Protein AF-0000000069260547 (afdb_homodimer)

InterPro domains:
  IPR000399 TPP-binding enzyme, conserved site [PS00187] (520-539)
  IPR011766 Thiamine pyrophosphate enzyme, TPP-binding [PF02775] (483-629)
  IPR012000 Thiamine pyrophosphate enzyme, central domain [PF00205] (274-416)
  IPR029035 DHS-like NAD/FAD-binding domain superfamily [SSF52467] (269-443)
  IPR029061 Thiamin diphosphate-binding fold [SSF52518] (220-254)
  IPR029061 Thiamin diphosphate-binding fold [SSF52518] (453-655)
  IPR039368 Acetolactate synthase large subunit, TPP binding domain [cd02015] (454-644)
  IPR045229 Thiamine pyrophosphate enzyme [PTHR18968] (222-650)

pLDDT: mean 71.92, std 30.05, range [19.11, 98.94]

Nearest PDB structures (foldseek):
  6deo-assembly1_A  TM=9.394E-01  e=4.931E-53  Candida albicans SC5314
  6den-assembly1_A  TM=9.374E-01  e=4.931E-53  Candida albicans SC5314
  5wkc-assembly1_A  TM=9.346E-01  e=1.145E-51  Saccharomyces cerevisiae S288C
  6u9d-assembly1_M  TM=8.764E-01  e=2.588E-51  Saccharomyces cerevisiae
  7ehe-assembly1_B  TM=9.327E-01  e=1.927E-49  Trichoderma harzianum

Structure (mmCIF, N/CA/C/O backbone):
data_AF-0000000069260547-model_v1
#
loop_
_entity.id
_entity.type
_entity.pdbx_description
1 polymer 'acetolactate synthase'
#
loop_
_atom_site.group_PDB
_atom_site.id
_atom_site.type_symbol
_atom_site.label_atom_id
_atom_site.label_alt_id
_atom_site.label_comp_id
_atom_site.label_asym_id
_atom_site.label_entity_id
_atom_site.label_seq_id
_atom_site.pdbx_PDB_ins_code
_atom_site.Cartn_x
_atom_site.Cartn_y
_atom_site.Cartn_z
_atom_site.occupancy
_atom_site.B_iso_or_equiv
_atom_site.auth_seq_id
_atom_site.auth_comp_id
_atom_site.auth_asym_id
_atom_site.auth_atom_id
_atom_site.pdbx_PDB_model_num
ATOM 1 N N . THR A 1 1 ? -11.539 36.281 -23.516 1 19.58 1 THR A N 1
ATOM 2 C CA . THR A 1 1 ? -10.25 35.688 -23.141 1 19.58 1 THR A CA 1
ATOM 3 C C . THR A 1 1 ? -10.422 34.5 -22.203 1 19.58 1 THR A C 1
ATOM 5 O O . THR A 1 1 ? -11.07 34.625 -21.156 1 19.58 1 THR A O 1
ATOM 8 N N . VAL A 1 2 ? -10.789 33.406 -22.703 1 24.89 2 VAL A N 1
ATOM 9 C CA . VAL A 1 2 ? -10.883 32.281 -21.781 1 24.89 2 VAL A CA 1
ATOM 10 C C . VAL A 1 2 ? -9.508 31.984 -21.172 1 24.89 2 VAL A C 1
ATOM 12 O O . VAL A 1 2 ? -8.531 31.766 -21.891 1 24.89 2 VAL A O 1
ATOM 15 N N . ALA A 1 3 ? -9.211 32.594 -20.047 1 24.64 3 ALA A N 1
ATOM 16 C CA . ALA A 1 3 ? -8.008 32.281 -19.281 1 24.64 3 ALA A CA 1
ATOM 17 C C . ALA A 1 3 ? -8.016 30.828 -18.828 1 24.64 3 ALA A C 1
ATOM 19 O O . ALA A 1 3 ? -8.953 30.375 -18.172 1 24.64 3 ALA A O 1
ATOM 20 N N . LEU A 1 4 ? -7.625 30.031 -19.688 1 27.47 4 LEU A N 1
ATOM 21 C CA . LEU A 1 4 ? -7.379 28.656 -19.266 1 27.47 4 LEU A CA 1
ATOM 22 C C . LEU A 1 4 ? -6.219 28.578 -18.281 1 27.47 4 LEU A C 1
ATOM 24 O O . LEU A 1 4 ? -5.129 29.094 -18.562 1 27.47 4 LEU A O 1
ATOM 28 N N . SER A 1 5 ? -6.418 28.984 -17.125 1 25.78 5 SER A N 1
ATOM 29 C CA . SER A 1 5 ? -5.297 29 -16.188 1 25.78 5 SER A CA 1
ATOM 30 C C . SER A 1 5 ? -4.699 27.609 -16.031 1 25.78 5 SER A C 1
ATOM 32 O O . SER A 1 5 ? -3.631 27.438 -15.43 1 25.78 5 SER A O 1
ATOM 34 N N . GLY A 1 6 ? -5.559 26.688 -15.758 1 26.08 6 GLY A N 1
ATOM 35 C CA . GLY A 1 6 ? -4.91 25.516 -15.195 1 26.08 6 GLY A CA 1
ATOM 36 C C . GLY A 1 6 ? -3.969 24.828 -16.172 1 26.08 6 GLY A C 1
ATOM 37 O O . GLY A 1 6 ? -4.016 25.094 -17.375 1 26.08 6 GLY A O 1
ATOM 38 N N . GLY A 1 7 ? -2.686 24.672 -15.727 1 27.14 7 GLY A N 1
ATOM 39 C CA . GLY A 1 7 ? -1.619 24.031 -16.484 1 27.14 7 GLY A CA 1
ATOM 40 C C . GLY A 1 7 ? -2.07 22.781 -17.203 1 27.14 7 GLY A C 1
ATOM 41 O O . GLY A 1 7 ? -1.854 21.672 -16.719 1 27.14 7 GLY A O 1
ATOM 42 N N . GLN A 1 8 ? -3.332 22.812 -17.562 1 27.09 8 GLN A N 1
ATOM 43 C CA . GLN A 1 8 ? -3.742 21.688 -18.391 1 27.09 8 GLN A CA 1
ATOM 44 C C . GLN A 1 8 ? -2.928 21.625 -19.688 1 27.09 8 GLN A C 1
ATOM 46 O O . GLN A 1 8 ? -2.693 22.656 -20.328 1 27.09 8 GLN A O 1
ATOM 51 N N . ARG A 1 9 ? -1.893 20.766 -19.594 1 28.25 9 ARG A N 1
ATOM 52 C CA . ARG A 1 9 ? -1.254 20.516 -20.891 1 28.25 9 ARG A CA 1
ATOM 53 C C . ARG A 1 9 ? -2.293 20.328 -21.984 1 28.25 9 ARG A C 1
ATOM 55 O O . ARG A 1 9 ? -3.145 19.453 -21.906 1 28.25 9 ARG A O 1
ATOM 62 N N . LEU A 1 10 ? -2.852 21.469 -22.328 1 31.44 10 LEU A N 1
ATOM 63 C CA . LEU A 1 10 ? -3.73 21.406 -23.5 1 31.44 10 LEU A CA 1
ATOM 64 C C . LEU A 1 10 ? -3.016 20.781 -24.688 1 31.44 10 LEU A C 1
ATOM 66 O O . LEU A 1 10 ? -1.887 21.156 -25 1 31.44 10 LEU A O 1
ATOM 70 N N . GLN A 1 11 ? -3.281 19.438 -24.766 1 29.86 11 GLN A N 1
ATOM 71 C CA . GLN A 1 11 ? -2.744 18.906 -26.016 1 29.86 11 GLN A CA 1
ATOM 72 C C . GLN A 1 11 ? -3.055 19.828 -27.188 1 29.86 11 GLN A C 1
ATOM 74 O O . GLN A 1 11 ? -4.066 20.531 -27.172 1 29.86 11 GLN A O 1
ATOM 79 N N . HIS A 1 12 ? -2.127 20.172 -27.797 1 33.12 12 HIS A N 1
ATOM 80 C CA . HIS A 1 12 ? -2.168 21.125 -28.906 1 33.12 12 HIS A CA 1
ATOM 81 C C . HIS A 1 12 ? -3.484 21.031 -29.656 1 33.12 12 HIS A C 1
ATOM 83 O O . HIS A 1 12 ? -4.086 22.047 -30 1 33.12 12 HIS A O 1
ATOM 89 N N . GLY A 1 13 ? -3.949 19.812 -29.828 1 32.84 13 GLY A N 1
ATOM 90 C CA . GLY A 1 13 ? -5.176 19.672 -30.594 1 32.84 13 GLY A CA 1
ATOM 91 C C . GLY A 1 13 ? -6.402 20.156 -29.844 1 32.84 13 GLY A C 1
ATOM 92 O O . GLY A 1 13 ? -7.34 20.688 -30.453 1 32.84 13 GLY A O 1
ATOM 93 N N . SER A 1 14 ? -6.289 20.047 -28.516 1 34.56 14 SER A N 1
ATOM 94 C CA . SER A 1 14 ? -7.453 20.516 -27.781 1 34.56 14 SER A CA 1
ATOM 95 C C . SER A 1 14 ? -7.512 22.047 -27.766 1 34.56 14 SER A C 1
ATOM 97 O O . SER A 1 14 ? -8.602 22.625 -27.75 1 34.56 14 SER A O 1
ATOM 99 N N . VAL A 1 15 ? -6.383 22.547 -27.75 1 36.44 15 VAL A N 1
ATOM 100 C CA . VAL A 1 15 ? -6.379 24.016 -27.766 1 36.44 15 VAL A CA 1
ATOM 101 C C . VAL A 1 15 ? -7.016 24.516 -29.047 1 36.44 15 VAL A C 1
ATOM 103 O O . VAL A 1 15 ? -7.781 25.484 -29.031 1 36.44 15 VAL A O 1
ATOM 106 N N . ARG A 1 16 ? -6.762 23.828 -30.141 1 33.31 16 ARG A N 1
ATOM 107 C CA . ARG A 1 16 ? -7.352 24.203 -31.422 1 33.31 16 ARG A CA 1
ATOM 108 C C . ARG A 1 16 ? -8.875 24.094 -31.375 1 33.31 16 ARG A C 1
ATOM 110 O O . ARG A 1 16 ? -9.578 25 -31.844 1 33.31 16 ARG A O 1
ATOM 117 N N . VAL A 1 17 ? -9.211 22.969 -30.844 1 33.75 17 VAL A N 1
ATOM 118 C CA . VAL A 1 17 ? -10.656 22.812 -30.75 1 33.75 17 VAL A CA 1
ATOM 119 C C . VAL A 1 17 ? -11.25 23.906 -29.875 1 33.75 17 VAL A C 1
ATOM 121 O O . VAL A 1 17 ? -12.273 24.5 -30.219 1 33.75 17 VAL A O 1
ATOM 124 N N . LEU A 1 18 ? -10.414 24.125 -28.891 1 34.34 18 LEU A N 1
ATOM 125 C CA . LEU A 1 18 ? -10.93 25.172 -28.031 1 34.34 18 LEU A CA 1
ATOM 126 C C . LEU A 1 18 ? -10.859 26.531 -28.734 1 34.34 18 LEU A C 1
ATOM 128 O O . LEU A 1 18 ? -11.766 27.359 -28.594 1 34.34 18 LEU A O 1
ATOM 132 N N . LYS A 1 19 ? -9.727 26.688 -29.391 1 34.88 19 LYS A N 1
ATOM 133 C CA . LYS A 1 19 ? -9.609 27.953 -30.094 1 34.88 19 LYS A CA 1
ATOM 134 C C . LYS A 1 19 ? -10.617 28.047 -31.234 1 34.88 19 LYS A C 1
ATOM 136 O O . LYS A 1 19 ? -11.18 29.109 -31.5 1 34.88 19 LYS A O 1
ATOM 141 N N . GLU A 1 20 ? -10.656 26.875 -31.953 1 33.53 20 GLU A N 1
ATOM 142 C CA . GLU A 1 20 ? -11.586 26.875 -33.062 1 33.53 20 GLU A CA 1
ATOM 143 C C . GLU A 1 20 ? -13.031 26.953 -32.594 1 33.53 20 GLU A C 1
ATOM 145 O O . GLU A 1 20 ? -13.914 27.359 -33.344 1 33.53 20 GLU A O 1
ATOM 150 N N . LEU A 1 21 ? -13.219 26.422 -31.422 1 33.19 21 LEU A N 1
ATOM 151 C CA . LEU A 1 21 ? -14.516 26.797 -30.875 1 33.19 21 LEU A CA 1
ATOM 152 C C . LEU A 1 21 ? -14.602 28.312 -30.688 1 33.19 21 LEU A C 1
ATOM 154 O O . LEU A 1 21 ? -13.625 28.953 -30.281 1 33.19 21 LEU A O 1
ATOM 158 N N . ARG A 1 22 ? -15.281 29 -31.484 1 30.41 22 ARG A N 1
ATOM 159 C CA . ARG A 1 22 ? -15.586 30.406 -31.641 1 30.41 22 ARG A CA 1
ATOM 160 C C . ARG A 1 22 ? -15.711 31.094 -30.266 1 30.41 22 ARG A C 1
ATOM 162 O O . ARG A 1 22 ? -16.453 30.625 -29.406 1 30.41 22 ARG A O 1
ATOM 169 N N . GLY A 1 23 ? -14.719 32.031 -29.953 1 30.02 23 GLY A N 1
ATOM 170 C CA . GLY A 1 23 ? -14.633 33.156 -29.031 1 30.02 23 GLY A CA 1
ATOM 171 C C . GLY A 1 23 ? -13.789 32.844 -27.812 1 30.02 23 GLY A C 1
ATOM 172 O O . GLY A 1 23 ? -13.82 33.594 -26.828 1 30.02 23 GLY A O 1
ATOM 173 N N . ILE A 1 24 ? -13.336 31.609 -27.656 1 30.72 24 ILE A N 1
ATOM 174 C CA . ILE A 1 24 ? -12.5 31.453 -26.469 1 30.72 24 ILE A CA 1
ATOM 175 C C . ILE A 1 24 ? -11.086 31.938 -26.766 1 30.72 24 ILE A C 1
ATOM 177 O O . ILE A 1 24 ? -10.43 31.422 -27.688 1 30.72 24 ILE A O 1
ATOM 181 N N . GLU A 1 25 ? -10.805 33.188 -26.516 1 31.72 25 GLU A N 1
ATOM 182 C CA . GLU A 1 25 ? -9.445 33.719 -26.547 1 31.72 25 GLU A CA 1
ATOM 183 C C . GLU A 1 25 ? -8.562 33.062 -25.5 1 31.72 25 GLU A C 1
ATOM 185 O O . GLU A 1 25 ? -8.93 33 -24.328 1 31.72 25 GLU A O 1
ATOM 190 N N . ILE A 1 26 ? -7.875 32.031 -25.891 1 33.41 26 ILE A N 1
ATOM 191 C CA . ILE A 1 26 ? -6.902 31.469 -24.984 1 33.41 26 ILE A CA 1
ATOM 192 C C . ILE A 1 26 ? -5.789 32.469 -24.703 1 33.41 26 ILE A C 1
ATOM 194 O O . ILE A 1 26 ? -5.086 32.906 -25.609 1 33.41 26 ILE A O 1
ATOM 198 N N . LEU A 1 27 ? -5.992 33.188 -23.625 1 31.92 27 LEU A N 1
ATOM 199 C CA . LEU A 1 27 ? -4.984 34.156 -23.203 1 31.92 27 LEU A CA 1
ATOM 200 C C . LEU A 1 27 ? -3.904 33.469 -22.359 1 31.92 27 LEU A C 1
ATOM 202 O O . LEU A 1 27 ? -4.168 32.469 -21.688 1 31.92 27 LEU A O 1
ATOM 206 N N . ASN A 1 28 ? -2.574 33.875 -22.375 1 30.12 28 ASN A N 1
ATOM 207 C CA . ASN A 1 28 ? -1.362 33.594 -21.609 1 30.12 28 ASN A CA 1
ATOM 208 C C . ASN A 1 28 ? -0.848 32.188 -21.859 1 30.12 28 ASN A C 1
ATOM 210 O O . ASN A 1 28 ? -0.568 31.438 -20.906 1 30.12 28 ASN A O 1
ATOM 214 N N . LEU A 1 29 ? -1.117 31.766 -23.188 1 34.66 29 LEU A N 1
ATOM 215 C CA . LEU A 1 29 ? -0.406 30.578 -23.625 1 34.66 29 LEU A CA 1
ATOM 216 C C . LEU A 1 29 ? 1.104 30.766 -23.516 1 34.66 29 LEU A C 1
ATOM 218 O O . LEU A 1 29 ? 1.652 31.719 -24.078 1 34.66 29 LEU A O 1
ATOM 222 N N . ARG A 1 30 ? 1.617 30.406 -22.328 1 30.48 30 ARG A N 1
ATOM 223 C CA . ARG A 1 30 ? 3.068 30.516 -22.219 1 30.48 30 ARG A CA 1
ATOM 224 C C . ARG A 1 30 ? 3.762 29.375 -22.953 1 30.48 30 ARG A C 1
ATOM 226 O O . ARG A 1 30 ? 3.287 28.234 -22.922 1 30.48 30 ARG A O 1
ATOM 233 N N . GLN A 1 31 ? 4.504 29.703 -23.859 1 30.5 31 GLN A N 1
ATOM 234 C CA . GLN A 1 31 ? 5.402 28.781 -24.547 1 30.5 31 GLN A CA 1
ATOM 235 C C . GLN A 1 31 ? 6.371 28.125 -23.578 1 30.5 31 GLN A C 1
ATOM 237 O O . GLN A 1 31 ? 7.055 28.797 -22.812 1 30.5 31 GLN A O 1
ATOM 242 N N . LEU A 1 32 ? 6.066 26.984 -22.984 1 32.84 32 LEU A N 1
ATOM 243 C CA . LEU A 1 32 ? 7.016 26.484 -21.984 1 32.84 32 LEU A CA 1
ATOM 244 C C . LEU A 1 32 ? 8.344 26.125 -22.656 1 32.84 32 LEU A C 1
ATOM 246 O O . LEU A 1 32 ? 9.367 26.016 -21.969 1 32.84 32 LEU A O 1
ATOM 250 N N . GLY A 1 33 ? 8.406 25.766 -24.078 1 33.69 33 GLY A N 1
ATOM 251 C CA . GLY A 1 33 ? 9.672 25.422 -24.688 1 33.69 33 GLY A CA 1
ATOM 252 C C . GLY A 1 33 ? 10.211 26.516 -25.594 1 33.69 33 GLY A C 1
ATOM 253 O O . GLY A 1 33 ? 9.508 27.469 -25.922 1 33.69 33 GLY A O 1
ATOM 254 N N . PHE A 1 34 ? 11.578 26.766 -25.344 1 31.61 34 PHE A N 1
ATOM 255 C CA . PHE A 1 34 ? 12.297 27.781 -26.094 1 31.61 34 PHE A CA 1
ATOM 256 C C . PHE A 1 34 ? 12.391 27.406 -27.578 1 31.61 34 PHE A C 1
ATOM 258 O O . PHE A 1 34 ? 12.711 26.25 -27.906 1 31.61 34 PHE A O 1
ATOM 265 N N . LEU A 1 35 ? 11.562 27.922 -28.406 1 35.16 35 LEU A N 1
ATOM 266 C CA . LEU A 1 35 ? 11.836 27.828 -29.828 1 35.16 35 LEU A CA 1
ATOM 267 C C . LEU A 1 35 ? 13.117 28.594 -30.188 1 35.16 35 LEU A C 1
ATOM 269 O O . LEU A 1 35 ? 13.297 29.734 -29.766 1 35.16 35 LEU A O 1
ATOM 273 N N . HIS A 1 36 ? 14.32 27.859 -30.234 1 41.19 36 HIS A N 1
ATOM 274 C CA . HIS A 1 36 ? 15.57 28.562 -30.5 1 41.19 36 HIS A CA 1
ATOM 275 C C . HIS A 1 36 ? 15.414 29.547 -31.656 1 41.19 36 HIS A C 1
ATOM 277 O O . HIS A 1 36 ? 16.156 30.531 -31.75 1 41.19 36 HIS A O 1
ATOM 283 N N . GLY A 1 37 ? 14.719 29.234 -32.781 1 36.28 37 GLY A N 1
ATOM 284 C CA . GLY A 1 37 ? 14.477 30.094 -33.938 1 36.28 37 GLY A CA 1
ATOM 285 C C . GLY A 1 37 ? 13.297 29.656 -34.781 1 36.28 37 GLY A C 1
ATOM 286 O O . GLY A 1 37 ? 12.789 28.531 -34.594 1 36.28 37 GLY A O 1
ATOM 287 N N . PRO A 1 38 ? 12.742 30.531 -35.562 1 35.78 38 PRO A N 1
ATOM 288 C CA . PRO A 1 38 ? 11.664 30.25 -36.5 1 35.78 38 PRO A CA 1
ATOM 289 C C . PRO A 1 38 ? 12.078 29.25 -37.594 1 35.78 38 PRO A C 1
ATOM 291 O O . PRO A 1 38 ? 13.141 29.406 -38.188 1 35.78 38 PRO A O 1
ATOM 294 N N . GLY A 1 39 ? 11.57 28.031 -37.844 1 34.44 39 GLY A N 1
ATOM 295 C CA . GLY A 1 39 ? 11.883 27.109 -38.938 1 34.44 39 GLY A CA 1
ATOM 296 C C . GLY A 1 39 ? 12.922 26.062 -38.531 1 34.44 39 GLY A C 1
ATOM 297 O O . GLY A 1 39 ? 13.43 25.344 -39.406 1 34.44 39 GLY A O 1
ATOM 298 N N . SER A 1 40 ? 13.562 26.266 -37.406 1 33.59 40 SER A N 1
ATOM 299 C CA . SER A 1 40 ? 14.672 25.328 -37.219 1 33.59 40 SER A CA 1
ATOM 300 C C . SER A 1 40 ? 14.164 23.906 -37 1 33.59 40 SER A C 1
ATOM 302 O O . SER A 1 40 ? 13.141 23.703 -36.375 1 33.59 40 SER A O 1
ATOM 304 N N . ALA A 1 41 ? 14.484 22.969 -37.969 1 38.94 41 ALA A N 1
ATOM 305 C CA . ALA A 1 41 ? 14.297 21.531 -37.906 1 38.94 41 ALA A CA 1
ATOM 306 C C . ALA A 1 41 ? 14.445 21.031 -36.469 1 38.94 41 ALA A C 1
ATOM 308 O O . ALA A 1 41 ? 13.766 20.094 -36.031 1 38.94 41 ALA A O 1
ATOM 309 N N . GLU A 1 42 ? 15.219 21.703 -35.719 1 39.06 42 GLU A N 1
ATOM 310 C CA . GLU A 1 42 ? 15.5 21.281 -34.344 1 39.06 42 GLU A CA 1
ATOM 311 C C . GLU A 1 42 ? 14.32 21.578 -33.406 1 39.06 42 GLU A C 1
ATOM 313 O O . GLU A 1 42 ? 13.984 20.75 -32.562 1 39.06 42 GLU A O 1
ATOM 318 N N . ASP A 1 43 ? 13.672 22.672 -33.688 1 37.47 43 ASP A N 1
ATOM 319 C CA . ASP A 1 43 ? 12.547 23.062 -32.844 1 37.47 43 ASP A CA 1
ATOM 320 C C . ASP A 1 43 ? 11.352 22.141 -33.062 1 37.47 43 ASP A C 1
ATOM 322 O O . ASP A 1 43 ? 10.672 21.766 -32.094 1 37.47 43 ASP A O 1
ATOM 326 N N . VAL A 1 44 ? 11.141 21.875 -34.375 1 38.12 44 VAL A N 1
ATOM 327 C CA . VAL A 1 44 ? 10.102 20.906 -34.719 1 38.12 44 VAL A CA 1
ATOM 328 C C . VAL A 1 44 ? 10.398 19.562 -34.094 1 38.12 44 VAL A C 1
ATOM 330 O O . VAL A 1 44 ? 9.5 18.906 -33.531 1 38.12 44 VAL A O 1
ATOM 333 N N . ALA A 1 45 ? 11.641 19.203 -34.062 1 37.38 45 ALA A N 1
ATOM 334 C CA . ALA A 1 45 ? 12.047 17.938 -33.469 1 37.38 45 ALA A CA 1
ATOM 335 C C . ALA A 1 45 ? 11.859 18 -31.938 1 37.38 45 ALA A C 1
ATOM 337 O O . ALA A 1 45 ? 11.391 17.031 -31.344 1 37.38 45 ALA A O 1
ATOM 338 N N . GLU A 1 46 ? 12.172 19.141 -31.438 1 35.38 46 GLU A N 1
ATOM 339 C CA . GLU A 1 46 ? 12.047 19.312 -29.984 1 35.38 46 GLU A CA 1
ATOM 340 C C . GLU A 1 46 ? 10.586 19.328 -29.562 1 35.38 46 GLU A C 1
ATOM 342 O O . GLU A 1 46 ? 10.219 18.734 -28.547 1 35.38 46 GLU A O 1
ATOM 347 N N . CYS A 1 47 ? 9.867 20.125 -30.406 1 37.59 47 CYS A N 1
ATOM 348 C CA . CYS A 1 47 ? 8.438 20.156 -30.125 1 37.59 47 CYS A CA 1
ATOM 349 C C . CYS A 1 47 ? 7.824 18.766 -30.281 1 37.59 47 CYS A C 1
ATOM 351 O O . CYS A 1 47 ? 6.988 18.359 -29.469 1 3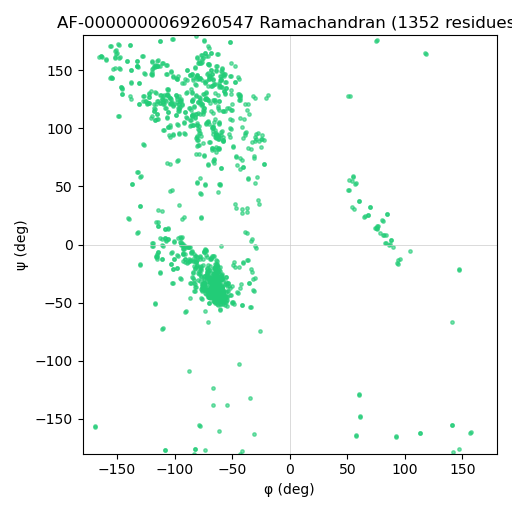7.59 47 CYS A O 1
ATOM 353 N N . ARG A 1 48 ? 8.391 18.156 -31.328 1 35.72 48 ARG A N 1
ATOM 354 C CA . ARG A 1 48 ? 7.984 16.766 -31.531 1 35.72 48 ARG A CA 1
ATOM 355 C C . ARG A 1 48 ? 8.281 15.93 -30.297 1 35.72 48 ARG A C 1
ATOM 357 O O . ARG A 1 48 ? 7.512 15.031 -29.938 1 35.72 48 ARG A O 1
ATOM 364 N N . ASN A 1 49 ? 9.484 16.297 -29.828 1 30.7 49 ASN A N 1
ATOM 365 C CA . ASN A 1 49 ? 9.906 15.523 -28.656 1 30.7 49 ASN A CA 1
ATOM 366 C C . ASN A 1 49 ? 9.031 15.82 -27.438 1 30.7 49 ASN A C 1
ATOM 368 O O . ASN A 1 49 ? 8.875 14.977 -26.562 1 30.7 49 ASN A O 1
ATOM 372 N N . ILE A 1 50 ? 8.711 17.156 -27.469 1 30.44 50 ILE A N 1
ATOM 373 C CA . ILE A 1 50 ? 7.926 17.5 -26.281 1 30.44 50 ILE A CA 1
ATOM 374 C C . ILE A 1 50 ? 6.461 17.125 -26.516 1 30.44 50 ILE A C 1
ATOM 376 O O . ILE A 1 50 ? 5.754 16.766 -25.578 1 30.44 50 ILE A O 1
ATOM 380 N N . CYS A 1 51 ? 6.07 17.359 -27.891 1 31.67 51 CYS A N 1
ATOM 381 C CA . CYS A 1 51 ? 4.703 16.969 -28.219 1 31.67 51 CYS A CA 1
ATOM 382 C C . CYS A 1 51 ? 4.559 15.453 -28.234 1 31.67 51 CYS A C 1
ATOM 384 O O . CYS A 1 51 ? 5.223 14.781 -29.031 1 31.67 51 CYS A O 1
ATOM 386 N N . TYR A 1 52 ? 4.641 14.867 -27.156 1 29.34 52 TYR A N 1
ATOM 387 C CA . TYR A 1 52 ? 4.566 13.414 -27.047 1 29.34 52 TYR A CA 1
ATOM 388 C C . TYR A 1 52 ? 3.561 12.852 -28.047 1 29.34 52 TYR A C 1
ATOM 390 O O . TYR A 1 52 ? 3.291 11.648 -28.047 1 29.34 52 TYR A O 1
ATOM 398 N N . SER A 1 53 ? 2.666 13.828 -28.672 1 29.42 53 SER A N 1
ATOM 399 C CA . SER A 1 53 ? 1.748 13.242 -29.625 1 29.42 53 SER A CA 1
ATOM 400 C C . SER A 1 53 ? 2.43 13.023 -30.984 1 29.42 53 SER A C 1
ATOM 402 O O . SER A 1 53 ? 3.074 13.93 -31.5 1 29.42 53 SER A O 1
ATOM 404 N N . ASP A 1 54 ? 3.221 12.039 -31.172 1 28.5 54 ASP A N 1
ATOM 405 C CA . ASP A 1 54 ? 3.66 11.711 -32.531 1 28.5 54 ASP A CA 1
ATOM 406 C C . ASP A 1 54 ? 2.594 12.078 -33.562 1 28.5 54 ASP A C 1
ATOM 408 O O . ASP A 1 54 ? 2.605 11.562 -34.656 1 28.5 54 ASP A O 1
ATOM 412 N N . VAL A 1 55 ? 1.373 12.617 -33.156 1 27.8 55 VAL A N 1
ATOM 413 C CA . VAL A 1 55 ? 0.464 13.055 -34.219 1 27.8 55 VAL A CA 1
ATOM 414 C C . VAL A 1 55 ? 1.089 14.211 -35 1 27.8 55 VAL A C 1
ATOM 416 O O . VAL A 1 55 ? 1.452 15.234 -34.406 1 27.8 55 VAL A O 1
ATOM 419 N N . LEU A 1 56 ? 1.936 13.859 -35.969 1 27.95 56 LEU A N 1
ATOM 420 C CA . LEU A 1 56 ? 2.332 14.836 -36.969 1 27.95 56 LEU A CA 1
ATOM 421 C C . LEU A 1 56 ? 1.207 15.836 -37.219 1 27.95 56 LEU A C 1
ATOM 423 O O . LEU A 1 56 ? 0.087 15.438 -37.562 1 27.95 56 LEU A O 1
ATOM 427 N N . CYS A 1 57 ? 0.988 16.734 -36.406 1 30.83 57 CYS A N 1
ATOM 428 C CA . CYS A 1 57 ? 0.089 17.828 -36.781 1 30.83 57 CYS A CA 1
ATOM 429 C C . CYS A 1 57 ? 0.322 18.266 -38.219 1 30.83 57 CYS A C 1
ATOM 431 O O . CYS A 1 57 ? 1.355 18.859 -38.531 1 30.83 57 CYS A O 1
ATOM 433 N N . GLN A 1 58 ? -0.004 17.328 -39.188 1 28.88 58 GLN A N 1
ATOM 434 C CA . GLN A 1 58 ? 0.132 17.609 -40.625 1 28.88 58 GLN A CA 1
ATOM 435 C C . GLN A 1 58 ? -0.195 19.062 -40.938 1 28.88 58 GLN A C 1
ATOM 437 O O . GLN A 1 58 ? 0.159 19.578 -42 1 28.88 58 GLN A O 1
ATOM 442 N N . TYR A 1 59 ? -1.116 19.609 -40.188 1 30.17 59 TYR A N 1
ATOM 443 C CA . TYR A 1 59 ? -1.561 20.922 -40.594 1 30.17 59 TYR A CA 1
ATOM 444 C C . TYR A 1 59 ? -0.698 22.016 -39.969 1 30.17 59 TYR A C 1
ATOM 446 O O . TYR A 1 59 ? -0.991 23.203 -40.125 1 30.17 59 TYR A O 1
ATOM 454 N N . TRP A 1 60 ? 0.236 21.594 -39.156 1 31.53 60 TRP A N 1
ATOM 455 C CA . TRP A 1 60 ? 1.073 22.656 -38.625 1 31.53 60 TRP A CA 1
ATOM 456 C C . TRP A 1 60 ? 2.143 23.078 -39.625 1 31.53 60 TRP A C 1
ATOM 458 O O . TRP A 1 60 ? 2.832 22.234 -40.188 1 31.53 60 TRP A O 1
ATOM 468 N N . GLN A 1 61 ? 1.726 24.047 -40.312 1 31.16 61 GLN A N 1
ATOM 469 C CA . GLN A 1 61 ? 2.752 24.719 -41.094 1 31.16 61 GLN A CA 1
ATOM 470 C C . GLN A 1 61 ? 3.697 25.516 -40.188 1 31.16 61 GLN A C 1
ATOM 472 O O . GLN A 1 61 ? 3.262 26.141 -39.25 1 31.16 61 GLN A O 1
ATOM 477 N N . TYR A 1 62 ? 4.777 25.016 -40.062 1 32.25 62 TYR A N 1
ATOM 478 C CA . TYR A 1 62 ? 5.867 25.703 -39.375 1 32.25 62 TYR A CA 1
ATOM 479 C C . TYR A 1 62 ? 6.34 26.922 -40.156 1 32.25 62 TYR A C 1
ATOM 481 O O . TYR A 1 62 ? 6.641 26.812 -41.344 1 32.25 62 TYR A O 1
ATOM 489 N N . GLY A 1 63 ? 5.566 28 -39.969 1 31.05 63 GLY A N 1
ATOM 490 C CA . GLY A 1 63 ? 6.148 29.172 -40.625 1 31.05 63 GLY A CA 1
ATOM 491 C C . GLY A 1 63 ? 7.215 29.844 -39.781 1 31.05 63 GLY A C 1
ATOM 492 O O . GLY A 1 63 ? 7.582 29.344 -38.719 1 31.05 63 GLY A O 1
ATOM 493 N N . ASP A 1 64 ? 7.848 30.969 -40.281 1 33.97 64 ASP A N 1
ATOM 494 C CA . ASP A 1 64 ? 8.977 31.719 -39.75 1 33.97 64 ASP A CA 1
ATOM 495 C C . ASP A 1 64 ? 8.742 32.062 -38.281 1 33.97 64 ASP A C 1
ATOM 497 O O . ASP A 1 64 ? 9.688 32.156 -37.5 1 33.97 64 ASP A O 1
ATOM 501 N N . SER A 1 65 ? 7.609 32.594 -37.969 1 31.64 65 SER A N 1
ATOM 502 C CA . SER A 1 65 ? 7.289 33.25 -36.719 1 31.64 65 SER A CA 1
ATOM 503 C C . SER A 1 65 ? 6.652 32.281 -35.75 1 31.64 65 SER A C 1
ATOM 505 O O . SER A 1 65 ? 6.152 32.656 -34.688 1 31.64 65 SER A O 1
ATOM 507 N N . GLY A 1 66 ? 6.828 31.047 -35.875 1 31.84 66 GLY A N 1
ATOM 508 C CA . GLY A 1 66 ? 6.344 29.938 -35.062 1 31.84 66 GLY A CA 1
ATOM 509 C C . GLY A 1 66 ? 5.438 28.984 -35.812 1 31.84 66 GLY A C 1
ATOM 510 O O . GLY A 1 66 ? 5.363 29.031 -37.031 1 31.84 66 GLY A O 1
ATOM 511 N N . CYS A 1 67 ? 5.16 27.891 -35.406 1 32.53 67 CYS A N 1
ATOM 512 C CA . CYS A 1 67 ? 4.344 26.891 -36.094 1 32.53 67 CYS A CA 1
ATOM 513 C C . CYS A 1 67 ? 2.922 27.406 -36.312 1 32.53 67 CYS A C 1
ATOM 515 O O . CYS A 1 67 ? 2.309 27.938 -35.375 1 32.53 67 CYS A O 1
ATOM 517 N N . ARG A 1 68 ? 2.812 28.141 -37.344 1 30.88 68 ARG A N 1
ATOM 518 C CA . ARG A 1 68 ? 1.484 28.625 -37.719 1 30.88 68 ARG A CA 1
ATOM 519 C C . ARG A 1 68 ? 0.71 27.562 -38.5 1 30.88 68 ARG A C 1
ATOM 521 O O . ARG A 1 68 ? 1.305 26.75 -39.188 1 30.88 68 ARG A O 1
ATOM 528 N N . VAL A 1 69 ? -0.229 27.109 -37.938 1 30.59 69 VAL A N 1
ATOM 529 C CA . VAL A 1 69 ? -1.143 26.312 -38.75 1 30.59 69 VAL A CA 1
ATOM 530 C C . VAL A 1 69 ? -1.829 27.203 -39.781 1 30.59 69 VAL A C 1
ATOM 532 O O . VAL A 1 69 ? -2.516 28.172 -39.438 1 30.59 69 VAL A O 1
ATOM 535 N N . GLU A 1 70 ? -1.06 27.625 -40.781 1 28.3 70 GLU A N 1
ATOM 536 C CA . GLU A 1 70 ? -1.786 28.281 -41.844 1 28.3 70 GLU A CA 1
ATOM 537 C C . GLU A 1 70 ? -2.783 27.344 -42.5 1 28.3 70 GLU A C 1
ATOM 539 O O . GLU A 1 70 ? -2.41 26.25 -42.969 1 28.3 70 GLU A O 1
ATOM 544 N N . ASP A 1 71 ? -4.012 27.391 -41.938 1 29 71 ASP A N 1
ATOM 545 C CA . ASP A 1 71 ? -5.043 26.719 -42.719 1 29 71 ASP A CA 1
ATOM 546 C C . ASP A 1 71 ? -5.172 27.344 -44.125 1 29 71 ASP A C 1
ATOM 548 O O . ASP A 1 71 ? -5.656 28.469 -44.25 1 29 71 ASP A O 1
ATOM 552 N N . PRO A 1 72 ? -4.289 27.266 -44.906 1 28.78 72 PRO A N 1
ATOM 553 C CA . PRO A 1 72 ? -4.66 27.922 -46.156 1 28.78 72 PRO A CA 1
ATOM 554 C C . PRO A 1 72 ? -6.098 27.625 -46.562 1 28.78 72 PRO A C 1
ATOM 556 O O . PRO A 1 72 ? -6.672 28.359 -47.375 1 28.78 72 PRO A O 1
ATOM 559 N N . THR A 1 73 ? -6.41 26.344 -46.594 1 27.67 73 THR A N 1
ATOM 560 C CA . THR A 1 73 ? -7.762 26.141 -47.094 1 27.67 73 THR A CA 1
ATOM 561 C C . THR A 1 73 ? -8.797 26.547 -46.062 1 27.67 73 THR A C 1
ATOM 563 O O . THR A 1 73 ? -9.008 25.844 -45.062 1 27.67 73 THR A O 1
ATOM 566 N N . PHE A 1 74 ? -8.797 27.703 -45.438 1 28.89 74 PHE A N 1
ATOM 567 C CA . PHE A 1 74 ? -9.742 28.391 -44.594 1 28.89 74 PHE A CA 1
ATOM 568 C C . PHE A 1 74 ? -11.172 28.203 -45.094 1 28.89 74 PHE A C 1
ATOM 570 O O . PHE A 1 74 ? -12.07 28.953 -44.719 1 28.89 74 PHE A O 1
ATOM 577 N N . GLN A 1 75 ? -11.344 27.281 -46.062 1 25.09 75 GLN A N 1
ATOM 578 C CA . GLN A 1 75 ? -12.773 27.266 -46.375 1 25.09 75 GLN A CA 1
ATOM 579 C C . GLN A 1 75 ? -13.586 26.844 -45.156 1 25.09 75 GLN A C 1
ATOM 581 O O . GLN A 1 75 ? -13.102 26.094 -44.312 1 25.09 75 GLN A O 1
ATOM 586 N N . PHE A 1 76 ? -14.633 27.609 -44.75 1 24.72 76 PHE A N 1
ATOM 587 C CA . PHE A 1 76 ? -15.695 27.422 -43.75 1 24.72 76 PHE A CA 1
ATOM 588 C C . PHE A 1 76 ? -16.141 25.969 -43.688 1 24.72 76 PHE A C 1
ATOM 590 O O . PHE A 1 76 ? -16.656 25.438 -44.688 1 24.72 76 PHE A O 1
ATOM 597 N N . VAL A 1 77 ? -15.328 25.156 -43.469 1 25.2 77 VAL A N 1
ATOM 598 C CA . VAL A 1 77 ? -15.984 23.859 -43.469 1 25.2 77 VAL A CA 1
ATOM 599 C C . VAL A 1 77 ? -17 23.766 -42.344 1 25.2 77 VAL A C 1
ATOM 601 O O . VAL A 1 77 ? -16.672 24.078 -41.188 1 25.2 77 VAL A O 1
ATOM 604 N N . GLU A 1 78 ? -18.266 24.109 -42.562 1 24.33 78 GLU A N 1
ATOM 605 C CA . GLU A 1 78 ? -19.453 24 -41.75 1 24.33 78 GLU A CA 1
ATOM 606 C C . GLU A 1 78 ? -19.359 22.797 -40.812 1 24.33 78 GLU A C 1
ATOM 608 O O . GLU A 1 78 ? -19.047 21.688 -41.25 1 24.33 78 GLU A O 1
ATOM 613 N N . TYR A 1 79 ? -18.828 23.141 -39.75 1 26.83 79 TYR A N 1
ATOM 614 C CA . TYR A 1 79 ? -18.719 22.094 -38.75 1 26.83 79 TYR A CA 1
ATOM 615 C C . TYR A 1 79 ? -19.984 21.234 -38.719 1 26.83 79 TYR A C 1
ATOM 617 O O . TYR A 1 79 ? -21.094 21.766 -38.594 1 26.83 79 TYR A O 1
ATOM 625 N N . PRO A 1 80 ? -19.938 20.234 -39.469 1 27.64 80 PRO A N 1
ATOM 626 C CA . PRO A 1 80 ? -21.125 19.469 -39.844 1 27.64 80 PRO A CA 1
ATOM 627 C C . PRO A 1 80 ? -22.062 19.188 -38.688 1 27.64 80 PRO A C 1
ATOM 629 O O . PRO A 1 80 ? -23.172 18.688 -38.875 1 27.64 80 PRO A O 1
ATOM 632 N N . LEU A 1 81 ? -21.5 19.297 -37.469 1 27.19 81 LEU A N 1
ATOM 633 C CA . LEU A 1 81 ? -22.5 18.844 -36.5 1 27.19 81 LEU A CA 1
ATOM 634 C C . LEU A 1 81 ? -23.547 19.938 -36.25 1 27.19 81 LEU A C 1
ATOM 636 O O . LEU A 1 81 ? -24.406 19.797 -35.375 1 27.19 81 LEU A O 1
ATOM 640 N N . THR A 1 82 ? -23.203 21.203 -36.75 1 24.08 82 THR A N 1
ATOM 641 C CA . THR A 1 82 ? -24.297 22.156 -36.562 1 24.08 82 THR A CA 1
ATOM 642 C C . THR A 1 82 ? -25.375 21.969 -37.625 1 24.08 82 THR A C 1
ATOM 644 O O . THR A 1 82 ? -25.078 22.031 -38.812 1 24.08 82 THR A O 1
ATOM 647 N N . LEU A 1 83 ? -26.266 21.078 -37.375 1 26.78 83 LEU A N 1
ATOM 648 C CA . LEU A 1 83 ? -27.328 21.125 -38.344 1 26.78 83 LEU A CA 1
ATOM 649 C C . LEU A 1 83 ? -27.734 22.578 -38.625 1 26.78 83 LEU A C 1
ATOM 651 O O . LEU A 1 83 ? -27.766 23.406 -37.719 1 26.78 83 LEU A O 1
ATOM 655 N N . PRO A 1 84 ? -27.469 23.172 -39.719 1 26.67 84 PRO A N 1
ATOM 656 C CA . PRO A 1 84 ? -27.828 24.562 -40 1 26.67 84 PRO A CA 1
ATOM 657 C C . PRO A 1 84 ? -29.031 25.031 -39.188 1 26.67 84 PRO A C 1
ATOM 659 O O . PRO A 1 84 ? -29.047 26.156 -38.688 1 26.67 84 PRO A O 1
ATOM 662 N N . GLY A 1 85 ? -30.109 24.688 -39.438 1 27.67 85 GLY A N 1
ATOM 663 C CA . GLY A 1 85 ? -31.391 25.25 -39.062 1 27.67 85 GLY A CA 1
ATOM 664 C C . GLY A 1 85 ? -31.703 25.047 -37.594 1 27.67 85 GLY A C 1
ATOM 665 O O . GLY A 1 85 ? -32.312 25.922 -36.938 1 27.67 85 GLY A O 1
ATOM 666 N N . THR A 1 86 ? -31.891 23.781 -37.219 1 25.92 86 THR A N 1
ATOM 667 C CA . THR A 1 86 ? -32.5 23.641 -35.906 1 25.92 86 THR A CA 1
ATOM 668 C C . THR A 1 86 ? -31.5 23.859 -34.781 1 25.92 86 THR A C 1
ATOM 670 O O . THR A 1 86 ? -30.844 22.922 -34.344 1 25.92 86 THR A O 1
ATOM 673 N N . VAL A 1 87 ? -30.641 24.922 -34.906 1 28.02 87 VAL A N 1
ATOM 674 C CA . VAL A 1 87 ? -29.781 25.422 -33.844 1 28.02 87 VAL A CA 1
ATOM 675 C C . VAL A 1 87 ? -30.578 25.562 -32.562 1 28.02 87 VAL A C 1
ATOM 677 O O . VAL A 1 87 ? -31.516 26.359 -32.469 1 28.02 87 VAL A O 1
ATOM 680 N N . PRO A 1 88 ? -30.859 24.438 -31.922 1 27.05 88 PRO A N 1
ATOM 681 C CA . PRO A 1 88 ? -31.828 24.953 -30.969 1 27.05 88 PRO A CA 1
ATOM 682 C C . PRO A 1 88 ? -31.406 26.281 -30.344 1 27.05 88 PRO A C 1
ATOM 684 O O . PRO A 1 88 ? -30.219 26.562 -30.266 1 27.05 88 PRO A O 1
ATOM 687 N N . ALA A 1 89 ? -32.188 27.328 -30.375 1 25.8 89 ALA A N 1
ATOM 688 C CA . ALA A 1 89 ? -31.938 28.719 -30.031 1 25.8 89 ALA A CA 1
ATOM 689 C C . ALA A 1 89 ? -30.953 28.812 -28.875 1 25.8 89 ALA A C 1
ATOM 691 O O . ALA A 1 89 ? -30.094 29.688 -28.859 1 25.8 89 ALA A O 1
ATOM 692 N N . GLY A 1 90 ? -31.188 28.156 -27.766 1 25.23 90 GLY A N 1
ATOM 693 C CA . GLY A 1 90 ? -30.5 28.547 -26.562 1 25.23 90 GLY A CA 1
ATOM 694 C C . GLY A 1 90 ? -29.125 27.906 -26.406 1 25.23 90 GLY A C 1
ATOM 695 O O . GLY A 1 90 ? -28.547 27.938 -25.328 1 25.23 90 GLY A O 1
ATOM 696 N N . ALA A 1 91 ? -28.875 27.031 -27.266 1 27 91 ALA A N 1
ATOM 697 C CA . ALA A 1 91 ? -27.531 26.453 -27.203 1 27 91 ALA A CA 1
ATOM 698 C C . ALA A 1 91 ? -26.469 27.531 -27.406 1 27 91 ALA A C 1
ATOM 700 O O . ALA A 1 91 ? -26.203 27.953 -28.531 1 27 91 ALA A O 1
ATOM 701 N N . ILE A 1 92 ? -26.734 28.594 -26.531 1 22.92 92 ILE A N 1
ATOM 702 C CA . ILE A 1 92 ? -25.828 29.734 -26.703 1 22.92 92 ILE A CA 1
ATOM 703 C C . ILE A 1 92 ? -24.375 29.25 -26.688 1 22.92 92 ILE A C 1
ATOM 705 O O . ILE A 1 92 ? -24.016 28.375 -25.906 1 22.92 92 ILE A O 1
ATOM 709 N N . GLN A 1 93 ? -23.703 29.375 -27.688 1 25.88 93 GLN A N 1
ATOM 710 C CA . GLN A 1 93 ? -22.266 29.406 -27.953 1 25.88 93 GLN A CA 1
ATOM 711 C C . GLN A 1 93 ? -21.516 30.031 -26.781 1 25.88 93 GLN A C 1
ATOM 713 O O . GLN A 1 93 ? -20.359 30.453 -26.938 1 25.88 93 GLN A O 1
ATOM 718 N N . SER A 1 94 ? -22.328 30.359 -25.641 1 23.94 94 SER A N 1
ATOM 719 C CA . SER A 1 94 ? -21.625 31.344 -24.828 1 23.94 94 SER A CA 1
ATOM 720 C C . SER A 1 94 ? -20.391 30.75 -24.156 1 23.94 94 SER A C 1
ATOM 722 O O . SER A 1 94 ? -20.328 29.531 -23.953 1 23.94 94 SER A O 1
ATOM 724 N N . SER A 1 95 ? -19.266 31.547 -24.188 1 24.42 95 SER A N 1
ATOM 725 C CA . SER A 1 95 ? -17.969 31.547 -23.516 1 24.42 95 SER A CA 1
ATOM 726 C C . SER A 1 95 ? -18.078 31.016 -22.094 1 24.42 95 SER A C 1
ATOM 728 O O . SER A 1 95 ? -17.078 30.625 -21.484 1 24.42 95 SER A O 1
ATOM 730 N N . LYS A 1 96 ? -19.312 31.078 -21.578 1 25.2 96 LYS A N 1
ATOM 731 C CA . LYS A 1 96 ? -19.469 30.781 -20.156 1 25.2 96 LYS A CA 1
ATOM 732 C C . LYS A 1 96 ? -19.406 29.281 -19.891 1 25.2 96 LYS A C 1
ATOM 734 O O . LYS A 1 96 ? -18.891 28.859 -18.859 1 25.2 96 LYS A O 1
ATOM 739 N N . TYR A 1 97 ? -19.969 28.516 -20.75 1 25.86 97 TYR A N 1
ATOM 740 C CA . TYR A 1 97 ? -19.922 27.078 -20.469 1 25.86 97 TYR A CA 1
ATOM 741 C C . TYR A 1 97 ? -18.5 26.531 -20.609 1 25.86 97 TYR A C 1
ATOM 743 O O . TYR A 1 97 ? -18.047 25.75 -19.781 1 25.86 97 TYR A O 1
ATOM 751 N N . ALA A 1 98 ? -17.859 26.953 -21.719 1 27.59 98 ALA A N 1
ATOM 752 C CA . ALA A 1 98 ? -16.422 26.703 -21.828 1 27.59 98 ALA A CA 1
ATOM 753 C C . ALA A 1 98 ? -15.68 27.234 -20.594 1 27.59 98 ALA A C 1
ATOM 755 O O . ALA A 1 98 ? -14.664 26.672 -20.188 1 27.59 98 ALA A O 1
ATOM 756 N N . GLN A 1 99 ? -16.25 28.344 -20.078 1 25.48 99 GLN A N 1
ATOM 757 C CA . GLN A 1 99 ? -15.688 29 -18.891 1 25.48 99 GLN A CA 1
ATOM 758 C C . GLN A 1 99 ? -15.891 28.156 -17.641 1 25.48 99 GLN A C 1
ATOM 760 O O . GLN A 1 99 ? -15.156 28.297 -16.672 1 25.48 99 GLN A O 1
ATOM 765 N N . SER A 1 100 ? -17.078 27.469 -17.578 1 24.08 100 SER A N 1
ATOM 766 C CA . SER A 1 100 ? -17.328 26.75 -16.328 1 24.08 100 SER A CA 1
ATOM 767 C C . SER A 1 100 ? -16.766 25.344 -16.359 1 24.08 100 SER A C 1
ATOM 769 O O . SER A 1 100 ? -17.125 24.5 -15.547 1 24.08 100 SER A O 1
ATOM 771 N N . LEU A 1 101 ? -16.141 24.922 -17.547 1 26.8 101 LEU A N 1
ATOM 772 C CA . LEU A 1 101 ? -15.352 23.688 -17.406 1 26.8 101 LEU A CA 1
ATOM 773 C C . LEU A 1 101 ? -14.422 23.766 -16.203 1 26.8 101 LEU A C 1
ATOM 775 O O . LEU A 1 101 ? -13.633 24.703 -16.078 1 26.8 101 LEU A O 1
ATOM 779 N N . VAL A 1 102 ? -15.062 23.422 -15.133 1 24.45 102 VAL A N 1
ATOM 780 C CA . VAL A 1 102 ? -14.273 23.469 -13.906 1 24.45 102 VAL A CA 1
ATOM 781 C C . VAL A 1 102 ? -12.906 22.828 -14.141 1 24.45 102 VAL A C 1
ATOM 783 O O . VAL A 1 102 ? -12.789 21.891 -14.93 1 24.45 102 VAL A O 1
ATOM 786 N N . ALA A 1 103 ? -11.875 23.438 -13.805 1 23.61 103 ALA A N 1
ATOM 787 C CA . ALA A 1 103 ? -10.453 23.156 -13.617 1 23.61 103 ALA A CA 1
ATOM 788 C C . ALA A 1 103 ? -10.234 21.781 -12.984 1 23.61 103 ALA A C 1
ATOM 790 O O . ALA A 1 103 ? -10.773 21.5 -11.914 1 23.61 103 ALA A O 1
ATOM 791 N N . GLY A 1 104 ? -9.938 20.578 -13.781 1 25.2 104 GLY A N 1
ATOM 792 C CA . GLY A 1 104 ? -9.586 19.188 -13.5 1 25.2 104 GLY A CA 1
ATOM 793 C C . GLY A 1 104 ? -10.133 18.219 -14.523 1 25.2 104 GLY A C 1
ATOM 794 O O . GLY A 1 104 ? -9.945 17 -14.398 1 25.2 104 GLY A O 1
ATOM 795 N N . GLU A 1 105 ? -11.203 18.688 -15.234 1 26.16 105 GLU A N 1
ATOM 796 C CA . GLU A 1 105 ? -11.68 17.719 -16.219 1 26.16 105 GLU A CA 1
ATOM 797 C C . GLU A 1 105 ? -10.82 17.734 -17.469 1 26.16 105 GLU A C 1
ATOM 799 O O . GLU A 1 105 ? -10.508 18.797 -18 1 26.16 105 GLU A O 1
ATOM 804 N N . PHE A 1 106 ? -9.641 16.953 -17.531 1 25.61 106 PHE A N 1
ATOM 805 C CA . PHE A 1 106 ? -8.672 16.797 -18.609 1 25.61 106 PHE A CA 1
ATOM 806 C C . PHE A 1 106 ? -9.32 16.203 -19.859 1 25.61 106 PHE A C 1
ATOM 808 O O . PHE A 1 106 ? -10.234 15.375 -19.75 1 25.61 106 PHE A O 1
ATOM 815 N N . ILE A 1 107 ? -9.516 17.078 -20.781 1 26.3 107 ILE A N 1
ATOM 816 C CA . ILE A 1 107 ? -9.836 16.516 -22.078 1 26.3 107 ILE A CA 1
ATOM 817 C C . ILE A 1 107 ? -8.617 15.781 -22.641 1 26.3 107 ILE A C 1
ATOM 819 O O . ILE A 1 107 ? -7.555 16.375 -22.828 1 26.3 107 ILE A O 1
ATOM 823 N N . GLN A 1 108 ? -8.25 14.531 -22.344 1 25.38 108 GLN A N 1
ATOM 824 C CA . GLN A 1 108 ? -7.137 13.766 -22.891 1 25.38 108 GLN A CA 1
ATOM 825 C C . GLN A 1 108 ? -7.387 13.391 -24.344 1 25.38 108 GLN A C 1
ATOM 827 O O . GLN A 1 108 ? -8.43 12.82 -24.672 1 25.38 108 GLN A O 1
ATOM 832 N N . HIS A 1 109 ? -6.965 14.336 -25.266 1 25.28 109 HIS A N 1
ATOM 833 C CA . HIS A 1 109 ? -6.914 14.016 -26.688 1 25.28 109 HIS A CA 1
ATOM 834 C C . HIS A 1 109 ? -5.871 12.938 -26.984 1 25.28 109 HIS A C 1
ATOM 836 O O . HIS A 1 109 ? -4.734 13.031 -26.516 1 25.28 109 HIS A O 1
ATOM 842 N N . TYR A 1 110 ? -6.219 11.727 -27.25 1 25.02 110 TYR A N 1
ATOM 843 C CA . TYR A 1 110 ? -5.352 10.625 -27.625 1 25.02 110 TYR A CA 1
ATOM 844 C C . TYR A 1 110 ? -4.973 10.711 -29.094 1 25.02 110 TYR A C 1
ATOM 846 O O . TYR A 1 110 ? -5.848 10.68 -29.969 1 25.02 110 TYR A O 1
ATOM 854 N N . CYS A 1 111 ? -3.822 11.422 -29.484 1 25.88 111 CYS A N 1
ATOM 855 C CA . CYS A 1 111 ? -3.283 11.398 -30.844 1 25.88 111 CYS A CA 1
ATOM 856 C C . CYS A 1 111 ? -2.873 9.984 -31.234 1 25.88 111 CYS A C 1
ATOM 858 O O . CYS A 1 111 ? -2.262 9.266 -30.438 1 25.88 111 CYS A O 1
ATOM 860 N N . PRO A 1 112 ? -3.377 9.438 -32.281 1 25.56 112 PRO A N 1
ATOM 861 C CA . PRO A 1 112 ? -2.887 8.133 -32.719 1 25.56 112 PRO A CA 1
ATOM 862 C C . PRO A 1 112 ? -1.381 8.125 -32.969 1 25.56 112 PRO A C 1
ATOM 864 O O . PRO A 1 112 ? -0.799 9.164 -33.312 1 25.56 112 PRO A O 1
ATOM 867 N N . PRO A 1 113 ? -0.58 7.258 -32.531 1 24.89 113 PRO A N 1
ATOM 868 C CA . PRO A 1 113 ? 0.853 7.285 -32.844 1 24.89 113 PRO A CA 1
ATOM 869 C C . PRO A 1 113 ? 1.135 7.414 -34.344 1 24.89 113 PRO A C 1
ATOM 871 O O . PRO A 1 113 ? 0.348 6.941 -35.156 1 24.89 113 PRO A O 1
ATOM 874 N N . ARG A 1 114 ? 1.883 8.219 -34.812 1 24.69 114 ARG A N 1
ATOM 875 C CA . ARG A 1 114 ? 2.428 8.359 -36.156 1 24.69 114 ARG A CA 1
ATOM 876 C C . ARG A 1 114 ? 3.023 7.047 -36.656 1 24.69 114 ARG A C 1
ATOM 878 O O . ARG A 1 114 ? 3.822 6.422 -35.938 1 24.69 114 ARG A O 1
ATOM 885 N N . VAL A 1 115 ? 2.348 6.391 -37.594 1 24.77 115 VAL A N 1
ATOM 886 C CA . VAL A 1 115 ? 3.051 5.367 -38.375 1 24.77 115 VAL A CA 1
ATOM 887 C C . VAL A 1 115 ? 4.215 5.996 -39.125 1 24.77 115 VAL A C 1
ATOM 889 O O . VAL A 1 115 ? 4.012 6.707 -40.125 1 24.77 115 VAL A O 1
ATOM 892 N N . GLU A 1 116 ? 5.129 6.707 -38.656 1 25.25 116 GLU A N 1
ATOM 893 C CA . GLU A 1 116 ? 6.27 6.957 -39.531 1 25.25 116 GLU A CA 1
ATOM 894 C C . GLU A 1 116 ? 6.629 5.715 -40.344 1 25.25 116 GLU A C 1
ATOM 896 O O . GLU A 1 116 ? 6.43 4.59 -39.875 1 25.25 116 GLU A O 1
ATOM 901 N N . GLN A 1 117 ? 6.59 5.816 -41.688 1 23.11 117 GLN A N 1
ATOM 902 C CA . GLN A 1 117 ? 7.402 4.867 -42.438 1 23.11 117 GLN A CA 1
ATOM 903 C C . GLN A 1 117 ? 8.633 4.438 -41.625 1 23.11 117 GLN A C 1
ATOM 905 O O . GLN A 1 117 ? 9.438 5.273 -41.219 1 23.11 117 GLN A O 1
ATOM 910 N N . LEU A 1 118 ? 8.461 3.439 -41.031 1 24.23 118 LEU A N 1
ATOM 911 C CA . LEU A 1 118 ? 9.727 2.941 -40.5 1 24.23 118 LEU A CA 1
ATOM 912 C C . LEU A 1 118 ? 10.82 3.006 -41.562 1 24.23 118 LEU A C 1
ATOM 914 O O . LEU A 1 118 ? 10.695 2.4 -42.625 1 24.23 118 LEU A O 1
ATOM 918 N N . GLU A 1 119 ? 11.289 4.129 -42 1 23.31 119 GLU A N 1
ATOM 919 C CA . GLU A 1 119 ? 12.539 3.832 -42.688 1 23.31 119 GLU A CA 1
ATOM 920 C C . GLU A 1 119 ? 13.086 2.469 -42.281 1 23.31 119 GLU A C 1
ATOM 922 O O . GLU A 1 119 ? 12.852 2.004 -41.156 1 23.31 119 GLU A O 1
ATOM 927 N N . GLU A 1 120 ? 13.414 1.626 -43.375 1 22.02 120 GLU A N 1
ATOM 928 C CA . GLU A 1 120 ? 14.086 0.352 -43.156 1 22.02 120 GLU A CA 1
ATOM 929 C C . GLU A 1 120 ? 14.984 0.429 -41.906 1 22.02 120 GLU A C 1
ATOM 931 O O . GLU A 1 120 ? 16.016 1.11 -41.938 1 22.02 120 GLU A O 1
ATOM 936 N N . VAL A 1 121 ? 14.445 0.783 -41.031 1 21.92 121 VAL A N 1
ATOM 937 C CA . VAL A 1 121 ? 15.508 0.648 -40.031 1 21.92 121 VAL A CA 1
ATOM 938 C C . VAL A 1 121 ? 16.344 -0.589 -40.344 1 21.92 121 VAL A C 1
ATOM 940 O O . VAL A 1 121 ? 15.828 -1.705 -40.406 1 21.92 121 VAL A O 1
ATOM 943 N N . ALA A 1 122 ? 17.312 -0.419 -41.281 1 21.94 122 ALA A N 1
ATOM 944 C CA . ALA A 1 122 ? 18.281 -1.494 -41.5 1 21.94 122 ALA A CA 1
ATOM 945 C C . ALA A 1 122 ? 18.391 -2.357 -40.25 1 21.94 122 ALA A C 1
ATOM 947 O O . ALA A 1 122 ? 18.484 -1.838 -39.125 1 21.94 122 ALA A O 1
ATOM 948 N N . ILE A 1 123 ? 17.703 -3.361 -40.188 1 21.81 123 ILE A N 1
ATOM 949 C CA . ILE A 1 123 ? 18.234 -4.348 -39.25 1 21.81 123 ILE A CA 1
ATOM 950 C C . ILE A 1 123 ? 19.75 -4.172 -39.125 1 21.81 123 ILE A C 1
ATOM 952 O O . ILE A 1 123 ? 20.469 -4.207 -40.125 1 21.81 123 ILE A O 1
ATOM 956 N N . ARG A 1 124 ? 20.203 -3.355 -38.219 1 23.88 124 ARG A N 1
ATOM 957 C CA . ARG A 1 124 ? 21.656 -3.26 -38.25 1 23.88 124 ARG A CA 1
ATOM 958 C C . ARG A 1 124 ? 22.266 -4.516 -38.844 1 23.88 124 ARG A C 1
ATOM 960 O O . ARG A 1 124 ? 21.922 -5.633 -38.469 1 23.88 124 ARG A O 1
ATOM 967 N N . ARG A 1 125 ? 22.453 -4.543 -40.031 1 23.73 125 ARG A N 1
ATOM 968 C CA . ARG A 1 125 ? 23.453 -5.543 -40.375 1 23.73 125 ARG A CA 1
ATOM 969 C C . ARG A 1 125 ? 24.469 -5.723 -39.25 1 23.73 125 ARG A C 1
ATOM 971 O O . ARG A 1 125 ? 24.75 -4.781 -38.5 1 23.73 125 ARG A O 1
ATOM 978 N N . PRO A 1 126 ? 24.719 -7 -38.719 1 23.78 126 PRO A N 1
ATOM 979 C CA . PRO A 1 126 ? 25.844 -7.191 -37.812 1 23.78 126 PRO A CA 1
ATOM 980 C C . PRO A 1 126 ? 26.969 -6.195 -38.062 1 23.78 126 PRO A C 1
ATOM 982 O O . PRO A 1 126 ? 27.688 -6.301 -39.062 1 23.78 126 PRO A O 1
ATOM 985 N N . GLY A 1 127 ? 26.594 -4.922 -38.375 1 25.33 127 GLY A N 1
ATOM 986 C CA . GLY A 1 127 ? 27.844 -4.266 -38.75 1 25.33 127 GLY A CA 1
ATOM 987 C C . GLY A 1 127 ? 28.938 -4.457 -37.719 1 25.33 127 GLY A C 1
ATOM 988 O O . GLY A 1 127 ? 28.672 -4.969 -36.625 1 25.33 127 GLY A O 1
ATOM 989 N N . PRO A 1 128 ? 30.141 -4.375 -38.031 1 24.44 128 PRO A N 1
ATOM 990 C CA . PRO A 1 128 ? 31.156 -4.621 -37 1 24.44 128 PRO A CA 1
ATOM 991 C C . PRO A 1 128 ? 30.844 -3.939 -35.656 1 24.44 128 PRO A C 1
ATOM 993 O O . PRO A 1 128 ? 30.078 -2.965 -35.625 1 24.44 128 PRO A O 1
ATOM 996 N N . ASP A 1 129 ? 30.875 -4.715 -34.594 1 23.47 129 ASP A N 1
ATOM 997 C CA . ASP A 1 129 ? 30.844 -4.5 -33.156 1 23.47 129 ASP A CA 1
ATOM 998 C C . ASP A 1 129 ? 31.297 -3.084 -32.781 1 23.47 129 ASP A C 1
ATOM 1000 O O . ASP A 1 129 ? 32.469 -2.721 -33.031 1 23.47 129 ASP A O 1
ATOM 1004 N N . PRO A 1 130 ? 30.375 -2.211 -33.188 1 25.41 130 PRO A N 1
ATOM 1005 C CA . PRO A 1 130 ? 30.984 -0.875 -33.125 1 25.41 130 PRO A CA 1
ATOM 1006 C C . PRO A 1 130 ? 31.672 -0.622 -31.781 1 25.41 130 PRO A C 1
ATOM 1008 O O . PRO A 1 130 ? 32.125 0.499 -31.516 1 25.41 130 PRO A O 1
ATOM 1011 N N . LEU A 1 131 ? 31.297 -1.51 -30.672 1 25.72 131 LEU A N 1
ATOM 1012 C CA . LEU A 1 131 ? 32.25 -1.427 -29.578 1 25.72 131 LEU A CA 1
ATOM 1013 C C . LEU A 1 131 ? 33.688 -1.539 -30.109 1 25.72 131 LEU A C 1
ATOM 1015 O O . LEU A 1 131 ? 34.188 -2.645 -30.312 1 25.72 131 LEU A O 1
ATOM 1019 N N . GLY A 1 132 ? 33.906 -1.044 -31.188 1 23.61 132 GLY A N 1
ATOM 1020 C CA . GLY A 1 132 ? 35.312 -0.966 -31.422 1 23.61 132 GLY A CA 1
ATOM 1021 C C . GLY A 1 132 ? 36.094 -0.533 -30.203 1 23.61 132 GLY A C 1
ATOM 1022 O O . GLY A 1 132 ? 35.531 -0.199 -29.172 1 23.61 132 GLY A O 1
ATOM 1023 N N . GLN A 1 133 ? 37.469 -0.339 -30.219 1 22 133 GLN A N 1
ATOM 1024 C CA . GLN A 1 133 ? 38.594 -0.244 -29.312 1 22 133 GLN A CA 1
ATOM 1025 C C . GLN A 1 133 ? 38.469 0.961 -28.391 1 22 133 GLN A C 1
ATOM 1027 O O . GLN A 1 133 ? 39.406 1.285 -27.641 1 22 133 GLN A O 1
ATOM 1032 N N . ASN A 1 134 ? 37.562 1.947 -28.641 1 22.14 134 ASN A N 1
ATOM 1033 C CA . ASN A 1 134 ? 38 3.135 -27.922 1 22.14 134 ASN A CA 1
ATOM 1034 C C . ASN A 1 134 ? 37.781 2.996 -26.422 1 22.14 134 ASN A C 1
ATOM 1036 O O . ASN A 1 134 ? 36.656 2.691 -25.984 1 22.14 134 ASN A O 1
ATOM 1040 N N . HIS A 1 135 ? 38.781 2.723 -25.453 1 22.53 135 HIS A N 1
ATOM 1041 C CA . HIS A 1 135 ? 39.25 2.391 -24.109 1 22.53 135 HIS A CA 1
ATOM 1042 C C . HIS A 1 135 ? 38.625 3.307 -23.062 1 22.53 135 HIS A C 1
ATOM 1044 O O . HIS A 1 135 ? 38.688 3.018 -21.875 1 22.53 135 HIS A O 1
ATOM 1050 N N . ASN A 1 136 ? 38.406 4.613 -23.391 1 21.17 136 ASN A N 1
ATOM 1051 C CA . ASN A 1 136 ? 38.438 5.559 -22.281 1 21.17 136 ASN A CA 1
ATOM 1052 C C . ASN A 1 136 ? 37.125 5.586 -21.5 1 21.17 136 ASN A C 1
ATOM 1054 O O . ASN A 1 136 ? 36.938 6.445 -20.641 1 21.17 136 ASN A O 1
ATOM 1058 N N . TRP A 1 137 ? 36.094 5 -22.047 1 24.98 137 TRP A N 1
ATOM 1059 C CA . TRP A 1 137 ? 34.812 5.477 -21.578 1 24.98 137 TRP A CA 1
ATOM 1060 C C . TRP A 1 137 ? 34.469 4.914 -20.203 1 24.98 137 TRP A C 1
ATOM 1062 O O . TRP A 1 137 ? 33.469 4.23 -20.031 1 24.98 137 TRP A O 1
ATOM 1072 N N . ARG A 1 138 ? 35.469 4.496 -19.375 1 25.47 138 ARG A N 1
ATOM 1073 C CA . ARG A 1 138 ? 35.406 3.83 -18.078 1 25.47 138 ARG A CA 1
ATOM 1074 C C . ARG A 1 138 ? 34.625 4.676 -17.062 1 25.47 138 ARG A C 1
ATOM 1076 O O . ARG A 1 138 ? 34.344 4.223 -15.961 1 25.47 138 ARG A O 1
ATOM 1083 N N . ILE A 1 139 ? 34.812 6.043 -17.172 1 23.97 139 ILE A N 1
ATOM 1084 C CA . ILE A 1 139 ? 34.594 6.812 -15.953 1 23.97 139 ILE A CA 1
ATOM 1085 C C . ILE A 1 139 ? 33.094 7.004 -15.711 1 23.97 139 ILE A C 1
ATOM 1087 O O . ILE A 1 139 ? 32.688 7.391 -14.617 1 23.97 139 ILE A O 1
ATOM 1091 N N . VAL A 1 140 ? 32.375 6.934 -16.812 1 23.45 140 VAL A N 1
ATOM 1092 C CA . VAL A 1 140 ? 31.016 7.473 -16.703 1 23.45 140 VAL A CA 1
ATOM 1093 C C . VAL A 1 140 ? 30.156 6.535 -15.852 1 23.45 140 VAL A C 1
ATOM 1095 O O . VAL A 1 140 ? 29.141 6.949 -15.297 1 23.45 140 VAL A O 1
ATOM 1098 N N . PRO A 1 141 ? 30.531 5.293 -15.773 1 25.22 141 PRO A N 1
ATOM 1099 C CA . PRO A 1 141 ? 29.625 4.41 -15.016 1 25.22 141 PRO A CA 1
ATOM 1100 C C . PRO A 1 141 ? 29.547 4.785 -13.539 1 25.22 141 PRO A C 1
ATOM 1102 O O . PRO A 1 141 ? 28.531 4.531 -12.891 1 25.22 141 PRO A O 1
ATOM 1105 N N . TYR A 1 142 ? 30.641 5.344 -13.062 1 25.55 142 TYR A N 1
ATOM 1106 C CA . TYR A 1 142 ? 30.734 5.559 -11.617 1 25.55 142 TYR A CA 1
ATOM 1107 C C . TYR A 1 142 ? 29.844 6.719 -11.188 1 25.55 142 TYR A C 1
ATOM 1109 O O . TYR A 1 142 ? 29.312 6.723 -10.07 1 25.55 142 TYR A O 1
ATOM 1117 N N . ILE A 1 143 ? 29.781 7.801 -12.023 1 26.67 143 ILE A N 1
ATOM 1118 C CA . ILE A 1 143 ? 29.031 8.961 -11.555 1 26.67 143 ILE A CA 1
ATOM 1119 C C . ILE A 1 143 ? 27.531 8.656 -11.586 1 26.67 143 ILE A C 1
ATOM 1121 O O . ILE A 1 143 ? 26.797 9 -10.648 1 26.67 143 ILE A O 1
ATOM 1125 N N . ILE A 1 144 ? 27.125 7.977 -12.578 1 26.77 144 ILE A N 1
ATOM 1126 C CA . ILE A 1 144 ? 25.703 7.672 -12.648 1 26.77 144 ILE A CA 1
ATOM 1127 C C . ILE A 1 144 ? 25.344 6.633 -11.586 1 26.77 144 ILE A C 1
ATOM 1129 O O . ILE A 1 144 ? 24.281 6.727 -10.953 1 26.77 144 ILE A O 1
ATOM 1133 N N . PHE A 1 145 ? 26.312 5.711 -11.281 1 27.28 145 PHE A N 1
ATOM 1134 C CA . PHE A 1 145 ? 26.062 4.754 -10.211 1 27.28 145 PHE A CA 1
ATOM 1135 C C . PHE A 1 145 ? 25.938 5.461 -8.867 1 27.28 145 PHE A C 1
ATOM 1137 O O . PHE A 1 145 ? 25.094 5.098 -8.039 1 27.28 145 PHE A O 1
ATOM 1144 N N . GLY A 1 146 ? 26.844 6.438 -8.57 1 27 146 GLY A N 1
ATOM 1145 C CA . GLY A 1 146 ? 26.75 7.18 -7.328 1 27 146 GLY A CA 1
ATOM 1146 C C . GLY A 1 146 ? 25.438 7.926 -7.18 1 27 146 GLY A C 1
ATOM 1147 O O . GLY A 1 146 ? 24.844 7.945 -6.102 1 27 146 GLY A O 1
ATOM 1148 N N . ALA A 1 147 ? 24.969 8.531 -8.25 1 27.55 147 ALA A N 1
ATOM 1149 C CA . ALA A 1 147 ? 23.719 9.266 -8.141 1 27.55 147 ALA A CA 1
ATOM 1150 C C . ALA A 1 147 ? 22.516 8.312 -8.062 1 27.55 147 ALA A C 1
ATOM 1152 O O . ALA A 1 147 ? 21.562 8.578 -7.344 1 27.55 147 ALA A O 1
ATOM 1153 N N . LEU A 1 148 ? 22.578 7.191 -8.719 1 27.08 148 LEU A N 1
ATOM 1154 C CA . LEU A 1 148 ? 21.484 6.227 -8.641 1 27.08 148 LEU A CA 1
ATOM 1155 C C . LEU A 1 148 ? 21.484 5.527 -7.289 1 27.08 148 LEU A C 1
ATOM 1157 O O . LEU A 1 148 ? 20.406 5.211 -6.758 1 27.08 148 LEU A O 1
ATOM 1161 N N . VAL A 1 149 ? 22.703 5.125 -6.754 1 27.67 149 VAL A N 1
ATOM 1162 C CA . VAL A 1 149 ? 22.734 4.598 -5.395 1 27.67 149 VAL A CA 1
ATOM 1163 C C . VAL A 1 149 ? 22.219 5.656 -4.418 1 27.67 149 VAL A C 1
ATOM 1165 O O . VAL A 1 149 ? 21.484 5.344 -3.482 1 27.67 149 VAL A O 1
ATOM 1168 N N . LEU A 1 150 ? 22.625 6.938 -4.562 1 27.25 150 LEU A N 1
ATOM 1169 C CA . LEU A 1 150 ? 22.047 7.965 -3.699 1 27.25 150 LEU A CA 1
ATOM 1170 C C . LEU A 1 150 ? 20.547 8.078 -3.922 1 27.25 150 LEU A C 1
ATOM 1172 O O . LEU A 1 150 ? 19.781 8.32 -2.977 1 27.25 150 LEU A O 1
ATOM 1176 N N . PHE A 1 151 ? 20.062 7.852 -5.148 1 26.19 151 PHE A N 1
ATOM 1177 C CA . PHE A 1 151 ? 18.641 7.926 -5.449 1 26.19 151 PHE A CA 1
ATOM 1178 C C . PHE A 1 151 ? 17.906 6.684 -4.949 1 26.19 151 PHE A C 1
ATOM 1180 O O . PHE A 1 151 ? 16.812 6.781 -4.402 1 26.19 151 PHE A O 1
ATOM 1187 N N . ALA A 1 152 ? 18.391 5.453 -5.176 1 24.97 152 ALA A N 1
ATOM 1188 C CA . ALA A 1 152 ? 17.719 4.262 -4.652 1 24.97 152 ALA A CA 1
ATOM 1189 C C . ALA A 1 152 ? 17.625 4.316 -3.133 1 24.97 152 ALA A C 1
ATOM 1191 O O . ALA A 1 152 ? 16.609 3.906 -2.559 1 24.97 152 ALA A O 1
ATOM 1192 N N . VAL A 1 153 ? 18.688 4.605 -2.43 1 25.36 153 VAL A N 1
ATOM 1193 C CA . VAL A 1 153 ? 18.594 4.789 -0.986 1 25.36 153 VAL A CA 1
ATOM 1194 C C . VAL A 1 153 ? 17.672 5.965 -0.675 1 25.36 153 VAL A C 1
ATOM 1196 O O . VAL A 1 153 ? 16.984 5.969 0.349 1 25.36 153 VAL A O 1
ATOM 1199 N N . SER A 1 154 ? 17.688 6.977 -1.53 1 24.38 154 SER A N 1
ATOM 1200 C CA . SER A 1 154 ? 16.812 8.117 -1.288 1 24.38 154 SER A CA 1
ATOM 1201 C C . SER A 1 154 ? 15.359 7.781 -1.611 1 24.38 154 SER A C 1
ATOM 1203 O O . SER A 1 154 ? 14.445 8.523 -1.25 1 24.38 154 SER A O 1
ATOM 1205 N N . CYS A 1 155 ? 15.047 6.926 -2.496 1 25.17 155 CYS A N 1
ATOM 1206 C CA . CYS A 1 155 ? 13.664 6.551 -2.771 1 25.17 155 CYS A CA 1
ATOM 1207 C C . CYS A 1 155 ? 13 5.969 -1.529 1 25.17 155 CYS A C 1
ATOM 1209 O O . CYS A 1 155 ? 11.805 6.168 -1.309 1 25.17 155 CYS A O 1
ATOM 1211 N N . LEU A 1 156 ? 13.625 5.02 -0.835 1 23.36 156 LEU A N 1
ATOM 1212 C CA . LEU A 1 156 ? 13.055 4.66 0.457 1 23.36 156 LEU A CA 1
ATOM 1213 C C . LEU A 1 156 ? 12.945 5.879 1.365 1 23.36 156 LEU A C 1
ATOM 1215 O O . LEU A 1 156 ? 11.977 6.027 2.105 1 23.36 156 LEU A O 1
ATOM 1219 N N . ALA A 1 157 ? 14.102 6.684 1.394 1 23.48 157 ALA A N 1
ATOM 1220 C CA . ALA A 1 157 ? 14.18 7.871 2.236 1 23.48 157 ALA A CA 1
ATOM 1221 C C . ALA A 1 157 ? 13.367 9.023 1.648 1 23.48 157 ALA A C 1
ATOM 1223 O O . ALA A 1 157 ? 13.266 10.094 2.254 1 23.48 157 ALA A O 1
ATOM 1224 N N . PHE A 1 158 ? 13.039 8.961 0.412 1 25.31 158 PHE A N 1
ATOM 1225 C CA . PHE A 1 158 ? 12.484 10.133 -0.25 1 25.31 158 PHE A CA 1
ATOM 1226 C C . PHE A 1 158 ? 11.156 10.531 0.376 1 25.31 158 PHE A C 1
ATOM 1228 O O . PHE A 1 158 ? 10.633 11.617 0.105 1 25.31 158 PHE A O 1
ATOM 1235 N N . CYS A 1 159 ? 10.414 9.648 0.978 1 22.75 159 CYS A N 1
ATOM 1236 C CA . CYS A 1 159 ? 9.328 10.445 1.526 1 22.75 159 CYS A CA 1
ATOM 1237 C C . CYS A 1 159 ? 9.859 11.578 2.391 1 22.75 159 CYS A C 1
ATOM 1239 O O . CYS A 1 159 ? 9.359 12.703 2.33 1 22.75 159 CYS A O 1
ATOM 1241 N N . VAL A 1 160 ? 10.758 11.188 3.42 1 22.47 160 VAL A N 1
ATOM 1242 C CA . VAL A 1 160 ? 10.875 12.141 4.512 1 22.47 160 VAL A CA 1
ATOM 1243 C C . VAL A 1 160 ? 11.93 13.195 4.168 1 22.47 160 VAL A C 1
ATOM 1245 O O . VAL A 1 160 ? 11.742 14.383 4.438 1 22.47 160 VAL A O 1
ATOM 1248 N N . LEU A 1 161 ? 13.125 12.711 3.641 1 23.64 161 LEU A N 1
ATOM 1249 C CA . LEU A 1 161 ? 14.281 13.422 4.176 1 23.64 161 LEU A CA 1
ATOM 1250 C C . LEU A 1 161 ? 14.562 14.68 3.363 1 23.64 161 LEU A C 1
ATOM 1252 O O . LEU A 1 161 ? 15.602 15.32 3.547 1 23.64 161 LEU A O 1
ATOM 1256 N N . GLU A 1 162 ? 13.922 14.914 2.312 1 24.53 162 GLU A N 1
ATOM 1257 C CA . GLU A 1 162 ? 14.719 15.898 1.58 1 24.53 162 GLU A CA 1
ATOM 1258 C C . GLU A 1 162 ? 14.914 17.172 2.398 1 24.53 162 GLU A C 1
ATOM 1260 O O . GLU A 1 162 ? 15.391 18.188 1.88 1 24.53 162 GLU A O 1
ATOM 1265 N N . TYR A 1 163 ? 14.398 17.359 3.588 1 23.08 163 TYR A N 1
ATOM 1266 C CA . TYR A 1 163 ? 14.43 18.781 3.92 1 23.08 163 TYR A CA 1
ATOM 1267 C C . TYR A 1 163 ? 15.844 19.219 4.27 1 23.08 163 TYR A C 1
ATOM 1269 O O . TYR A 1 163 ? 16.047 20.344 4.734 1 23.08 163 TYR A O 1
ATOM 1277 N N . GLN A 1 164 ? 16.859 18.328 4.387 1 22.28 164 GLN A N 1
ATOM 1278 C CA . GLN A 1 164 ? 17.797 18.922 5.328 1 22.28 164 GLN A CA 1
ATOM 1279 C C . GLN A 1 164 ? 18.453 20.188 4.75 1 22.28 164 GLN A C 1
ATOM 1281 O O . GLN A 1 164 ? 18.438 21.234 5.387 1 22.28 164 GLN A O 1
ATOM 1286 N N . LYS A 1 165 ? 19.938 20.328 4.645 1 24.06 165 LYS A N 1
ATOM 1287 C CA . LYS A 1 165 ? 20.953 21.25 5.16 1 24.06 165 LYS A CA 1
ATOM 1288 C C . LYS A 1 165 ? 21.234 22.375 4.156 1 24.06 165 LYS A C 1
ATOM 1290 O O . LYS A 1 165 ? 22.297 23.016 4.219 1 24.06 165 LYS A O 1
ATOM 1295 N N . GLU A 1 166 ? 20.594 22.625 3.008 1 24.27 166 GLU A N 1
ATOM 1296 C CA . GLU A 1 166 ? 21.344 23.734 2.41 1 24.27 166 GLU A CA 1
ATOM 1297 C C . GLU A 1 166 ? 21.547 24.859 3.408 1 24.27 166 GLU A C 1
ATOM 1299 O O . GLU A 1 166 ? 20.703 25.078 4.289 1 24.27 166 GLU A O 1
ATOM 1304 N N . GLY A 1 167 ? 22.906 25.281 3.758 1 23.16 167 GLY A N 1
ATOM 1305 C CA . GLY A 1 167 ? 23.297 26.531 4.383 1 23.16 167 GLY A CA 1
ATOM 1306 C C . GLY A 1 167 ? 22.391 27.688 4.031 1 23.16 167 GLY A C 1
ATOM 1307 O O . GLY A 1 167 ? 21.453 27.531 3.236 1 23.16 167 GLY A O 1
ATOM 1308 N N . PRO A 1 168 ? 22.828 29 4.262 1 22.95 168 PRO A N 1
ATOM 1309 C CA . PRO A 1 168 ? 22.094 30.266 4.328 1 22.95 168 PRO A CA 1
ATOM 1310 C C . PRO A 1 168 ? 21.25 30.531 3.086 1 22.95 168 PRO A C 1
ATOM 1312 O O . PRO A 1 168 ? 20.547 31.531 3.018 1 22.95 168 PRO A O 1
ATOM 1315 N N . ALA A 1 169 ? 21.547 30.188 1.836 1 22.64 169 ALA A N 1
ATOM 1316 C CA . ALA A 1 169 ? 20.875 31.156 0.983 1 22.64 169 ALA A CA 1
ATOM 1317 C C . ALA A 1 169 ? 19.359 31.094 1.164 1 22.64 169 ALA A C 1
ATOM 1319 O O . ALA A 1 169 ? 18.828 30.109 1.667 1 22.64 169 ALA A O 1
ATOM 1320 N N . LYS A 1 170 ? 18.422 31.656 0.098 1 24.86 170 LYS A N 1
ATOM 1321 C CA . LYS A 1 170 ? 17.203 32.438 -0.029 1 24.86 170 LYS A CA 1
ATOM 1322 C C . LYS A 1 170 ? 15.969 31.547 0.037 1 24.86 170 LYS A C 1
ATOM 1324 O O . LYS A 1 170 ? 15.07 31.781 0.844 1 24.86 170 LYS A O 1
ATOM 1329 N N . SER A 1 171 ? 15.203 31.328 -1.139 1 21.56 171 SER A N 1
ATOM 1330 C CA . SER A 1 171 ? 13.75 31.375 -1.311 1 21.56 171 SER A CA 1
ATOM 1331 C C . SER A 1 171 ? 13.117 30.031 -0.957 1 21.56 171 SER A C 1
ATOM 1333 O O . SER A 1 171 ? 13.781 29 -0.968 1 21.56 171 SER A O 1
ATOM 1335 N N . GLY A 1 172 ? 12.008 29.922 -0.164 1 24.06 172 GLY A N 1
ATOM 1336 C CA . GLY A 1 172 ? 10.953 29.109 0.43 1 24.06 172 GLY A CA 1
ATOM 1337 C C . GLY A 1 172 ? 10.43 28.031 -0.496 1 24.06 172 GLY A C 1
ATOM 1338 O O . GLY A 1 172 ? 9.289 27.594 -0.37 1 24.06 172 GLY A O 1
ATOM 1339 N N . ASP A 1 173 ? 11.219 27.453 -1.499 1 24.73 173 ASP A N 1
ATOM 1340 C CA . ASP A 1 173 ? 10.633 26.812 -2.67 1 24.73 173 ASP A CA 1
ATOM 1341 C C . ASP A 1 173 ? 10.172 25.391 -2.348 1 24.73 173 ASP A C 1
ATOM 1343 O O . ASP A 1 173 ? 10.859 24.656 -1.634 1 24.73 173 ASP A O 1
ATOM 1347 N N . GLY A 1 174 ? 8.891 25.125 -2.166 1 26.02 174 GLY A N 1
ATOM 1348 C CA . GLY A 1 174 ? 8.148 23.875 -2.115 1 26.02 174 GLY A CA 1
ATOM 1349 C C . GLY A 1 174 ? 8.773 22.781 -2.963 1 26.02 174 GLY A C 1
ATOM 1350 O O . GLY A 1 174 ? 8.992 22.969 -4.16 1 26.02 174 GLY A O 1
ATOM 1351 N N . GLU A 1 175 ? 9.617 22.016 -2.395 1 28.61 175 GLU A N 1
ATOM 1352 C CA . GLU A 1 175 ? 10.5 21.062 -3.061 1 28.61 175 GLU A CA 1
ATOM 1353 C C . GLU A 1 175 ? 9.703 19.938 -3.703 1 28.61 175 GLU A C 1
ATOM 1355 O O . GLU A 1 175 ? 8.875 19.297 -3.045 1 28.61 175 GLU A O 1
ATOM 1360 N N . GLY A 1 176 ? 9.406 19.969 -5.012 1 27.17 176 GLY A N 1
ATOM 1361 C CA . GLY A 1 176 ? 8.82 18.969 -5.887 1 27.17 176 GLY A CA 1
ATOM 1362 C C . GLY A 1 176 ? 9.648 17.688 -5.965 1 27.17 176 GLY A C 1
ATOM 1363 O O . GLY A 1 176 ? 10.867 17.75 -6.148 1 27.17 176 GLY A O 1
ATOM 1364 N N . HIS A 1 177 ? 9.336 16.719 -5.156 1 30.02 177 HIS A N 1
ATOM 1365 C CA . HIS A 1 177 ? 10.07 15.453 -5.227 1 30.02 177 HIS A CA 1
ATOM 1366 C C . HIS A 1 177 ? 9.562 14.594 -6.383 1 30.02 177 HIS A C 1
ATOM 1368 O O . HIS A 1 177 ? 8.375 14.609 -6.703 1 30.02 177 HIS A O 1
ATOM 1374 N N . ALA A 1 178 ? 10.508 14.227 -7.316 1 26.89 178 ALA A N 1
ATOM 1375 C CA . ALA A 1 178 ? 10.203 13.305 -8.406 1 26.89 178 ALA A CA 1
ATOM 1376 C C . ALA A 1 178 ? 10.516 11.867 -8.008 1 26.89 178 ALA A C 1
ATOM 1378 O O . ALA A 1 178 ? 11.594 11.578 -7.488 1 26.89 178 ALA A O 1
ATOM 1379 N N . ALA A 1 179 ? 9.602 11.039 -7.734 1 29.59 179 ALA A N 1
ATOM 1380 C CA . ALA A 1 179 ? 9.805 9.617 -7.496 1 29.59 179 ALA A CA 1
ATOM 1381 C C . ALA A 1 179 ? 9.961 8.852 -8.812 1 29.59 179 ALA A C 1
ATOM 1383 O O . ALA A 1 179 ? 9.125 8.984 -9.711 1 29.59 179 ALA A O 1
ATOM 1384 N N . VAL A 1 180 ? 11.219 8.273 -9.086 1 27.42 180 VAL A N 1
ATOM 1385 C CA . VAL A 1 180 ? 11.492 7.492 -10.289 1 27.42 180 VAL A CA 1
ATOM 1386 C C . VAL A 1 180 ? 11.375 6.004 -9.977 1 27.42 180 VAL A C 1
ATOM 1388 O O . VAL A 1 180 ? 11.977 5.516 -9.016 1 27.42 180 VAL A O 1
ATOM 1391 N N . ARG A 1 181 ? 10.383 5.355 -10.328 1 33.94 181 ARG A N 1
ATOM 1392 C CA . ARG A 1 181 ? 10.289 3.912 -10.148 1 33.94 181 ARG A CA 1
ATOM 1393 C C . ARG A 1 181 ? 10.625 3.182 -11.445 1 33.94 181 ARG A C 1
ATOM 1395 O O . ARG A 1 181 ? 10.344 3.68 -12.539 1 33.94 181 ARG A O 1
ATOM 1402 N N . GLY A 1 182 ? 11.508 2.221 -11.445 1 30.8 182 GLY A N 1
ATOM 1403 C CA . GLY A 1 182 ? 11.867 1.358 -12.562 1 30.8 182 GLY A CA 1
ATOM 1404 C C . GLY A 1 182 ? 10.75 0.421 -12.969 1 30.8 182 GLY A C 1
ATOM 1405 O O . GLY A 1 182 ? 10.164 -0.266 -12.125 1 30.8 182 GLY A O 1
ATOM 1406 N N . ALA A 1 183 ? 10.07 0.777 -14.008 1 35.66 183 ALA A N 1
ATOM 1407 C CA . ALA A 1 183 ? 9.086 -0.141 -14.578 1 35.66 183 ALA A CA 1
ATOM 1408 C C . ALA A 1 183 ? 9.758 -1.163 -15.492 1 35.66 183 ALA A C 1
ATOM 1410 O O . ALA A 1 183 ? 10.828 -0.897 -16.062 1 35.66 183 ALA A O 1
ATOM 1411 N N . ALA A 1 184 ? 9.375 -2.379 -15.43 1 35.19 184 ALA A N 1
ATOM 1412 C CA . ALA A 1 184 ? 9.883 -3.475 -16.25 1 35.19 184 ALA A CA 1
ATOM 1413 C C . ALA A 1 184 ? 9.82 -3.121 -17.734 1 35.19 184 ALA A C 1
ATOM 1415 O O . ALA A 1 184 ? 9.18 -2.139 -18.125 1 35.19 184 ALA A O 1
ATOM 1416 N N . PHE A 1 185 ? 10.367 -3.971 -18.703 1 31.28 185 PHE A N 1
ATOM 1417 C CA . PHE A 1 185 ? 10.602 -3.861 -20.125 1 31.28 185 PHE A CA 1
ATOM 1418 C C . PHE A 1 185 ? 9.305 -3.582 -20.875 1 31.28 185 PHE A C 1
ATOM 1420 O O . PHE A 1 185 ? 8.312 -4.293 -20.703 1 31.28 185 PHE A O 1
ATOM 1427 N N . PRO A 1 186 ? 9.203 -2.441 -21.484 1 32.5 186 PRO A N 1
ATOM 1428 C CA . PRO A 1 186 ? 8 -2.145 -22.281 1 32.5 186 PRO A CA 1
ATOM 1429 C C . PRO A 1 186 ? 7.637 -3.271 -23.25 1 32.5 186 PRO A C 1
ATOM 1431 O O . PRO A 1 186 ? 6.453 -3.535 -23.469 1 32.5 186 PRO A O 1
ATOM 1434 N N . GLU A 1 187 ? 8.594 -3.699 -23.984 1 30.03 187 GLU A N 1
ATOM 1435 C CA . GLU A 1 187 ? 8.297 -4.699 -25 1 30.03 187 GLU A CA 1
ATOM 1436 C C . GLU A 1 187 ? 7.754 -5.98 -24.391 1 30.03 187 GLU A C 1
ATOM 1438 O O . GLU A 1 187 ? 7.184 -6.82 -25.078 1 30.03 187 GLU A O 1
ATOM 1443 N N . LEU A 1 188 ? 8.094 -6.133 -23.062 1 32.22 188 LEU A N 1
ATOM 1444 C CA . LEU A 1 188 ? 7.629 -7.363 -22.438 1 32.22 188 LEU A CA 1
ATOM 1445 C C . LEU A 1 188 ? 6.422 -7.094 -21.531 1 32.22 188 LEU A C 1
ATOM 1447 O O . LEU A 1 188 ? 6.547 -7.07 -20.312 1 32.22 188 LEU A O 1
ATOM 1451 N N . SER A 1 189 ? 5.5 -6.402 -21.891 1 34.25 189 SER A N 1
ATOM 1452 C CA . SER A 1 189 ? 4.242 -6.172 -21.188 1 34.25 189 SER A CA 1
ATOM 1453 C C . SER A 1 189 ? 3.715 -7.457 -20.562 1 34.25 189 SER A C 1
ATOM 1455 O O . SER A 1 189 ? 2.746 -7.426 -19.797 1 34.25 189 SER A O 1
ATOM 1457 N N . TRP A 1 190 ? 4.234 -8.578 -20.969 1 31.88 190 TRP A N 1
ATOM 1458 C CA . TRP A 1 190 ? 3.768 -9.883 -20.516 1 31.88 190 TRP A CA 1
ATOM 1459 C C . TRP A 1 190 ? 4.605 -10.383 -19.328 1 31.88 190 TRP A C 1
ATOM 1461 O O . TRP A 1 190 ? 4.465 -11.539 -18.906 1 31.88 190 TRP A O 1
ATOM 1471 N N . SER A 1 191 ? 5.438 -9.43 -18.984 1 33.72 191 SER A N 1
ATOM 1472 C CA . SER A 1 191 ? 6.254 -9.93 -17.875 1 33.72 191 SER A CA 1
ATOM 1473 C C . SER A 1 191 ? 5.543 -9.758 -16.547 1 33.72 191 SER A C 1
ATOM 1475 O O . SER A 1 191 ? 4.656 -8.906 -16.406 1 33.72 191 SER A O 1
ATOM 1477 N N . SER A 1 192 ? 5.574 -10.586 -15.617 1 33.66 192 SER A N 1
ATOM 1478 C CA . SER A 1 192 ? 4.934 -10.781 -14.32 1 33.66 192 SER A CA 1
ATOM 1479 C C . SER A 1 192 ? 4.844 -9.469 -13.547 1 33.66 192 SER A C 1
ATOM 1481 O O . SER A 1 192 ? 3.908 -9.266 -12.766 1 33.66 192 SER A O 1
ATOM 1483 N N . GLN A 1 193 ? 5.824 -8.656 -13.742 1 33.91 193 GLN A N 1
ATOM 1484 C CA . GLN A 1 193 ? 5.848 -7.543 -12.797 1 33.91 193 GLN A CA 1
ATOM 1485 C C . GLN A 1 193 ? 5.609 -6.219 -13.516 1 33.91 193 GLN A C 1
ATOM 1487 O O . GLN A 1 193 ? 5.977 -5.156 -13.008 1 33.91 193 GLN A O 1
ATOM 1492 N N . CYS A 1 194 ? 4.844 -6.355 -14.609 1 34.06 194 CYS A N 1
ATOM 1493 C CA . CYS A 1 194 ? 4.805 -5.086 -15.328 1 34.06 194 CYS A CA 1
ATOM 1494 C C . CYS A 1 194 ? 3.453 -4.402 -15.148 1 34.06 194 CYS A C 1
ATOM 1496 O O . CYS A 1 194 ? 2.461 -4.809 -15.758 1 34.06 194 CYS A O 1
ATOM 1498 N N . LEU A 1 195 ? 3.137 -3.912 -14.008 1 34.38 195 LEU A N 1
ATOM 1499 C CA . LEU A 1 195 ? 1.99 -3.012 -13.93 1 34.38 195 LEU A CA 1
ATOM 1500 C C . LEU A 1 195 ? 2.414 -1.57 -14.195 1 34.38 195 LEU A C 1
ATOM 1502 O O . LEU A 1 195 ? 3.424 -1.106 -13.656 1 34.38 195 LEU A O 1
ATOM 1506 N N . LEU A 1 196 ? 1.885 -0.955 -15.258 1 34.91 196 LEU A N 1
ATOM 1507 C CA . LEU A 1 196 ? 2.084 0.483 -15.398 1 34.91 196 LEU A CA 1
ATOM 1508 C C . LEU A 1 196 ? 1.677 1.215 -14.125 1 34.91 196 LEU A C 1
ATOM 1510 O O . LEU A 1 196 ? 0.531 1.11 -13.68 1 34.91 196 LEU A O 1
ATOM 1514 N N . GLN A 1 197 ? 2.518 1.616 -13.266 1 42.75 197 GLN A N 1
ATOM 1515 C CA . GLN A 1 197 ? 2.273 2.262 -11.984 1 42.75 197 GLN A CA 1
ATOM 1516 C C . GLN A 1 197 ? 1.758 3.686 -12.172 1 42.75 197 GLN A C 1
ATOM 1518 O O . GLN A 1 197 ? 1.08 4.227 -11.297 1 42.75 197 GLN A O 1
ATOM 1523 N N . SER A 1 198 ? 1.935 4.227 -13.305 1 43.12 198 SER A N 1
ATOM 1524 C CA . SER A 1 198 ? 1.629 5.637 -13.523 1 43.12 198 SER A CA 1
ATOM 1525 C C . SER A 1 198 ? 0.151 5.926 -13.289 1 43.12 198 SER A C 1
ATOM 1527 O O . SER A 1 198 ? -0.196 6.898 -12.609 1 43.12 198 SER A O 1
ATOM 1529 N N . PRO A 1 199 ? -0.7 5.082 -13.672 1 43.31 199 PRO A N 1
ATOM 1530 C CA . PRO A 1 199 ? -2.102 5.418 -13.406 1 43.31 199 PRO A CA 1
ATOM 1531 C C . PRO A 1 199 ? -2.455 5.348 -11.922 1 43.31 199 PRO A C 1
ATOM 1533 O O . PRO A 1 199 ? -3.234 6.168 -11.43 1 43.31 199 PRO A O 1
ATOM 1536 N N . ALA A 1 200 ? -1.713 4.484 -11.273 1 51.91 200 ALA A N 1
ATOM 1537 C CA . ALA A 1 200 ? -2.023 4.289 -9.859 1 51.91 200 ALA A CA 1
ATOM 1538 C C . ALA A 1 200 ? -1.558 5.48 -9.031 1 51.91 200 ALA A C 1
ATOM 1540 O O . ALA A 1 200 ? -2.195 5.84 -8.039 1 51.91 200 ALA A O 1
ATOM 1541 N N . THR A 1 201 ? -0.531 6.133 -9.562 1 53.03 201 THR A N 1
ATOM 1542 C CA . THR A 1 201 ? 0.079 7.176 -8.75 1 53.03 201 THR A CA 1
ATOM 1543 C C . THR A 1 201 ? -0.402 8.555 -9.188 1 53.03 201 THR A C 1
ATOM 1545 O O . THR A 1 201 ? -0.23 9.539 -8.469 1 53.03 201 THR A O 1
ATOM 1548 N N . SER A 1 202 ? -1.002 8.625 -10.242 1 52.09 202 SER A N 1
ATOM 1549 C CA . SER A 1 202 ? -1.304 9.914 -10.852 1 52.09 202 SER A CA 1
ATOM 1550 C C . SER A 1 202 ? -2.219 10.75 -9.953 1 52.09 202 SER A C 1
ATOM 1552 O O . SER A 1 202 ? -2.137 11.977 -9.945 1 52.09 202 SER A O 1
ATOM 1554 N N . ALA A 1 203 ? -2.883 9.984 -9.172 1 56.53 203 ALA A N 1
ATOM 1555 C CA . ALA A 1 203 ? -3.834 10.695 -8.32 1 56.53 203 ALA A CA 1
ATOM 1556 C C . ALA A 1 203 ? -3.137 11.297 -7.105 1 56.53 203 ALA A C 1
ATOM 1558 O O . ALA A 1 203 ? -3.674 12.203 -6.457 1 56.53 203 ALA A O 1
ATOM 1559 N N . ALA A 1 204 ? -1.917 10.93 -6.918 1 64.81 204 ALA A N 1
ATOM 1560 C CA . ALA A 1 204 ? -1.279 11.312 -5.66 1 64.81 204 ALA A CA 1
ATOM 1561 C C . ALA A 1 204 ? -0.046 12.18 -5.914 1 64.81 204 ALA A C 1
ATOM 1563 O O . ALA A 1 204 ? 0.618 12.617 -4.973 1 64.81 204 ALA A O 1
ATOM 1564 N N . VAL A 1 205 ? 0.19 12.375 -7.246 1 68.12 205 VAL A N 1
ATOM 1565 C CA . VAL A 1 205 ? 1.419 13.102 -7.547 1 68.12 205 VAL A CA 1
ATOM 1566 C C . VAL A 1 205 ? 1.111 14.281 -8.477 1 68.12 205 VAL A C 1
ATOM 1568 O O . VAL A 1 205 ? 0.039 14.336 -9.086 1 68.12 205 VAL A O 1
ATOM 1571 N N . ALA A 1 206 ? 2.125 15.227 -8.484 1 67.69 206 ALA A N 1
ATOM 1572 C CA . ALA A 1 206 ? 1.973 16.391 -9.352 1 67.69 206 ALA A CA 1
ATOM 1573 C C . ALA A 1 206 ? 2.041 15.992 -10.82 1 67.69 206 ALA A C 1
ATOM 1575 O O . ALA A 1 206 ? 1.383 16.609 -11.664 1 67.69 206 ALA A O 1
ATOM 1576 N N . ALA A 1 207 ? 2.891 15.031 -11.062 1 64.94 207 ALA A N 1
ATOM 1577 C CA . ALA A 1 207 ? 2.996 14.492 -12.422 1 64.94 207 ALA A CA 1
ATOM 1578 C C . ALA A 1 207 ? 3.502 13.055 -12.398 1 64.94 207 ALA A C 1
ATOM 1580 O O . ALA A 1 207 ? 4.18 12.641 -11.453 1 64.94 207 ALA A O 1
ATOM 1581 N N . SER A 1 208 ? 2.977 12.297 -13.281 1 67.56 208 SER A N 1
ATOM 1582 C CA . SER A 1 208 ? 3.434 10.922 -13.453 1 67.56 208 SER A CA 1
ATOM 1583 C C . SER A 1 208 ? 3.816 10.648 -14.906 1 67.56 208 SER A C 1
ATOM 1585 O O . SER A 1 208 ? 3.125 11.086 -15.828 1 67.56 208 SER A O 1
ATOM 1587 N N . ALA A 1 209 ? 5.07 10.109 -15.117 1 64.38 209 ALA A N 1
ATOM 1588 C CA . ALA A 1 209 ? 5.516 9.812 -16.469 1 64.38 209 ALA A CA 1
ATOM 1589 C C . ALA A 1 209 ? 6.246 8.477 -16.531 1 64.38 209 ALA A C 1
ATOM 1591 O O . ALA A 1 209 ? 6.902 8.078 -15.57 1 64.38 209 ALA A O 1
ATOM 1592 N N . ALA A 1 210 ? 5.977 7.77 -17.547 1 61.66 210 ALA A N 1
ATOM 1593 C CA . ALA A 1 210 ? 6.75 6.57 -17.875 1 61.66 210 ALA A CA 1
ATOM 1594 C C . ALA A 1 210 ? 7.699 6.832 -19.031 1 61.66 210 ALA A C 1
ATOM 1596 O O . ALA A 1 210 ? 7.297 7.379 -20.062 1 61.66 210 ALA A O 1
ATOM 1597 N N . MET A 1 211 ? 8.977 6.539 -18.828 1 63.78 211 MET A N 1
ATOM 1598 C CA . MET A 1 211 ? 9.977 6.797 -19.859 1 63.78 211 MET A CA 1
ATOM 1599 C C . MET A 1 211 ? 10.391 5.508 -20.562 1 63.78 211 MET A C 1
ATOM 1601 O O . MET A 1 211 ? 11.375 4.875 -20.172 1 63.78 211 MET A O 1
ATOM 1605 N N . PHE A 1 212 ? 9.734 5.246 -21.609 1 56.88 212 PHE A N 1
ATOM 1606 C CA . PHE A 1 212 ? 9.945 3.99 -22.328 1 56.88 212 PHE A CA 1
ATOM 1607 C C . PHE A 1 212 ? 11.086 4.117 -23.328 1 56.88 212 PHE A C 1
ATOM 1609 O O . PHE A 1 212 ? 11.617 3.113 -23.797 1 56.88 212 PHE A O 1
ATOM 1616 N N . TYR A 1 213 ? 11.508 5.398 -23.609 1 56.34 213 TYR A N 1
ATOM 1617 C CA . TYR A 1 213 ? 12.57 5.633 -24.578 1 56.34 213 TYR A CA 1
ATOM 1618 C C . TYR A 1 213 ? 13.68 6.492 -23.969 1 56.34 213 TYR A C 1
ATOM 1620 O O . TYR A 1 213 ? 13.406 7.375 -23.156 1 56.34 213 TYR A O 1
ATOM 1628 N N . TYR A 1 214 ? 14.875 6.195 -24.453 1 60.94 214 TYR A N 1
ATOM 1629 C CA . TYR A 1 214 ? 16.031 6.91 -23.938 1 60.94 214 TYR A CA 1
ATOM 1630 C C . TYR A 1 214 ? 15.906 8.406 -24.188 1 60.94 214 TYR A C 1
ATOM 1632 O O . TYR A 1 214 ? 16.312 9.219 -23.344 1 60.94 214 TYR A O 1
ATOM 1640 N N . ARG A 1 215 ? 15.297 8.734 -25.172 1 57 215 ARG A N 1
ATOM 1641 C CA . ARG A 1 215 ? 15.164 10.141 -25.531 1 57 215 ARG A CA 1
ATOM 1642 C C . ARG A 1 215 ? 14.227 10.859 -24.578 1 57 215 ARG A C 1
ATOM 1644 O O . ARG A 1 215 ? 14.328 12.078 -24.391 1 57 215 ARG A O 1
ATOM 1651 N N . SER A 1 216 ? 13.344 10.023 -24.016 1 61.34 216 SER A N 1
ATOM 1652 C CA . SER A 1 216 ? 12.367 10.594 -23.078 1 61.34 216 SER A CA 1
ATOM 1653 C C . SER A 1 216 ? 13.023 10.945 -21.75 1 61.34 216 SER A C 1
ATOM 1655 O O . SER A 1 216 ? 12.414 11.609 -20.906 1 61.34 216 SER A O 1
ATOM 1657 N N . MET A 1 217 ? 14.227 10.648 -21.594 1 64.94 217 MET A N 1
ATOM 1658 C CA . MET A 1 217 ? 14.922 10.914 -20.328 1 64.94 217 MET A CA 1
ATOM 1659 C C . MET A 1 217 ? 15.07 12.414 -20.094 1 64.94 217 MET A C 1
ATOM 1661 O O . MET A 1 217 ? 15.164 12.859 -18.953 1 64.94 217 MET A O 1
ATOM 1665 N N . MET A 1 218 ? 15.047 13.188 -21.203 1 62.09 218 MET A N 1
ATOM 1666 C CA . MET A 1 218 ? 15.102 14.641 -21.047 1 62.09 218 MET A CA 1
ATOM 1667 C C . MET A 1 218 ? 13.859 15.164 -20.344 1 62.09 218 MET A C 1
ATOM 1669 O O . MET A 1 218 ? 13.891 16.234 -19.75 1 62.09 218 MET A O 1
ATOM 1673 N N . ASN A 1 219 ? 12.812 14.266 -20.406 1 64.5 219 ASN A N 1
ATOM 1674 C CA . ASN A 1 219 ? 11.586 14.633 -19.719 1 64.5 219 ASN A CA 1
ATOM 1675 C C . ASN A 1 219 ? 11.766 14.633 -18.203 1 64.5 219 ASN A C 1
ATOM 1677 O O . ASN A 1 219 ? 10.945 15.188 -17.469 1 64.5 219 ASN A O 1
ATOM 1681 N N . MET A 1 220 ? 12.805 14.102 -17.781 1 71.38 220 MET A N 1
ATOM 1682 C CA . MET A 1 220 ? 13.109 14.133 -16.359 1 71.38 220 MET A CA 1
ATOM 1683 C C . MET A 1 220 ? 13.336 15.57 -15.883 1 71.38 220 MET A C 1
ATOM 1685 O O . MET A 1 220 ? 12.945 15.93 -14.766 1 71.38 220 MET A O 1
ATOM 1689 N N . VAL A 1 221 ? 13.898 16.344 -16.719 1 66.75 221 VAL A N 1
ATOM 1690 C CA . VAL A 1 221 ? 14.133 17.734 -16.391 1 66.75 221 VAL A CA 1
ATOM 1691 C C . VAL A 1 221 ? 12.797 18.453 -16.203 1 66.75 221 VAL A C 1
ATOM 1693 O O . VAL A 1 221 ? 12.641 19.25 -15.266 1 66.75 221 VAL A O 1
ATOM 1696 N N . HIS A 1 222 ? 11.922 18.031 -17 1 69.56 222 HIS A N 1
ATOM 1697 C CA . HIS A 1 222 ? 10.594 18.625 -16.906 1 69.56 222 HIS A CA 1
ATOM 1698 C C . HIS A 1 222 ? 9.875 18.156 -15.641 1 69.56 222 HIS A C 1
ATOM 1700 O O . HIS A 1 222 ? 9.156 18.938 -15.008 1 69.56 222 HIS A O 1
ATOM 1706 N N . ALA A 1 223 ? 10.062 16.922 -15.352 1 72.56 223 ALA A N 1
ATOM 1707 C CA . ALA A 1 223 ? 9.469 16.391 -14.125 1 72.56 223 ALA A CA 1
ATOM 1708 C C . ALA A 1 223 ? 9.977 17.141 -12.898 1 72.56 223 ALA A C 1
ATOM 1710 O O . ALA A 1 223 ? 9.203 17.469 -12 1 72.56 223 ALA A O 1
ATOM 1711 N N . PHE A 1 224 ? 11.156 17.531 -12.914 1 73.94 224 PHE A N 1
ATOM 1712 C CA . PHE A 1 224 ? 11.734 18.25 -11.789 1 73.94 224 PHE A CA 1
ATOM 1713 C C . PHE A 1 224 ? 11.234 19.688 -11.758 1 73.94 224 PHE A C 1
ATOM 1715 O O . PHE A 1 224 ? 11.031 20.25 -10.68 1 73.94 224 PHE A O 1
ATOM 1722 N N . ARG A 1 225 ? 11.109 20.203 -12.914 1 73.62 225 ARG A N 1
ATOM 1723 C CA . ARG A 1 225 ? 10.539 21.547 -12.992 1 73.62 225 ARG A CA 1
ATOM 1724 C C . ARG A 1 225 ? 9.133 21.578 -12.398 1 73.62 225 ARG A C 1
ATOM 1726 O O . ARG A 1 225 ? 8.82 22.453 -11.586 1 73.62 225 ARG A O 1
ATOM 1733 N N . ILE A 1 226 ? 8.383 20.562 -12.719 1 73.38 226 ILE A N 1
ATOM 1734 C CA . ILE A 1 226 ? 7.012 20.484 -12.234 1 73.38 226 ILE A CA 1
ATOM 1735 C C . ILE A 1 226 ? 7.02 20.281 -10.719 1 73.38 226 ILE A C 1
ATOM 1737 O O . ILE A 1 226 ? 6.234 20.906 -10 1 73.38 226 ILE A O 1
ATOM 1741 N N . ALA A 1 227 ? 7.914 19.516 -10.297 1 77.94 227 ALA A N 1
ATOM 1742 C CA . ALA A 1 227 ? 7.996 19.188 -8.875 1 77.94 227 ALA A CA 1
ATOM 1743 C C . ALA A 1 227 ? 8.297 20.438 -8.047 1 77.94 227 ALA A C 1
ATOM 1745 O O . ALA A 1 227 ? 7.918 20.531 -6.875 1 77.94 227 ALA A O 1
ATOM 1746 N N . HIS A 1 228 ? 8.805 21.5 -8.719 1 78.38 228 HIS A N 1
ATOM 1747 C CA . HIS A 1 228 ? 9.281 22.641 -7.949 1 78.38 228 HIS A CA 1
ATOM 1748 C C . HIS A 1 228 ? 8.5 23.906 -8.297 1 78.38 228 HIS A C 1
ATOM 1750 O O . HIS A 1 228 ? 8.742 24.969 -7.719 1 78.38 228 HIS A O 1
ATOM 1756 N N . SER A 1 229 ? 7.562 23.734 -9.172 1 73.75 229 SER A N 1
ATOM 1757 C CA . SER A 1 229 ? 6.867 24.922 -9.648 1 73.75 229 SER A CA 1
ATOM 1758 C C . SER A 1 229 ? 5.492 25.062 -9 1 73.75 229 SER A C 1
ATOM 1760 O O . SER A 1 229 ? 4.848 24.047 -8.688 1 73.75 229 SER A O 1
ATOM 1762 N N . GLY A 1 230 ? 5.062 26.406 -8.828 1 79.12 230 GLY A N 1
ATOM 1763 C CA . GLY A 1 230 ? 3.756 26.625 -8.227 1 79.12 230 GLY A CA 1
ATOM 1764 C C . GLY A 1 230 ? 3.639 26.062 -6.828 1 79.12 230 GLY A C 1
ATOM 1765 O O . GLY A 1 230 ? 4.457 26.359 -5.957 1 79.12 230 GLY A O 1
ATOM 1766 N N . ARG A 1 231 ? 2.582 25.312 -6.691 1 81.38 231 ARG A N 1
ATOM 1767 C CA . ARG A 1 231 ? 2.529 24.5 -5.48 1 81.38 231 ARG A CA 1
ATOM 1768 C C . ARG A 1 231 ? 3.371 23.234 -5.633 1 81.38 231 ARG A C 1
ATOM 1770 O O . ARG A 1 231 ? 2.988 22.312 -6.352 1 81.38 231 ARG A O 1
ATOM 1777 N N . PRO A 1 232 ? 4.488 23.281 -5.008 1 79.88 232 PRO A N 1
ATOM 1778 C CA . PRO A 1 232 ? 5.371 22.125 -5.191 1 79.88 232 PRO A CA 1
ATOM 1779 C C . PRO A 1 232 ? 4.727 20.812 -4.738 1 79.88 232 PRO A C 1
ATOM 1781 O O . PRO A 1 232 ? 3.863 20.828 -3.855 1 79.88 232 PRO A O 1
ATOM 1784 N N . GLY A 1 233 ? 5.125 19.672 -5.414 1 76.56 233 GLY A N 1
ATOM 1785 C CA . GLY A 1 233 ? 4.613 18.344 -5.094 1 76.56 233 GLY A CA 1
ATOM 1786 C C . GLY A 1 233 ? 5.449 17.219 -5.676 1 76.56 233 GLY A C 1
ATOM 1787 O O . GLY A 1 233 ? 6.285 17.453 -6.555 1 76.56 233 GLY A O 1
ATOM 1788 N N . PRO A 1 234 ? 5.262 16.094 -5.145 1 81.19 234 PRO A N 1
ATOM 1789 C CA . PRO A 1 234 ? 6.023 14.945 -5.652 1 81.19 234 PRO A CA 1
ATOM 1790 C C . PRO A 1 234 ? 5.625 14.555 -7.074 1 81.19 234 PRO A C 1
ATOM 1792 O O . PRO A 1 234 ? 4.477 14.758 -7.477 1 81.19 234 PRO A O 1
ATOM 1795 N N . VAL A 1 235 ? 6.629 14.062 -7.852 1 74.06 235 VAL A N 1
ATOM 1796 C CA . VAL A 1 235 ? 6.398 13.531 -9.188 1 74.06 235 VAL A CA 1
ATOM 1797 C C . VAL A 1 235 ? 6.828 12.062 -9.242 1 74.06 235 VAL A C 1
ATOM 1799 O O . VAL A 1 235 ? 7.73 11.648 -8.516 1 74.06 235 VAL A O 1
ATOM 1802 N N . HIS A 1 236 ? 6.117 11.305 -10.047 1 75.56 236 HIS A N 1
ATOM 1803 C CA . HIS A 1 236 ? 6.434 9.891 -10.227 1 75.56 236 HIS A CA 1
ATOM 1804 C C . HIS A 1 236 ? 6.977 9.625 -11.625 1 75.56 236 HIS A C 1
ATOM 1806 O O . HIS A 1 236 ? 6.367 10.023 -12.625 1 75.56 236 HIS A O 1
ATOM 1812 N N . ILE A 1 237 ? 8.211 8.992 -11.68 1 72 237 ILE A N 1
ATOM 1813 C CA . ILE A 1 237 ? 8.812 8.633 -12.961 1 72 237 ILE A CA 1
ATOM 1814 C C . ILE A 1 237 ? 9.07 7.129 -13 1 72 237 ILE A C 1
ATOM 1816 O O . ILE A 1 237 ? 9.781 6.594 -12.148 1 72 237 ILE A O 1
ATOM 1820 N N . ASP A 1 238 ? 8.477 6.457 -13.984 1 69.06 238 ASP A N 1
ATOM 1821 C CA . ASP A 1 238 ? 8.711 5.039 -14.234 1 69.06 238 ASP A CA 1
ATOM 1822 C C . ASP A 1 238 ? 9.812 4.836 -15.266 1 69.06 238 ASP A C 1
ATOM 1824 O O . ASP A 1 238 ? 9.719 5.332 -16.391 1 69.06 238 ASP A O 1
ATOM 1828 N N . LEU A 1 239 ? 10.922 4.109 -14.836 1 67.06 239 LEU A N 1
ATOM 1829 C CA . LEU A 1 239 ? 12.023 3.791 -15.734 1 67.06 239 LEU A CA 1
ATOM 1830 C C . LEU A 1 239 ? 12.133 2.285 -15.953 1 67.06 239 LEU A C 1
ATOM 1832 O O . LEU A 1 239 ? 12.594 1.558 -15.07 1 67.06 239 LEU A O 1
ATOM 1836 N N . PRO A 1 240 ? 11.836 1.846 -17.203 1 63.28 240 PRO A N 1
ATOM 1837 C CA . PRO A 1 240 ? 11.984 0.417 -17.484 1 63.28 240 PRO A CA 1
ATOM 1838 C C . PRO A 1 240 ? 13.422 -0.063 -17.359 1 63.28 240 PRO A C 1
ATOM 1840 O O . PRO A 1 240 ? 14.359 0.715 -17.562 1 63.28 240 PRO A O 1
ATOM 1843 N N . LYS A 1 241 ? 13.609 -1.314 -17.062 1 64.31 241 LYS A N 1
ATOM 1844 C CA . LYS A 1 241 ? 14.914 -1.928 -16.812 1 64.31 241 LYS A CA 1
ATOM 1845 C C . LYS A 1 241 ? 15.836 -1.771 -18.016 1 64.31 241 LYS A C 1
ATOM 1847 O O . LYS A 1 241 ? 17.047 -1.586 -17.859 1 64.31 241 LYS A O 1
ATOM 1852 N N . ASP A 1 242 ? 15.281 -1.868 -19.172 1 60.25 242 ASP A N 1
ATOM 1853 C CA . ASP A 1 242 ? 16.109 -1.776 -20.375 1 60.25 242 ASP A CA 1
ATOM 1854 C C . ASP A 1 242 ? 16.688 -0.369 -20.531 1 60.25 242 ASP A C 1
ATOM 1856 O O . ASP A 1 242 ? 17.797 -0.201 -21.031 1 60.25 242 ASP A O 1
ATOM 1860 N N . ILE A 1 243 ? 15.906 0.573 -20.031 1 62.22 243 ILE A N 1
ATOM 1861 C CA . ILE A 1 243 ? 16.375 1.954 -20.125 1 62.22 243 ILE A CA 1
ATOM 1862 C C . ILE A 1 243 ? 17.453 2.207 -19.078 1 62.22 243 ILE A C 1
ATOM 1864 O O . ILE A 1 243 ? 18.484 2.814 -19.359 1 62.22 243 ILE A O 1
ATOM 1868 N N . VAL A 1 244 ? 17.234 1.647 -17.922 1 66.31 244 VAL A N 1
ATOM 1869 C CA . VAL A 1 244 ? 18.172 1.886 -16.812 1 66.31 244 VAL A CA 1
ATOM 1870 C C . VAL A 1 244 ? 19.484 1.177 -17.094 1 66.31 244 VAL A C 1
ATOM 1872 O O . VAL A 1 244 ? 20.562 1.669 -16.719 1 66.31 244 VAL A O 1
ATOM 1875 N N . SER A 1 245 ? 19.406 0.078 -17.844 1 61.41 245 SER A N 1
ATOM 1876 C CA . SER A 1 245 ? 20.609 -0.719 -18.078 1 61.41 245 SER A CA 1
ATOM 1877 C C . SER A 1 245 ? 21.297 -0.316 -19.375 1 61.41 245 SER A C 1
ATOM 1879 O O . SER A 1 245 ? 22.406 -0.772 -19.672 1 61.41 245 SER A O 1
ATOM 1881 N N . MET A 1 246 ? 20.703 0.677 -20.047 1 63.56 246 MET A N 1
ATOM 1882 C CA . MET A 1 246 ? 21.234 1.071 -21.344 1 63.56 246 MET A CA 1
ATOM 1883 C C . MET A 1 246 ? 22.438 1.988 -21.188 1 63.56 246 MET A C 1
ATOM 1885 O O . MET A 1 246 ? 22.531 2.732 -20.203 1 63.56 246 MET A O 1
ATOM 1889 N N . ARG A 1 247 ? 23.375 1.811 -22.141 1 60 247 ARG A N 1
ATOM 1890 C CA . ARG A 1 247 ? 24.484 2.742 -22.25 1 60 247 ARG A CA 1
ATOM 1891 C C . ARG A 1 247 ? 24.266 3.732 -23.391 1 60 247 ARG A C 1
ATOM 1893 O O . ARG A 1 247 ? 23.812 3.352 -24.469 1 60 247 ARG A O 1
ATOM 1900 N N . ALA A 1 248 ? 24.25 5.039 -22.922 1 60.91 248 ALA A N 1
ATOM 1901 C CA . ALA A 1 248 ? 24.047 6.039 -23.953 1 60.91 248 ALA A CA 1
ATOM 1902 C C . ALA A 1 248 ? 25.078 7.156 -23.859 1 60.91 248 ALA A C 1
ATOM 1904 O O . ALA A 1 248 ? 25.547 7.484 -22.766 1 60.91 248 ALA A O 1
ATOM 1905 N N . LYS A 1 249 ? 25.578 7.609 -25.016 1 58 249 LYS A N 1
ATOM 1906 C CA . LYS A 1 249 ? 26.375 8.836 -25.062 1 58 249 LYS A CA 1
ATOM 1907 C C . LYS A 1 249 ? 25.469 10.07 -25.109 1 58 249 LYS A C 1
ATOM 1909 O O . LYS A 1 249 ? 24.656 10.219 -26.016 1 58 249 LYS A O 1
ATOM 1914 N N . VAL A 1 250 ? 25.484 10.766 -24.031 1 61.56 250 VAL A N 1
ATOM 1915 C CA . VAL A 1 250 ? 24.625 11.938 -23.922 1 61.56 250 VAL A CA 1
ATOM 1916 C C . VAL A 1 250 ? 25.469 13.211 -24.094 1 61.56 250 VAL A C 1
ATOM 1918 O O . VAL A 1 250 ? 26.484 13.383 -23.438 1 61.56 250 VAL A O 1
ATOM 1921 N N . PRO A 1 251 ? 25.062 13.984 -25.094 1 59.34 251 PRO A N 1
ATOM 1922 C CA . PRO A 1 251 ? 25.781 15.242 -25.281 1 59.34 251 PRO A CA 1
ATOM 1923 C C . PRO A 1 251 ? 25.781 16.125 -24.031 1 59.34 251 PRO A C 1
ATOM 1925 O O . PRO A 1 251 ? 24.797 16.109 -23.281 1 59.34 251 PRO A O 1
ATOM 1928 N N . ASP A 1 252 ? 26.797 16.812 -23.844 1 60.66 252 ASP A N 1
ATOM 1929 C CA . ASP A 1 252 ? 26.953 17.703 -22.688 1 60.66 252 ASP A CA 1
ATOM 1930 C C . ASP A 1 252 ? 25.828 18.734 -22.641 1 60.66 252 ASP A C 1
ATOM 1932 O O . ASP A 1 252 ? 25.422 19.172 -21.547 1 60.66 252 ASP A O 1
ATOM 1936 N N . SER A 1 253 ? 25.359 19.078 -23.797 1 58.03 253 SER A N 1
ATOM 1937 C CA . SER A 1 253 ? 24.297 20.094 -23.875 1 58.03 253 SER A CA 1
ATOM 1938 C C . SER A 1 253 ? 23.047 19.641 -23.141 1 58.03 253 SER A C 1
ATOM 1940 O O . SER A 1 253 ? 22.312 20.469 -22.594 1 58.03 253 SER A O 1
ATOM 1942 N N . VAL A 1 254 ? 22.859 18.391 -23.094 1 59.53 254 VAL A N 1
ATOM 1943 C CA . VAL A 1 254 ? 21.703 17.859 -22.391 1 59.53 254 VAL A CA 1
ATOM 1944 C C . VAL A 1 254 ? 21.859 18.062 -20.891 1 59.53 254 VAL A C 1
ATOM 1946 O O . VAL A 1 254 ? 20.922 18.484 -20.203 1 59.53 254 VAL A O 1
ATOM 1949 N N . PHE A 1 255 ? 23.047 17.891 -20.453 1 61.69 255 PHE A N 1
ATOM 1950 C CA . PHE A 1 255 ? 23.312 18.047 -19.031 1 61.69 255 PHE A CA 1
ATOM 1951 C C . PHE A 1 255 ? 23.281 19.516 -18.625 1 61.69 255 PHE A C 1
ATOM 1953 O O . PHE A 1 255 ? 22.797 19.859 -17.547 1 61.69 255 PHE A O 1
ATOM 1960 N N . LYS A 1 256 ? 23.734 20.297 -19.484 1 59.28 256 LYS A N 1
ATOM 1961 C CA . LYS A 1 256 ? 23.719 21.734 -19.203 1 59.28 256 LYS A CA 1
ATOM 1962 C C . LYS A 1 256 ? 22.281 22.266 -19.094 1 59.28 256 LYS A C 1
ATOM 1964 O O . LYS A 1 256 ? 21.984 23.078 -18.219 1 59.28 256 LYS A O 1
ATOM 1969 N N . ARG A 1 257 ? 21.484 21.797 -19.938 1 56.84 257 ARG A N 1
ATOM 1970 C CA . ARG A 1 257 ? 20.078 22.203 -19.922 1 56.84 257 ARG A CA 1
ATOM 1971 C C . ARG A 1 257 ? 19.375 21.703 -18.672 1 56.84 257 ARG A C 1
ATOM 1973 O O . ARG A 1 257 ? 18.562 22.422 -18.078 1 56.84 257 ARG A O 1
ATOM 1980 N N . ALA A 1 258 ? 19.734 20.531 -18.344 1 60.03 258 ALA A N 1
ATOM 1981 C CA . ALA A 1 258 ? 19.125 19.922 -17.156 1 60.03 258 ALA A CA 1
ATOM 1982 C C . ALA A 1 258 ? 19.5 20.688 -15.891 1 60.03 258 ALA A C 1
ATOM 1984 O O . ALA A 1 258 ? 18.703 20.797 -14.961 1 60.03 258 ALA A O 1
ATOM 1985 N N . SER A 1 259 ? 20.672 21.234 -15.93 1 59.19 259 SER A N 1
ATOM 1986 C CA . SER A 1 259 ? 21.172 21.938 -14.75 1 59.19 259 SER A CA 1
ATOM 1987 C C . SER A 1 259 ? 20.516 23.312 -14.617 1 59.19 259 SER A C 1
ATOM 1989 O O . SER A 1 259 ? 20.5 23.891 -13.523 1 59.19 259 SER A O 1
ATOM 1991 N N . GLN A 1 260 ? 20.031 23.766 -15.758 1 54.75 260 GLN A N 1
ATOM 1992 C CA . GLN A 1 260 ? 19.469 25.109 -15.75 1 54.75 260 GLN A CA 1
ATOM 1993 C C . GLN A 1 260 ? 17.969 25.078 -15.477 1 54.75 260 GLN A C 1
ATOM 1995 O O . GLN A 1 260 ? 17.328 26.125 -15.383 1 54.75 260 GLN A O 1
ATOM 2000 N N . THR A 1 261 ? 17.484 23.844 -15.484 1 55.97 261 THR A N 1
ATOM 2001 C CA . THR A 1 261 ? 16.047 23.734 -15.297 1 55.97 261 THR A CA 1
ATOM 2002 C C . THR A 1 261 ? 15.633 24.234 -13.906 1 55.97 261 THR A C 1
ATOM 2004 O O . THR A 1 261 ? 16.062 23.672 -12.898 1 55.97 261 THR A O 1
ATOM 2007 N N . MET A 1 262 ? 15.25 25.531 -13.961 1 59.22 262 MET A N 1
ATOM 2008 C CA . MET A 1 262 ? 14.766 26.266 -12.797 1 59.22 262 MET A CA 1
ATOM 2009 C C . MET A 1 262 ? 13.258 26.125 -12.648 1 59.22 262 MET A C 1
ATOM 2011 O O . MET A 1 262 ? 12.555 25.875 -13.625 1 59.22 262 MET A O 1
ATOM 2015 N N . ALA A 1 263 ? 12.766 26 -11.375 1 67.06 263 ALA A N 1
ATOM 2016 C CA . ALA A 1 263 ? 11.344 26.156 -11.078 1 67.06 263 ALA A CA 1
ATOM 2017 C C . ALA A 1 263 ? 10.766 27.359 -11.805 1 67.06 263 ALA A C 1
ATOM 2019 O O . ALA A 1 263 ? 11.469 28.328 -12.078 1 67.06 263 ALA A O 1
ATOM 2020 N N . ASP A 1 264 ? 9.523 27.219 -12.273 1 68 264 ASP A N 1
ATOM 2021 C CA . ASP A 1 264 ? 8.836 28.359 -12.844 1 68 264 ASP A CA 1
ATOM 2022 C C . ASP A 1 264 ? 8.797 29.531 -11.852 1 68 264 ASP A C 1
ATOM 2024 O O . ASP A 1 264 ? 8.695 29.312 -10.641 1 68 264 ASP A O 1
ATOM 2028 N N . ALA A 1 265 ? 9 30.672 -12.438 1 71.31 265 ALA A N 1
ATOM 2029 C CA . ALA A 1 265 ? 8.898 31.859 -11.586 1 71.31 265 ALA A CA 1
ATOM 2030 C C . ALA A 1 265 ? 7.5 31.969 -10.984 1 71.31 265 ALA A C 1
ATOM 2032 O O . ALA A 1 265 ? 6.508 31.641 -11.633 1 71.31 265 ALA A O 1
ATOM 2033 N N . PRO A 1 266 ? 7.48 32.406 -9.719 1 76.81 266 PRO A N 1
ATOM 2034 C CA . PRO A 1 266 ? 6.16 32.656 -9.141 1 76.81 266 PRO A CA 1
ATOM 2035 C C . PRO A 1 266 ? 5.387 33.75 -9.859 1 76.81 266 PRO A C 1
ATOM 2037 O O . PRO A 1 266 ? 5.973 34.5 -10.633 1 76.81 266 PRO A O 1
ATOM 2040 N N . PRO A 1 267 ? 4.105 33.812 -9.633 1 76.75 267 PRO A N 1
ATOM 2041 C CA . PRO A 1 267 ? 3.307 34.875 -10.289 1 76.75 267 PRO A CA 1
ATOM 2042 C C . PRO A 1 267 ? 3.762 36.281 -9.922 1 76.75 267 PRO A C 1
ATOM 2044 O O . PRO A 1 267 ? 4.184 36.531 -8.789 1 76.75 267 PRO A O 1
ATOM 2047 N N . MET A 1 268 ? 3.623 37.094 -10.938 1 81.19 268 MET A N 1
ATOM 2048 C CA . MET A 1 268 ? 3.953 38.5 -10.68 1 81.19 268 MET A CA 1
ATOM 2049 C C . MET A 1 268 ? 2.916 39.156 -9.773 1 81.19 268 MET A C 1
ATOM 2051 O O . MET A 1 268 ? 1.715 38.938 -9.93 1 81.19 268 MET A O 1
ATOM 2055 N N . LEU A 1 269 ? 3.387 39.969 -8.953 1 87.12 269 LEU A N 1
ATOM 2056 C CA . LEU A 1 269 ? 2.512 40.625 -8 1 87.12 269 LEU A CA 1
ATOM 2057 C C . LEU A 1 269 ? 1.625 41.656 -8.711 1 87.12 269 LEU A C 1
ATOM 2059 O O . LEU A 1 269 ? 2.119 42.5 -9.461 1 87.12 269 LEU A O 1
ATOM 2063 N N . ASN A 1 270 ? 0.34 41.531 -8.562 1 89.56 270 ASN A N 1
ATOM 2064 C CA . ASN A 1 270 ? -0.6 42.531 -8.992 1 89.56 270 ASN A CA 1
ATOM 2065 C C . ASN A 1 270 ? -0.813 43.594 -7.914 1 89.56 270 ASN A C 1
ATOM 2067 O O . ASN A 1 270 ? -1.6 43.406 -6.988 1 89.56 270 ASN A O 1
ATOM 2071 N N . MET A 1 271 ? -0.266 44.812 -8.133 1 91.31 271 MET A N 1
ATOM 2072 C CA . MET A 1 271 ? -0.258 45.844 -7.098 1 91.31 271 MET A CA 1
ATOM 2073 C C . MET A 1 271 ? -1.658 46.406 -6.871 1 91.31 271 MET A C 1
ATOM 2075 O O . MET A 1 271 ? -1.971 46.906 -5.785 1 91.31 271 MET A O 1
ATOM 2079 N N . ALA A 1 272 ? -2.535 46.312 -7.84 1 92.75 272 ALA A N 1
ATOM 2080 C CA . ALA A 1 272 ? -3.916 46.75 -7.648 1 92.75 272 ALA A CA 1
ATOM 2081 C C . ALA A 1 272 ? -4.625 45.875 -6.613 1 92.75 272 ALA A C 1
ATOM 2083 O O . ALA A 1 272 ? -5.34 46.406 -5.746 1 92.75 272 ALA A O 1
ATOM 2084 N N . ASP A 1 273 ? -4.426 44.625 -6.766 1 94.56 273 ASP A N 1
ATOM 2085 C CA . ASP A 1 273 ? -5.02 43.688 -5.812 1 94.56 273 ASP A CA 1
ATOM 2086 C C . ASP A 1 273 ? -4.418 43.875 -4.418 1 94.56 273 ASP A C 1
ATOM 2088 O O . ASP A 1 273 ? -5.125 43.781 -3.414 1 94.56 273 ASP A O 1
ATOM 2092 N N . ILE A 1 274 ? -3.113 44.156 -4.387 1 96.38 274 ILE A N 1
ATOM 2093 C CA . ILE A 1 274 ? -2.424 44.375 -3.123 1 96.38 274 ILE A CA 1
ATOM 2094 C C . ILE A 1 274 ? -2.998 45.625 -2.449 1 96.38 274 ILE A C 1
ATOM 2096 O O . ILE A 1 274 ? -3.283 45.625 -1.248 1 96.38 274 ILE A O 1
ATOM 2100 N N . LYS A 1 275 ? -3.191 46.656 -3.186 1 96.56 275 LYS A N 1
ATOM 2101 C CA . LYS A 1 275 ? -3.717 47.906 -2.633 1 96.56 275 LYS A CA 1
ATOM 2102 C C . LYS A 1 275 ? -5.141 47.719 -2.115 1 96.56 275 LYS A C 1
ATOM 2104 O O . LYS A 1 275 ? -5.496 48.219 -1.057 1 96.56 275 LYS A O 1
ATOM 2109 N N . LYS A 1 276 ? -5.91 47 -2.893 1 96.94 276 LYS A N 1
ATOM 2110 C CA . LYS A 1 276 ? -7.262 46.688 -2.436 1 96.94 276 LYS A CA 1
ATOM 2111 C C . LYS A 1 276 ? -7.238 45.906 -1.118 1 96.94 276 LYS A C 1
ATOM 2113 O O . LYS A 1 276 ? -8.023 46.188 -0.213 1 96.94 276 LYS A O 1
ATOM 2118 N N . ALA A 1 277 ? -6.383 44.938 -1.042 1 97.81 277 ALA A N 1
ATOM 2119 C CA . ALA A 1 277 ? -6.238 44.156 0.18 1 97.81 277 ALA A CA 1
ATOM 2120 C C . ALA A 1 277 ? -5.809 45.031 1.351 1 97.81 277 ALA A C 1
ATOM 2122 O O . ALA A 1 277 ? -6.359 44.938 2.447 1 97.81 277 ALA A O 1
ATOM 2123 N N . VAL A 1 278 ? -4.852 45.906 1.089 1 97.44 278 VAL A N 1
ATOM 2124 C CA . VAL A 1 278 ? -4.316 46.812 2.115 1 97.44 278 VAL A CA 1
ATOM 2125 C C . VAL A 1 278 ? -5.418 47.75 2.621 1 97.44 278 VAL A C 1
ATOM 2127 O O . VAL A 1 278 ? -5.527 48 3.824 1 97.44 278 VAL A O 1
ATOM 2130 N N . ASP A 1 279 ? -6.215 48.219 1.729 1 96.69 279 ASP A N 1
ATOM 2131 C CA . ASP A 1 279 ? -7.316 49.125 2.104 1 96.69 279 ASP A CA 1
ATOM 2132 C C . ASP A 1 279 ? -8.289 48.406 3.045 1 96.69 279 ASP A C 1
ATOM 2134 O O . ASP A 1 279 ? -8.711 48.969 4.051 1 96.69 279 ASP A O 1
ATOM 2138 N N . LEU A 1 280 ? -8.602 47.188 2.725 1 97 280 LEU A N 1
ATOM 2139 C CA . LEU A 1 280 ? -9.5 46.406 3.568 1 97 280 LEU A CA 1
ATOM 2140 C C . LEU A 1 280 ? -8.883 46.156 4.938 1 97 280 LEU A C 1
ATOM 2142 O O . LEU A 1 280 ? -9.547 46.312 5.965 1 97 280 LEU A O 1
ATOM 2146 N N . ILE A 1 281 ? -7.633 45.812 4.977 1 97.38 281 ILE A N 1
ATOM 2147 C CA . ILE A 1 281 ? -6.934 45.469 6.207 1 97.38 281 ILE A CA 1
ATOM 2148 C C . ILE A 1 281 ? -6.805 46.719 7.094 1 97.38 281 ILE A C 1
ATOM 2150 O O . ILE A 1 281 ? -7.082 46.656 8.297 1 97.38 281 ILE A O 1
ATOM 2154 N N . ASN A 1 282 ? -6.418 47.844 6.516 1 96.12 282 ASN A N 1
ATOM 2155 C CA . ASN A 1 282 ? -6.203 49.062 7.27 1 96.12 282 ASN A CA 1
ATOM 2156 C C . ASN A 1 282 ? -7.512 49.594 7.848 1 96.12 282 ASN A C 1
ATOM 2158 O O . ASN A 1 282 ? -7.516 50.219 8.914 1 96.12 282 ASN A O 1
ATOM 2162 N N . ASN A 1 283 ? -8.594 49.344 7.207 1 94.25 283 ASN A N 1
ATOM 2163 C CA . ASN A 1 283 ? -9.883 49.875 7.629 1 94.25 283 ASN A CA 1
ATOM 2164 C C . ASN A 1 283 ? -10.602 48.906 8.578 1 94.25 283 ASN A C 1
ATOM 2166 O O . ASN A 1 283 ? -11.555 49.312 9.258 1 94.25 283 ASN A O 1
ATOM 2170 N N . ALA A 1 284 ? -10.164 47.719 8.633 1 96.38 284 ALA A N 1
ATOM 2171 C CA . ALA A 1 284 ? -10.836 46.688 9.438 1 96.38 284 ALA A CA 1
ATOM 2172 C C . ALA A 1 284 ? -10.68 47 10.93 1 96.38 284 ALA A C 1
ATOM 2174 O O . ALA A 1 284 ? -9.625 47.438 11.367 1 96.38 284 ALA A O 1
ATOM 2175 N N . LYS A 1 285 ? -11.688 46.719 11.672 1 97.12 285 LYS A N 1
ATOM 2176 C CA . LYS A 1 285 ? -11.664 46.875 13.125 1 97.12 285 LYS A CA 1
ATOM 2177 C C . LYS A 1 285 ? -11.289 45.562 13.812 1 97.12 285 LYS A C 1
ATOM 2179 O O . LYS A 1 285 ? -10.742 45.562 14.914 1 97.12 285 LYS A O 1
ATOM 2184 N N . ARG A 1 286 ? -11.641 44.438 13.172 1 98.44 286 ARG A N 1
ATOM 2185 C CA . ARG A 1 286 ? -11.422 43.125 13.75 1 98.44 286 ARG A CA 1
ATOM 2186 C C . ARG A 1 286 ? -10.758 42.188 12.75 1 98.44 286 ARG A C 1
ATOM 2188 O O . ARG A 1 286 ? -11.266 41.094 12.477 1 98.44 286 ARG A O 1
ATOM 2195 N N . PRO A 1 287 ? -9.555 42.5 12.297 1 98.5 287 PRO A N 1
ATOM 2196 C CA . PRO A 1 287 ? -8.883 41.656 11.328 1 98.5 287 PRO A CA 1
ATOM 2197 C C . PRO A 1 287 ? -8.258 40.406 11.977 1 98.5 287 PRO A C 1
ATOM 2199 O O . PRO A 1 287 ? -7.992 40.406 13.18 1 98.5 287 PRO A O 1
ATOM 2202 N N . ILE A 1 288 ? -8.062 39.375 11.18 1 98.81 288 ILE A N 1
ATOM 2203 C CA . ILE A 1 288 ? -7.375 38.156 11.625 1 98.81 288 ILE A CA 1
ATOM 2204 C C . ILE A 1 288 ? -6.602 37.562 10.461 1 98.81 288 ILE A C 1
ATOM 2206 O O . ILE A 1 288 ? -7.082 37.562 9.32 1 98.81 288 ILE A O 1
ATOM 2210 N N . PHE A 1 289 ? -5.359 37.156 10.719 1 98.88 289 PHE A N 1
ATOM 2211 C CA . PHE A 1 289 ? -4.605 36.344 9.766 1 98.88 289 PHE A CA 1
ATOM 2212 C C . PHE A 1 289 ? -4.941 34.875 9.93 1 98.88 289 PHE A C 1
ATOM 2214 O O . PHE A 1 289 ? -4.879 34.344 11.039 1 98.88 289 PHE A O 1
ATOM 2221 N N . TYR A 1 290 ? -5.41 34.188 8.844 1 98.62 290 TYR A N 1
ATOM 2222 C CA . TYR A 1 290 ? -5.633 32.781 8.688 1 98.62 290 TYR A CA 1
ATOM 2223 C C . TYR A 1 290 ? -4.539 32.125 7.84 1 98.62 290 TYR A C 1
ATOM 2225 O O . TYR A 1 290 ? -4.605 32.156 6.609 1 98.62 290 TYR A O 1
ATOM 2233 N N . VAL A 1 291 ? -3.602 31.469 8.516 1 98.69 291 VAL A N 1
ATOM 2234 C CA . VAL A 1 291 ? -2.354 31.094 7.859 1 98.69 291 VAL A CA 1
ATOM 2235 C C . VAL A 1 291 ? -2.348 29.594 7.578 1 98.69 291 VAL A C 1
ATOM 2237 O O . VAL A 1 291 ? -2.637 28.797 8.461 1 98.69 291 VAL A O 1
ATOM 2240 N N . GLY A 1 292 ? -2.045 29.25 6.289 1 97.56 292 GLY A N 1
ATOM 2241 C CA . GLY A 1 292 ? -1.892 27.859 5.879 1 97.56 292 GLY A CA 1
ATOM 2242 C C . GLY A 1 292 ? -0.452 27.484 5.59 1 97.56 292 GLY A C 1
ATOM 2243 O O . GLY A 1 292 ? 0.463 28.281 5.809 1 97.56 292 GLY A O 1
ATOM 2244 N N . GLN A 1 293 ? -0.28 26.297 5.16 1 95.12 293 GLN A N 1
ATOM 2245 C CA . GLN A 1 293 ? 1.038 25.703 4.945 1 95.12 293 GLN A CA 1
ATOM 2246 C C . GLN A 1 293 ? 1.808 26.469 3.867 1 95.12 293 GLN A C 1
ATOM 2248 O O . GLN A 1 293 ? 3.041 26.453 3.855 1 95.12 293 GLN A O 1
ATOM 2253 N N . GLY A 1 294 ? 1.119 27.156 3.018 1 95.44 294 GLY A N 1
ATOM 2254 C CA . GLY A 1 294 ? 1.74 27.875 1.916 1 95.44 294 GLY A CA 1
ATOM 2255 C C . GLY A 1 294 ? 2.623 29.016 2.373 1 95.44 294 GLY A C 1
ATOM 2256 O O . GLY A 1 294 ? 3.41 29.547 1.591 1 95.44 294 GLY A O 1
ATOM 2257 N N . ALA A 1 295 ? 2.58 29.344 3.621 1 97.69 295 ALA A N 1
ATOM 2258 C CA . ALA A 1 295 ? 3.381 30.438 4.152 1 97.69 295 ALA A CA 1
ATOM 2259 C C . ALA A 1 295 ? 4.559 29.922 4.973 1 97.69 295 ALA A C 1
ATOM 2261 O O . ALA A 1 295 ? 5.207 30.672 5.691 1 97.69 295 ALA A O 1
ATOM 2262 N N . SER A 1 296 ? 4.871 28.672 4.863 1 96 296 SER A N 1
ATOM 2263 C CA . SER A 1 296 ? 5.887 28.031 5.691 1 96 296 SER A CA 1
ATOM 2264 C C . SER A 1 296 ? 7.266 28.625 5.438 1 96 296 SER A C 1
ATOM 2266 O O . SER A 1 296 ? 8.133 28.594 6.312 1 96 296 SER A O 1
ATOM 2268 N N . HIS A 1 297 ? 7.488 29.234 4.301 1 94.25 297 HIS A N 1
ATOM 2269 C CA . HIS A 1 297 ? 8.812 29.734 3.934 1 94.25 297 HIS A CA 1
ATOM 2270 C C . HIS A 1 297 ? 8.969 31.203 4.297 1 94.25 297 HIS A C 1
ATOM 2272 O O . HIS A 1 297 ? 10.039 31.781 4.098 1 94.25 297 HIS A O 1
ATOM 2278 N N . CYS A 1 298 ? 7.961 31.828 4.859 1 96.38 298 CYS A N 1
ATOM 2279 C CA . CYS A 1 298 ? 8.094 33.25 5.141 1 96.38 298 CYS A CA 1
ATOM 2280 C C . CYS A 1 298 ? 7.551 33.594 6.527 1 96.38 298 CYS A C 1
ATOM 2282 O O . CYS A 1 298 ? 6.742 34.5 6.676 1 96.38 298 CYS A O 1
ATOM 2284 N N . PRO A 1 299 ? 8.023 32.875 7.535 1 97.75 299 PRO A N 1
ATOM 2285 C CA . PRO A 1 299 ? 7.527 33.125 8.891 1 97.75 299 PRO A CA 1
ATOM 2286 C C . PRO A 1 299 ? 7.922 34.5 9.406 1 97.75 299 PRO A C 1
ATOM 2288 O O . PRO A 1 299 ? 7.133 35.156 10.094 1 97.75 299 PRO A O 1
ATOM 2291 N N . GLU A 1 300 ? 9.07 35.062 9.062 1 97.75 300 GLU A N 1
ATOM 2292 C CA . GLU A 1 300 ? 9.602 36.312 9.609 1 97.75 300 GLU A CA 1
ATOM 2293 C C . GLU A 1 300 ? 8.789 37.5 9.125 1 97.75 300 GLU A C 1
ATOM 2295 O O . GLU A 1 300 ? 8.367 38.344 9.93 1 97.75 300 GLU A O 1
ATOM 2300 N N . ILE A 1 301 ? 8.609 37.531 7.789 1 98.19 301 ILE A N 1
ATOM 2301 C CA . ILE A 1 301 ? 7.891 38.688 7.242 1 98.19 301 ILE A CA 1
ATOM 2302 C C . ILE A 1 301 ? 6.43 38.625 7.684 1 98.19 301 ILE A C 1
ATOM 2304 O O . ILE A 1 301 ? 5.805 39.688 7.906 1 98.19 301 ILE A O 1
ATOM 2308 N N . LEU A 1 302 ? 5.883 37.469 7.824 1 98.38 302 LEU A N 1
ATOM 2309 C CA . LEU A 1 302 ? 4.52 37.312 8.312 1 98.38 302 LEU A CA 1
ATOM 2310 C C . LEU A 1 302 ? 4.387 37.844 9.734 1 98.38 302 LEU A C 1
ATOM 2312 O O . LEU A 1 302 ? 3.449 38.594 10.031 1 98.38 302 LEU A O 1
ATOM 2316 N N . ALA A 1 303 ? 5.34 37.531 10.594 1 98.5 303 ALA A N 1
ATOM 2317 C CA . ALA A 1 303 ? 5.336 38 11.969 1 98.5 303 ALA A CA 1
ATOM 2318 C C . ALA A 1 303 ? 5.488 39.531 12.023 1 98.5 303 ALA A C 1
ATOM 2320 O O . ALA A 1 303 ? 4.824 40.188 12.812 1 98.5 303 ALA A O 1
ATOM 2321 N N . LYS A 1 304 ? 6.34 40.031 11.195 1 98.25 304 LYS A N 1
ATOM 2322 C CA . LYS A 1 304 ? 6.574 41.469 11.133 1 98.25 304 LYS A CA 1
ATOM 2323 C C . LYS A 1 304 ? 5.293 42.219 10.781 1 98.25 304 LYS A C 1
ATOM 2325 O O . LYS A 1 304 ? 4.93 43.188 11.461 1 98.25 304 LYS A O 1
ATOM 2330 N N . VAL A 1 305 ? 4.602 41.719 9.805 1 98.31 305 VAL A N 1
ATOM 2331 C CA . VAL A 1 305 ? 3.389 42.375 9.336 1 98.31 305 VAL A CA 1
ATOM 2332 C C . VAL A 1 305 ? 2.293 42.25 10.391 1 98.31 305 VAL A C 1
ATOM 2334 O O . VAL A 1 305 ? 1.571 43.219 10.664 1 98.31 305 VAL A O 1
ATOM 2337 N N . ALA A 1 306 ? 2.135 41.125 10.984 1 98.38 306 ALA A N 1
ATOM 2338 C CA . ALA A 1 306 ? 1.117 40.906 12.008 1 98.38 306 ALA A CA 1
ATOM 2339 C C . ALA A 1 306 ? 1.316 41.844 13.195 1 98.38 306 ALA A C 1
ATOM 2341 O O . ALA A 1 306 ? 0.357 42.438 13.688 1 98.38 306 ALA A O 1
ATOM 2342 N N . LYS A 1 307 ? 2.535 42 13.648 1 97.44 307 LYS A N 1
ATOM 2343 C CA . LYS A 1 307 ? 2.855 42.844 14.789 1 97.44 307 LYS A CA 1
ATOM 2344 C C . LYS A 1 307 ? 2.67 44.312 14.445 1 97.44 307 LYS A C 1
ATOM 2346 O O . LYS A 1 307 ? 2.096 45.062 15.234 1 97.44 307 LYS A O 1
ATOM 2351 N N . LYS A 1 308 ? 3.164 44.625 13.242 1 97 308 LYS A N 1
ATOM 2352 C CA . LYS A 1 308 ? 3.025 46 12.789 1 97 308 LYS A CA 1
ATOM 2353 C C . LYS A 1 308 ? 1.56 46.438 12.742 1 97 308 LYS A C 1
ATOM 2355 O O . LYS A 1 308 ? 1.205 47.531 13.203 1 97 308 LYS A O 1
ATOM 2360 N N . ALA A 1 309 ? 0.733 45.594 12.258 1 96.94 309 ALA A N 1
ATOM 2361 C CA . ALA A 1 309 ? -0.68 45.906 12.055 1 96.94 309 ALA A CA 1
ATOM 2362 C C . ALA A 1 309 ? -1.513 45.5 13.266 1 96.94 309 ALA A C 1
ATOM 2364 O O . ALA A 1 309 ? -2.719 45.75 13.312 1 96.94 309 ALA A O 1
ATOM 2365 N N . ASN A 1 310 ? -0.899 44.906 14.242 1 97.06 310 ASN A N 1
ATOM 2366 C CA . ASN A 1 310 ? -1.569 44.406 15.438 1 97.06 310 ASN A CA 1
ATOM 2367 C C . ASN A 1 310 ? -2.734 43.469 15.078 1 97.06 310 ASN A C 1
ATOM 2369 O O . ASN A 1 310 ? -3.861 43.688 15.523 1 97.06 310 ASN A O 1
ATOM 2373 N N . ILE A 1 311 ? -2.486 42.469 14.32 1 98.44 311 ILE A N 1
ATOM 2374 C CA . ILE A 1 311 ? -3.498 41.531 13.828 1 98.44 311 ILE A CA 1
ATOM 2375 C C . ILE A 1 311 ? -3.273 40.156 14.453 1 98.44 311 ILE A C 1
ATOM 2377 O O . ILE A 1 311 ? -2.189 39.562 14.328 1 98.44 311 ILE A O 1
ATOM 2381 N N . PRO A 1 312 ? -4.285 39.562 15.188 1 98.69 312 PRO A N 1
ATOM 2382 C CA . PRO A 1 312 ? -4.156 38.188 15.672 1 98.69 312 PRO A CA 1
ATOM 2383 C C . PRO A 1 312 ? -3.938 37.188 14.539 1 98.69 312 PRO A C 1
ATOM 2385 O O . PRO A 1 312 ? -4.383 37.406 13.414 1 98.69 312 PRO A O 1
ATOM 2388 N N . VAL A 1 313 ? -3.227 36.062 14.875 1 98.88 313 VAL A N 1
ATOM 2389 C CA . VAL A 1 313 ? -2.852 35.062 13.867 1 98.88 313 VAL A CA 1
ATOM 2390 C C . VAL A 1 313 ? -3.328 33.688 14.297 1 98.88 313 VAL A C 1
ATOM 2392 O O . VAL A 1 313 ? -3.059 33.25 15.414 1 98.88 313 VAL A O 1
ATOM 2395 N N . THR A 1 314 ? -4.094 33.031 13.492 1 98.75 314 THR A N 1
ATOM 2396 C CA . THR A 1 314 ? -4.422 31.609 13.648 1 98.75 314 THR A CA 1
ATOM 2397 C C . THR A 1 314 ? -3.855 30.781 12.5 1 98.75 314 THR A C 1
ATOM 2399 O O . THR A 1 314 ? -3.504 31.328 11.453 1 98.75 314 THR A O 1
ATOM 2402 N N . THR A 1 315 ? -3.689 29.484 12.727 1 98.5 315 THR A N 1
ATOM 2403 C CA . THR A 1 315 ? -3.031 28.641 11.727 1 98.5 315 THR A CA 1
ATOM 2404 C C . THR A 1 315 ? -3.83 27.359 11.484 1 98.5 315 THR A C 1
ATOM 2406 O O . THR A 1 315 ? -4.594 26.922 12.352 1 98.5 315 THR A O 1
ATOM 2409 N N . THR A 1 316 ? -3.672 26.781 10.273 1 97.19 316 THR A N 1
ATOM 2410 C CA . THR A 1 316 ? -4.141 25.438 10 1 97.19 316 THR A CA 1
ATOM 2411 C C . THR A 1 316 ? -3.227 24.406 10.656 1 97.19 316 THR A C 1
ATOM 2413 O O . THR A 1 316 ? -2.186 24.766 11.219 1 97.19 316 THR A O 1
ATOM 2416 N N . LEU A 1 317 ? -3.605 23.156 10.562 1 96.38 317 LEU A N 1
ATOM 2417 C CA . LEU A 1 317 ? -2.857 22.062 11.156 1 96.38 317 LEU A CA 1
ATOM 2418 C C . LEU A 1 317 ? -1.432 22.016 10.617 1 96.38 317 LEU A C 1
ATOM 2420 O O . LEU A 1 317 ? -0.476 21.891 11.391 1 96.38 317 LEU A O 1
ATOM 2424 N N . HIS A 1 318 ? -1.276 22.203 9.352 1 95.56 318 HIS A N 1
ATOM 2425 C CA . HIS A 1 318 ? 0.03 22.062 8.719 1 95.56 318 HIS A CA 1
ATOM 2426 C C . HIS A 1 318 ? 0.837 23.344 8.82 1 95.56 318 HIS A C 1
ATOM 2428 O O . HIS A 1 318 ? 2.025 23.375 8.492 1 95.56 318 HIS A O 1
ATOM 2434 N N . ALA A 1 319 ? 0.213 24.406 9.344 1 97.44 319 ALA A N 1
ATOM 2435 C CA . ALA A 1 319 ? 0.885 25.688 9.398 1 97.44 319 ALA A CA 1
ATOM 2436 C C . ALA A 1 319 ? 1.326 26.016 10.828 1 97.44 319 ALA A C 1
ATOM 2438 O O . ALA A 1 319 ? 1.862 27.109 11.078 1 97.44 319 ALA A O 1
ATOM 2439 N N . MET A 1 320 ? 1.13 25.109 11.703 1 97.25 320 MET A N 1
ATOM 2440 C CA . MET A 1 320 ? 1.531 25.344 13.086 1 97.25 320 MET A CA 1
ATOM 2441 C C . MET A 1 320 ? 3.031 25.609 13.18 1 97.25 320 MET A C 1
ATOM 2443 O O . MET A 1 320 ? 3.824 24.922 12.523 1 97.25 320 MET A O 1
ATOM 2447 N N . GLY A 1 321 ? 3.398 26.625 13.977 1 97.5 321 GLY A N 1
ATOM 2448 C CA . GLY A 1 321 ? 4.797 27 14.141 1 97.5 321 GLY A CA 1
ATOM 2449 C C . GLY A 1 321 ? 5.238 28.094 13.188 1 97.5 321 GLY A C 1
ATOM 2450 O O . GLY A 1 321 ? 6.281 28.719 13.391 1 97.5 321 GLY A O 1
ATOM 2451 N N . ILE A 1 322 ? 4.434 28.328 12.125 1 98.19 322 ILE A N 1
ATOM 2452 C CA . ILE A 1 322 ? 4.785 29.422 11.219 1 98.19 322 ILE A CA 1
ATOM 2453 C C . ILE A 1 322 ? 4.781 30.75 11.977 1 98.19 322 ILE A C 1
ATOM 2455 O O . ILE A 1 322 ? 5.582 31.641 11.688 1 98.19 322 ILE A O 1
ATOM 2459 N N . PHE A 1 323 ? 3.857 30.891 12.82 1 98.56 323 PHE A N 1
ATOM 2460 C CA . PHE A 1 323 ? 3.834 31.969 13.797 1 98.56 323 PHE A CA 1
ATOM 2461 C C . PHE A 1 323 ? 4.078 31.422 15.203 1 98.56 323 PHE A C 1
ATOM 2463 O O . PHE A 1 323 ? 3.383 30.516 15.648 1 98.56 323 PHE A O 1
ATOM 2470 N N . ASP A 1 324 ? 5.109 31.969 15.875 1 98.25 324 ASP A N 1
ATOM 2471 C CA . ASP A 1 324 ? 5.465 31.484 17.203 1 98.25 324 ASP A CA 1
ATOM 2472 C C . ASP A 1 324 ? 4.266 31.516 18.141 1 98.25 324 ASP A C 1
ATOM 2474 O O . ASP A 1 324 ? 3.729 32.594 18.422 1 98.25 324 ASP A O 1
ATOM 2478 N N . GLU A 1 325 ? 3.885 30.344 18.609 1 98.19 325 GLU A N 1
ATOM 2479 C CA . GLU A 1 325 ? 2.633 30.234 19.359 1 98.19 325 GLU A CA 1
ATOM 2480 C C . GLU A 1 325 ? 2.768 30.828 20.75 1 98.19 325 GLU A C 1
ATOM 2482 O O . GLU A 1 325 ? 1.782 30.938 21.484 1 98.19 325 GLU A O 1
ATOM 2487 N N . ARG A 1 326 ? 3.945 31.281 21.219 1 96.5 326 ARG A N 1
ATOM 2488 C CA . ARG A 1 326 ? 4.176 31.953 22.5 1 96.5 326 ARG A CA 1
ATOM 2489 C C . ARG A 1 326 ? 3.824 33.438 22.406 1 96.5 326 ARG A C 1
ATOM 2491 O O . ARG A 1 326 ? 3.666 34.094 23.422 1 96.5 326 ARG A O 1
ATOM 2498 N N . GLU A 1 327 ? 3.699 33.844 21.109 1 97.12 327 GLU A N 1
ATOM 2499 C CA . GLU A 1 327 ? 3.342 35.25 20.875 1 97.12 327 GLU A CA 1
ATOM 2500 C C . GLU A 1 327 ? 1.904 35.531 21.312 1 97.12 327 GLU A C 1
ATOM 2502 O O . GLU A 1 327 ? 1.016 34.719 21.094 1 97.12 327 GLU A O 1
ATOM 2507 N N . SER A 1 328 ? 1.728 36.75 21.828 1 96.69 328 SER A N 1
ATOM 2508 C CA . SER A 1 328 ? 0.413 37.125 22.344 1 96.69 328 SER A CA 1
ATOM 2509 C C . SER A 1 328 ? -0.623 37.156 21.219 1 96.69 328 SER A C 1
ATOM 2511 O O . SER A 1 328 ? -1.803 36.875 21.453 1 96.69 328 SER A O 1
ATOM 2513 N N . LEU A 1 329 ? -0.213 37.469 20.047 1 98.25 329 LEU A N 1
ATOM 2514 C CA . LEU A 1 329 ? -1.122 37.594 18.906 1 98.25 329 LEU A CA 1
ATOM 2515 C C . LEU A 1 329 ? -1.503 36.219 18.359 1 98.25 329 LEU A C 1
ATOM 2517 O O . LEU A 1 329 ? -2.414 36.125 17.547 1 98.25 329 LEU A O 1
ATOM 2521 N N . SER A 1 330 ? -0.824 35.219 18.828 1 98.69 330 SER A N 1
ATOM 2522 C CA . SER A 1 330 ? -1.12 33.875 18.328 1 98.69 330 SER A CA 1
ATOM 2523 C C . SER A 1 330 ? -2.418 33.344 18.906 1 98.69 330 SER A C 1
ATOM 2525 O O . SER A 1 330 ? -2.611 33.344 20.125 1 98.69 330 SER A O 1
ATOM 2527 N N . LEU A 1 331 ? -3.273 32.875 18.062 1 98.62 331 LEU A N 1
ATOM 2528 C CA . LEU A 1 331 ? -4.512 32.219 18.484 1 98.62 331 LEU A CA 1
ATOM 2529 C C . LEU A 1 331 ? -4.469 30.719 18.234 1 98.62 331 LEU A C 1
ATOM 2531 O O . LEU A 1 331 ? -5.508 30.062 18.203 1 98.62 331 LEU A O 1
ATOM 2535 N N . HIS A 1 332 ? -3.303 30.188 17.953 1 98.31 332 HIS A N 1
ATOM 2536 C CA . HIS A 1 332 ? -3.086 28.766 17.75 1 98.31 332 HIS A CA 1
ATOM 2537 C C . HIS A 1 332 ? -3.955 28.219 16.625 1 98.31 332 HIS A C 1
ATOM 2539 O O . HIS A 1 332 ? -4.355 28.969 15.727 1 98.31 332 HIS A O 1
ATOM 2545 N N . MET A 1 333 ? -4.098 26.844 16.547 1 98.19 333 MET A N 1
ATOM 2546 C CA . MET A 1 333 ? -4.797 26.188 15.445 1 98.19 333 MET A CA 1
ATOM 2547 C C . MET A 1 333 ? -6.305 26.391 15.562 1 98.19 333 MET A C 1
ATOM 2549 O O . MET A 1 333 ? -6.855 26.359 16.656 1 98.19 333 MET A O 1
ATOM 2553 N N . LEU A 1 334 ? -6.977 26.625 14.461 1 98.12 334 LEU A N 1
ATOM 2554 C CA . LEU A 1 334 ? -8.43 26.703 14.398 1 98.12 334 LEU A CA 1
ATOM 2555 C C . LEU A 1 334 ? -9.023 25.406 13.852 1 98.12 334 LEU A C 1
ATOM 2557 O O . LEU A 1 334 ? -8.289 24.516 13.422 1 98.12 334 LEU A O 1
ATOM 2561 N N . GLY A 1 335 ? -10.375 25.359 13.82 1 95.94 335 GLY A N 1
ATOM 2562 C CA . GLY A 1 335 ? -11.031 24.281 13.094 1 95.94 335 GLY A CA 1
ATOM 2563 C C . GLY A 1 335 ? -11.789 23.328 14 1 95.94 335 GLY A C 1
ATOM 2564 O O . GLY A 1 335 ? -12.102 23.672 15.148 1 95.94 335 GLY A O 1
ATOM 2565 N N . MET A 1 336 ? -12.086 22.156 13.461 1 93.25 336 MET A N 1
ATOM 2566 C CA . MET A 1 336 ? -12.945 21.156 14.086 1 93.25 336 MET A CA 1
ATOM 2567 C C . MET A 1 336 ? -12.453 20.812 15.484 1 93.25 336 MET A C 1
ATOM 2569 O O . MET A 1 336 ? -13.25 20.719 16.422 1 93.25 336 MET A O 1
ATOM 2573 N N . HIS A 1 337 ? -11.164 20.609 15.578 1 95.81 337 HIS A N 1
ATOM 2574 C CA . HIS A 1 337 ? -10.555 20.312 16.875 1 95.81 337 HIS A CA 1
ATOM 2575 C C . HIS A 1 337 ? -9.602 21.438 17.297 1 95.81 337 HIS A C 1
ATOM 2577 O O . HIS A 1 337 ? -8.727 21.203 18.141 1 95.81 337 HIS A O 1
ATOM 2583 N N . GLY A 1 338 ? -9.766 22.578 16.703 1 97 338 GLY A N 1
ATOM 2584 C CA . GLY A 1 338 ? -8.914 23.719 17 1 97 338 GLY A CA 1
ATOM 2585 C C . GLY A 1 338 ? -9.344 24.469 18.25 1 97 338 GLY A C 1
ATOM 2586 O O . GLY A 1 338 ? -10.266 24.047 18.953 1 97 338 GLY A O 1
ATOM 2587 N N . ALA A 1 339 ? -8.648 25.562 18.516 1 98.25 339 ALA A N 1
ATOM 2588 C CA . ALA A 1 339 ? -8.914 26.391 19.688 1 98.25 339 ALA A CA 1
ATOM 2589 C C . ALA A 1 339 ? -10.273 27.062 19.578 1 98.25 339 ALA A C 1
ATOM 2591 O O . ALA A 1 339 ? -10.633 27.594 18.531 1 98.25 339 ALA A O 1
ATOM 2592 N N . ALA A 1 340 ? -10.977 27.047 20.719 1 98.12 340 ALA A N 1
ATOM 2593 C CA . ALA A 1 340 ? -12.258 27.75 20.75 1 98.12 340 ALA A CA 1
ATOM 2594 C C . ALA A 1 340 ? -12.086 29.219 20.438 1 98.12 340 ALA A C 1
ATOM 2596 O O . ALA A 1 340 ? -12.883 29.797 19.672 1 98.12 340 ALA A O 1
ATOM 2597 N N . TYR A 1 341 ? -11.109 29.844 21.016 1 98.56 341 TYR A N 1
ATOM 2598 C CA . TYR A 1 341 ? -10.867 31.266 20.828 1 98.56 341 TYR A CA 1
ATOM 2599 C C . TYR A 1 341 ? -10.5 31.578 19.391 1 98.56 341 TYR A C 1
ATOM 2601 O O . TYR A 1 341 ? -10.812 32.656 18.875 1 98.56 341 TYR A O 1
ATOM 2609 N N . ALA A 1 342 ? -9.781 30.719 18.688 1 98.75 342 ALA A N 1
ATOM 2610 C CA . ALA A 1 342 ? -9.523 30.922 17.266 1 98.75 342 ALA A CA 1
ATOM 2611 C C . ALA A 1 342 ? -10.812 30.844 16.453 1 98.75 342 ALA A C 1
ATOM 2613 O O . ALA A 1 342 ? -11.023 31.656 15.555 1 98.75 342 ALA A O 1
ATOM 2614 N N . ASN A 1 343 ? -11.617 29.859 16.766 1 98.56 343 ASN A N 1
ATOM 2615 C CA . ASN A 1 343 ? -12.891 29.688 16.078 1 98.56 343 ASN A CA 1
ATOM 2616 C C . ASN A 1 343 ? -13.805 30.891 16.297 1 98.56 343 ASN A C 1
ATOM 2618 O O . ASN A 1 343 ? -14.43 31.391 15.367 1 98.56 343 ASN A O 1
ATOM 2622 N N . PHE A 1 344 ? -13.867 31.359 17.5 1 98.56 344 PHE A N 1
ATOM 2623 C CA . PHE A 1 344 ? -14.633 32.562 17.812 1 98.56 344 PHE A CA 1
ATOM 2624 C C . PHE A 1 344 ? -14.102 33.75 17.031 1 98.56 344 PHE A C 1
ATOM 2626 O O . PHE A 1 344 ? -14.875 34.562 16.516 1 98.56 344 PHE A O 1
ATOM 2633 N N . ALA A 1 345 ? -12.836 33.844 17 1 98.81 345 ALA A N 1
ATOM 2634 C CA . ALA A 1 345 ? -12.211 34.969 16.312 1 98.81 345 ALA A CA 1
ATOM 2635 C C . ALA A 1 345 ? -12.562 34.969 14.828 1 98.81 345 ALA A C 1
ATOM 2637 O O . ALA A 1 345 ? -12.898 36.031 14.266 1 98.81 345 ALA A O 1
ATOM 2638 N N . ILE A 1 346 ? -12.492 33.844 14.195 1 98.69 346 ILE A N 1
ATOM 2639 C CA . ILE A 1 346 ? -12.82 33.75 12.781 1 98.69 346 ILE A CA 1
ATOM 2640 C C . ILE A 1 346 ? -14.266 34.156 12.547 1 98.69 346 ILE A C 1
ATOM 2642 O O . ILE A 1 346 ? -14.555 34.969 11.656 1 98.69 346 ILE A O 1
ATOM 2646 N N . GLN A 1 347 ? -15.156 33.719 13.367 1 98.44 347 GLN A N 1
ATOM 2647 C CA . GLN A 1 347 ? -16.578 33.969 13.195 1 98.44 347 GLN A CA 1
ATOM 2648 C C . GLN A 1 347 ? -16.938 35.406 13.484 1 98.44 347 GLN A C 1
ATOM 2650 O O . GLN A 1 347 ? -17.953 35.938 13 1 98.44 347 GLN A O 1
ATOM 2655 N N . ASN A 1 348 ? -16.094 36.094 14.234 1 98.44 348 ASN A N 1
ATOM 2656 C CA . ASN A 1 348 ? -16.406 37.469 14.641 1 98.44 348 ASN A CA 1
ATOM 2657 C C . ASN A 1 348 ? -15.5 38.469 13.953 1 98.44 348 ASN A C 1
ATOM 2659 O O . ASN A 1 348 ? -15.547 39.656 14.258 1 98.44 348 ASN A O 1
ATOM 2663 N N . SER A 1 349 ? -14.688 38.062 13.094 1 98.69 349 SER A N 1
ATOM 2664 C CA . SER A 1 349 ? -13.789 38.938 12.359 1 98.69 349 SER A CA 1
ATOM 2665 C C . SER A 1 349 ? -14.523 39.656 11.234 1 98.69 349 SER A C 1
ATOM 2667 O O . SER A 1 349 ? -15.383 39.094 10.578 1 98.69 349 SER A O 1
ATOM 2669 N N . ASP A 1 350 ? -14.148 40.906 11 1 98.5 350 ASP A N 1
ATOM 2670 C CA . ASP A 1 350 ? -14.727 41.656 9.891 1 98.5 350 ASP A CA 1
ATOM 2671 C C . ASP A 1 350 ? -13.805 41.625 8.664 1 98.5 350 ASP A C 1
ATOM 2673 O O . ASP A 1 350 ? -14.195 42.062 7.578 1 98.5 350 ASP A O 1
ATOM 2677 N N . CYS A 1 351 ? -12.617 41.125 8.844 1 98.62 351 CYS A N 1
ATOM 2678 C CA . CYS A 1 351 ? -11.672 41 7.742 1 98.62 351 CYS A CA 1
ATOM 2679 C C . CYS A 1 351 ? -10.766 39.781 7.957 1 98.62 351 CYS A C 1
ATOM 2681 O O . CYS A 1 351 ? -9.898 39.812 8.836 1 98.62 351 CYS A O 1
ATOM 2683 N N . ILE A 1 352 ? -10.93 38.781 7.16 1 98.75 352 ILE A N 1
ATOM 2684 C CA . ILE A 1 352 ? -10.102 37.562 7.223 1 98.75 352 ILE A CA 1
ATOM 2685 C C . ILE A 1 352 ? -9.078 37.594 6.086 1 98.75 352 ILE A C 1
ATOM 2687 O O . ILE A 1 352 ? -9.445 37.719 4.918 1 98.75 352 ILE A O 1
ATOM 2691 N N . VAL A 1 353 ? -7.809 37.531 6.438 1 98.81 353 VAL A N 1
ATOM 2692 C CA . VAL A 1 353 ? -6.738 37.438 5.449 1 98.81 353 VAL A CA 1
ATOM 2693 C C . VAL A 1 353 ? -6.18 36 5.449 1 98.81 353 VAL A C 1
ATOM 2695 O O . VAL A 1 353 ? -5.367 35.656 6.305 1 98.81 353 VAL A O 1
ATOM 2698 N N . ALA A 1 354 ? -6.613 35.219 4.465 1 98.62 354 ALA A N 1
ATOM 2699 C CA . ALA A 1 354 ? -6.113 33.844 4.301 1 98.62 354 ALA A CA 1
ATOM 2700 C C . ALA A 1 354 ? -4.789 33.844 3.541 1 98.62 354 ALA A C 1
ATOM 2702 O O . ALA A 1 354 ? -4.723 34.281 2.391 1 98.62 354 ALA A O 1
ATOM 2703 N N . ILE A 1 355 ? -3.773 33.344 4.203 1 98.62 355 ILE A N 1
ATOM 2704 C CA . ILE A 1 355 ? -2.426 33.406 3.648 1 98.62 355 ILE A CA 1
ATOM 2705 C C . ILE A 1 355 ? -1.912 31.969 3.424 1 98.62 355 ILE A C 1
ATOM 2707 O O . ILE A 1 355 ? -1.54 31.281 4.379 1 98.62 355 ILE A O 1
ATOM 2711 N N . GLY A 1 356 ? -1.842 31.547 2.168 1 97.19 356 GLY A N 1
ATOM 2712 C CA . GLY A 1 356 ? -1.319 30.234 1.824 1 97.19 356 GLY A CA 1
ATOM 2713 C C . GLY A 1 356 ? -2.211 29.094 2.287 1 97.19 356 GLY A C 1
ATOM 2714 O O . GLY A 1 356 ? -1.725 28.016 2.615 1 97.19 356 GLY A O 1
ATOM 2715 N N . SER A 1 357 ? -3.475 29.344 2.439 1 95.06 357 SER A N 1
ATOM 2716 C CA . SER A 1 357 ? -4.434 28.344 2.867 1 95.06 357 SER A CA 1
ATOM 2717 C C . SER A 1 357 ? -5.461 28.047 1.775 1 95.06 357 SER A C 1
ATOM 2719 O O . SER A 1 357 ? -5.727 28.906 0.927 1 95.06 357 SER A O 1
ATOM 2721 N N . ARG A 1 358 ? -6.051 26.859 1.76 1 88.75 358 ARG A N 1
ATOM 2722 C CA . ARG A 1 358 ? -7.031 26.5 0.74 1 88.75 358 ARG A CA 1
ATOM 2723 C C . ARG A 1 358 ? -8.438 26.438 1.328 1 88.75 358 ARG A C 1
ATOM 2725 O O . ARG A 1 358 ? -9.383 26.062 0.637 1 88.75 358 ARG A O 1
ATOM 2732 N N . PHE A 1 359 ? -8.656 26.781 2.51 1 90.12 359 PHE A N 1
ATOM 2733 C CA . PHE A 1 359 ? -9.93 26.578 3.195 1 90.12 359 PHE A CA 1
ATOM 2734 C C . PHE A 1 359 ? -10.375 25.125 3.078 1 90.12 359 PHE A C 1
ATOM 2736 O O . PHE A 1 359 ? -10.242 24.516 2.018 1 90.12 359 PHE A O 1
ATOM 2743 N N . ASP A 1 360 ? -10.672 24.484 4.066 1 84.62 360 ASP A N 1
ATOM 2744 C CA . ASP A 1 360 ? -11.164 23.109 4.039 1 84.62 360 ASP A CA 1
ATOM 2745 C C . ASP A 1 360 ? -12.305 22.922 5.035 1 84.62 360 ASP A C 1
ATOM 2747 O O . ASP A 1 360 ? -12.609 23.812 5.82 1 84.62 360 ASP A O 1
ATOM 2751 N N . ASP A 1 361 ? -12.906 21.812 4.965 1 81.31 361 ASP A N 1
ATOM 2752 C CA . ASP A 1 361 ? -14.094 21.547 5.77 1 81.31 361 ASP A CA 1
ATOM 2753 C C . ASP A 1 361 ? -13.766 21.562 7.258 1 81.31 361 ASP A C 1
ATOM 2755 O O . ASP A 1 361 ? -14.625 21.875 8.086 1 81.31 361 ASP A O 1
ATOM 2759 N N . ARG A 1 362 ? -12.57 21.281 7.582 1 88.88 362 ARG A N 1
ATOM 2760 C CA . ARG A 1 362 ? -12.188 21.25 8.992 1 88.88 362 ARG A CA 1
ATOM 2761 C C . ARG A 1 362 ? -12 22.656 9.539 1 88.88 362 ARG A C 1
ATOM 2763 O O . ARG A 1 362 ? -12.219 22.891 10.734 1 88.88 362 ARG A O 1
ATOM 2770 N N . THR A 1 363 ? -11.648 23.578 8.664 1 93.38 363 THR A N 1
ATOM 2771 C CA . THR A 1 363 ? -11.367 24.938 9.133 1 93.38 363 THR A CA 1
ATOM 2772 C C . THR A 1 363 ? -12.586 25.844 8.938 1 93.38 363 THR A C 1
ATOM 2774 O O . THR A 1 363 ? -12.688 26.891 9.562 1 93.38 363 THR A O 1
ATOM 2777 N N . THR A 1 364 ? -13.492 25.469 8.07 1 90.81 364 THR A N 1
ATOM 2778 C CA . THR A 1 364 ? -14.617 26.344 7.789 1 90.81 364 THR A CA 1
ATOM 2779 C C . THR A 1 364 ? -15.867 25.875 8.523 1 90.81 364 THR A C 1
ATOM 2781 O O . THR A 1 364 ? -16.797 26.656 8.734 1 90.81 364 THR A O 1
ATOM 2784 N N . GLY A 1 365 ? -15.859 24.562 8.898 1 85 365 GLY A N 1
ATOM 2785 C CA . GLY A 1 365 ? -17.172 24.031 9.227 1 85 365 GLY A CA 1
ATOM 2786 C C . GLY A 1 365 ? -18.141 24.094 8.062 1 85 365 GLY A C 1
ATOM 2787 O O . GLY A 1 365 ? -17.75 23.922 6.91 1 85 365 GLY A O 1
ATOM 2788 N N . ILE A 1 366 ? -19.406 24.281 8.43 1 83.69 366 ILE A N 1
ATOM 2789 C CA . ILE A 1 366 ? -20.359 24.422 7.332 1 83.69 366 ILE A CA 1
ATOM 2790 C C . ILE A 1 366 ? -20.172 25.781 6.656 1 83.69 366 ILE A C 1
ATOM 2792 O O . ILE A 1 366 ? -20.172 26.812 7.328 1 83.69 366 ILE A O 1
ATOM 2796 N N . VAL A 1 367 ? -20.078 25.844 5.414 1 85.38 367 VAL A N 1
ATOM 2797 C CA . VAL A 1 367 ? -19.688 27.031 4.66 1 85.38 367 VAL A CA 1
ATOM 2798 C C . VAL A 1 367 ? -20.812 28.078 4.738 1 85.38 367 VAL A C 1
ATOM 2800 O O . VAL A 1 367 ? -20.531 29.281 4.781 1 85.38 367 VAL A O 1
ATOM 2803 N N . ALA A 1 368 ? -22.016 27.625 4.828 1 82.94 368 ALA A N 1
ATOM 2804 C CA . ALA A 1 368 ? -23.172 28.531 4.836 1 82.94 368 ALA A CA 1
ATOM 2805 C C . ALA A 1 368 ? -23.141 29.453 6.055 1 82.94 368 ALA A C 1
ATOM 2807 O O . ALA A 1 368 ? -23.641 30.578 6.004 1 82.94 368 ALA A O 1
ATOM 2808 N N . LYS A 1 369 ? -22.469 29.016 7.062 1 90 369 LYS A N 1
ATOM 2809 C CA . LYS A 1 369 ? -22.438 29.781 8.297 1 90 369 LYS A CA 1
ATOM 2810 C C . LYS A 1 369 ? -21.016 30.297 8.586 1 90 369 LYS A C 1
ATOM 2812 O O . LYS A 1 369 ? -20.75 30.797 9.68 1 90 369 LYS A O 1
ATOM 2817 N N . TYR A 1 370 ? -20.203 30.25 7.562 1 94.5 370 TYR A N 1
ATOM 2818 C CA . TYR A 1 370 ? -18.797 30.578 7.777 1 94.5 370 TYR A CA 1
ATOM 2819 C C . TYR A 1 370 ? -18.562 32.094 7.699 1 94.5 370 TYR A C 1
ATOM 2821 O O . TYR A 1 370 ? -19.062 32.75 6.785 1 94.5 370 TYR A O 1
ATOM 2829 N N . ALA A 1 371 ? -17.859 32.688 8.695 1 96.88 371 ALA A N 1
ATOM 2830 C CA . ALA A 1 371 ? -17.359 34.062 8.719 1 96.88 371 ALA A CA 1
ATOM 2831 C C . ALA A 1 371 ? -18.469 35.062 8.484 1 96.88 371 ALA A C 1
ATOM 2833 O O . ALA A 1 371 ? -18.375 35.906 7.605 1 96.88 371 ALA A O 1
ATOM 2834 N N . PRO A 1 372 ? -19.5 35.031 9.336 1 96.25 372 PRO A N 1
ATOM 2835 C CA . PRO A 1 372 ? -20.656 35.906 9.102 1 96.25 372 PRO A CA 1
ATOM 2836 C C . PRO A 1 372 ? -20.312 37.375 9.211 1 96.25 372 PRO A C 1
ATOM 2838 O O . PRO A 1 372 ? -20.828 38.219 8.445 1 96.25 372 PRO A O 1
ATOM 2841 N N . LYS A 1 373 ? -19.438 37.75 10.047 1 97.75 373 LYS A N 1
ATOM 2842 C CA . LYS A 1 373 ? -19.109 39.156 10.242 1 97.75 373 LYS A CA 1
ATOM 2843 C C . LYS A 1 373 ? -18.25 39.688 9.086 1 97.75 373 LYS A C 1
ATOM 2845 O O . LYS A 1 373 ? -18.391 40.844 8.688 1 97.75 373 LYS A O 1
ATOM 2850 N N . ALA A 1 374 ? -17.344 38.875 8.594 1 98.06 374 ALA A N 1
ATOM 2851 C CA . ALA A 1 374 ? -16.562 39.281 7.43 1 98.06 374 ALA A CA 1
ATOM 2852 C C . ALA A 1 374 ? -17.453 39.469 6.211 1 98.06 374 ALA A C 1
ATOM 2854 O O . ALA A 1 374 ? -17.25 40.406 5.434 1 98.06 374 ALA A O 1
ATOM 2855 N N . LYS A 1 375 ? -18.406 38.625 6.035 1 95.88 375 LYS A N 1
ATOM 2856 C CA . LYS A 1 375 ? -19.344 38.75 4.922 1 95.88 375 LYS A CA 1
ATOM 2857 C C . LYS A 1 375 ? -20.188 40 5.047 1 95.88 375 LYS A C 1
ATOM 2859 O O . LYS A 1 375 ? -20.438 40.688 4.051 1 95.88 375 LYS A O 1
ATOM 2864 N N . ALA A 1 376 ? -20.641 40.25 6.215 1 96.31 376 ALA A N 1
ATOM 2865 C CA . ALA A 1 376 ? -21.391 41.5 6.461 1 96.31 376 ALA A CA 1
ATOM 2866 C C . ALA A 1 376 ? -20.547 42.719 6.172 1 96.31 376 ALA A C 1
ATOM 2868 O O . ALA A 1 376 ? -21.031 43.688 5.582 1 96.31 376 ALA A O 1
ATOM 2869 N N . ALA A 1 377 ? -19.328 42.688 6.586 1 97.69 377 ALA A N 1
ATOM 2870 C CA . ALA A 1 377 ? -18.422 43.812 6.355 1 97.69 377 ALA A CA 1
ATOM 2871 C C . ALA A 1 377 ? -18.156 44 4.863 1 97.69 377 ALA A C 1
ATOM 2873 O O . ALA A 1 377 ? -17.984 45.125 4.402 1 97.69 377 ALA A O 1
ATOM 2874 N N . GLU A 1 378 ? -18.047 42.906 4.195 1 96.38 378 GLU A N 1
ATOM 2875 C CA . GLU A 1 378 ? -17.906 42.969 2.744 1 96.38 378 GLU A CA 1
ATOM 2876 C C . GLU A 1 378 ? -19.078 43.719 2.105 1 96.38 378 GLU A C 1
ATOM 2878 O O . GLU A 1 378 ? -18.906 44.562 1.234 1 96.38 378 GLU A O 1
ATOM 2883 N N . ALA A 1 379 ? -20.25 43.344 2.521 1 94.62 379 ALA A N 1
ATOM 2884 C CA . ALA A 1 379 ? -21.469 43.969 1.997 1 94.62 379 ALA A CA 1
ATOM 2885 C C . ALA A 1 379 ? -21.469 45.469 2.266 1 94.62 379 ALA A C 1
ATOM 2887 O O . ALA A 1 379 ? -22 46.25 1.462 1 94.62 379 ALA A O 1
ATOM 2888 N N . GLU A 1 380 ? -20.844 45.844 3.299 1 94.38 380 GLU A N 1
ATOM 2889 C CA . GLU A 1 380 ? -20.797 47.25 3.686 1 94.38 380 GLU A CA 1
ATOM 2890 C C . GLU A 1 380 ? -19.578 47.938 3.078 1 94.38 380 GLU A C 1
ATOM 2892 O O . GLU A 1 380 ? -19.469 49.156 3.133 1 94.38 380 GLU A O 1
ATOM 2897 N N . GLY A 1 381 ? -18.688 47.188 2.561 1 91.44 381 GLY A N 1
ATOM 2898 C CA . GLY A 1 381 ? -17.469 47.75 1.955 1 91.44 381 GLY A CA 1
ATOM 2899 C C . GLY A 1 381 ? -16.406 48.094 2.969 1 91.44 381 GLY A C 1
ATOM 2900 O O . GLY A 1 381 ? -15.531 48.906 2.697 1 91.44 381 GLY A O 1
ATOM 2901 N N . THR A 1 382 ? -16.438 47.531 4.156 1 92.62 382 THR A N 1
ATOM 2902 C CA . THR A 1 382 ? -15.531 47.906 5.23 1 92.62 382 THR A CA 1
ATOM 2903 C C . THR A 1 382 ? -14.602 46.75 5.582 1 92.62 382 THR A C 1
ATOM 2905 O O . THR A 1 382 ? -13.703 46.906 6.418 1 92.62 382 THR A O 1
ATOM 2908 N N . GLY A 1 383 ? -14.859 45.656 4.988 1 96 383 GLY A N 1
ATOM 2909 C CA . GLY A 1 383 ? -14.062 44.469 5.258 1 96 383 GLY A CA 1
ATOM 2910 C C . GLY A 1 383 ? -14.336 43.344 4.289 1 96 383 GLY A C 1
ATOM 2911 O O . GLY A 1 383 ? -14.648 43.562 3.119 1 96 383 GLY A O 1
ATOM 2912 N N . GLY A 1 384 ? -14.047 42.125 4.73 1 97.88 384 GLY A N 1
ATOM 2913 C CA . GLY A 1 384 ? -14.25 40.938 3.881 1 97.88 384 GLY A CA 1
ATOM 2914 C C . GLY A 1 384 ? -13.148 39.906 4.016 1 97.88 384 GLY A C 1
ATOM 2915 O O . GLY A 1 384 ? -12.578 39.75 5.094 1 97.88 384 GLY A O 1
ATOM 2916 N N . ILE A 1 385 ? -13 39.094 2.912 1 98.31 385 ILE A N 1
ATOM 2917 C CA . ILE A 1 385 ? -12.031 38 2.904 1 98.31 385 ILE A CA 1
ATOM 2918 C C . ILE A 1 385 ? -10.984 38.25 1.82 1 98.31 385 ILE A C 1
ATOM 2920 O O . ILE A 1 385 ? -11.32 38.375 0.641 1 98.31 385 ILE A O 1
ATOM 2924 N N . VAL A 1 386 ? -9.75 38.406 2.289 1 98.44 386 VAL A N 1
ATOM 2925 C CA . VAL A 1 386 ? -8.602 38.438 1.394 1 98.44 386 VAL A CA 1
ATOM 2926 C C . VAL A 1 386 ? -7.949 37.062 1.304 1 98.44 386 VAL A C 1
ATOM 2928 O O . VAL A 1 386 ? -7.691 36.438 2.326 1 98.44 386 VAL A O 1
ATOM 2931 N N . HIS A 1 387 ? -7.75 36.562 0.093 1 98.25 387 HIS A N 1
ATOM 2932 C CA . HIS A 1 387 ? -7.168 35.25 -0.113 1 98.25 387 HIS A CA 1
ATOM 2933 C C . HIS A 1 387 ? -5.879 35.312 -0.926 1 98.25 387 HIS A C 1
ATOM 2935 O O . HIS A 1 387 ? -5.91 35.656 -2.107 1 98.25 387 HIS A O 1
ATOM 2941 N N . ILE A 1 388 ? -4.762 35.062 -0.266 1 97.88 388 ILE A N 1
ATOM 2942 C CA . ILE A 1 388 ? -3.451 35.031 -0.91 1 97.88 388 ILE A CA 1
ATOM 2943 C C . ILE A 1 388 ? -3.01 33.594 -1.141 1 97.88 388 ILE A C 1
ATOM 2945 O O . ILE A 1 388 ? -2.83 32.812 -0.187 1 97.88 388 ILE A O 1
ATOM 2949 N N . ASN A 1 389 ? -2.807 33.25 -2.342 1 95.5 389 ASN A N 1
ATOM 2950 C CA . ASN A 1 389 ? -2.439 31.891 -2.676 1 95.5 389 ASN A CA 1
ATOM 2951 C C . ASN A 1 389 ? -1.665 31.812 -3.988 1 95.5 389 ASN A C 1
ATOM 2953 O O . ASN A 1 389 ? -1.928 32.594 -4.91 1 95.5 389 ASN A O 1
ATOM 2957 N N . ILE A 1 390 ? -0.76 30.938 -3.967 1 92.75 390 ILE A N 1
ATOM 2958 C CA . ILE A 1 390 ? 0.051 30.766 -5.168 1 92.75 390 ILE A CA 1
ATOM 2959 C C . ILE A 1 390 ? -0.723 29.953 -6.207 1 92.75 390 ILE A C 1
ATOM 2961 O O . ILE A 1 390 ? -0.42 30.016 -7.398 1 92.75 390 ILE A O 1
ATOM 2965 N N . ASP A 1 391 ? -1.637 29.156 -5.742 1 86.94 391 ASP A N 1
ATOM 2966 C CA . ASP A 1 391 ? -2.488 28.344 -6.613 1 86.94 391 ASP A CA 1
ATOM 2967 C C . ASP A 1 391 ? -3.773 29.094 -6.965 1 86.94 391 ASP A C 1
ATOM 2969 O O . ASP A 1 391 ? -4.668 29.234 -6.125 1 86.94 391 ASP A O 1
ATOM 2973 N N . LYS A 1 392 ? -3.949 29.422 -8.18 1 82.81 392 LYS A N 1
ATOM 2974 C CA . LYS A 1 392 ? -5.094 30.203 -8.641 1 82.81 392 LYS A CA 1
ATOM 2975 C C . LYS A 1 392 ? -6.395 29.422 -8.477 1 82.81 392 LYS A C 1
ATOM 2977 O O . LYS A 1 392 ? -7.445 30.016 -8.219 1 82.81 392 LYS A O 1
ATOM 2982 N N . SER A 1 393 ? -6.301 28.125 -8.547 1 78.75 393 SER A N 1
ATOM 2983 C CA . SER A 1 393 ? -7.488 27.281 -8.5 1 78.75 393 SER A CA 1
ATOM 2984 C C . SER A 1 393 ? -8.094 27.25 -7.098 1 78.75 393 SER A C 1
ATOM 2986 O O . SER A 1 393 ? -9.234 26.828 -6.918 1 78.75 393 SER A O 1
ATOM 2988 N N . ALA A 1 394 ? -7.367 27.781 -6.148 1 84.56 394 ALA A N 1
ATOM 2989 C CA . ALA A 1 394 ? -7.844 27.781 -4.77 1 84.56 394 ALA A CA 1
ATOM 2990 C C . ALA A 1 394 ? -8.898 28.859 -4.555 1 84.56 394 ALA A C 1
ATOM 2992 O O . ALA A 1 394 ? -9.703 28.766 -3.623 1 84.56 394 ALA A O 1
ATOM 2993 N N . PHE A 1 395 ? -8.93 29.875 -5.449 1 87.94 395 PHE A N 1
ATOM 2994 C CA . PHE A 1 395 ? -9.828 31 -5.242 1 87.94 395 PHE A CA 1
ATOM 2995 C C . PHE A 1 395 ? -11.273 30.609 -5.547 1 87.94 395 PHE A C 1
ATOM 2997 O O . PHE A 1 395 ? -11.578 30.141 -6.648 1 87.94 395 PHE A O 1
ATOM 3004 N N . GLY A 1 396 ? -12.086 30.688 -4.551 1 84.62 396 GLY A N 1
ATOM 3005 C CA . GLY A 1 396 ? -13.508 30.469 -4.75 1 84.62 396 GLY A CA 1
ATOM 3006 C C . GLY A 1 396 ? -13.883 29 -4.746 1 84.62 396 GLY A C 1
ATOM 3007 O O . GLY A 1 396 ? -15.039 28.641 -4.984 1 84.62 396 GLY A O 1
ATOM 3008 N N . LYS A 1 397 ? -12.953 28.188 -4.547 1 80.25 397 LYS A N 1
ATOM 3009 C CA . LYS A 1 397 ? -13.242 26.75 -4.512 1 80.25 397 LYS A CA 1
ATOM 3010 C C . LYS A 1 397 ? -14.148 26.406 -3.334 1 80.25 397 LYS A C 1
ATOM 3012 O O . LYS A 1 397 ? -15.094 25.625 -3.479 1 80.25 397 LYS A O 1
ATOM 3017 N N . VAL A 1 398 ? -13.852 26.984 -2.176 1 82.19 398 VAL A N 1
ATOM 3018 C CA . VAL A 1 398 ? -14.633 26.734 -0.971 1 82.19 398 VAL A CA 1
ATOM 3019 C C . VAL A 1 398 ? -15.297 28.031 -0.503 1 82.19 398 VAL A C 1
ATOM 3021 O O . VAL A 1 398 ? -16.5 28.062 -0.278 1 82.19 398 VAL A O 1
ATOM 3024 N N . VAL A 1 399 ? -14.445 29.047 -0.406 1 89.25 399 VAL A N 1
ATOM 3025 C CA . VAL A 1 399 ? -14.898 30.359 0.032 1 89.25 399 VAL A CA 1
ATOM 3026 C C . VAL A 1 399 ? -14.57 31.406 -1.032 1 89.25 399 VAL A C 1
ATOM 3028 O O . VAL A 1 399 ? -13.438 31.469 -1.525 1 89.25 399 VAL A O 1
ATOM 3031 N N . LYS A 1 400 ? -15.57 32.188 -1.404 1 90.81 400 LYS A N 1
ATOM 3032 C CA . LYS A 1 400 ? -15.336 33.281 -2.361 1 90.81 400 LYS A CA 1
ATOM 3033 C C . LYS A 1 400 ? -14.648 34.469 -1.695 1 90.81 400 LYS A C 1
ATOM 3035 O O . LYS A 1 400 ? -15.195 35.062 -0.763 1 90.81 400 LYS A O 1
ATOM 3040 N N . PRO A 1 401 ? -13.555 34.844 -2.131 1 96.06 401 PRO A N 1
ATOM 3041 C CA . PRO A 1 401 ? -12.875 35.969 -1.504 1 96.06 401 PRO A CA 1
ATOM 3042 C C . PRO A 1 401 ? -13.383 37.312 -2.006 1 96.06 401 PRO A C 1
ATOM 3044 O O . PRO A 1 401 ? -13.852 37.438 -3.145 1 96.06 401 PRO A O 1
ATOM 3047 N N . THR A 1 402 ? -13.273 38.312 -1.187 1 96.94 402 THR A N 1
ATOM 3048 C CA . THR A 1 402 ? -13.5 39.688 -1.589 1 96.94 402 THR A CA 1
ATOM 3049 C C . THR A 1 402 ? -12.383 40.156 -2.506 1 96.94 402 THR A C 1
ATOM 3051 O O . THR A 1 402 ? -12.648 40.844 -3.512 1 96.94 402 THR A O 1
ATOM 3054 N N . VAL A 1 403 ? -11.148 39.844 -2.115 1 97.25 403 VAL A N 1
ATOM 3055 C CA . VAL A 1 403 ? -9.969 40.156 -2.918 1 97.25 403 VAL A CA 1
ATOM 3056 C C . VAL A 1 403 ? -9.094 38.906 -3.033 1 97.25 403 VAL A C 1
ATOM 3058 O O . VAL A 1 403 ? -8.703 38.312 -2.021 1 97.25 403 VAL A O 1
ATOM 3061 N N . ALA A 1 404 ? -8.867 38.469 -4.262 1 96.5 404 ALA A N 1
ATOM 3062 C CA . ALA A 1 404 ? -7.949 37.375 -4.543 1 96.5 404 ALA A CA 1
ATOM 3063 C C . ALA A 1 404 ? -6.574 37.906 -4.941 1 96.5 404 ALA A C 1
ATOM 3065 O O . ALA A 1 404 ? -6.453 38.688 -5.879 1 96.5 404 ALA A O 1
ATOM 3066 N N . VAL A 1 405 ? -5.602 37.5 -4.16 1 96.38 405 VAL A N 1
ATOM 3067 C CA . VAL A 1 405 ? -4.227 37.875 -4.465 1 96.38 405 VAL A CA 1
ATOM 3068 C C . VAL A 1 405 ? -3.445 36.656 -4.934 1 96.38 405 VAL A C 1
ATOM 3070 O O . VAL A 1 405 ? -2.959 35.875 -4.113 1 96.38 405 VAL A O 1
ATOM 3073 N N . TRP A 1 406 ? -3.332 36.562 -6.246 1 94.44 406 TRP A N 1
ATOM 3074 C CA . TRP A 1 406 ? -2.566 35.469 -6.832 1 94.44 406 TRP A CA 1
ATOM 3075 C C . TRP A 1 406 ? -1.07 35.75 -6.773 1 94.44 406 TRP A C 1
ATOM 3077 O O . TRP A 1 406 ? -0.541 36.5 -7.602 1 94.44 406 TRP A O 1
ATOM 3087 N N . ALA A 1 407 ? -0.387 35.125 -5.723 1 92 407 ALA A N 1
ATOM 3088 C CA . ALA A 1 407 ? 1.019 35.438 -5.492 1 92 407 ALA A CA 1
ATOM 3089 C C . ALA A 1 407 ? 1.675 34.438 -4.57 1 92 407 ALA A C 1
ATOM 3091 O O . ALA A 1 407 ? 0.985 33.656 -3.912 1 92 407 ALA A O 1
ATOM 3092 N N . ASP A 1 408 ? 2.979 34.5 -4.684 1 92.12 408 ASP A N 1
ATOM 3093 C CA . ASP A 1 408 ? 3.736 33.875 -3.6 1 92.12 408 ASP A CA 1
ATOM 3094 C C . ASP A 1 408 ? 3.504 34.625 -2.281 1 92.12 408 ASP A C 1
ATOM 3096 O O . ASP A 1 408 ? 3.467 35.844 -2.25 1 92.12 408 ASP A O 1
ATOM 3100 N N . THR A 1 409 ? 3.342 33.875 -1.233 1 97.12 409 THR A N 1
ATOM 3101 C CA . THR A 1 409 ? 2.957 34.469 0.036 1 97.12 409 THR A CA 1
ATOM 3102 C C . THR A 1 409 ? 4.039 35.438 0.532 1 97.12 409 THR A C 1
ATOM 3104 O O . THR A 1 409 ? 3.738 36.469 1.109 1 97.12 409 THR A O 1
ATOM 3107 N N . LYS A 1 410 ? 5.293 35.094 0.346 1 96.25 410 LYS A N 1
ATOM 3108 C CA . LYS A 1 410 ? 6.371 35.969 0.782 1 96.25 410 LYS A CA 1
ATOM 3109 C C . LYS A 1 410 ? 6.332 37.281 0.034 1 96.25 410 LYS A C 1
ATOM 3111 O O . LYS A 1 410 ? 6.43 38.375 0.646 1 96.25 410 LYS A O 1
ATOM 3116 N N . ASP A 1 411 ? 6.164 37.188 -1.268 1 95.31 411 ASP A N 1
ATOM 3117 C CA . ASP A 1 411 ? 6.094 38.375 -2.1 1 95.31 411 ASP A CA 1
ATOM 3118 C C . ASP A 1 411 ? 4.922 39.281 -1.683 1 95.31 411 ASP A C 1
ATOM 3120 O O . ASP A 1 411 ? 5.062 40.5 -1.581 1 95.31 411 ASP A O 1
ATOM 3124 N N . ALA A 1 412 ? 3.861 38.656 -1.52 1 97.38 412 ALA A N 1
ATOM 3125 C CA . ALA A 1 412 ? 2.666 39.375 -1.121 1 97.38 412 ALA A CA 1
ATOM 3126 C C . ALA A 1 412 ? 2.855 40.031 0.243 1 97.38 412 ALA A C 1
ATOM 3128 O O . ALA A 1 412 ? 2.486 41.219 0.436 1 97.38 412 ALA A O 1
ATOM 3129 N N . MET A 1 413 ? 3.412 39.344 1.21 1 97.75 413 MET A N 1
ATOM 3130 C CA . MET A 1 413 ? 3.598 39.844 2.564 1 97.75 413 MET A CA 1
ATOM 3131 C C . MET A 1 413 ? 4.57 41.031 2.57 1 97.75 413 MET A C 1
ATOM 3133 O O . MET A 1 413 ? 4.391 41.969 3.33 1 97.75 413 MET A O 1
ATOM 3137 N N . GLU A 1 414 ? 5.574 40.938 1.793 1 96.75 414 GLU A N 1
ATOM 3138 C CA . GLU A 1 414 ? 6.523 42.031 1.687 1 96.75 414 GLU A CA 1
ATOM 3139 C C . GLU A 1 414 ? 5.855 43.312 1.137 1 96.75 414 GLU A C 1
ATOM 3141 O O . GLU A 1 414 ? 6.09 44.406 1.632 1 96.75 414 GLU A O 1
ATOM 3146 N N . ALA A 1 415 ? 5.066 43.094 0.141 1 97.06 415 ALA A N 1
ATOM 3147 C CA . ALA A 1 415 ? 4.324 44.219 -0.422 1 97.06 415 ALA A CA 1
ATOM 3148 C C . ALA A 1 415 ? 3.359 44.812 0.603 1 97.06 415 ALA A C 1
ATOM 3150 O O . ALA A 1 415 ? 3.197 46.031 0.684 1 97.06 415 ALA A O 1
ATOM 3151 N N . LEU A 1 416 ? 2.709 43.969 1.303 1 97.12 416 LEU A N 1
ATOM 3152 C CA . LEU A 1 416 ? 1.805 44.406 2.355 1 97.12 416 LEU A CA 1
ATOM 3153 C C . LEU A 1 416 ? 2.557 45.219 3.404 1 97.12 416 LEU A C 1
ATOM 3155 O O . LEU A 1 416 ? 2.057 46.25 3.879 1 97.12 416 LEU A O 1
ATOM 3159 N N . ASP A 1 417 ? 3.699 44.75 3.826 1 96.75 417 ASP A N 1
ATOM 3160 C CA . ASP A 1 417 ? 4.496 45.438 4.852 1 96.75 417 ASP A CA 1
ATOM 3161 C C . ASP A 1 417 ? 4.746 46.875 4.484 1 96.75 417 ASP A C 1
ATOM 3163 O O . ASP A 1 417 ? 4.715 47.75 5.352 1 96.75 417 ASP A O 1
ATOM 3167 N N . ASP A 1 418 ? 4.926 47.125 3.254 1 95.19 418 ASP A N 1
ATOM 3168 C CA . ASP A 1 418 ? 5.246 48.469 2.756 1 95.19 418 ASP A CA 1
ATOM 3169 C C . ASP A 1 418 ? 4.039 49.375 2.85 1 95.19 418 ASP A C 1
ATOM 3171 O O . ASP A 1 418 ? 4.191 50.594 2.988 1 95.19 418 ASP A O 1
ATOM 3175 N N . LEU A 1 419 ? 2.891 48.812 2.805 1 96.88 419 LEU A N 1
ATOM 3176 C CA . LEU A 1 419 ? 1.712 49.625 2.605 1 96.88 419 LEU A CA 1
ATOM 3177 C C . LEU A 1 419 ? 0.827 49.625 3.848 1 96.88 419 LEU A C 1
ATOM 3179 O O . LEU A 1 419 ? 0.015 50.531 4.039 1 96.88 419 LEU A O 1
ATOM 3183 N N . ILE A 1 420 ? 0.937 48.625 4.637 1 96.38 420 ILE A N 1
ATOM 3184 C CA . ILE A 1 420 ? 0.116 48.562 5.84 1 96.38 420 ILE A CA 1
ATOM 3185 C C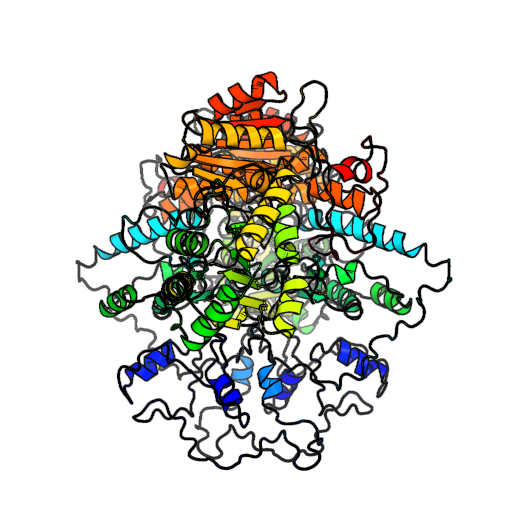 . ILE A 1 420 ? 0.588 49.594 6.855 1 96.38 420 ILE A C 1
ATOM 3187 O O . ILE A 1 420 ? 1.782 49.875 6.945 1 96.38 420 ILE A O 1
ATOM 3191 N N . VAL A 1 421 ? -0.35 50.094 7.598 1 94.06 421 VAL A N 1
ATOM 3192 C CA . VAL A 1 421 ? -0.015 51.125 8.586 1 94.06 421 VAL A CA 1
ATOM 3193 C C . VAL A 1 421 ? -0.329 50.594 9.984 1 94.06 421 VAL A C 1
ATOM 3195 O O . VAL A 1 421 ? -1.185 49.719 10.156 1 94.06 421 VAL A O 1
ATOM 3198 N N . THR A 1 422 ? 0.383 51.156 10.961 1 94.25 422 THR A N 1
ATOM 3199 C CA . THR A 1 422 ? 0.071 50.875 12.359 1 94.25 422 THR A CA 1
ATOM 3200 C C . THR A 1 422 ? -1.286 51.438 12.734 1 94.25 422 THR A C 1
ATOM 3202 O O . THR A 1 422 ? -1.526 52.656 12.547 1 94.25 422 THR A O 1
ATOM 3205 N N . PRO A 1 423 ? -2.051 50.531 13.211 1 91.88 423 PRO A N 1
ATOM 3206 C CA . PRO A 1 423 ? -3.4 51.031 13.492 1 91.88 423 PRO A CA 1
ATOM 3207 C C . PRO A 1 423 ? -3.436 52.062 14.625 1 91.88 423 PRO A C 1
ATOM 3209 O O . PRO A 1 423 ? -2.729 51.906 15.617 1 91.88 423 PRO A O 1
ATOM 3212 N N . THR A 1 424 ? -4.289 53.094 14.484 1 88.75 424 THR A N 1
ATOM 3213 C CA . THR A 1 424 ? -4.512 54.125 15.508 1 88.75 424 THR A CA 1
ATOM 3214 C C . THR A 1 424 ? -5.91 54 16.109 1 88.75 424 THR A C 1
ATOM 3216 O O . THR A 1 424 ? -6.191 54.531 17.172 1 88.75 424 THR A O 1
ATOM 3219 N N . ASP A 1 425 ? -6.684 53.219 15.461 1 88 425 ASP A N 1
ATOM 3220 C CA . ASP A 1 425 ? -8.055 53.031 15.922 1 88 425 ASP A CA 1
ATOM 3221 C C . ASP A 1 425 ? -8.102 52.188 17.188 1 88 425 ASP A C 1
ATOM 3223 O O . ASP A 1 425 ? -7.613 51.062 17.203 1 88 425 ASP A O 1
ATOM 3227 N N . PRO A 1 426 ? -8.719 52.656 18.234 1 92.5 426 PRO A N 1
ATOM 3228 C CA . PRO A 1 426 ? -8.82 51.906 19.484 1 92.5 426 PRO A CA 1
ATOM 3229 C C . PRO A 1 426 ? -9.586 50.594 19.328 1 92.5 426 PRO A C 1
ATOM 3231 O O . PRO A 1 426 ? -9.414 49.688 20.125 1 92.5 426 PRO A O 1
ATOM 3234 N N . ALA A 1 427 ? -10.328 50.531 18.312 1 93.25 427 ALA A N 1
ATOM 3235 C CA . ALA A 1 427 ? -11.102 49.344 18.047 1 93.25 427 ALA A CA 1
ATOM 3236 C C . ALA A 1 427 ? -10.188 48.125 17.844 1 93.25 427 ALA A C 1
ATOM 3238 O O . ALA A 1 427 ? -10.547 47 18.156 1 93.25 427 ALA A O 1
ATOM 3239 N N . ARG A 1 428 ? -9.047 48.406 17.344 1 95.75 428 ARG A N 1
ATOM 3240 C CA . ARG A 1 428 ? -8.086 47.344 17.109 1 95.75 428 ARG A CA 1
ATOM 3241 C C . ARG A 1 428 ? -7.555 46.781 18.438 1 95.75 428 ARG A C 1
ATOM 3243 O O . ARG A 1 428 ? -7.348 45.562 18.562 1 95.75 428 ARG A O 1
ATOM 3250 N N . ALA A 1 429 ? -7.312 47.625 19.328 1 95.62 429 ALA A N 1
ATOM 3251 C CA . ALA A 1 429 ? -6.875 47.219 20.641 1 95.62 429 ALA A CA 1
ATOM 3252 C C . ALA A 1 429 ? -7.973 46.438 21.375 1 95.62 429 ALA A C 1
ATOM 3254 O O . ALA A 1 429 ? -7.695 45.469 22.062 1 95.62 429 ALA A O 1
ATOM 3255 N N . ASP A 1 430 ? -9.164 46.875 21.203 1 97.69 430 ASP A N 1
ATOM 3256 C CA . ASP A 1 430 ? -10.305 46.188 21.781 1 97.69 430 ASP A CA 1
ATOM 3257 C C . ASP A 1 430 ? -10.445 44.781 21.219 1 97.69 430 ASP A C 1
ATOM 3259 O O . ASP A 1 430 ? -10.797 43.844 21.938 1 97.69 430 ASP A O 1
ATOM 3263 N N . TRP A 1 431 ? -10.219 44.688 19.953 1 98.31 431 TRP A N 1
ATOM 3264 C CA . TRP A 1 431 ? -10.305 43.406 19.266 1 98.31 431 TRP A CA 1
ATOM 3265 C C . TRP A 1 431 ? -9.281 42.406 19.812 1 98.31 431 TRP A C 1
ATOM 3267 O O . TRP A 1 431 ? -9.617 41.281 20.156 1 98.31 431 TRP A O 1
ATOM 3277 N N . VAL A 1 432 ? -8.055 42.844 19.953 1 98.06 432 VAL A N 1
ATOM 3278 C CA . VAL A 1 432 ? -6.992 42 20.5 1 98.06 432 VAL A CA 1
ATOM 3279 C C . VAL A 1 432 ? -7.324 41.625 21.938 1 98.06 432 VAL A C 1
ATOM 3281 O O . VAL A 1 432 ? -7.105 40.469 22.344 1 98.06 432 VAL A O 1
ATOM 3284 N N . ALA A 1 433 ? -7.887 42.562 22.641 1 98.06 433 ALA A N 1
ATOM 3285 C CA . ALA A 1 433 ? -8.289 42.281 24.031 1 98.06 433 ALA A CA 1
ATOM 3286 C C . ALA A 1 433 ? -9.383 41.219 24.078 1 98.06 433 ALA A C 1
ATOM 3288 O O . ALA A 1 433 ? -9.375 40.375 24.969 1 98.06 433 ALA A O 1
ATOM 3289 N N . GLN A 1 434 ? -10.297 41.312 23.203 1 98.44 434 GLN A N 1
ATOM 3290 C CA . GLN A 1 434 ? -11.359 40.312 23.125 1 98.44 434 GLN A CA 1
ATOM 3291 C C . GLN A 1 434 ? -10.805 38.938 22.828 1 98.44 434 GLN A C 1
ATOM 3293 O O . GLN A 1 434 ? -11.234 37.938 23.422 1 98.44 434 GLN A O 1
ATOM 3298 N N . CYS A 1 435 ? -9.914 38.844 21.906 1 98.5 435 CYS A N 1
ATOM 3299 C CA . CYS A 1 435 ? -9.273 37.594 21.578 1 98.5 435 CYS A CA 1
ATOM 3300 C C . CYS A 1 435 ? -8.547 37 22.797 1 98.5 435 CYS A C 1
ATOM 3302 O O . CYS A 1 435 ? -8.625 35.812 23.062 1 98.5 435 CYS A O 1
ATOM 3304 N N . GLN A 1 436 ? -7.895 37.844 23.516 1 97.94 436 GLN A N 1
ATOM 3305 C CA . GLN A 1 436 ? -7.191 37.406 24.719 1 97.94 436 GLN A CA 1
ATOM 3306 C C . GLN A 1 436 ? -8.164 36.938 25.781 1 97.94 436 GLN A C 1
ATOM 3308 O O . GLN A 1 436 ? -7.879 35.969 26.516 1 97.94 436 GLN A O 1
ATOM 3313 N N . GLU A 1 437 ? -9.234 37.625 25.875 1 98.25 437 GLU A N 1
ATOM 3314 C CA . GLU A 1 437 ? -10.273 37.219 26.828 1 98.25 437 GLU A CA 1
ATOM 3315 C C . GLU A 1 437 ? -10.773 35.812 26.5 1 98.25 437 GLU A C 1
ATOM 3317 O O . GLU A 1 437 ? -10.945 34.969 27.406 1 98.25 437 GLU A O 1
ATOM 3322 N N . TRP A 1 438 ? -11.031 35.562 25.281 1 98.12 438 TRP A N 1
ATOM 3323 C CA . TRP A 1 438 ? -11.469 34.219 24.875 1 98.12 438 TRP A CA 1
ATOM 3324 C C . TRP A 1 438 ? -10.398 33.188 25.172 1 98.12 438 TRP A C 1
ATOM 3326 O O . TRP A 1 438 ? -10.711 32.062 25.594 1 98.12 438 TRP A O 1
ATOM 3336 N N . LYS A 1 439 ? -9.18 33.5 24.938 1 97.38 439 LYS A N 1
ATOM 3337 C CA . LYS A 1 439 ? -8.062 32.625 25.203 1 97.38 439 LYS A CA 1
ATOM 3338 C C . LYS A 1 439 ? -8.023 32.219 26.672 1 97.38 439 LYS A C 1
ATOM 3340 O O . LYS A 1 439 ? -7.77 31.047 27 1 97.38 439 LYS A O 1
ATOM 3345 N N . THR A 1 440 ? -8.281 33.156 27.5 1 96.94 440 THR A N 1
ATOM 3346 C CA . THR A 1 440 ? -8.258 32.906 28.938 1 96.94 440 THR A CA 1
ATOM 3347 C C . THR A 1 440 ? -9.5 32.156 29.375 1 96.94 440 THR A C 1
ATOM 3349 O O . THR A 1 440 ? -9.43 31.297 30.281 1 96.94 440 THR A O 1
ATOM 3352 N N . SER A 1 441 ? -10.602 32.406 28.766 1 96.75 441 SER A N 1
ATOM 3353 C CA . SER A 1 441 ? -11.875 31.828 29.172 1 96.75 441 SER A CA 1
ATOM 3354 C C . SER A 1 441 ? -12.016 30.391 28.672 1 96.75 441 SER A C 1
ATOM 3356 O O . SER A 1 441 ? -12.672 29.578 29.312 1 96.75 441 SER A O 1
ATOM 3358 N N . TYR A 1 442 ? -11.391 30.125 27.516 1 97.06 442 TYR A N 1
ATOM 3359 C CA . TYR A 1 442 ? -11.578 28.828 26.891 1 97.06 442 TYR A CA 1
ATOM 3360 C C . TYR A 1 442 ? -10.242 28.188 26.516 1 97.06 442 TYR A C 1
ATOM 3362 O O . TYR A 1 442 ? -10.039 27.781 25.375 1 97.06 442 TYR A O 1
ATOM 3370 N N . PRO A 1 443 ? -9.391 28 27.453 1 96.44 443 PRO A N 1
ATOM 3371 C CA . PRO A 1 443 ? -8.117 27.344 27.156 1 96.44 443 PRO A CA 1
ATOM 3372 C C . PRO A 1 443 ? -8.273 25.859 26.828 1 96.44 443 PRO A C 1
ATOM 3374 O O . PRO A 1 443 ? -9.289 25.25 27.188 1 96.44 443 PRO A O 1
ATOM 3377 N N . PHE A 1 444 ? -7.324 25.328 26.062 1 97.12 444 PHE A N 1
ATOM 3378 C CA . PHE A 1 444 ? -7.27 23.875 25.953 1 97.12 444 PHE A CA 1
ATOM 3379 C C . PHE A 1 444 ? -7.137 23.234 27.328 1 97.12 444 PHE A C 1
ATOM 3381 O O . PHE A 1 444 ? -6.309 23.641 28.141 1 97.12 444 PHE A O 1
ATOM 3388 N N . ASP A 1 445 ? -7.988 22.281 27.578 1 96.12 445 ASP A N 1
ATOM 3389 C CA . ASP A 1 445 ? -7.949 21.594 28.859 1 96.12 445 ASP A CA 1
ATOM 3390 C C . ASP A 1 445 ? -8.547 20.188 28.75 1 96.12 445 ASP A C 1
ATOM 3392 O O . ASP A 1 445 ? -8.977 19.766 27.672 1 96.12 445 ASP A O 1
ATOM 3396 N N . TYR A 1 446 ? -8.398 19.391 29.812 1 95.31 446 TYR A N 1
ATOM 3397 C CA . TYR A 1 446 ? -8.93 18.047 29.906 1 95.31 446 TYR A CA 1
ATOM 3398 C C . TYR A 1 446 ? -9.25 17.672 31.344 1 95.31 446 TYR A C 1
ATOM 3400 O O . TYR A 1 446 ? -8.852 18.359 32.281 1 95.31 446 TYR A O 1
ATOM 3408 N N . VAL A 1 447 ? -10.039 16.578 31.453 1 93.44 447 VAL A N 1
ATOM 3409 C CA . VAL A 1 447 ? -10.352 16.062 32.781 1 93.44 447 VAL A CA 1
ATOM 3410 C C . VAL A 1 447 ? -9.375 14.938 33.156 1 93.44 447 VAL A C 1
ATOM 3412 O O . VAL A 1 447 ? -9.234 13.961 32.406 1 93.44 447 VAL A O 1
ATOM 3415 N N . LYS A 1 448 ? -8.734 15.086 34.25 1 94.38 448 LYS A N 1
ATOM 3416 C CA . LYS A 1 448 ? -7.762 14.086 34.688 1 94.38 448 LYS A CA 1
ATOM 3417 C C . LYS A 1 448 ? -8.438 12.75 34.969 1 94.38 448 LYS A C 1
ATOM 3419 O O . LYS A 1 448 ? -9.602 12.703 35.375 1 94.38 448 LYS A O 1
ATOM 3424 N N . ALA A 1 449 ? -7.633 11.758 34.75 1 92.88 449 ALA A N 1
ATOM 3425 C CA . ALA A 1 449 ? -8.117 10.422 35.062 1 92.88 449 ALA A CA 1
ATOM 3426 C C . ALA A 1 449 ? -8.078 10.164 36.562 1 92.88 449 ALA A C 1
ATOM 3428 O O . ALA A 1 449 ? -7.285 10.781 37.281 1 92.88 449 ALA A O 1
ATOM 3429 N N . PRO A 1 450 ? -8.938 9.203 37.062 1 90.69 450 PRO A N 1
ATOM 3430 C CA . PRO A 1 450 ? -8.922 8.883 38.5 1 90.69 450 PRO A CA 1
ATOM 3431 C C . PRO A 1 450 ? -7.715 8.047 38.875 1 90.69 450 PRO A C 1
ATOM 3433 O O . PRO A 1 450 ? -7.027 7.492 38.031 1 90.69 450 PRO A O 1
ATOM 3436 N N . ASP A 1 451 ? -7.34 8.008 40.188 1 94.12 451 ASP A N 1
ATOM 3437 C CA . ASP A 1 451 ? -6.414 7.09 40.844 1 94.12 451 ASP A CA 1
ATOM 3438 C C . ASP A 1 451 ? -5 7.25 40.312 1 94.12 451 ASP A C 1
ATOM 3440 O O . ASP A 1 451 ? -4.254 6.273 40.188 1 94.12 451 ASP A O 1
ATOM 3444 N N . GLY A 1 452 ? -4.711 8.391 39.781 1 95.25 452 GLY A N 1
ATOM 3445 C CA . GLY A 1 452 ? -3.35 8.672 39.375 1 95.25 452 GLY A CA 1
ATOM 3446 C C . GLY A 1 452 ? -3.025 8.117 38 1 95.25 452 GLY A C 1
ATOM 3447 O O . GLY A 1 452 ? -1.875 8.164 37.562 1 95.25 452 GLY A O 1
ATOM 3448 N N . GLN A 1 453 ? -4.02 7.609 37.281 1 97.44 453 GLN A N 1
ATOM 3449 C CA . GLN A 1 453 ? -3.822 7.191 35.875 1 97.44 453 GLN A CA 1
ATOM 3450 C C . GLN A 1 453 ? -3.572 8.391 34.969 1 97.44 453 GLN A C 1
ATOM 3452 O O . GLN A 1 453 ? -3.736 9.539 35.406 1 97.44 453 GLN A O 1
ATOM 3457 N N . ILE A 1 454 ? -3.09 8.148 33.812 1 98.06 454 ILE A N 1
ATOM 3458 C CA . ILE A 1 454 ? -2.699 9.273 32.969 1 98.06 454 ILE A CA 1
ATOM 3459 C C . ILE A 1 454 ? -3.557 9.289 31.703 1 98.06 454 ILE A C 1
ATOM 3461 O O . ILE A 1 454 ? -4.02 8.242 31.25 1 98.06 454 ILE A O 1
ATOM 3465 N N . LYS A 1 455 ? -3.697 10.523 31.172 1 97.44 455 LYS A N 1
ATOM 3466 C CA . LYS A 1 455 ? -4.375 10.781 29.891 1 97.44 455 LYS A CA 1
ATOM 3467 C C . LYS A 1 455 ? -3.377 11.125 28.797 1 97.44 455 LYS A C 1
ATOM 3469 O O . LYS A 1 455 ? -2.252 11.539 29.078 1 97.44 455 LYS A O 1
ATOM 3474 N N . THR A 1 456 ? -3.852 10.836 27.547 1 98.38 456 THR A N 1
ATOM 3475 C CA . THR A 1 456 ? -3.031 11.234 26.406 1 98.38 456 THR A CA 1
ATOM 3476 C C . THR A 1 456 ? -2.637 12.703 26.5 1 98.38 456 THR A C 1
ATOM 3478 O O . THR A 1 456 ? -1.479 13.062 26.266 1 98.38 456 THR A O 1
ATOM 3481 N N . GLN A 1 457 ? -3.568 13.594 26.875 1 98.38 457 GLN A N 1
ATOM 3482 C CA . GLN A 1 457 ? -3.334 15.031 27 1 98.38 457 GLN A CA 1
ATOM 3483 C C . GLN A 1 457 ? -2.234 15.32 28.016 1 98.38 457 GLN A C 1
ATOM 3485 O O . GLN A 1 457 ? -1.397 16.203 27.797 1 98.38 457 GLN A O 1
ATOM 3490 N N . GLN A 1 458 ? -2.221 14.531 29.062 1 98.12 458 GLN A N 1
ATOM 3491 C CA . GLN A 1 458 ? -1.244 14.727 30.125 1 98.12 458 GLN A CA 1
ATOM 3492 C C . GLN A 1 458 ? 0.165 14.383 29.656 1 98.12 458 GLN A C 1
ATOM 3494 O O . GLN A 1 458 ? 1.124 15.086 29.984 1 98.12 458 GLN A O 1
ATOM 3499 N N . VAL A 1 459 ? 0.255 13.289 28.938 1 98.81 459 VAL A N 1
ATOM 3500 C CA . VAL A 1 459 ? 1.549 12.875 28.406 1 98.81 459 VAL A CA 1
ATOM 3501 C C . VAL A 1 459 ? 2.08 13.938 27.453 1 98.81 459 VAL A C 1
ATOM 3503 O O . VAL A 1 459 ? 3.246 14.328 27.531 1 98.81 459 VAL A O 1
ATOM 3506 N N . ILE A 1 460 ? 1.254 14.445 26.547 1 98.81 460 ILE A N 1
ATOM 3507 C CA . ILE A 1 460 ? 1.661 15.406 25.531 1 98.81 460 ILE A CA 1
ATOM 3508 C C . ILE A 1 460 ? 2.02 16.734 26.203 1 98.81 460 ILE A C 1
ATOM 3510 O O . ILE A 1 460 ? 2.99 17.391 25.812 1 98.81 460 ILE A O 1
ATOM 3514 N N . LYS A 1 461 ? 1.261 17.125 27.172 1 98.44 461 LYS A N 1
ATOM 3515 C CA . LYS A 1 461 ? 1.582 18.328 27.938 1 98.44 461 LYS A CA 1
ATOM 3516 C C . LYS A 1 461 ? 2.939 18.188 28.609 1 98.44 461 LYS A C 1
ATOM 3518 O O . LYS A 1 461 ? 3.701 19.156 28.688 1 98.44 461 LYS A O 1
ATOM 3523 N N . ALA A 1 462 ? 3.205 16.984 29.156 1 98.69 462 ALA A N 1
ATOM 3524 C CA . ALA A 1 462 ? 4.496 16.75 29.797 1 98.69 462 ALA A CA 1
ATOM 3525 C C . ALA A 1 462 ? 5.637 16.859 28.797 1 98.69 462 ALA A C 1
ATOM 3527 O O . ALA A 1 462 ? 6.711 17.375 29.109 1 98.69 462 ALA A O 1
ATOM 3528 N N . ILE A 1 463 ? 5.422 16.375 27.594 1 98.75 463 ILE A N 1
ATOM 3529 C CA . ILE A 1 463 ? 6.414 16.516 26.531 1 98.75 463 ILE A CA 1
ATOM 3530 C C . ILE A 1 463 ? 6.652 17.984 26.234 1 98.75 463 ILE A C 1
ATOM 3532 O O . ILE A 1 463 ? 7.797 18.438 26.141 1 98.75 463 ILE A O 1
ATOM 3536 N N . ASN A 1 464 ? 5.551 18.734 26.062 1 98.69 464 ASN A N 1
ATOM 3537 C CA . ASN A 1 464 ? 5.641 20.172 25.828 1 98.69 464 ASN A CA 1
ATOM 3538 C C . ASN A 1 464 ? 6.438 20.875 26.922 1 98.69 464 ASN A C 1
ATOM 3540 O O . ASN A 1 464 ? 7.32 21.688 26.641 1 98.69 464 ASN A O 1
ATOM 3544 N N . THR A 1 465 ? 6.09 20.531 28.156 1 98.38 465 THR A N 1
ATOM 3545 C CA . THR A 1 465 ? 6.754 21.141 29.297 1 98.38 465 THR A CA 1
ATOM 3546 C C . THR A 1 465 ? 8.25 20.875 29.266 1 98.38 465 THR A C 1
ATOM 3548 O O . THR A 1 465 ? 9.062 21.781 29.453 1 98.38 465 THR A O 1
ATOM 3551 N N . TRP A 1 466 ? 8.602 19.672 28.984 1 98.5 466 TRP A N 1
ATOM 3552 C CA . TRP A 1 466 ? 10.016 19.312 28.938 1 98.5 466 TRP A CA 1
ATOM 3553 C C . TRP A 1 466 ? 10.727 20.062 27.812 1 98.5 466 TRP A C 1
ATOM 3555 O O . TRP A 1 466 ? 11.812 20.609 28.016 1 98.5 466 TRP A O 1
ATOM 3565 N N . LEU A 1 467 ? 10.195 20.156 26.641 1 98.44 467 LEU A N 1
ATOM 3566 C CA . LEU A 1 467 ? 10.797 20.797 25.484 1 98.44 467 LEU A CA 1
ATOM 3567 C C . LEU A 1 467 ? 11.039 22.281 25.734 1 98.44 467 LEU A C 1
ATOM 3569 O O . LEU A 1 467 ? 12.086 22.812 25.375 1 98.44 467 LEU A O 1
ATOM 3573 N N . HIS A 1 468 ? 10.094 22.906 26.344 1 98.25 468 HIS A N 1
ATOM 3574 C CA . HIS A 1 468 ? 10.164 24.344 26.531 1 98.25 468 HIS A CA 1
ATOM 3575 C C . HIS A 1 468 ? 11.008 24.688 27.766 1 98.25 468 HIS A C 1
ATOM 3577 O O . HIS A 1 468 ? 11.82 25.609 27.719 1 98.25 468 HIS A O 1
ATOM 3583 N N . ASP A 1 469 ? 10.875 23.922 28.844 1 97.94 469 ASP A N 1
ATOM 3584 C CA . ASP A 1 469 ? 11.594 24.219 30.078 1 97.94 469 ASP A CA 1
ATOM 3585 C C . ASP A 1 469 ? 13.094 24 29.906 1 97.94 469 ASP A C 1
ATOM 3587 O O . ASP A 1 469 ? 13.906 24.719 30.484 1 97.94 469 ASP A O 1
ATOM 3591 N N . THR A 1 470 ? 13.43 23.031 29.125 1 97.56 470 THR A N 1
ATOM 3592 C CA . THR A 1 470 ? 14.844 22.75 28.906 1 97.56 470 THR A CA 1
ATOM 3593 C C . THR A 1 470 ? 15.398 23.656 27.797 1 97.56 470 THR A C 1
ATOM 3595 O O . THR A 1 470 ? 16.609 23.703 27.594 1 97.56 470 THR A O 1
ATOM 3598 N N . GLY A 1 471 ? 14.555 24.344 27.047 1 97.25 471 GLY A N 1
ATOM 3599 C CA . GLY A 1 471 ? 14.961 25.188 25.938 1 97.25 471 GLY A CA 1
ATOM 3600 C C . GLY A 1 471 ? 15.281 24.391 24.688 1 97.25 471 GLY A C 1
ATOM 3601 O O . GLY A 1 471 ? 15.75 24.953 23.688 1 97.25 471 GLY A O 1
ATOM 3602 N N . THR A 1 472 ? 14.961 23.156 24.75 1 97.12 472 THR A N 1
ATOM 3603 C CA . THR A 1 472 ? 15.281 22.266 23.641 1 97.12 472 THR A CA 1
ATOM 3604 C C . THR A 1 472 ? 14.547 22.703 22.375 1 97.12 472 THR A C 1
ATOM 3606 O O . THR A 1 472 ? 15.094 22.625 21.281 1 97.12 472 THR A O 1
ATOM 3609 N N . ILE A 1 473 ? 13.367 23.156 22.5 1 96.69 473 ILE A N 1
ATOM 3610 C CA . ILE A 1 473 ? 12.516 23.531 21.375 1 96.69 473 ILE A CA 1
ATOM 3611 C C . ILE A 1 473 ? 13.195 24.625 20.562 1 96.69 473 ILE A C 1
ATOM 3613 O O . ILE A 1 473 ? 12.977 24.734 19.344 1 96.69 473 ILE A O 1
ATOM 3617 N N . ASP A 1 474 ? 14.07 25.422 21.203 1 95.12 474 ASP A N 1
ATOM 3618 C CA . ASP A 1 474 ? 14.734 26.547 20.547 1 95.12 474 ASP A CA 1
ATOM 3619 C C . ASP A 1 474 ? 16.172 26.188 20.188 1 95.12 474 ASP A C 1
ATOM 3621 O O . ASP A 1 474 ? 16.719 26.703 19.203 1 95.12 474 ASP A O 1
ATOM 3625 N N . LYS A 1 475 ? 16.781 25.375 21 1 94.62 475 LYS A N 1
ATOM 3626 C CA . LYS A 1 475 ? 18.203 25.109 20.875 1 94.62 475 LYS A CA 1
ATOM 3627 C C . LYS A 1 475 ? 18.469 24 19.859 1 94.62 475 LYS A C 1
ATOM 3629 O O . LYS A 1 475 ? 19.562 23.938 19.266 1 94.62 475 LYS A O 1
ATOM 3634 N N . LYS A 1 476 ? 17.516 23.156 19.734 1 94.19 476 LYS A N 1
ATOM 3635 C CA . LYS A 1 476 ? 17.656 22.047 18.797 1 94.19 476 LYS A CA 1
ATOM 3636 C C . LYS A 1 476 ? 16.562 22.094 17.719 1 94.19 476 LYS A C 1
ATOM 3638 O O . LYS A 1 476 ? 15.539 22.75 17.891 1 94.19 476 LYS A O 1
ATOM 3643 N N . GLU A 1 477 ? 16.953 21.422 16.641 1 96 477 GLU A N 1
ATOM 3644 C CA . GLU A 1 477 ? 15.898 21.125 15.68 1 96 477 GLU A CA 1
ATOM 3645 C C . GLU A 1 477 ? 15.008 19.984 16.172 1 96 477 GLU A C 1
ATOM 3647 O O . GLU A 1 477 ? 15.477 18.859 16.328 1 96 477 GLU A O 1
ATOM 3652 N N . VAL A 1 478 ? 13.812 20.359 16.453 1 98.06 478 VAL A N 1
ATOM 3653 C CA . VAL A 1 478 ? 12.859 19.375 16.953 1 98.06 478 VAL A CA 1
ATOM 3654 C C . VAL A 1 478 ? 11.805 19.078 15.891 1 98.06 478 VAL A C 1
ATOM 3656 O O . VAL A 1 478 ? 11.242 20.016 15.297 1 98.06 478 VAL A O 1
ATOM 3659 N N . VAL A 1 479 ? 11.594 17.812 15.594 1 98.19 479 VAL A N 1
ATOM 3660 C CA . VAL A 1 479 ? 10.531 17.406 14.688 1 98.19 479 VAL A CA 1
ATOM 3661 C C . VAL A 1 479 ? 9.625 16.391 15.383 1 98.19 479 VAL A C 1
ATOM 3663 O O . VAL A 1 479 ? 10.086 15.352 15.852 1 98.19 479 VAL A O 1
ATOM 3666 N N . VAL A 1 480 ? 8.383 16.734 15.43 1 98.75 480 VAL A N 1
ATOM 3667 C CA . VAL A 1 480 ? 7.387 15.836 16.016 1 98.75 480 VAL A CA 1
ATOM 3668 C C . VAL A 1 480 ? 6.508 15.258 14.906 1 98.75 480 VAL A C 1
ATOM 3670 O O . VAL A 1 480 ? 5.797 15.992 14.219 1 98.75 480 VAL A O 1
ATOM 3673 N N . SER A 1 481 ? 6.562 13.953 14.75 1 98.56 481 SER A N 1
ATOM 3674 C CA . SER A 1 481 ? 5.707 13.234 13.812 1 98.56 481 SER A CA 1
ATOM 3675 C C . SER A 1 481 ? 4.543 12.555 14.531 1 98.56 481 SER A C 1
ATOM 3677 O O . SER A 1 481 ? 4.703 12.055 15.641 1 98.56 481 SER A O 1
ATOM 3679 N N . THR A 1 482 ? 3.428 12.547 13.836 1 98.5 482 THR A N 1
ATOM 3680 C CA . THR A 1 482 ? 2.293 11.867 14.453 1 98.5 482 THR A CA 1
ATOM 3681 C C . THR A 1 482 ? 1.612 10.938 13.453 1 98.5 482 THR A C 1
ATOM 3683 O O . THR A 1 482 ? 1.81 11.07 12.242 1 98.5 482 THR A O 1
ATOM 3686 N N . GLY A 1 483 ? 0.901 9.961 14.078 1 97.56 483 GLY A N 1
ATOM 3687 C CA . GLY A 1 483 ? -0.149 9.328 13.297 1 97.56 483 GLY A CA 1
ATOM 3688 C C . GLY A 1 483 ? -1.408 10.172 13.195 1 97.56 483 GLY A C 1
ATOM 3689 O O . GLY A 1 483 ? -1.345 11.398 13.242 1 97.56 483 GLY A O 1
ATOM 3690 N N . VAL A 1 484 ? -2.539 9.453 12.945 1 96.56 484 VAL A N 1
ATOM 3691 C CA . VAL A 1 484 ? -3.811 10.164 12.852 1 96.56 484 VAL A CA 1
ATOM 3692 C C . VAL A 1 484 ? -4.793 9.609 13.883 1 96.56 484 VAL A C 1
ATOM 3694 O O . VAL A 1 484 ? -4.973 8.391 13.984 1 96.56 484 VAL A O 1
ATOM 3697 N N . GLY A 1 485 ? -5.328 10.383 14.641 1 95.88 485 GLY A N 1
ATOM 3698 C CA . GLY A 1 485 ? -6.266 10.078 15.711 1 95.88 485 GLY A CA 1
ATOM 3699 C C . GLY A 1 485 ? -6.309 11.141 16.781 1 95.88 485 GLY A C 1
ATOM 3700 O O . GLY A 1 485 ? -5.898 12.281 16.562 1 95.88 485 GLY A O 1
ATOM 3701 N N . ASN A 1 486 ? -6.84 10.797 17.969 1 96.69 486 ASN A N 1
ATOM 3702 C CA . ASN A 1 486 ? -6.918 11.742 19.078 1 96.69 486 ASN A CA 1
ATOM 3703 C C . ASN A 1 486 ? -5.535 12.266 19.453 1 96.69 486 ASN A C 1
ATOM 3705 O O . ASN A 1 486 ? -5.383 13.445 19.781 1 96.69 486 ASN A O 1
ATOM 3709 N N . HIS A 1 487 ? -4.582 11.359 19.438 1 98.31 487 HIS A N 1
ATOM 3710 C CA . HIS A 1 487 ? -3.225 11.75 19.797 1 98.31 487 HIS A CA 1
ATOM 3711 C C . HIS A 1 487 ? -2.697 12.852 18.891 1 98.31 487 HIS A C 1
ATOM 3713 O O . HIS A 1 487 ? -1.957 13.727 19.328 1 98.31 487 HIS A O 1
ATOM 3719 N N . GLN A 1 488 ? -3.043 12.789 17.609 1 98.06 488 GLN A N 1
ATOM 3720 C CA . GLN A 1 488 ? -2.639 13.805 16.656 1 98.06 488 GLN A CA 1
ATOM 3721 C C . GLN A 1 488 ? -3.221 15.172 17.016 1 98.06 488 GLN A C 1
ATOM 3723 O O . GLN A 1 488 ? -2.488 16.156 17.125 1 98.06 488 GLN A O 1
ATOM 3728 N N . MET A 1 489 ? -4.504 15.203 17.219 1 97.75 489 MET A N 1
ATOM 3729 C CA . MET A 1 489 ? -5.184 16.469 17.516 1 97.75 489 MET A CA 1
ATOM 3730 C C . MET A 1 489 ? -4.754 17.016 18.875 1 97.75 489 MET A C 1
ATOM 3732 O O . MET A 1 489 ? -4.555 18.219 19.016 1 97.75 489 MET A O 1
ATOM 3736 N N . MET A 1 490 ? -4.574 16.156 19.797 1 98.62 490 MET A N 1
ATOM 3737 C CA . MET A 1 490 ? -4.145 16.578 21.125 1 98.62 490 MET A CA 1
ATOM 3738 C C . MET A 1 490 ? -2.711 17.094 21.094 1 98.62 490 MET A C 1
ATOM 3740 O O . MET A 1 490 ? -2.35 17.984 21.875 1 98.62 490 MET A O 1
ATOM 3744 N N . SER A 1 491 ? -1.913 16.531 20.203 1 98.69 491 SER A N 1
ATOM 3745 C CA . SER A 1 491 ? -0.582 17.094 20.016 1 98.69 491 SER A CA 1
ATOM 3746 C C . SER A 1 491 ? -0.661 18.531 19.484 1 98.69 491 SER A C 1
ATOM 3748 O O . SER A 1 491 ? 0.112 19.391 19.906 1 98.69 491 SER A O 1
ATOM 3750 N N . CYS A 1 492 ? -1.569 18.75 18.578 1 98 492 CYS A N 1
ATOM 3751 C CA . CYS A 1 492 ? -1.788 20.094 18.062 1 98 492 CYS A CA 1
ATOM 3752 C C . CYS A 1 492 ? -2.221 21.047 19.156 1 98 492 CYS A C 1
ATOM 3754 O O . CYS A 1 492 ? -1.824 22.219 19.172 1 98 492 CYS A O 1
ATOM 3756 N N . GLN A 1 493 ? -2.947 20.562 20.062 1 98.38 493 GLN A N 1
ATOM 3757 C CA . GLN A 1 493 ? -3.572 21.391 21.078 1 98.38 493 GLN A CA 1
ATOM 3758 C C . GLN A 1 493 ? -2.598 21.688 22.219 1 98.38 493 GLN A C 1
ATOM 3760 O O . GLN A 1 493 ? -2.621 22.781 22.781 1 98.38 493 GLN A O 1
ATOM 3765 N N . PHE A 1 494 ? -1.718 20.734 22.516 1 98.56 494 PHE A N 1
ATOM 3766 C CA . PHE A 1 494 ? -1.056 20.859 23.797 1 98.56 494 PHE A CA 1
ATOM 3767 C C . PHE A 1 494 ? 0.439 21.094 23.625 1 98.56 494 PHE A C 1
ATOM 3769 O O . PHE A 1 494 ? 1.141 21.422 24.594 1 98.56 494 PHE A O 1
ATOM 3776 N N . ILE A 1 495 ? 0.952 20.922 22.484 1 98.62 495 ILE A N 1
ATOM 3777 C CA . ILE A 1 495 ? 2.314 21.375 22.219 1 98.62 495 ILE A CA 1
ATOM 3778 C C . ILE A 1 495 ? 2.293 22.797 21.656 1 98.62 495 ILE A C 1
ATOM 3780 O O . ILE A 1 495 ? 1.457 23.125 20.812 1 98.62 495 ILE A O 1
ATOM 3784 N N . ARG A 1 496 ? 3.215 23.625 22.109 1 98.44 496 ARG A N 1
ATOM 3785 C CA . ARG A 1 496 ? 3.344 24.984 21.578 1 98.44 496 ARG A CA 1
ATOM 3786 C C . ARG A 1 496 ? 4.453 25.062 20.531 1 98.44 496 ARG A C 1
ATOM 3788 O O . ARG A 1 496 ? 5.637 25.047 20.875 1 98.44 496 ARG A O 1
ATOM 3795 N N . TRP A 1 497 ? 4.051 25.266 19.375 1 98.19 497 TRP A N 1
ATOM 3796 C CA . TRP A 1 497 ? 4.93 25.219 18.219 1 98.19 497 TRP A CA 1
ATOM 3797 C C . TRP A 1 497 ? 5.594 26.562 17.984 1 98.19 497 TRP A C 1
ATOM 3799 O O . TRP A 1 497 ? 4.949 27.609 18.109 1 98.19 497 TRP A O 1
ATOM 3809 N N . THR A 1 498 ? 6.895 26.547 17.484 1 98 498 THR A N 1
ATOM 3810 C CA . THR A 1 498 ? 7.625 27.812 17.438 1 98 498 THR A CA 1
ATOM 3811 C C . THR A 1 498 ? 8.242 28.031 16.062 1 98 498 THR A C 1
ATOM 3813 O O . THR A 1 498 ? 8.641 29.156 15.727 1 98 498 THR A O 1
ATOM 3816 N N . LYS A 1 499 ? 8.328 26.984 15.312 1 97.06 499 LYS A N 1
ATOM 3817 C CA . LYS A 1 499 ? 8.93 27.047 13.977 1 97.06 499 LYS A CA 1
ATOM 3818 C C . LYS A 1 499 ? 8.125 26.234 12.969 1 97.06 499 LYS A C 1
ATOM 3820 O O . LYS A 1 499 ? 7.449 25.266 13.336 1 97.06 499 LYS A O 1
ATOM 3825 N N . PRO A 1 500 ? 8.195 26.703 11.727 1 96.06 500 PRO A N 1
ATOM 3826 C CA . PRO A 1 500 ? 7.52 25.906 10.711 1 96.06 500 PRO A CA 1
ATOM 3827 C C . PRO A 1 500 ? 8.078 24.484 10.609 1 96.06 500 PRO A C 1
ATOM 3829 O O . PRO A 1 500 ? 9.289 24.281 10.789 1 96.06 500 PRO A O 1
ATOM 3832 N N . ARG A 1 501 ? 7.246 23.453 10.391 1 93.62 501 ARG A N 1
ATOM 3833 C CA . ARG A 1 501 ? 7.586 22.078 10.086 1 93.62 501 ARG A CA 1
ATOM 3834 C C . ARG A 1 501 ? 8.094 21.344 11.328 1 93.62 501 ARG A C 1
ATOM 3836 O O . ARG A 1 501 ? 8.742 20.312 11.227 1 93.62 501 ARG A O 1
ATOM 3843 N N . GLN A 1 502 ? 7.867 21.953 12.461 1 97.06 502 GLN A N 1
ATOM 3844 C CA . GLN A 1 502 ? 8.133 21.219 13.688 1 97.06 502 GLN A CA 1
ATOM 3845 C C . GLN A 1 502 ? 7.184 20.031 13.828 1 97.06 502 GLN A C 1
ATOM 3847 O O . GLN A 1 502 ? 7.523 19.031 14.469 1 97.06 502 GLN A O 1
ATOM 3852 N N . MET A 1 503 ? 6.078 20.109 13.219 1 96.56 503 MET A N 1
ATOM 3853 C CA . MET A 1 503 ? 5.141 18.984 13.195 1 96.56 503 MET A CA 1
ATOM 3854 C C . MET A 1 503 ? 5.023 18.422 11.781 1 96.56 503 MET A C 1
ATOM 3856 O O . MET A 1 503 ? 4.82 19.156 10.82 1 96.56 503 MET A O 1
ATOM 3860 N N . ILE A 1 504 ? 5.184 17.156 11.711 1 96.31 504 ILE A N 1
ATOM 3861 C CA . ILE A 1 504 ? 4.961 16.422 10.477 1 96.31 504 ILE A CA 1
ATOM 3862 C C . ILE A 1 504 ? 3.832 15.414 10.672 1 96.31 504 ILE A C 1
ATOM 3864 O O . ILE A 1 504 ? 3.957 14.477 11.461 1 96.31 504 ILE A O 1
ATOM 3868 N N . THR A 1 505 ? 2.732 15.633 9.945 1 96.5 505 THR A N 1
ATOM 3869 C CA . THR A 1 505 ? 1.556 14.789 10.148 1 96.5 505 THR A CA 1
ATOM 3870 C C . THR A 1 505 ? 0.735 14.695 8.859 1 96.5 505 THR A C 1
ATOM 3872 O O . THR A 1 505 ? 0.973 15.445 7.91 1 96.5 505 THR A O 1
ATOM 3875 N N . SER A 1 506 ? -0.081 13.664 8.859 1 93.25 506 SER A N 1
ATOM 3876 C CA . SER A 1 506 ? -1.02 13.547 7.75 1 93.25 506 SER A CA 1
ATOM 3877 C C . SER A 1 506 ? -2.279 14.367 8 1 93.25 506 SER A C 1
ATOM 3879 O O . SER A 1 506 ? -2.922 14.227 9.039 1 93.25 506 SER A O 1
ATOM 3881 N N . GLY A 1 507 ? -2.547 15.219 7.059 1 88 507 GLY A N 1
ATOM 3882 C CA . GLY A 1 507 ? -3.688 16.109 7.23 1 88 507 GLY A CA 1
ATOM 3883 C C . GLY A 1 507 ? -4.832 15.789 6.285 1 88 507 GLY A C 1
ATOM 3884 O O . GLY A 1 507 ? -5.711 14.992 6.609 1 88 507 GLY A O 1
ATOM 3885 N N . SER A 1 508 ? -4.707 16.062 5 1 74.62 508 SER A N 1
ATOM 3886 C CA . SER A 1 508 ? -5.777 16.016 4.012 1 74.62 508 SER A CA 1
ATOM 3887 C C . SER A 1 508 ? -6.293 14.602 3.82 1 74.62 508 SER A C 1
ATOM 3889 O O . SER A 1 508 ? -7.5 14.383 3.684 1 74.62 508 SER A O 1
ATOM 3891 N N . LEU A 1 509 ? -5.422 13.617 3.963 1 76.06 509 LEU A N 1
ATOM 3892 C CA . LEU A 1 509 ? -5.848 12.25 3.693 1 76.06 509 LEU A CA 1
ATOM 3893 C C . LEU A 1 509 ? -6.082 11.484 4.992 1 76.06 509 LEU A C 1
ATOM 3895 O O . LEU A 1 509 ? -6.715 10.43 4.992 1 76.06 509 LEU A O 1
ATOM 3899 N N . GLY A 1 510 ? -5.551 12.023 6.078 1 87.75 510 GLY A N 1
ATOM 3900 C CA . GLY A 1 510 ? -5.746 11.367 7.359 1 87.75 510 GLY A CA 1
ATOM 3901 C C . GLY A 1 510 ? -5.246 9.938 7.375 1 87.75 510 GLY A C 1
ATOM 3902 O O . GLY A 1 510 ? -5.969 9.023 7.781 1 87.75 510 GLY A O 1
ATOM 3903 N N . VAL A 1 511 ? -4.047 9.695 7.004 1 88.62 511 VAL A N 1
ATOM 3904 C CA . VAL A 1 511 ? -3.494 8.352 6.828 1 88.62 511 VAL A CA 1
ATOM 3905 C C . VAL A 1 511 ? -2.986 7.828 8.172 1 88.62 511 VAL A C 1
ATOM 3907 O O . VAL A 1 511 ? -1.963 8.289 8.68 1 88.62 511 VAL A O 1
ATOM 3910 N N . MET A 1 512 ? -3.668 6.863 8.672 1 95 512 MET A N 1
ATOM 3911 C CA . MET A 1 512 ? -3.143 6.184 9.852 1 95 512 MET A CA 1
ATOM 3912 C C . MET A 1 512 ? -1.891 5.383 9.508 1 95 512 MET A C 1
ATOM 3914 O O . MET A 1 512 ? -1.717 4.957 8.367 1 95 512 MET A O 1
ATOM 3918 N N . GLY A 1 513 ? -1.007 5.234 10.445 1 96.06 513 GLY A N 1
ATOM 3919 C CA . GLY A 1 513 ? 0.197 4.449 10.227 1 96.06 513 GLY A CA 1
ATOM 3920 C C . GLY A 1 513 ? 1.332 5.25 9.617 1 96.06 513 GLY A C 1
ATOM 3921 O O . GLY A 1 513 ? 2.445 4.742 9.469 1 96.06 513 GLY A O 1
ATOM 3922 N N . ALA A 1 514 ? 1.112 6.52 9.367 1 95.25 514 ALA A N 1
ATOM 3923 C CA . ALA A 1 514 ? 2.119 7.34 8.695 1 95.25 514 ALA A CA 1
ATOM 3924 C C . ALA A 1 514 ? 3.145 7.867 9.695 1 95.25 514 ALA A C 1
ATOM 3926 O O . ALA A 1 514 ? 4.223 8.32 9.305 1 95.25 514 ALA A O 1
ATOM 3927 N N . GLY A 1 515 ? 2.908 7.805 10.961 1 98.12 515 GLY A N 1
ATOM 3928 C CA . GLY A 1 515 ? 3.723 8.445 11.977 1 98.12 515 GLY A CA 1
ATOM 3929 C C . GLY A 1 515 ? 5.156 7.953 11.992 1 98.12 515 GLY A C 1
ATOM 3930 O O . GLY A 1 515 ? 6.09 8.742 11.852 1 98.12 515 GLY A O 1
ATOM 3931 N N . LEU A 1 516 ? 5.332 6.645 12.133 1 98.44 516 LEU A N 1
ATOM 3932 C CA . LEU A 1 516 ? 6.672 6.082 12.242 1 98.44 516 LEU A CA 1
ATOM 3933 C C . LEU A 1 516 ? 7.465 6.312 10.961 1 98.44 516 LEU A C 1
ATOM 3935 O O . LEU A 1 516 ? 8.617 6.754 11 1 98.44 516 LEU A O 1
ATOM 3939 N N . PRO A 1 517 ? 6.852 6.074 9.789 1 97.12 517 PRO A N 1
ATOM 3940 C CA . PRO A 1 517 ? 7.57 6.406 8.555 1 97.12 517 PRO A CA 1
ATOM 3941 C C . PRO A 1 517 ? 7.969 7.879 8.477 1 97.12 517 PRO A C 1
ATOM 3943 O O . PRO A 1 517 ? 9.078 8.203 8.055 1 97.12 517 PRO A O 1
ATOM 3946 N N . PHE A 1 518 ? 7.109 8.789 8.93 1 97.88 518 PHE A N 1
ATOM 3947 C CA . PHE A 1 518 ? 7.438 10.211 8.961 1 97.88 518 PHE A CA 1
ATOM 3948 C C . PHE A 1 518 ? 8.602 10.477 9.898 1 97.88 518 PHE A C 1
ATOM 3950 O O . PHE A 1 518 ? 9.516 11.234 9.57 1 97.88 518 PHE A O 1
ATOM 3957 N N . CYS A 1 519 ? 8.609 9.883 11.008 1 98.62 519 CYS A N 1
ATOM 3958 C CA . CYS A 1 519 ? 9.641 10.062 12.023 1 98.62 519 CYS A CA 1
ATOM 3959 C C . CYS A 1 519 ? 10.992 9.586 11.508 1 98.62 519 CYS A C 1
ATOM 3961 O O . CYS A 1 519 ? 12.008 10.258 11.703 1 98.62 519 CYS A O 1
ATOM 3963 N N . ILE A 1 520 ? 10.992 8.422 10.867 1 98.06 520 ILE A N 1
ATOM 3964 C CA . ILE A 1 520 ? 12.195 7.855 10.266 1 98.06 520 ILE A CA 1
ATOM 3965 C C . ILE A 1 520 ? 12.719 8.789 9.172 1 98.06 520 ILE A C 1
ATOM 3967 O O . ILE A 1 520 ? 13.898 9.125 9.148 1 98.06 520 ILE A O 1
ATOM 3971 N N . GLY A 1 521 ? 11.75 9.234 8.305 1 96.94 521 GLY A N 1
ATOM 3972 C CA . GLY A 1 521 ? 12.133 10.148 7.238 1 96.94 521 GLY A CA 1
ATOM 3973 C C . GLY A 1 521 ? 12.734 11.445 7.75 1 96.94 521 GLY A C 1
ATOM 3974 O O . GLY A 1 521 ? 13.734 11.922 7.211 1 96.94 521 GLY A O 1
ATOM 3975 N N . ALA A 1 522 ? 12.195 12 8.797 1 97.12 522 ALA A N 1
ATOM 3976 C CA . ALA A 1 522 ? 12.695 13.242 9.375 1 97.12 522 ALA A CA 1
ATOM 3977 C C . ALA A 1 522 ? 14.102 13.055 9.938 1 97.12 522 ALA A C 1
ATOM 3979 O O . ALA A 1 522 ? 14.984 13.891 9.703 1 97.12 522 ALA A O 1
ATOM 3980 N N . GLN A 1 523 ? 14.344 11.93 10.641 1 97.94 523 GLN A N 1
ATOM 3981 C CA . GLN A 1 523 ? 15.641 11.664 11.25 1 97.94 523 GLN A CA 1
ATOM 3982 C C . GLN A 1 523 ? 16.719 11.461 10.188 1 97.94 523 GLN A C 1
ATOM 3984 O O . GLN A 1 523 ? 17.844 11.93 10.336 1 97.94 523 GLN A O 1
ATOM 3989 N N . VAL A 1 524 ? 16.344 10.766 9.148 1 96.38 524 VAL A N 1
ATOM 3990 C CA . VAL A 1 524 ? 17.297 10.516 8.062 1 96.38 524 VAL A CA 1
ATOM 3991 C C . VAL A 1 524 ? 17.625 11.82 7.352 1 96.38 524 VAL A C 1
ATOM 3993 O O . VAL A 1 524 ? 18.781 12.078 7.012 1 96.38 524 VAL A O 1
ATOM 3996 N N . ALA A 1 525 ? 16.641 12.719 7.207 1 94.12 525 ALA A N 1
ATOM 3997 C CA . ALA A 1 525 ? 16.812 13.992 6.516 1 94.12 525 ALA A CA 1
ATOM 3998 C C . ALA A 1 525 ? 17.594 14.984 7.383 1 94.12 525 ALA A C 1
ATOM 4000 O O . ALA A 1 525 ? 18.344 15.82 6.867 1 94.12 525 ALA A O 1
ATOM 4001 N N . LYS A 1 526 ? 17.359 14.906 8.656 1 96 526 LYS A N 1
ATOM 4002 C CA . LYS A 1 526 ? 18.031 15.75 9.641 1 96 526 LYS A CA 1
ATOM 4003 C C . LYS A 1 526 ? 18.672 14.914 10.75 1 96 526 LYS A C 1
ATOM 4005 O O . LYS A 1 526 ? 18.125 14.805 11.852 1 96 526 LYS A O 1
ATOM 4010 N N . PRO A 1 527 ? 19.844 14.461 10.547 1 95.5 527 PRO A N 1
ATOM 4011 C CA . PRO A 1 527 ? 20.453 13.477 11.445 1 95.5 527 PRO A CA 1
ATOM 4012 C C . PRO A 1 527 ? 20.688 14.031 12.844 1 95.5 527 PRO A C 1
ATOM 4014 O O . PRO A 1 527 ? 20.734 13.266 13.812 1 95.5 527 PRO A O 1
ATOM 4017 N N . ASP A 1 528 ? 20.734 15.406 12.961 1 95.25 528 ASP A N 1
ATOM 4018 C CA . ASP A 1 528 ? 21.062 15.977 14.266 1 95.25 528 ASP A CA 1
ATOM 4019 C C . ASP A 1 528 ? 19.797 16.453 14.984 1 95.25 528 ASP A C 1
ATOM 4021 O O . ASP A 1 528 ? 19.875 16.922 16.125 1 95.25 528 ASP A O 1
ATOM 4025 N N . CYS A 1 529 ? 18.703 16.25 14.438 1 96.88 529 CYS A N 1
ATOM 4026 C CA . CYS A 1 529 ? 17.469 16.719 15.047 1 96.88 529 CYS A CA 1
ATOM 4027 C C . CYS A 1 529 ? 17.016 15.781 16.156 1 96.88 529 CYS A C 1
ATOM 4029 O O . CYS A 1 529 ? 17.5 14.648 16.25 1 96.88 529 CYS A O 1
ATOM 4031 N N . LEU A 1 530 ? 16.25 16.297 17.062 1 98.12 530 LEU A N 1
ATOM 4032 C CA . LEU A 1 530 ? 15.445 15.453 17.953 1 98.12 530 LEU A CA 1
ATOM 4033 C C . LEU A 1 530 ? 14.133 15.055 17.281 1 98.12 530 LEU A C 1
ATOM 4035 O O . LEU A 1 530 ? 13.219 15.875 17.156 1 98.12 530 LEU A O 1
ATOM 4039 N N . SER A 1 531 ? 14.094 13.812 16.812 1 98.38 531 SER A N 1
ATOM 4040 C CA . SER A 1 531 ? 12.906 13.305 16.141 1 98.38 531 SER A CA 1
ATOM 4041 C C . SER A 1 531 ? 12.008 12.539 17.109 1 98.38 531 SER A C 1
ATOM 4043 O O . SER A 1 531 ? 12.398 11.508 17.641 1 98.38 531 SER A O 1
ATOM 4045 N N . ILE A 1 532 ? 10.789 13.039 17.297 1 98.88 532 ILE A N 1
ATOM 4046 C CA . ILE A 1 532 ? 9.844 12.477 18.25 1 98.88 532 ILE A CA 1
ATOM 4047 C C . ILE A 1 532 ? 8.617 11.953 17.516 1 98.88 532 ILE A C 1
ATOM 4049 O O . ILE A 1 532 ? 8.062 12.641 16.656 1 98.88 532 ILE A O 1
ATOM 4053 N N . LEU A 1 533 ? 8.242 10.75 17.828 1 98.94 533 LEU A N 1
ATOM 4054 C CA . LEU A 1 533 ? 6.98 10.188 17.344 1 98.94 533 LEU A CA 1
ATOM 4055 C C . LEU A 1 533 ? 5.934 10.18 18.453 1 98.94 533 LEU A C 1
ATOM 4057 O O . LEU A 1 533 ? 6.195 9.695 19.562 1 98.94 533 LEU A O 1
ATOM 4061 N N . ILE A 1 534 ? 4.832 10.75 18.188 1 98.94 534 ILE A N 1
ATOM 4062 C CA . ILE A 1 534 ? 3.637 10.586 19.016 1 98.94 534 ILE A CA 1
ATOM 4063 C C . ILE A 1 534 ? 2.551 9.875 18.219 1 98.94 534 ILE A C 1
ATOM 4065 O O . ILE A 1 534 ? 1.975 10.445 17.281 1 98.94 534 ILE A O 1
ATOM 4069 N N . ASP A 1 535 ? 2.301 8.641 18.547 1 98.75 535 ASP A N 1
ATOM 4070 C CA . ASP A 1 535 ? 1.366 7.824 17.781 1 98.75 535 ASP A CA 1
ATOM 4071 C C . ASP A 1 535 ? 0.376 7.109 18.703 1 98.75 535 ASP A C 1
ATOM 4073 O O . ASP A 1 535 ? 0.615 6.98 19.906 1 98.75 535 ASP A O 1
ATOM 4077 N N . GLY A 1 536 ? -0.798 6.816 18.156 1 98.56 536 GLY A N 1
ATOM 4078 C CA . GLY A 1 536 ? -1.726 5.934 18.844 1 98.56 536 GLY A CA 1
ATOM 4079 C C . GLY A 1 536 ? -1.389 4.465 18.672 1 98.56 536 GLY A C 1
ATOM 4080 O O . GLY A 1 536 ? -0.669 4.09 17.75 1 98.56 536 GLY A O 1
ATOM 4081 N N . ASP A 1 537 ? -1.943 3.643 19.594 1 98.06 537 ASP A N 1
ATOM 4082 C CA . ASP A 1 537 ? -1.666 2.211 19.531 1 98.06 537 ASP A CA 1
ATOM 4083 C C . ASP A 1 537 ? -2.148 1.62 18.203 1 98.06 537 ASP A C 1
ATOM 4085 O O . ASP A 1 537 ? -1.437 0.835 17.578 1 98.06 537 ASP A O 1
ATOM 4089 N N . GLY A 1 538 ? -3.357 2.023 17.75 1 96.94 538 GLY A N 1
ATOM 4090 C CA . GLY A 1 538 ? -3.867 1.525 16.484 1 96.94 538 GLY A CA 1
ATOM 4091 C C . GLY A 1 538 ? -3.041 1.968 15.297 1 96.94 538 GLY A C 1
ATOM 4092 O O . GLY A 1 538 ? -2.709 1.157 14.43 1 96.94 538 GLY A O 1
ATOM 4093 N N . SER A 1 539 ? -2.758 3.258 15.195 1 97.19 539 SER A N 1
ATOM 4094 C CA . SER A 1 539 ? -1.99 3.826 14.094 1 97.19 539 SER A CA 1
ATOM 4095 C C . SER A 1 539 ? -0.583 3.24 14.039 1 97.19 539 SER A C 1
ATOM 4097 O O . SER A 1 539 ? -0.107 2.854 12.977 1 97.19 539 SER A O 1
ATOM 4099 N N . PHE A 1 540 ? 0.129 3.051 15.172 1 98.31 540 PHE A N 1
ATOM 4100 C CA . PHE A 1 540 ? 1.47 2.484 15.242 1 98.31 540 PHE A CA 1
ATOM 4101 C C . PHE A 1 540 ? 1.47 1.032 14.781 1 98.31 540 PHE A C 1
ATOM 4103 O O . PHE A 1 540 ? 2.418 0.581 14.133 1 98.31 540 PHE A O 1
ATOM 4110 N N . GLY A 1 541 ? 0.413 0.395 15.102 1 97.12 541 GLY A N 1
ATOM 4111 C CA . GLY A 1 541 ? 0.293 -1.013 14.758 1 97.12 541 GLY A CA 1
ATOM 4112 C C . GLY A 1 541 ? 0.25 -1.257 13.258 1 97.12 541 GLY A C 1
ATOM 4113 O O . GLY A 1 541 ? 0.546 -2.361 12.797 1 97.12 541 GLY A O 1
ATOM 4114 N N . MET A 1 542 ? 0 -0.273 12.516 1 96 542 MET A N 1
ATOM 4115 C CA . MET A 1 542 ? -0.16 -0.438 11.07 1 96 542 MET A CA 1
ATOM 4116 C C . MET A 1 542 ? 1.194 -0.466 10.375 1 96 542 MET A C 1
ATOM 4118 O O . MET A 1 542 ? 1.308 -0.954 9.242 1 96 542 MET A O 1
ATOM 4122 N N . THR A 1 543 ? 2.283 0.074 11.023 1 96.38 543 THR A N 1
ATOM 4123 C CA . THR A 1 543 ? 3.574 0.13 10.352 1 96.38 543 THR A CA 1
ATOM 4124 C C . THR A 1 543 ? 4.707 -0.211 11.32 1 96.38 543 THR A C 1
ATOM 4126 O O . THR A 1 543 ? 5.852 0.184 11.102 1 96.38 543 THR A O 1
ATOM 4129 N N . ASN A 1 544 ? 4.441 -0.899 12.383 1 97.12 544 ASN A N 1
ATOM 4130 C CA . ASN A 1 544 ? 5.457 -1.141 13.406 1 97.12 544 ASN A CA 1
ATOM 4131 C C . ASN A 1 544 ? 6.559 -2.066 12.891 1 97.12 544 ASN A C 1
ATOM 4133 O O . ASN A 1 544 ? 7.617 -2.178 13.508 1 97.12 544 ASN A O 1
ATOM 4137 N N . MET A 1 545 ? 6.348 -2.713 11.711 1 94.88 545 MET A N 1
ATOM 4138 C CA . MET A 1 545 ? 7.414 -3.525 11.125 1 94.88 545 MET A CA 1
ATOM 4139 C C . MET A 1 545 ? 8.617 -2.664 10.766 1 94.88 545 MET A C 1
ATOM 4141 O O . MET A 1 545 ? 9.734 -3.174 10.625 1 94.88 545 MET A O 1
ATOM 4145 N N . ASP A 1 546 ? 8.453 -1.334 10.68 1 96.44 546 ASP A N 1
ATOM 4146 C CA . ASP A 1 546 ? 9.531 -0.42 10.328 1 96.44 546 ASP A CA 1
ATOM 4147 C C . ASP A 1 546 ? 10.5 -0.242 11.492 1 96.44 546 ASP A C 1
ATOM 4149 O O . ASP A 1 546 ? 11.555 0.374 11.344 1 96.44 546 ASP A O 1
ATOM 4153 N N . LEU A 1 547 ? 10.164 -0.807 12.633 1 98.31 547 LEU A N 1
ATOM 4154 C CA . LEU A 1 547 ? 11.148 -0.869 13.711 1 98.31 547 LEU A CA 1
ATOM 4155 C C . LEU A 1 547 ? 12.43 -1.548 13.234 1 98.31 547 LEU A C 1
ATOM 4157 O O . LEU A 1 547 ? 13.516 -1.253 13.742 1 98.31 547 LEU A O 1
ATOM 4161 N N . GLN A 1 548 ? 12.242 -2.424 12.266 1 97 548 GLN A N 1
ATOM 4162 C CA . GLN A 1 548 ? 13.406 -3.064 11.68 1 97 548 GLN A CA 1
ATOM 4163 C C . GLN A 1 548 ? 14.344 -2.033 11.047 1 97 548 GLN A C 1
ATOM 4165 O O . GLN A 1 548 ? 15.562 -2.152 11.148 1 97 548 GLN A O 1
ATOM 4170 N N . THR A 1 549 ? 13.766 -1.034 10.383 1 96 549 THR A N 1
ATOM 4171 C CA . THR A 1 549 ? 14.547 0.039 9.781 1 96 549 THR A CA 1
ATOM 4172 C C . THR A 1 549 ? 15.219 0.891 10.852 1 96 549 THR A C 1
ATOM 4174 O O . THR A 1 549 ? 16.391 1.263 10.711 1 96 549 THR A O 1
ATOM 4177 N N . VAL A 1 550 ? 14.523 1.156 11.891 1 98.25 550 VAL A N 1
ATOM 4178 C CA . VAL A 1 550 ? 15.062 1.936 13 1 98.25 550 VAL A CA 1
ATOM 4179 C C . VAL A 1 550 ? 16.297 1.237 13.57 1 98.25 550 VAL A C 1
ATOM 4181 O O . VAL A 1 550 ? 17.328 1.871 13.781 1 98.25 550 VAL A O 1
ATOM 4184 N N . LYS A 1 551 ? 16.156 -0.055 13.758 1 97.69 551 LYS A N 1
ATOM 4185 C CA . LYS A 1 551 ? 17.266 -0.824 14.328 1 97.69 551 LYS A CA 1
ATOM 4186 C C . LYS A 1 551 ? 18.422 -0.934 13.352 1 97.69 551 LYS A C 1
ATOM 4188 O O . LYS A 1 551 ? 19.578 -0.747 13.727 1 97.69 551 LYS A O 1
ATOM 4193 N N . ARG A 1 552 ? 18.109 -1.233 12.102 1 95.25 552 ARG A N 1
ATOM 4194 C CA . ARG A 1 552 ? 19.125 -1.421 11.078 1 95.25 552 ARG A CA 1
ATOM 4195 C C . ARG A 1 552 ? 20.062 -0.217 11 1 95.25 552 ARG A C 1
ATOM 4197 O O . ARG A 1 552 ? 21.281 -0.375 10.906 1 95.25 552 ARG A O 1
ATOM 4204 N N . TYR A 1 553 ? 19.516 0.975 11.125 1 95.56 553 TYR A N 1
ATOM 4205 C CA . TYR A 1 553 ? 20.312 2.182 10.945 1 95.56 553 TYR A CA 1
ATOM 4206 C C . TYR A 1 553 ? 20.562 2.877 12.281 1 95.56 553 TYR A C 1
ATOM 4208 O O . TYR A 1 553 ? 21.109 3.982 12.32 1 95.56 553 TYR A O 1
ATOM 4216 N N . GLN A 1 554 ? 20.109 2.277 13.297 1 96.31 554 GLN A N 1
ATOM 4217 C CA . GLN A 1 554 ? 20.281 2.801 14.648 1 96.31 554 GLN A CA 1
ATOM 4218 C C . GLN A 1 554 ? 19.844 4.258 14.742 1 96.31 554 GLN A C 1
ATOM 4220 O O . GLN A 1 554 ? 20.594 5.113 15.211 1 96.31 554 GLN A O 1
ATOM 4225 N N . LEU A 1 555 ? 18.703 4.559 14.203 1 97.88 555 LEU A N 1
ATOM 4226 C CA . LEU A 1 555 ? 18.172 5.918 14.219 1 97.88 555 LEU A CA 1
ATOM 4227 C C . LEU A 1 555 ? 17.719 6.312 15.617 1 97.88 555 LEU A C 1
ATOM 4229 O O . LEU A 1 555 ? 16.906 5.613 16.234 1 97.88 555 LEU A O 1
ATOM 4233 N N . PRO A 1 556 ? 18.203 7.402 16.141 1 98.38 556 PRO A N 1
ATOM 4234 C CA . PRO A 1 556 ? 17.859 7.766 17.516 1 98.38 556 PRO A CA 1
ATOM 4235 C C . PRO A 1 556 ? 16.5 8.43 17.625 1 98.38 556 PRO A C 1
ATOM 4237 O O . PRO A 1 556 ? 16.359 9.461 18.297 1 98.38 556 PRO A O 1
ATOM 4240 N N . VAL A 1 557 ? 15.484 7.812 17.125 1 98.62 557 VAL A N 1
ATOM 4241 C CA . VAL A 1 557 ? 14.125 8.344 17.172 1 98.62 557 VAL A CA 1
ATOM 4242 C C . VAL A 1 557 ? 13.516 8.055 18.547 1 98.62 557 VAL A C 1
ATOM 4244 O O . VAL A 1 557 ? 13.812 7.027 19.156 1 98.62 557 VAL A O 1
ATOM 4247 N N . LYS A 1 558 ? 12.688 8.969 19.031 1 98.94 558 LYS A N 1
ATOM 4248 C CA . LYS A 1 558 ? 11.969 8.844 20.297 1 98.94 558 LYS A CA 1
ATOM 4249 C C . LYS A 1 558 ? 10.484 8.555 20.047 1 98.94 558 LYS A C 1
ATOM 4251 O O . LYS A 1 558 ? 9.727 9.453 19.688 1 98.94 558 LYS A O 1
ATOM 4256 N N . MET A 1 559 ? 10.102 7.312 20.359 1 98.94 559 MET A N 1
ATOM 4257 C CA . MET A 1 559 ? 8.766 6.875 19.969 1 98.94 559 MET A CA 1
ATOM 4258 C C . MET A 1 559 ? 7.844 6.777 21.172 1 98.94 559 MET A C 1
ATOM 4260 O O . MET A 1 559 ? 8.148 6.055 22.125 1 98.94 559 MET A O 1
ATOM 4264 N N . ALA A 1 560 ? 6.734 7.484 21.125 1 98.94 560 ALA A N 1
ATOM 4265 C CA . ALA A 1 560 ? 5.715 7.438 22.172 1 98.94 560 ALA A CA 1
ATOM 4266 C C . ALA A 1 560 ? 4.414 6.844 21.641 1 98.94 560 ALA A C 1
ATOM 4268 O O . ALA A 1 560 ? 3.834 7.359 20.688 1 98.94 560 ALA A O 1
ATOM 4269 N N . ILE A 1 561 ? 3.965 5.785 22.297 1 98.81 561 ILE A N 1
ATOM 4270 C CA . ILE A 1 561 ? 2.695 5.164 21.938 1 98.81 561 ILE A CA 1
ATOM 4271 C C . ILE A 1 561 ? 1.638 5.508 22.984 1 98.81 561 ILE A C 1
ATOM 4273 O O . ILE A 1 561 ? 1.775 5.152 24.156 1 98.81 561 ILE A O 1
ATOM 4277 N N . MET A 1 562 ? 0.679 6.25 22.547 1 98.88 562 MET A N 1
ATOM 4278 C CA . MET A 1 562 ? -0.497 6.469 23.375 1 98.88 562 MET A CA 1
ATOM 4279 C C . MET A 1 562 ? -1.429 5.262 23.328 1 98.88 562 MET A C 1
ATOM 4281 O O . MET A 1 562 ? -2.326 5.195 22.5 1 98.88 562 MET A O 1
ATOM 4285 N N . ASN A 1 563 ? -1.291 4.371 24.328 1 98.62 563 ASN A N 1
ATOM 4286 C CA . ASN A 1 563 ? -1.968 3.076 24.344 1 98.62 563 ASN A CA 1
ATOM 4287 C C . ASN A 1 563 ? -3.26 3.129 25.156 1 98.62 563 ASN A C 1
ATOM 4289 O O . ASN A 1 563 ? -3.242 2.932 26.375 1 98.62 563 ASN A O 1
ATOM 4293 N N . ASP A 1 564 ? -4.363 3.342 24.484 1 97.38 564 ASP A N 1
ATOM 4294 C CA . ASP A 1 564 ? -5.645 3.342 25.172 1 97.38 564 ASP A CA 1
ATOM 4295 C C . ASP A 1 564 ? -6.477 2.119 24.797 1 97.38 564 ASP A C 1
ATOM 4297 O O . ASP A 1 564 ? -7.621 1.982 25.219 1 97.38 564 ASP A O 1
ATOM 4301 N N . GLY A 1 565 ? -5.898 1.327 23.922 1 96.94 565 GLY A N 1
ATOM 4302 C CA . GLY A 1 565 ? -6.5 0.05 23.594 1 96.94 565 GLY A CA 1
ATOM 4303 C C . GLY A 1 565 ? -7.695 0.183 22.656 1 96.94 565 GLY A C 1
ATOM 4304 O O . GLY A 1 565 ? -8.484 -0.753 22.516 1 96.94 565 GLY A O 1
ATOM 4305 N N . ARG A 1 566 ? -7.82 1.387 22 1 95.19 566 ARG A N 1
ATOM 4306 C CA . ARG A 1 566 ? -9.016 1.62 21.203 1 95.19 566 ARG A CA 1
ATOM 4307 C C . ARG A 1 566 ? -8.695 2.508 20 1 95.19 566 ARG A C 1
ATOM 4309 O O . ARG A 1 566 ? -7.707 3.242 20 1 95.19 566 ARG A O 1
ATOM 4316 N N . GLN A 1 567 ? -9.555 2.25 18.906 1 95.69 567 GLN A N 1
ATOM 4317 C CA . GLN A 1 567 ? -9.703 3.326 17.938 1 95.69 567 GLN A CA 1
ATOM 4318 C C . GLN A 1 567 ? -10.586 4.445 18.484 1 95.69 567 GLN A C 1
ATOM 4320 O O . GLN A 1 567 ? -11.734 4.605 18.047 1 95.69 567 GLN A O 1
ATOM 4325 N N . GLN A 1 568 ? -10 5.191 19.312 1 95.25 568 GLN A N 1
ATOM 4326 C CA . GLN A 1 568 ? -10.773 6.023 20.234 1 95.25 568 GLN A CA 1
ATOM 4327 C C . GLN A 1 568 ? -11.562 7.09 19.484 1 95.25 568 GLN A C 1
ATOM 4329 O O . GLN A 1 568 ? -12.695 7.402 19.844 1 95.25 568 GLN A O 1
ATOM 4334 N N . MET A 1 569 ? -10.977 7.715 18.469 1 93.75 569 MET A N 1
ATOM 4335 C CA . MET A 1 569 ? -11.719 8.719 17.703 1 93.75 569 MET A CA 1
ATOM 4336 C C . MET A 1 569 ? -12.953 8.109 17.062 1 93.75 569 MET A C 1
ATOM 4338 O O . MET A 1 569 ? -14.047 8.68 17.125 1 93.75 569 MET A O 1
ATOM 4342 N N . VAL A 1 570 ? -12.82 6.938 16.453 1 91.56 570 VAL A N 1
ATOM 4343 C CA . VAL A 1 570 ? -13.93 6.254 15.805 1 91.56 570 VAL A CA 1
ATOM 4344 C C . VAL A 1 570 ? -14.93 5.773 16.859 1 91.56 570 VAL A C 1
ATOM 4346 O O . VAL A 1 570 ? -16.141 5.762 16.625 1 91.56 570 VAL A O 1
ATOM 4349 N N . TRP A 1 571 ? -14.398 5.34 17.953 1 91.69 571 TRP A N 1
ATOM 4350 C CA . TRP A 1 571 ? -15.266 4.949 19.062 1 91.69 571 TRP A CA 1
ATOM 4351 C C . TRP A 1 571 ? -16.188 6.094 19.453 1 91.69 571 TRP A C 1
ATOM 4353 O O . TRP A 1 571 ? -17.391 5.895 19.641 1 91.69 571 TRP A O 1
ATOM 4363 N N . ILE A 1 572 ? -15.656 7.297 19.562 1 88.94 572 ILE A N 1
ATOM 4364 C CA . ILE A 1 572 ? -16.438 8.477 19.906 1 88.94 572 ILE A CA 1
ATOM 4365 C C . ILE A 1 572 ? -17.484 8.742 18.828 1 88.94 572 ILE A C 1
ATOM 4367 O O . ILE A 1 572 ? -18.641 9.055 19.141 1 88.94 572 ILE A O 1
ATOM 4371 N N . TRP A 1 573 ? -17.094 8.594 17.594 1 84.81 573 TRP A N 1
ATOM 4372 C CA . TRP A 1 573 ? -18.031 8.828 16.5 1 84.81 573 TRP A CA 1
ATOM 4373 C C . TRP A 1 573 ? -19.172 7.816 16.547 1 84.81 573 TRP A C 1
ATOM 4375 O O . TRP A 1 573 ? -20.328 8.164 16.297 1 84.81 573 TRP A O 1
ATOM 4385 N N . GLN A 1 574 ? -18.812 6.602 16.828 1 84.69 574 GLN A N 1
ATOM 4386 C CA . GLN A 1 574 ? -19.844 5.574 16.891 1 84.69 574 GLN A CA 1
ATOM 4387 C C . GLN A 1 574 ? -20.781 5.812 18.078 1 84.69 574 GLN A C 1
ATOM 4389 O O . GLN A 1 574 ? -21.984 5.559 18 1 84.69 574 GLN A O 1
ATOM 4394 N N . ARG A 1 575 ? -20.234 6.348 19.094 1 85.19 575 ARG A N 1
ATOM 4395 C CA . ARG A 1 575 ? -21.031 6.676 20.266 1 85.19 575 ARG A CA 1
ATOM 4396 C C . ARG A 1 575 ? -21.984 7.824 19.969 1 85.19 575 ARG A C 1
ATOM 4398 O O . ARG A 1 575 ? -23.172 7.766 20.328 1 85.19 575 ARG A O 1
ATOM 4405 N N . LEU A 1 576 ? -21.516 8.805 19.281 1 81.94 576 LEU A N 1
ATOM 4406 C CA . LEU A 1 576 ? -22.25 10.047 19.109 1 81.94 576 LEU A CA 1
ATOM 4407 C C . LEU A 1 576 ? -23.203 9.945 17.922 1 81.94 576 LEU A C 1
ATOM 4409 O O . LEU A 1 576 ? -24.297 10.516 17.953 1 81.94 576 LEU A O 1
ATOM 4413 N N . PHE A 1 577 ? -22.766 9.172 16.922 1 77.56 577 PHE A N 1
ATOM 4414 C CA . PHE A 1 577 ? -23.516 9.281 15.68 1 77.56 577 PHE A CA 1
ATOM 4415 C C . PHE A 1 577 ? -24.188 7.957 15.336 1 77.56 577 PHE A C 1
ATOM 4417 O O . PHE A 1 577 ? -25.062 7.902 14.477 1 77.56 577 PHE A O 1
ATOM 4424 N N . PHE A 1 578 ? -23.844 6.887 16.047 1 80.06 578 PHE A N 1
ATOM 4425 C CA . PHE A 1 578 ? -24.391 5.586 15.688 1 80.06 578 PHE A CA 1
ATOM 4426 C C . PHE A 1 578 ? -24.984 4.887 16.906 1 80.06 578 PHE A C 1
ATOM 4428 O O . PHE A 1 578 ? -24.891 3.664 17.031 1 80.06 578 PHE A O 1
ATOM 4435 N N . ASP A 1 579 ? -25.5 5.629 17.766 1 80.31 579 ASP A N 1
ATOM 4436 C CA . ASP A 1 579 ? -26.25 5.18 18.938 1 80.31 579 ASP A CA 1
ATOM 4437 C C . ASP A 1 579 ? -25.438 4.191 19.766 1 80.31 579 ASP A C 1
ATOM 4439 O O . ASP A 1 579 ? -25.984 3.197 20.266 1 80.31 579 ASP A O 1
ATOM 4443 N N . GLY A 1 580 ? -24.141 4.387 19.75 1 81.06 580 GLY A N 1
ATOM 4444 C CA . GLY A 1 580 ? -23.281 3.57 20.594 1 81.06 580 GLY A CA 1
ATOM 4445 C C . GLY A 1 580 ? -23.078 2.166 20.062 1 81.06 580 GLY A C 1
ATOM 4446 O O . GLY A 1 580 ? -22.781 1.243 20.828 1 81.06 580 GLY A O 1
ATOM 4447 N N . ARG A 1 581 ? -23.453 1.952 18.812 1 87.56 581 ARG A N 1
ATOM 4448 C CA . ARG A 1 581 ? -23.094 0.688 18.188 1 87.56 581 ARG A CA 1
ATOM 4449 C C . ARG A 1 581 ? -21.594 0.636 17.875 1 87.56 581 ARG A C 1
ATOM 4451 O O . ARG A 1 581 ? -21.125 1.289 16.938 1 87.56 581 ARG A O 1
ATOM 4458 N N . TYR A 1 582 ? -20.875 -0.135 18.672 1 89.12 582 TYR A N 1
ATOM 4459 C CA . TYR A 1 582 ? -19.422 -0.188 18.562 1 89.12 582 TYR A CA 1
ATOM 4460 C C . TYR A 1 582 ? -18.984 -1.381 17.719 1 89.12 582 TYR A C 1
ATOM 4462 O O . TYR A 1 582 ? -19.281 -2.529 18.062 1 89.12 582 TYR A O 1
ATOM 4470 N N . ILE A 1 583 ? -18.406 -1.035 16.625 1 90.06 583 ILE A N 1
ATOM 4471 C CA . ILE A 1 583 ? -17.938 -2.072 15.703 1 90.06 583 ILE A CA 1
ATOM 4472 C C . ILE A 1 583 ? -16.453 -1.888 15.438 1 90.06 583 ILE A C 1
ATOM 4474 O O . ILE A 1 583 ? -16.016 -0.825 14.977 1 90.06 583 ILE A O 1
ATOM 4478 N N . SER A 1 584 ? -15.562 -2.908 15.734 1 90.38 584 SER A N 1
ATOM 4479 C CA . SER A 1 584 ? -14.156 -3 15.359 1 90.38 584 SER A CA 1
ATOM 4480 C C . SER A 1 584 ? -13.352 -1.833 15.922 1 90.38 584 SER A C 1
ATOM 4482 O O . SER A 1 584 ? -12.477 -1.29 15.242 1 90.38 584 SER A O 1
ATOM 4484 N N . VAL A 1 585 ? -13.609 -1.361 17.109 1 93.62 585 VAL A N 1
ATOM 4485 C CA . VAL A 1 585 ? -12.922 -0.19 17.641 1 93.62 585 VAL A CA 1
ATOM 4486 C C . VAL A 1 585 ? -12.086 -0.59 18.859 1 93.62 585 VAL A C 1
ATOM 4488 O O . VAL A 1 585 ? -11.25 0.182 19.312 1 93.62 585 VAL A O 1
ATOM 4491 N N . ASP A 1 586 ? -12.281 -1.828 19.281 1 93.75 586 ASP A N 1
ATOM 4492 C CA . ASP A 1 586 ? -11.43 -2.344 20.344 1 93.75 586 ASP A CA 1
ATOM 4493 C C . ASP A 1 586 ? -10.18 -3.012 19.781 1 93.75 586 ASP A C 1
ATOM 4495 O O . ASP A 1 586 ? -10.273 -3.85 18.875 1 93.75 586 ASP A O 1
ATOM 4499 N N . ASN A 1 587 ? -9.039 -2.633 20.328 1 94.31 587 ASN A N 1
ATOM 4500 C CA . ASN A 1 587 ? -7.785 -3.17 19.812 1 94.31 587 ASN A CA 1
ATOM 4501 C C . ASN A 1 587 ? -7.293 -4.348 20.656 1 94.31 587 ASN A C 1
ATOM 4503 O O . ASN A 1 587 ? -7.527 -4.395 21.859 1 94.31 587 ASN A O 1
ATOM 4507 N N . VAL A 1 588 ? -6.742 -5.324 20.047 1 95.06 588 VAL A N 1
ATOM 4508 C CA . VAL A 1 588 ? -5.906 -6.344 20.672 1 95.06 588 VAL A CA 1
ATOM 4509 C C . VAL A 1 588 ? -4.434 -6.047 20.406 1 95.06 588 VAL A C 1
ATOM 4511 O O . VAL A 1 588 ? -3.885 -6.473 19.375 1 95.06 588 VAL A O 1
ATOM 4514 N N . ASN A 1 589 ? -3.854 -5.375 21.344 1 97.06 589 ASN A N 1
ATOM 4515 C CA . ASN A 1 589 ? -2.5 -4.875 21.141 1 97.06 589 ASN A CA 1
ATOM 4516 C C . ASN A 1 589 ? -1.453 -5.895 21.578 1 97.06 589 ASN A C 1
ATOM 4518 O O . ASN A 1 589 ? -1.707 -6.703 22.469 1 97.06 589 ASN A O 1
ATOM 4522 N N . PRO A 1 590 ? -0.319 -5.848 20.938 1 98 590 PRO A N 1
ATOM 4523 C CA . PRO A 1 590 ? 0.822 -6.578 21.484 1 98 590 PRO A CA 1
ATOM 4524 C C . PRO A 1 590 ? 1.412 -5.898 22.719 1 98 590 PRO A C 1
ATOM 4526 O O . PRO A 1 590 ? 1.002 -4.793 23.078 1 98 590 PRO A O 1
ATOM 4529 N N . ASP A 1 591 ? 2.234 -6.676 23.438 1 98.44 591 ASP A N 1
ATOM 4530 C CA . ASP A 1 591 ? 3.135 -6.023 24.391 1 98.44 591 ASP A CA 1
ATOM 4531 C C . ASP A 1 591 ? 4.168 -5.168 23.656 1 98.44 591 ASP A C 1
ATOM 4533 O O . ASP A 1 591 ? 5.176 -5.684 23.172 1 98.44 591 ASP A O 1
ATOM 4537 N N . PHE A 1 592 ? 3.902 -3.863 23.656 1 98.56 592 PHE A N 1
ATOM 4538 C CA . PHE A 1 592 ? 4.711 -2.969 22.844 1 98.56 592 PHE A CA 1
ATOM 4539 C C . PHE A 1 592 ? 6.156 -2.955 23.312 1 98.56 592 PHE A C 1
ATOM 4541 O O . PHE A 1 592 ? 7.078 -2.752 22.531 1 98.56 592 PHE A O 1
ATOM 4548 N N . VAL A 1 593 ? 6.391 -3.139 24.609 1 98.62 593 VAL A N 1
ATOM 4549 C CA . VAL A 1 593 ? 7.746 -3.189 25.141 1 98.62 593 VAL A CA 1
ATOM 4550 C C . VAL A 1 593 ? 8.469 -4.422 24.609 1 98.62 593 VAL A C 1
ATOM 4552 O O . VAL A 1 593 ? 9.57 -4.312 24.062 1 98.62 593 VAL A O 1
ATOM 4555 N N . LYS A 1 594 ? 7.82 -5.586 24.688 1 98.44 594 LYS A N 1
ATOM 4556 C CA . LYS A 1 594 ? 8.398 -6.82 24.156 1 98.44 594 LYS A CA 1
ATOM 4557 C C . LYS A 1 594 ? 8.609 -6.727 22.656 1 98.44 594 LYS A C 1
ATOM 4559 O O . LYS A 1 594 ? 9.586 -7.262 22.125 1 98.44 594 LYS A O 1
ATOM 4564 N N . LEU A 1 595 ? 7.688 -6.102 22.016 1 98.62 595 LEU A N 1
ATOM 4565 C CA . LEU A 1 595 ? 7.781 -5.934 20.562 1 98.62 595 LEU A CA 1
ATOM 4566 C C . LEU A 1 595 ? 9.047 -5.16 20.188 1 98.62 595 LEU A C 1
ATOM 4568 O O . LEU A 1 595 ? 9.805 -5.59 19.328 1 98.62 595 LEU A O 1
ATOM 4572 N N . ALA A 1 596 ? 9.219 -4.016 20.844 1 98.69 596 ALA A N 1
ATOM 4573 C CA . ALA A 1 596 ? 10.406 -3.217 20.578 1 98.69 596 ALA A CA 1
ATOM 4574 C C . ALA A 1 596 ? 11.68 -3.992 20.906 1 98.69 596 ALA A C 1
ATOM 4576 O O . ALA A 1 596 ? 12.656 -3.951 20.156 1 98.69 596 ALA A O 1
ATOM 4577 N N . GLN A 1 597 ? 11.664 -4.703 21.938 1 98.5 597 GLN A N 1
ATOM 4578 C CA . GLN A 1 597 ? 12.82 -5.473 22.375 1 98.5 597 GLN A CA 1
ATOM 4579 C C . GLN A 1 597 ? 13.141 -6.586 21.391 1 98.5 597 GLN A C 1
ATOM 4581 O O . GLN A 1 597 ? 14.312 -6.945 21.203 1 98.5 597 GLN A O 1
ATOM 4586 N N . ALA A 1 598 ? 12.125 -7.117 20.766 1 98.5 598 ALA A N 1
ATOM 4587 C CA . ALA A 1 598 ? 12.352 -8.125 19.734 1 98.5 598 ALA A CA 1
ATOM 4588 C C . ALA A 1 598 ? 13.234 -7.582 18.609 1 98.5 598 ALA A C 1
ATOM 4590 O O . ALA A 1 598 ? 13.992 -8.336 18 1 98.5 598 ALA A O 1
ATOM 4591 N N . TYR A 1 599 ? 13.156 -6.309 18.375 1 98.25 599 TYR A N 1
ATOM 4592 C CA . TYR A 1 599 ? 13.977 -5.664 17.344 1 98.25 599 TYR A CA 1
ATOM 4593 C C . TYR A 1 599 ? 15.281 -5.152 17.938 1 98.25 599 TYR A C 1
ATOM 4595 O O . TYR A 1 599 ? 16.109 -4.566 17.234 1 98.25 599 TYR A O 1
ATOM 4603 N N . GLY A 1 600 ? 15.469 -5.262 19.234 1 98.12 600 GLY A N 1
ATOM 4604 C CA . GLY A 1 600 ? 16.672 -4.777 19.906 1 98.12 600 GLY A CA 1
ATOM 4605 C C . GLY A 1 600 ? 16.609 -3.301 20.25 1 98.12 600 GLY A C 1
ATOM 4606 O O . GLY A 1 600 ? 17.641 -2.633 20.328 1 98.12 600 GLY A O 1
ATOM 4607 N N . ILE A 1 601 ? 15.461 -2.783 20.422 1 98.62 601 ILE A N 1
ATOM 4608 C CA . ILE A 1 601 ? 15.258 -1.375 20.75 1 98.62 601 ILE A CA 1
ATOM 4609 C C . ILE A 1 601 ? 14.859 -1.235 22.219 1 98.62 601 ILE A C 1
ATOM 4611 O O . ILE A 1 601 ? 14.016 -1.989 22.703 1 98.62 601 ILE A O 1
ATOM 4615 N N . GLU A 1 602 ? 15.484 -0.298 22.891 1 98.5 602 GLU A N 1
ATOM 4616 C CA . GLU A 1 602 ? 15.141 -0.02 24.281 1 98.5 602 GLU A CA 1
ATOM 4617 C C . GLU A 1 602 ? 13.695 0.44 24.406 1 98.5 602 GLU A C 1
ATOM 4619 O O . GLU A 1 602 ? 13.211 1.222 23.594 1 98.5 602 GLU A O 1
ATOM 4624 N N . ALA A 1 603 ? 12.969 -0.105 25.469 1 98.69 603 ALA A N 1
ATOM 4625 C CA . ALA A 1 603 ? 11.562 0.249 25.625 1 98.69 603 ALA A CA 1
ATOM 4626 C C . ALA A 1 603 ? 11.141 0.165 27.094 1 98.69 603 ALA A C 1
ATOM 4628 O O . ALA A 1 603 ? 11.719 -0.6 27.875 1 98.69 603 ALA A O 1
ATOM 4629 N N . MET A 1 604 ? 10.18 0.947 27.469 1 98.38 604 MET A N 1
ATOM 4630 C CA . MET A 1 604 ? 9.594 0.937 28.797 1 98.38 604 MET A CA 1
ATOM 4631 C C . MET A 1 604 ? 8.133 1.374 28.766 1 98.38 604 MET A C 1
ATOM 4633 O O . MET A 1 604 ? 7.656 1.859 27.734 1 98.38 604 MET A O 1
ATOM 4637 N N . SER A 1 605 ? 7.445 1.167 29.812 1 98.5 605 SER A N 1
ATOM 4638 C CA . SER A 1 605 ? 6.055 1.594 29.922 1 98.5 605 SER A CA 1
ATOM 4639 C C . SER A 1 605 ? 5.871 2.576 31.078 1 98.5 605 SER A C 1
ATOM 4641 O O . SER A 1 605 ? 6.691 2.627 31.984 1 98.5 605 SER A O 1
ATOM 4643 N N . CYS A 1 606 ? 4.93 3.432 30.969 1 98.75 606 CYS A N 1
ATOM 4644 C CA . CYS A 1 606 ? 4.496 4.355 32 1 98.75 606 CYS A CA 1
ATOM 4645 C C . CYS A 1 606 ? 2.975 4.453 32.062 1 98.75 606 CYS A C 1
ATOM 4647 O O . CYS A 1 606 ? 2.334 4.656 31.016 1 98.75 606 CYS A O 1
ATOM 4649 N N . ASP A 1 607 ? 2.324 4.227 33.25 1 98.06 607 ASP A N 1
ATOM 4650 C CA . ASP A 1 607 ? 0.866 4.211 33.312 1 98.06 607 ASP A CA 1
ATOM 4651 C C . ASP A 1 607 ? 0.362 5.086 34.469 1 98.06 607 ASP A C 1
ATOM 4653 O O . ASP A 1 607 ? -0.811 5.012 34.844 1 98.06 607 ASP A O 1
ATOM 4657 N N . ASN A 1 608 ? 1.334 5.906 35.094 1 98.12 608 ASN A N 1
ATOM 4658 C CA . ASN A 1 608 ? 0.893 6.695 36.25 1 98.12 608 ASN A CA 1
ATOM 4659 C C . ASN A 1 608 ? 1.533 8.078 36.25 1 98.12 608 ASN A C 1
ATOM 4661 O O . ASN A 1 608 ? 2.631 8.266 35.719 1 98.12 608 ASN A O 1
ATOM 4665 N N . GLU A 1 609 ? 0.889 8.984 36.938 1 97.38 609 GLU A N 1
ATOM 4666 C CA . GLU A 1 609 ? 1.264 10.398 36.969 1 97.38 609 GLU A CA 1
ATOM 4667 C C . GLU A 1 609 ? 2.584 10.609 37.688 1 97.38 609 GLU A C 1
ATOM 4669 O O . GLU A 1 609 ? 3.381 11.469 37.312 1 97.38 609 GLU A O 1
ATOM 4674 N N . ALA A 1 610 ? 2.838 9.875 38.688 1 97.62 610 ALA A N 1
ATOM 4675 C CA . ALA A 1 610 ? 4.016 10.047 39.531 1 97.62 610 ALA A CA 1
ATOM 4676 C C . ALA A 1 610 ? 5.297 9.789 38.75 1 97.62 610 ALA A C 1
ATOM 4678 O O . ALA A 1 610 ? 6.301 10.484 38.938 1 97.62 610 ALA A O 1
ATOM 4679 N N . ASP A 1 611 ? 5.27 8.875 37.875 1 98.25 611 ASP A N 1
ATOM 4680 C CA . ASP A 1 611 ? 6.461 8.453 37.125 1 98.25 611 ASP A CA 1
ATOM 4681 C C . ASP A 1 611 ? 6.602 9.227 35.844 1 98.25 611 ASP A C 1
ATOM 4683 O O . ASP A 1 611 ? 7.648 9.172 35.188 1 98.25 611 ASP A O 1
ATOM 4687 N N . LEU A 1 612 ? 5.652 10.016 35.438 1 98.44 612 LEU A N 1
ATOM 4688 C CA . LEU A 1 612 ? 5.555 10.594 34.125 1 98.44 612 LEU A CA 1
ATOM 4689 C C . LEU A 1 612 ? 6.711 11.555 33.844 1 98.44 612 LEU A C 1
ATOM 4691 O O . LEU A 1 612 ? 7.395 11.445 32.844 1 98.44 612 LEU A O 1
ATOM 4695 N N . PRO A 1 613 ? 7.039 12.531 34.781 1 97.88 613 PRO A N 1
ATOM 4696 C CA . PRO A 1 613 ? 8.148 13.445 34.469 1 97.88 613 PRO A CA 1
ATOM 4697 C C . PRO A 1 613 ? 9.477 12.719 34.312 1 97.88 613 PRO A C 1
ATOM 4699 O O . PRO A 1 613 ? 10.25 13.047 33.406 1 97.88 613 PRO A O 1
ATOM 4702 N N . GLY A 1 614 ? 9.727 11.734 35.188 1 98.19 614 GLY A N 1
ATOM 4703 C CA . GLY A 1 614 ? 10.953 10.953 35.062 1 98.19 614 GLY A CA 1
ATOM 4704 C C . GLY A 1 614 ? 11.023 10.125 33.812 1 98.19 614 GLY A C 1
ATOM 4705 O O . GLY A 1 614 ? 12.086 10.008 33.188 1 98.19 614 GLY A O 1
ATOM 4706 N N . ALA A 1 615 ? 9.891 9.586 33.438 1 98.5 615 ALA A N 1
ATOM 4707 C CA . ALA A 1 615 ? 9.812 8.797 32.219 1 98.5 615 ALA A CA 1
ATOM 4708 C C . ALA A 1 615 ? 10.109 9.656 31 1 98.5 615 ALA A C 1
ATOM 4710 O O . ALA A 1 615 ? 10.836 9.234 30.094 1 98.5 615 ALA A O 1
ATOM 4711 N N . ILE A 1 616 ? 9.609 10.844 30.969 1 98.75 616 ILE A N 1
ATOM 4712 C CA . ILE A 1 616 ? 9.797 11.766 29.859 1 98.75 616 ILE A CA 1
ATOM 4713 C C . ILE A 1 616 ? 11.273 12.148 29.734 1 98.75 616 ILE A C 1
ATOM 4715 O O . ILE A 1 616 ? 11.844 12.125 28.656 1 98.75 616 ILE A O 1
ATOM 4719 N N . GLU A 1 617 ? 11.859 12.461 30.844 1 98.12 617 GLU A N 1
ATOM 4720 C CA . GLU A 1 617 ? 13.266 12.859 30.844 1 98.12 617 GLU A CA 1
ATOM 4721 C C . GLU A 1 617 ? 14.164 11.727 30.359 1 98.12 617 GLU A C 1
ATOM 4723 O O . GLU A 1 617 ? 15 11.938 29.469 1 98.12 617 GLU A O 1
ATOM 4728 N N . LYS A 1 618 ? 13.961 10.57 30.891 1 98.31 618 LYS A N 1
ATOM 4729 C CA . LYS A 1 618 ? 14.758 9.414 30.5 1 98.31 618 LYS A CA 1
ATOM 4730 C C . LYS A 1 618 ? 14.578 9.109 29.016 1 98.31 618 LYS A C 1
ATOM 4732 O O . LYS A 1 618 ? 15.547 8.812 28.312 1 98.31 618 LYS A O 1
ATOM 4737 N N . TRP A 1 619 ? 13.359 9.195 28.562 1 98.56 619 TRP A N 1
ATOM 4738 C CA . TRP A 1 619 ? 12.984 8.883 27.188 1 98.56 619 TRP A CA 1
ATOM 4739 C C . TRP A 1 619 ? 13.617 9.875 26.203 1 98.56 619 TRP A C 1
ATOM 4741 O O . TRP A 1 619 ? 14.312 9.477 25.266 1 98.56 619 TRP A O 1
ATOM 4751 N N . LEU A 1 620 ? 13.547 11.125 26.391 1 98.25 620 LEU A N 1
ATOM 4752 C CA . LEU A 1 620 ? 13.945 12.156 25.438 1 98.25 620 LEU A CA 1
ATOM 4753 C C . LEU A 1 620 ? 15.453 12.367 25.469 1 98.25 620 LEU A C 1
ATOM 4755 O O . LEU A 1 620 ? 16.031 12.914 24.531 1 98.25 620 LEU A O 1
ATOM 4759 N N . THR A 1 621 ? 16.125 11.906 26.562 1 97.5 621 THR A N 1
ATOM 4760 C CA . THR A 1 621 ? 17.562 12.102 26.656 1 97.5 621 THR A CA 1
ATOM 4761 C C . THR A 1 621 ? 18.312 10.812 26.328 1 97.5 621 THR A C 1
ATOM 4763 O O . THR A 1 621 ? 19.547 10.797 26.25 1 97.5 621 THR A O 1
ATOM 4766 N N . PHE A 1 622 ? 17.609 9.734 26.141 1 97.56 622 PHE A N 1
ATOM 4767 C CA . PHE A 1 622 ? 18.234 8.445 25.875 1 97.56 622 PHE A CA 1
ATOM 4768 C C . PHE A 1 622 ? 19.047 8.5 24.594 1 97.56 622 PHE A C 1
ATOM 4770 O O . PHE A 1 622 ? 18.594 9.031 23.578 1 97.56 622 PHE A O 1
ATOM 4777 N N . PRO A 1 623 ? 20.266 7.898 24.734 1 94.56 623 PRO A N 1
ATOM 4778 C CA . PRO A 1 623 ? 21.031 7.809 23.5 1 94.56 623 PRO A CA 1
ATOM 4779 C C . PRO A 1 623 ? 20.484 6.758 22.531 1 94.56 623 PRO A C 1
ATOM 4781 O O . PRO A 1 623 ? 20.188 5.637 22.953 1 94.56 623 PRO A O 1
ATOM 4784 N N . GLY A 1 624 ? 20.156 6.957 21.359 1 96.94 624 GLY A N 1
ATOM 4785 C CA . GLY A 1 624 ? 19.625 6.008 20.391 1 96.94 624 GLY A CA 1
ATOM 4786 C C . GLY A 1 624 ? 18.109 5.953 20.375 1 96.94 624 GLY A C 1
ATOM 4787 O O . GLY A 1 624 ? 17.438 6.797 20.984 1 96.94 624 GLY A O 1
ATOM 4788 N N . PRO A 1 625 ? 17.562 4.875 19.75 1 98.56 625 PRO A N 1
ATOM 4789 C CA . PRO A 1 625 ? 16.109 4.773 19.703 1 98.56 625 PRO A CA 1
ATOM 4790 C C . PRO A 1 625 ? 15.508 4.234 21 1 98.56 625 PRO A C 1
ATOM 4792 O O . PRO A 1 625 ? 16.094 3.357 21.625 1 98.56 625 PRO A O 1
ATOM 4795 N N . MET A 1 626 ? 14.414 4.746 21.375 1 98.75 626 MET A N 1
ATOM 4796 C CA . MET A 1 626 ? 13.695 4.258 22.547 1 98.75 626 MET A CA 1
ATOM 4797 C C . MET A 1 626 ? 12.188 4.367 22.344 1 98.75 626 MET A C 1
ATOM 4799 O O . MET A 1 626 ? 11.703 5.355 21.797 1 98.75 626 MET A O 1
ATOM 4803 N N . LEU A 1 627 ? 11.461 3.301 22.688 1 98.81 627 LEU A N 1
ATOM 4804 C CA . LEU A 1 627 ? 10.008 3.275 22.609 1 98.81 627 LEU A CA 1
ATOM 4805 C C . LEU A 1 627 ? 9.383 3.355 24 1 98.81 627 LEU A C 1
ATOM 4807 O O . LEU A 1 627 ? 9.797 2.633 24.906 1 98.81 627 LEU A O 1
ATOM 4811 N N . MET A 1 628 ? 8.469 4.273 24.172 1 98.88 628 MET A N 1
ATOM 4812 C CA . MET A 1 628 ? 7.688 4.387 25.406 1 98.88 628 MET A CA 1
ATOM 4813 C C . MET A 1 628 ? 6.238 3.969 25.156 1 98.88 628 MET A C 1
ATOM 4815 O O . MET A 1 628 ? 5.574 4.492 24.266 1 98.88 628 MET A O 1
ATOM 4819 N N . ASP A 1 629 ? 5.816 2.949 25.906 1 98.81 629 ASP A N 1
ATOM 4820 C CA . ASP A 1 629 ? 4.41 2.568 25.938 1 98.81 629 ASP A CA 1
ATOM 4821 C C . ASP A 1 629 ? 3.67 3.293 27.062 1 98.81 629 ASP A C 1
ATOM 4823 O O . ASP A 1 629 ? 3.672 2.836 28.203 1 98.81 629 ASP A O 1
ATOM 4827 N N . PHE A 1 630 ? 3.023 4.418 26.75 1 98.88 630 PHE A N 1
ATOM 4828 C CA . PHE A 1 630 ? 2.201 5.129 27.719 1 98.88 630 PHE A CA 1
ATOM 4829 C C . PHE A 1 630 ? 0.794 4.543 27.766 1 98.88 630 PHE A C 1
ATOM 4831 O O . PHE A 1 630 ? 0.021 4.691 26.812 1 98.88 630 PHE A O 1
ATOM 4838 N N . ARG A 1 631 ? 0.431 3.895 28.859 1 98.5 631 ARG A N 1
ATOM 4839 C CA . ARG A 1 631 ? -0.896 3.312 29.031 1 98.5 631 ARG A CA 1
ATOM 4840 C C . ARG A 1 631 ? -1.881 4.344 29.562 1 98.5 631 ARG A C 1
ATOM 4842 O O . ARG A 1 631 ? -1.917 4.605 30.766 1 98.5 631 ARG A O 1
ATOM 4849 N N . VAL A 1 632 ? -2.717 4.848 28.688 1 98.38 632 VAL A N 1
ATOM 4850 C CA . VAL A 1 632 ? -3.533 6.02 29 1 98.38 632 VAL A CA 1
ATOM 4851 C C . VAL A 1 632 ? -5.008 5.625 29.031 1 98.38 632 VAL A C 1
ATOM 4853 O O . VAL A 1 632 ? -5.422 4.676 28.359 1 98.38 632 VAL A O 1
ATOM 4856 N N . VAL A 1 633 ? -5.789 6.391 29.812 1 96.31 633 VAL A N 1
ATOM 4857 C CA . VAL A 1 633 ? -7.238 6.23 29.844 1 96.31 633 VAL A CA 1
ATOM 4858 C C . VAL A 1 633 ? -7.871 6.957 28.656 1 96.31 633 VAL A C 1
ATOM 4860 O O . VAL A 1 633 ? -7.551 8.117 28.391 1 96.31 633 VAL A O 1
ATOM 4863 N N . PRO A 1 634 ? -8.711 6.227 27.922 1 94.31 634 PRO A N 1
ATOM 4864 C CA . PRO A 1 634 ? -9.328 6.855 26.75 1 94.31 634 PRO A CA 1
ATOM 4865 C C . PRO A 1 634 ? -10.117 8.109 27.094 1 94.31 634 PRO A C 1
ATOM 4867 O O . PRO A 1 634 ? -10.727 8.18 28.172 1 94.31 634 PRO A O 1
ATOM 4870 N N . ASP A 1 635 ? -10.109 9.086 26.172 1 93.56 635 ASP A N 1
ATOM 4871 C CA . ASP A 1 635 ? -10.812 10.352 26.359 1 93.56 635 ASP A CA 1
ATOM 4872 C C . ASP A 1 635 ? -11.297 10.914 25.016 1 93.56 635 ASP A C 1
ATOM 4874 O O . ASP A 1 635 ? -11.047 10.328 23.969 1 93.56 635 ASP A O 1
ATOM 4878 N N . ILE A 1 636 ? -12.086 11.969 25.078 1 92.69 636 ILE A N 1
ATOM 4879 C CA . ILE A 1 636 ? -12.547 12.695 23.891 1 92.69 636 ILE A CA 1
ATOM 4880 C C . ILE A 1 636 ? -11.664 13.914 23.656 1 92.69 636 ILE A C 1
ATOM 4882 O O . ILE A 1 636 ? -11.117 14.484 24.609 1 92.69 636 ILE A O 1
ATOM 4886 N N . CYS A 1 637 ? -11.445 14.227 22.438 1 95.19 637 CYS A N 1
ATOM 4887 C CA . CYS A 1 637 ? -10.695 15.422 22.078 1 95.19 637 CYS A CA 1
ATOM 4888 C C . CYS A 1 637 ? -11.617 16.625 21.922 1 95.19 637 CYS A C 1
ATOM 4890 O O . CYS A 1 637 ? -12.438 16.672 21 1 95.19 637 CYS A O 1
ATOM 4892 N N . LEU A 1 638 ? -11.547 17.547 22.797 1 95 638 LEU A N 1
ATOM 4893 C CA . LEU A 1 638 ? -12.344 18.766 22.781 1 95 638 LEU A CA 1
ATOM 4894 C C . LEU A 1 638 ? -11.453 20 22.719 1 95 638 LEU A C 1
ATOM 4896 O O . LEU A 1 638 ? -10.336 19.984 23.234 1 95 638 LEU A O 1
ATOM 4900 N N . PRO A 1 639 ? -11.883 21.078 22.062 1 96 639 PRO A N 1
ATOM 4901 C CA . PRO A 1 639 ? -13.188 21.328 21.453 1 96 639 PRO A CA 1
ATOM 4902 C C . PRO A 1 639 ? -13.391 20.516 20.172 1 96 639 PRO A C 1
ATOM 4904 O O . PRO A 1 639 ? -12.43 19.969 19.609 1 96 639 PRO A O 1
ATOM 4907 N N . MET A 1 640 ? -14.711 20.438 19.812 1 92.75 640 MET A N 1
ATOM 4908 C CA . MET A 1 640 ? -15.055 19.719 18.578 1 92.75 640 MET A CA 1
ATOM 4909 C C . MET A 1 640 ? -16.25 20.375 17.891 1 92.75 640 MET A C 1
ATOM 4911 O O . MET A 1 640 ? -17.234 20.719 18.547 1 92.75 640 MET A O 1
ATOM 4915 N N . VAL A 1 641 ? -16.078 20.641 16.609 1 91.44 641 VAL A N 1
ATOM 4916 C CA . VAL A 1 641 ? -17.188 21.094 15.781 1 91.44 641 VAL A CA 1
ATOM 4917 C C . VAL A 1 641 ? -17.781 19.906 15.031 1 91.44 641 VAL A C 1
ATOM 4919 O O . VAL A 1 641 ? -17.094 19.25 14.258 1 91.44 641 VAL A O 1
ATOM 4922 N N . ALA A 1 642 ? -19 19.594 15.266 1 83.56 642 ALA A N 1
ATOM 4923 C CA . ALA A 1 642 ? -19.656 18.484 14.586 1 83.56 642 ALA A CA 1
ATOM 4924 C C . ALA A 1 642 ? -19.906 18.812 13.109 1 83.56 642 ALA A C 1
ATOM 4926 O O . ALA A 1 642 ? -19.969 19.984 12.734 1 83.56 642 ALA A O 1
ATOM 4927 N N . PRO A 1 643 ? -20 17.766 12.312 1 76.69 643 PRO A N 1
ATOM 4928 C CA . PRO A 1 643 ? -20.359 18.031 10.914 1 76.69 643 PRO A CA 1
ATOM 4929 C C . PRO A 1 643 ? -21.672 18.812 10.773 1 76.69 643 PRO A C 1
ATOM 4931 O O . PRO A 1 643 ? -22.625 18.547 11.508 1 76.69 643 PRO A O 1
ATOM 4934 N N . GLY A 1 644 ? -21.625 19.812 9.898 1 75.06 644 GLY A N 1
ATOM 4935 C CA . GLY A 1 644 ? -22.828 20.594 9.641 1 75.06 644 GLY A CA 1
ATOM 4936 C C . GLY A 1 644 ? -22.984 21.766 10.586 1 75.06 644 GLY A C 1
ATOM 4937 O O . GLY A 1 644 ? -23.984 22.5 10.516 1 75.06 644 GLY A O 1
ATOM 4938 N N . LYS A 1 645 ? -22.031 21.969 11.406 1 83.75 645 LYS A N 1
ATOM 4939 C CA . LYS A 1 645 ? -22.109 23.047 12.375 1 83.75 645 LYS A CA 1
ATOM 4940 C C . LYS A 1 645 ? -21.125 24.156 12.039 1 83.75 645 LYS A C 1
ATOM 4942 O O . LYS A 1 645 ? -20.141 23.922 11.336 1 83.75 645 LYS A O 1
ATOM 4947 N N . ALA A 1 646 ? -21.484 25.328 12.555 1 89.75 646 ALA A N 1
ATOM 4948 C CA . ALA A 1 646 ? -20.594 26.469 12.398 1 89.75 646 ALA A CA 1
ATOM 4949 C C . ALA A 1 646 ? -19.422 26.375 13.375 1 89.75 646 ALA A C 1
ATOM 4951 O O . ALA A 1 646 ? -19.5 25.672 14.383 1 89.75 646 ALA A O 1
ATOM 4952 N N . LEU A 1 647 ? -18.391 27.141 13.094 1 95.44 647 LEU A N 1
ATOM 4953 C CA . LEU A 1 647 ? -17.172 27.078 13.883 1 95.44 647 LEU A CA 1
ATOM 4954 C C . LEU A 1 647 ? -17.438 27.5 15.328 1 95.44 647 LEU A C 1
ATOM 4956 O O . LEU A 1 647 ? -16.734 27.078 16.25 1 95.44 647 LEU A O 1
ATOM 4960 N N . ASP A 1 648 ? -18.453 28.344 15.523 1 95.19 648 ASP A N 1
ATOM 4961 C CA . ASP A 1 648 ? -18.703 28.828 16.875 1 95.19 648 ASP A CA 1
ATOM 4962 C C . ASP A 1 648 ? -19.766 27.969 17.578 1 95.19 648 ASP A C 1
ATOM 4964 O O . ASP A 1 648 ? -20.156 28.266 18.703 1 95.19 648 ASP A O 1
ATOM 4968 N N . GLU A 1 649 ? -20.25 26.938 16.906 1 91.44 649 GLU A N 1
ATOM 4969 C CA . GLU A 1 649 ? -21.109 25.922 17.516 1 91.44 649 GLU A CA 1
ATOM 4970 C C . GLU A 1 649 ? -20.297 24.703 17.922 1 91.44 649 GLU A C 1
ATOM 4972 O O . GLU A 1 649 ? -20.5 23.609 17.375 1 91.44 649 GLU A O 1
ATOM 4977 N N . MET A 1 650 ? -19.531 24.844 18.938 1 92.88 650 MET A N 1
ATOM 4978 C CA . MET A 1 650 ? -18.578 23.812 19.328 1 92.88 650 MET A CA 1
ATOM 4979 C C . MET A 1 650 ? -19.047 23.109 20.594 1 92.88 650 MET A C 1
ATOM 4981 O O . MET A 1 650 ? -19.734 23.703 21.438 1 92.88 650 MET A O 1
ATOM 4985 N N . MET A 1 651 ? -18.719 21.859 20.625 1 92.06 651 MET A N 1
ATOM 4986 C CA . MET A 1 651 ? -18.703 21.156 21.906 1 92.06 651 MET A CA 1
ATOM 4987 C C . MET A 1 651 ? -17.453 21.5 22.703 1 92.06 651 MET A C 1
ATOM 4989 O O . MET A 1 651 ? -16.344 21.391 22.172 1 92.06 651 MET A O 1
ATOM 4993 N N . LEU A 1 652 ? -17.641 21.938 23.922 1 95 652 LEU A N 1
ATOM 4994 C CA . LEU A 1 652 ? -16.531 22.359 24.781 1 95 652 LEU A CA 1
ATOM 4995 C C . LEU A 1 652 ? -16.375 21.406 25.953 1 95 652 LEU A C 1
ATOM 4997 O O . LEU A 1 652 ? -17.141 20.438 26.094 1 95 652 LEU A O 1
ATOM 5001 N N . LEU A 1 653 ? -15.344 21.609 26.75 1 93.69 653 LEU A N 1
ATOM 5002 C CA . LEU A 1 653 ? -15.023 20.734 27.859 1 93.69 653 LEU A CA 1
ATOM 5003 C C . LEU A 1 653 ? -16.203 20.609 28.812 1 93.69 653 LEU A C 1
ATOM 5005 O O . LEU A 1 653 ? -16.438 19.547 29.406 1 93.69 653 LEU A O 1
ATOM 5009 N N . GLN A 1 654 ? -16.984 21.656 28.984 1 89.38 654 GLN A N 1
ATOM 5010 C CA . GLN A 1 654 ? -18.141 21.641 29.875 1 89.38 654 GLN A CA 1
ATOM 5011 C C . GLN A 1 654 ? -19.219 20.672 29.375 1 89.38 654 GLN A C 1
ATOM 5013 O O . GLN A 1 654 ? -20.062 20.219 30.156 1 89.38 654 GLN A O 1
ATOM 5018 N N . ASP A 1 655 ? -19.141 20.359 28.094 1 87.06 655 ASP A N 1
ATOM 5019 C CA . ASP A 1 655 ? -20.141 19.469 27.484 1 87.06 655 ASP A CA 1
ATOM 5020 C C . ASP A 1 655 ? -19.688 18.016 27.578 1 87.06 655 ASP A C 1
ATOM 5022 O O . ASP A 1 655 ? -20.391 17.109 27.109 1 87.06 655 ASP A O 1
ATOM 5026 N N . ARG A 1 656 ? -18.578 17.75 28.094 1 87.88 656 ARG A N 1
ATOM 5027 C CA . ARG A 1 656 ? -17.938 16.438 28.047 1 87.88 656 ARG A CA 1
ATOM 5028 C C . ARG A 1 656 ? -18.859 15.359 28.609 1 87.88 656 ARG A C 1
ATOM 5030 O O . ARG A 1 656 ? -19.047 14.312 27.984 1 87.88 656 ARG A O 1
ATOM 5037 N N . ASP A 1 657 ? -19.406 15.57 29.734 1 83.81 657 ASP A N 1
ATOM 5038 C CA . ASP A 1 657 ? -20.219 14.555 30.391 1 83.81 657 ASP A CA 1
ATOM 5039 C C . ASP A 1 657 ? -21.531 14.344 29.656 1 83.81 657 ASP A C 1
ATOM 5041 O O . ASP A 1 657 ? -22.078 13.234 29.656 1 83.81 657 ASP A O 1
ATOM 5045 N N . ALA A 1 658 ? -21.969 15.352 29.047 1 81.94 658 ALA A N 1
ATOM 5046 C CA . ALA A 1 658 ? -23.188 15.227 28.266 1 81.94 658 ALA A CA 1
ATOM 5047 C C . ALA A 1 658 ? -22.953 14.383 27.016 1 81.94 658 ALA A C 1
ATOM 5049 O O . ALA A 1 658 ? -23.875 13.766 26.484 1 81.94 658 ALA A O 1
ATOM 5050 N N . ILE A 1 659 ? -21.734 14.336 26.656 1 80.81 659 ILE A N 1
ATOM 5051 C CA . ILE A 1 659 ? -21.375 13.578 25.469 1 80.81 659 ILE A CA 1
ATOM 5052 C C . ILE A 1 659 ? -21.047 12.141 25.844 1 80.81 659 ILE A C 1
ATOM 5054 O O . ILE A 1 659 ? -21.609 11.195 25.281 1 80.81 659 ILE A O 1
ATOM 5058 N N . LEU A 1 660 ? -20.078 11.938 26.734 1 81.31 660 LEU A N 1
ATOM 5059 C CA . LEU A 1 660 ? -19.547 10.625 27.062 1 81.31 660 LEU A CA 1
ATOM 5060 C C . LEU A 1 660 ? -20.422 9.898 28.062 1 81.31 660 LEU A C 1
ATOM 5062 O O . LEU A 1 660 ? -20.438 8.664 28.109 1 81.31 660 LEU A O 1
ATOM 5066 N N . GLY A 1 661 ? -21.172 10.562 28.703 1 75.25 661 GLY A N 1
ATOM 5067 C CA . GLY A 1 661 ? -21.781 9.984 29.891 1 75.25 661 GLY A CA 1
ATOM 5068 C C . GLY A 1 661 ? -20.844 9.875 31.062 1 75.25 661 GLY A C 1
ATOM 5069 O O . GLY A 1 661 ? -19.672 10.273 30.969 1 75.25 661 GLY A O 1
ATOM 5070 N N . THR A 1 662 ? -21.406 9.445 32.156 1 70.81 662 THR A N 1
ATOM 5071 C CA . THR A 1 662 ? -20.609 9.336 33.375 1 70.81 662 THR A CA 1
ATOM 5072 C C . THR A 1 662 ? -19.891 7.996 33.438 1 70.81 662 THR A C 1
ATOM 5074 O O . THR A 1 662 ? -19.016 7.789 34.281 1 70.81 662 THR A O 1
ATOM 5077 N N . SER A 1 663 ? -20.281 7.125 32.625 1 69.75 663 SER A N 1
ATOM 5078 C CA . SER A 1 663 ? -19.625 5.836 32.438 1 69.75 663 SER A CA 1
ATOM 5079 C C . SER A 1 663 ? -19.734 5.34 31 1 69.75 663 SER A C 1
ATOM 5081 O O . SER A 1 663 ? -20.516 5.867 30.219 1 69.75 663 SER A O 1
ATOM 5083 N N . ASP A 1 664 ? -18.844 4.375 30.625 1 68.19 664 ASP A N 1
ATOM 5084 C CA . ASP A 1 664 ? -18.875 3.828 29.266 1 68.19 664 ASP A CA 1
ATOM 5085 C C . ASP A 1 664 ? -20.219 3.191 28.969 1 68.19 664 ASP A C 1
ATOM 5087 O O . ASP A 1 664 ? -20.656 3.152 27.812 1 68.19 664 ASP A O 1
ATOM 5091 N N . GLU A 1 665 ? -20.875 2.762 29.953 1 70.38 665 GLU A N 1
ATOM 5092 C CA . GLU A 1 665 ? -22.156 2.082 29.781 1 70.38 665 GLU A CA 1
ATOM 5093 C C . GLU A 1 665 ? -23.312 3.084 29.656 1 70.38 665 GLU A C 1
ATOM 5095 O O . GLU A 1 665 ? -24.328 2.787 29.031 1 70.38 665 GLU A O 1
ATOM 5100 N N . GLU A 1 666 ? -23.031 4.242 30.219 1 76.06 666 GLU A N 1
ATOM 5101 C CA . GLU A 1 666 ? -24.094 5.246 30.203 1 76.06 666 GLU A CA 1
ATOM 5102 C C . GLU A 1 666 ? -23.938 6.18 29 1 76.06 666 GLU A C 1
ATOM 5104 O O . GLU A 1 666 ? -22.891 6.805 28.828 1 76.06 666 GLU A O 1
ATOM 5109 N N . MET A 1 667 ? -24.984 6.23 28.234 1 78.56 667 MET A N 1
ATOM 5110 C CA . MET A 1 667 ? -24.953 7.109 27.062 1 78.56 667 MET A CA 1
ATOM 5111 C C . MET A 1 667 ? -25.141 8.562 27.469 1 78.56 667 MET A C 1
ATOM 5113 O O . MET A 1 667 ? -25.859 8.859 28.438 1 78.56 667 MET A O 1
ATOM 5117 N N . GLY A 1 668 ? -24.391 9.414 26.766 1 76.06 668 GLY A N 1
ATOM 5118 C CA . GLY A 1 668 ? -24.594 10.844 26.969 1 76.06 668 GLY A CA 1
ATOM 5119 C C . GLY A 1 668 ? -25.906 11.336 26.406 1 76.06 668 GLY A C 1
ATOM 5120 O O . GLY A 1 668 ? -26.656 10.57 25.797 1 76.06 668 GLY A O 1
ATOM 5121 N N . THR A 1 669 ? -26.219 12.641 26.75 1 77.75 669 THR A N 1
ATOM 5122 C CA . THR A 1 669 ? -27.484 13.234 26.344 1 77.75 669 THR A CA 1
ATOM 5123 C C . THR A 1 669 ? -27.344 13.898 24.969 1 77.75 669 THR A C 1
ATOM 5125 O O . THR A 1 669 ? -28.344 14.203 24.328 1 77.75 669 THR A O 1
ATOM 5128 N N . TYR A 1 670 ? -26.062 14.078 24.625 1 75.19 670 TYR A N 1
ATOM 5129 C CA . TYR A 1 670 ? -25.844 14.742 23.344 1 75.19 670 TYR A CA 1
ATOM 5130 C C . TYR A 1 670 ? -26.109 13.789 22.188 1 75.19 670 TYR A C 1
ATOM 5132 O O . TYR A 1 670 ? -25.578 12.68 22.156 1 75.19 670 TYR A O 1
ATOM 5140 N N . LYS A 1 671 ? -27.156 14.094 21.359 1 66.75 671 LYS A N 1
ATOM 5141 C CA . LYS A 1 671 ? -27.469 13.305 20.172 1 66.75 671 LYS A CA 1
ATOM 5142 C C . LYS A 1 671 ? -27.344 14.156 18.906 1 66.75 671 LYS A C 1
ATOM 5144 O O . LYS A 1 671 ? -27.734 15.328 18.906 1 66.75 671 LYS A O 1
ATOM 5149 N N . PHE A 1 672 ? -26.469 13.688 18.047 1 68.75 672 PHE A N 1
ATOM 5150 C CA . PHE A 1 672 ? -26.328 14.445 16.797 1 68.75 672 PHE A CA 1
ATOM 5151 C C . PHE A 1 672 ? -27.141 13.812 15.688 1 68.75 672 PHE A C 1
ATOM 5153 O O . PHE A 1 672 ? -27.25 12.594 15.594 1 68.75 672 PHE A O 1
ATOM 5160 N N . GLU A 1 673 ? -28.016 14.805 15.219 1 56.94 673 GLU A N 1
ATOM 5161 C CA . GLU A 1 673 ? -28.734 14.477 13.984 1 56.94 673 GLU A CA 1
ATOM 5162 C C . GLU A 1 673 ? -27.875 14.805 12.758 1 56.94 673 GLU A C 1
ATOM 5164 O O . GLU A 1 673 ? -27.094 15.75 12.781 1 56.94 673 GLU A O 1
ATOM 5169 N N . GLY A 1 674 ? -27.406 13.781 11.984 1 55.69 674 GLY A N 1
ATOM 5170 C CA . GLY A 1 674 ? -26.719 14.039 10.727 1 55.69 674 GLY A CA 1
ATOM 5171 C C . GLY A 1 674 ? -25.641 13.023 10.414 1 55.69 674 GLY A C 1
ATOM 5172 O O . GLY A 1 674 ? -25.531 12 11.086 1 55.69 674 GLY A O 1
ATOM 5173 N N . LEU A 1 675 ? -24.984 13.336 9.312 1 58 675 LEU A N 1
ATOM 5174 C CA . LEU A 1 675 ? -24.031 12.367 8.773 1 58 675 LEU A CA 1
ATOM 5175 C C . LEU A 1 675 ? -22.734 12.391 9.555 1 58 675 LEU A C 1
ATOM 5177 O O . LEU A 1 675 ? -22.234 13.461 9.914 1 58 675 LEU A O 1
ATOM 5181 N N . ALA A 1 676 ? -22.344 11.297 10.094 1 58.03 676 ALA A N 1
ATOM 5182 C CA . ALA A 1 676 ? -21.031 11.133 10.719 1 58.03 676 ALA A CA 1
ATOM 5183 C C . ALA A 1 676 ? -19.938 11.672 9.812 1 58.03 676 ALA A C 1
ATOM 5185 O O . ALA A 1 676 ? -20.078 11.688 8.586 1 58.03 676 ALA A O 1
ATOM 5186 N N . PRO A 1 677 ? -18.938 12.367 10.477 1 55.31 677 PRO A N 1
ATOM 5187 C CA . PRO A 1 677 ? -17.781 12.789 9.664 1 55.31 677 PRO A CA 1
ATOM 5188 C C . PRO A 1 677 ? -17.188 11.641 8.859 1 55.31 677 PRO A C 1
ATOM 5190 O O . PRO A 1 677 ? -17.344 10.477 9.227 1 55.31 677 PRO A O 1
ATOM 5193 N N . SER A 1 678 ? -16.672 11.922 7.617 1 52.12 678 SER A N 1
ATOM 5194 C CA . SER A 1 678 ? -16.016 10.906 6.801 1 52.12 678 SER A CA 1
ATOM 5195 C C . SER A 1 678 ? -14.82 10.297 7.527 1 52.12 678 SER A C 1
ATOM 5197 O O . SER A 1 678 ? -14.117 10.992 8.266 1 52.12 678 SER A O 1
ATOM 5199 N N . THR B 1 1 ? -15.172 -8.062 -41.344 1 19.11 1 THR B N 1
ATOM 5200 C CA . THR B 1 1 ? -15.766 -8.234 -40.031 1 19.11 1 THR B CA 1
ATOM 5201 C C . THR B 1 1 ? -14.75 -7.934 -38.938 1 19.11 1 THR B C 1
ATOM 5203 O O . THR B 1 1 ? -13.664 -8.523 -38.906 1 19.11 1 THR B O 1
ATOM 5206 N N . VAL B 1 2 ? -14.492 -6.727 -38.688 1 24.78 2 VAL B N 1
ATOM 5207 C CA . VAL B 1 2 ? -13.555 -6.469 -37.594 1 24.78 2 VAL B CA 1
ATOM 5208 C C . VAL B 1 2 ? -14.125 -6.992 -36.281 1 24.78 2 VAL B C 1
ATOM 5210 O O . VAL B 1 2 ? -15.227 -6.609 -35.875 1 24.78 2 VAL B O 1
ATOM 5213 N N . ALA B 1 3 ? -13.836 -8.219 -35.938 1 24.47 3 ALA B N 1
ATOM 5214 C CA . ALA B 1 3 ? -14.18 -8.773 -34.625 1 24.47 3 ALA B CA 1
ATOM 5215 C C . ALA B 1 3 ? -13.477 -8.008 -33.531 1 24.47 3 ALA B C 1
ATOM 5217 O O . ALA B 1 3 ? -12.25 -7.895 -33.5 1 24.47 3 ALA B O 1
ATOM 5218 N N . LEU B 1 4 ? -14.039 -6.965 -33.188 1 27.41 4 LEU B N 1
ATOM 5219 C CA . LEU B 1 4 ? -13.57 -6.293 -31.984 1 27.41 4 LEU B CA 1
ATOM 5220 C C . LEU B 1 4 ? -13.828 -7.152 -30.75 1 27.41 4 LEU B C 1
ATOM 5222 O O . LEU B 1 4 ? -14.961 -7.59 -30.516 1 27.41 4 LEU B O 1
ATOM 5226 N N . SER B 1 5 ? -13.117 -8.164 -30.578 1 25.7 5 SER B N 1
ATOM 5227 C CA . SER B 1 5 ? -13.391 -9.031 -29.438 1 25.7 5 SER B CA 1
ATOM 5228 C C . SER B 1 5 ? -13.297 -8.266 -28.125 1 25.7 5 SER B C 1
ATOM 5230 O O . SER B 1 5 ? -13.664 -8.789 -27.062 1 25.7 5 SER B O 1
ATOM 5232 N N . GLY B 1 6 ? -12.242 -7.543 -28 1 26.09 6 GLY B N 1
ATOM 5233 C CA . GLY B 1 6 ? -12.016 -7.203 -26.609 1 26.09 6 GLY B CA 1
ATOM 5234 C C . GLY B 1 6 ? -13.102 -6.316 -26.031 1 26.09 6 GLY B C 1
ATOM 5235 O O . GLY B 1 6 ? -13.891 -5.723 -26.766 1 26.09 6 GLY B O 1
ATOM 5236 N N . GLY B 1 7 ? -13.734 -6.812 -24.922 1 27.09 7 GLY B N 1
ATOM 5237 C CA . GLY B 1 7 ? -14.797 -6.148 -24.188 1 27.09 7 GLY B CA 1
ATOM 5238 C C . GLY B 1 7 ? -14.562 -4.66 -24.016 1 27.09 7 GLY B C 1
ATOM 5239 O O . GLY B 1 7 ? -14.148 -4.211 -22.938 1 27.09 7 GLY B O 1
ATOM 5240 N N . GLN B 1 8 ? -13.82 -4.137 -24.953 1 27.17 8 GLN B N 1
ATOM 5241 C CA . GLN B 1 8 ? -13.719 -2.684 -24.875 1 27.17 8 GLN B CA 1
ATOM 5242 C C . GLN B 1 8 ? -15.086 -2.023 -24.969 1 27.17 8 GLN B C 1
ATOM 5244 O O . GLN B 1 8 ? -15.906 -2.408 -25.812 1 27.17 8 GLN B O 1
ATOM 5249 N N . ARG B 1 9 ? -15.602 -1.709 -23.766 1 28.11 9 ARG B N 1
ATOM 5250 C CA . ARG B 1 9 ? -16.797 -0.865 -23.828 1 28.11 9 ARG B CA 1
ATOM 5251 C C . ARG B 1 9 ? -16.641 0.228 -24.875 1 28.11 9 ARG B C 1
ATOM 5253 O O . ARG B 1 9 ? -15.719 1.047 -24.797 1 28.11 9 ARG B O 1
ATOM 5260 N N . LEU B 1 10 ? -16.719 -0.258 -26.078 1 31.66 10 LEU B N 1
ATOM 5261 C CA . LEU B 1 10 ? -16.781 0.752 -27.125 1 31.66 10 LEU B CA 1
ATOM 5262 C C . LEU B 1 10 ? -17.875 1.769 -26.844 1 31.66 10 LEU B C 1
ATOM 5264 O O . LEU B 1 10 ? -19.016 1.393 -26.547 1 31.66 10 LEU B O 1
ATOM 5268 N N . GLN B 1 11 ? -17.391 2.857 -26.156 1 29.78 11 GLN B N 1
ATOM 5269 C CA . GLN B 1 11 ? -18.422 3.887 -26.078 1 29.78 11 GLN B CA 1
ATOM 5270 C C . GLN B 1 11 ? -19.141 4.051 -27.406 1 29.78 11 GLN B C 1
ATOM 5272 O O . GLN B 1 11 ? -18.562 3.814 -28.469 1 29.78 11 GLN B O 1
ATOM 5277 N N . HIS B 1 12 ? -20.312 3.928 -27.344 1 33.47 12 HIS B N 1
ATOM 5278 C CA . HIS B 1 12 ? -21.203 3.947 -28.5 1 33.47 12 HIS B CA 1
ATOM 5279 C C . HIS B 1 12 ? -20.656 4.855 -29.594 1 33.47 12 HIS B C 1
ATOM 5281 O O . HIS B 1 12 ? -20.688 4.492 -30.781 1 33.47 12 HIS B O 1
ATOM 5287 N N . GLY B 1 13 ? -20.094 5.977 -29.172 1 32.81 13 GLY B N 1
ATOM 5288 C CA . GLY B 1 13 ? -19.625 6.891 -30.188 1 32.81 13 GLY B CA 1
ATOM 5289 C C . GLY B 1 13 ? -18.375 6.391 -30.906 1 32.81 13 GLY B C 1
ATOM 5290 O O . GLY B 1 13 ? -18.188 6.641 -32.094 1 32.81 13 GLY B O 1
ATOM 5291 N N . SER B 1 14 ? -17.609 5.574 -30.141 1 34.59 14 SER B N 1
ATOM 5292 C CA . SER B 1 14 ? -16.422 5.059 -30.812 1 34.59 14 SER B CA 1
ATOM 5293 C C . SER B 1 14 ? -16.781 3.969 -31.812 1 34.59 14 SER B C 1
ATOM 5295 O O . SER B 1 14 ? -16.125 3.824 -32.844 1 34.59 14 SER B O 1
ATOM 5297 N N . VAL B 1 15 ? -17.766 3.289 -31.422 1 36.56 15 VAL B N 1
ATOM 5298 C CA . VAL B 1 15 ? -18.172 2.238 -32.344 1 36.56 15 VAL B CA 1
ATOM 5299 C C . VAL B 1 15 ? -18.641 2.861 -33.656 1 36.56 15 VAL B C 1
ATOM 5301 O O . VAL B 1 15 ? -18.312 2.354 -34.75 1 36.56 15 VAL B O 1
ATOM 5304 N N . ARG B 1 16 ? -19.328 3.984 -33.562 1 33.25 16 ARG B N 1
ATOM 5305 C CA . ARG B 1 16 ? -19.766 4.688 -34.75 1 33.25 16 ARG B CA 1
ATOM 5306 C C . ARG B 1 16 ? -18.594 5.152 -35.594 1 33.25 16 ARG B C 1
ATOM 5308 O O . ARG B 1 16 ? -18.594 4.992 -36.812 1 33.25 16 ARG B O 1
ATOM 5315 N N . VAL B 1 17 ? -17.719 5.719 -34.844 1 33.62 17 VAL B N 1
ATOM 5316 C CA . VAL B 1 17 ? -16.547 6.168 -35.562 1 33.62 17 VAL B CA 1
ATOM 5317 C C . VAL B 1 17 ? -15.859 4.977 -36.25 1 33.62 17 VAL B C 1
ATOM 5319 O O . VAL B 1 17 ? -15.469 5.047 -37.406 1 33.62 17 VAL B O 1
ATOM 5322 N N . LEU B 1 18 ? -15.938 3.967 -35.375 1 34.31 18 LEU B N 1
ATOM 5323 C CA . LEU B 1 18 ? -15.312 2.793 -36 1 34.31 18 LEU B CA 1
ATOM 5324 C C . LEU B 1 18 ? -16.156 2.244 -37.125 1 34.31 18 LEU B C 1
ATOM 5326 O O . LEU B 1 18 ? -15.625 1.806 -38.156 1 34.31 18 LEU B O 1
ATOM 5330 N N . LYS B 1 19 ? -17.453 2.244 -36.812 1 35.09 19 LYS B N 1
ATOM 5331 C CA . LYS B 1 19 ? -18.312 1.747 -37.875 1 35.09 19 LYS B CA 1
ATOM 5332 C C . LYS B 1 19 ? -18.297 2.682 -39.094 1 35.09 19 LYS B C 1
ATOM 5334 O O . LYS B 1 19 ? -18.312 2.225 -40.219 1 35.09 19 LYS B O 1
ATOM 5339 N N . GLU B 1 20 ? -18.406 3.982 -38.656 1 33.59 20 GLU B N 1
ATOM 5340 C CA . GLU B 1 20 ? -18.422 4.957 -39.75 1 33.59 20 GLU B CA 1
ATOM 5341 C C . GLU B 1 20 ? -17.078 4.996 -40.469 1 33.59 20 GLU B C 1
ATOM 5343 O O . GLU B 1 20 ? -16.984 5.418 -41.625 1 33.59 20 GLU B O 1
ATOM 5348 N N . LEU B 1 21 ? -16.062 4.68 -39.688 1 33.03 21 LEU B N 1
ATOM 5349 C CA . LEU B 1 21 ? -14.867 4.41 -40.469 1 33.03 21 LEU B CA 1
ATOM 5350 C C . LEU B 1 21 ? -15.078 3.227 -41.406 1 33.03 21 LEU B C 1
ATOM 5352 O O . LEU B 1 21 ? -15.805 2.287 -41.062 1 33.03 21 LEU B O 1
ATOM 5356 N N . ARG B 1 22 ? -15.039 3.375 -42.656 1 31.14 22 ARG B N 1
ATOM 5357 C CA . ARG B 1 22 ? -15.266 2.545 -43.812 1 31.14 22 ARG B CA 1
ATOM 5358 C C . ARG B 1 22 ? -14.766 1.123 -43.594 1 31.14 22 ARG B C 1
ATOM 5360 O O . ARG B 1 22 ? -13.617 0.92 -43.188 1 31.14 22 ARG B O 1
ATOM 5367 N N . GLY B 1 23 ? -15.703 0.187 -43.594 1 30.14 23 GLY B N 1
ATOM 5368 C CA . GLY B 1 23 ? -15.727 -1.243 -43.844 1 30.14 23 GLY B CA 1
ATOM 5369 C C . GLY B 1 23 ? -15.492 -2.084 -42.594 1 30.14 23 GLY B C 1
ATOM 5370 O O . GLY B 1 23 ? -15.172 -3.27 -42.688 1 30.14 23 GLY B O 1
ATOM 5371 N N . ILE B 1 24 ? -15.258 -1.444 -41.469 1 30.88 24 ILE B N 1
ATOM 5372 C CA . ILE B 1 24 ? -15.07 -2.33 -40.344 1 30.88 24 ILE B CA 1
ATOM 5373 C C . ILE B 1 24 ? -16.422 -2.867 -39.875 1 30.88 24 ILE B C 1
ATOM 5375 O O . ILE B 1 24 ? -17.328 -2.094 -39.562 1 30.88 24 ILE B O 1
ATOM 5379 N N . GLU B 1 25 ? -16.797 -4.02 -40.375 1 31.84 25 GLU B N 1
ATOM 5380 C CA . GLU B 1 25 ? -17.969 -4.75 -39.875 1 31.84 25 GLU B CA 1
ATOM 5381 C C . GLU B 1 25 ? -17.781 -5.176 -38.438 1 31.84 25 GLU B C 1
ATOM 5383 O O . GLU B 1 25 ? -16.75 -5.762 -38.094 1 31.84 25 GLU B O 1
ATOM 5388 N N . ILE B 1 26 ? -18.234 -4.352 -37.562 1 33.56 26 ILE B N 1
ATOM 5389 C CA . ILE B 1 26 ? -18.219 -4.777 -36.156 1 33.56 26 ILE B CA 1
ATOM 5390 C C . ILE B 1 26 ? -19.141 -5.984 -35.969 1 33.56 26 ILE B C 1
ATOM 5392 O O . ILE B 1 26 ? -20.344 -5.906 -36.219 1 33.56 26 ILE B O 1
ATOM 5396 N N . LEU B 1 27 ? -18.484 -7.129 -36.062 1 31.98 27 LEU B N 1
ATOM 5397 C CA . LEU B 1 27 ? -19.234 -8.367 -35.844 1 31.98 27 LEU B CA 1
ATOM 5398 C C . LEU B 1 27 ? -19.328 -8.703 -34.375 1 31.98 27 LEU B C 1
ATOM 5400 O O . LEU B 1 27 ? -18.438 -8.336 -33.594 1 31.98 27 LEU B O 1
ATOM 5404 N N . ASN B 1 28 ? -20.422 -9.344 -33.781 1 30.12 28 ASN B N 1
ATOM 5405 C CA . ASN B 1 28 ? -20.766 -9.953 -32.5 1 30.12 28 ASN B CA 1
ATOM 5406 C C . ASN B 1 28 ? -20.906 -8.906 -31.406 1 30.12 28 ASN B C 1
ATOM 5408 O O . ASN B 1 28 ? -20.312 -9.047 -30.344 1 30.12 28 ASN B O 1
ATOM 5412 N N . LEU B 1 29 ? -21.406 -7.672 -31.938 1 34.81 29 LEU B N 1
ATOM 5413 C CA . LEU B 1 29 ? -21.875 -6.707 -30.953 1 34.81 29 LEU B CA 1
ATOM 5414 C C . LEU B 1 29 ? -22.984 -7.305 -30.078 1 34.81 29 LEU B C 1
ATOM 5416 O O . LEU B 1 29 ? -24 -7.77 -30.594 1 34.81 29 LEU B O 1
ATOM 5420 N N . ARG B 1 30 ? -22.516 -7.93 -28.984 1 30.72 30 ARG B N 1
ATOM 5421 C CA . ARG B 1 30 ? -23.562 -8.445 -28.094 1 30.72 30 ARG B CA 1
ATOM 5422 C C . ARG B 1 30 ? -24.188 -7.328 -27.281 1 30.72 30 ARG B C 1
ATOM 5424 O O . ARG B 1 30 ? -23.5 -6.395 -26.859 1 30.72 30 ARG B O 1
ATOM 5431 N N . GLN B 1 31 ? -25.391 -7.168 -27.406 1 30.53 31 GLN B N 1
ATOM 5432 C CA . GLN B 1 31 ? -26.234 -6.285 -26.594 1 30.53 31 GLN B CA 1
ATOM 5433 C C . GLN B 1 31 ? -26.141 -6.648 -25.125 1 30.53 31 GLN B C 1
ATOM 5435 O O . GLN B 1 31 ? -26.375 -7.797 -24.75 1 30.53 31 GLN B O 1
ATOM 5440 N N . LEU B 1 32 ? -25.234 -6.102 -24.344 1 33.22 32 LEU B N 1
ATOM 5441 C CA . LEU B 1 32 ? -25.141 -6.574 -22.969 1 33.22 32 LEU B CA 1
ATOM 5442 C C . LEU B 1 32 ? -26.375 -6.184 -22.172 1 33.22 32 LEU B C 1
ATOM 5444 O O . LEU B 1 32 ? -26.609 -6.699 -21.078 1 33.22 32 LEU B O 1
ATOM 5448 N N . GLY B 1 33 ? -27.359 -5.23 -22.766 1 33.84 33 GLY B N 1
ATOM 5449 C CA . GLY B 1 33 ? -28.578 -4.891 -22.062 1 33.84 33 GLY B CA 1
ATOM 5450 C C . GLY B 1 33 ? -29.828 -5.23 -22.844 1 33.84 33 GLY B C 1
ATOM 5451 O O . GLY B 1 33 ? -29.766 -5.551 -24.031 1 33.84 33 GLY B O 1
ATOM 5452 N N . PHE B 1 34 ? -30.766 -5.934 -22.031 1 31.97 34 PHE B N 1
ATOM 5453 C CA . PHE B 1 34 ? -32.031 -6.371 -22.609 1 31.97 34 PHE B CA 1
ATOM 5454 C C . PHE B 1 34 ? -32.906 -5.172 -22.969 1 31.97 34 PHE B C 1
ATOM 5456 O O . PHE B 1 34 ? -33.031 -4.23 -22.188 1 31.97 34 PHE B O 1
ATOM 5463 N N . LEU B 1 35 ? -32.938 -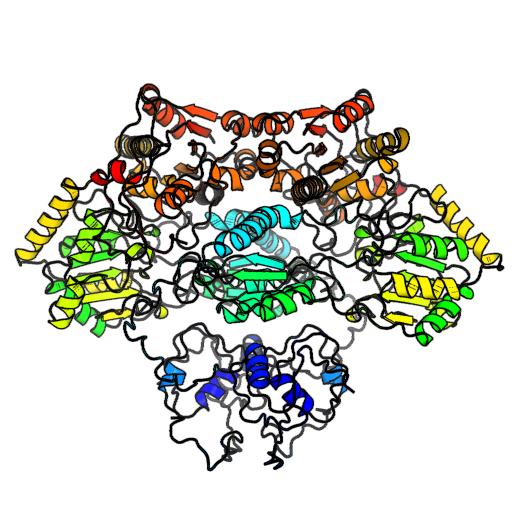4.801 -24.188 1 35.28 35 LEU B N 1
ATOM 5464 C CA . LEU B 1 35 ? -34 -3.902 -24.625 1 35.28 35 LEU B CA 1
ATOM 5465 C C . LEU B 1 35 ? -35.375 -4.566 -24.469 1 35.28 35 LEU B C 1
ATOM 5467 O O . LEU B 1 35 ? -35.562 -5.707 -24.891 1 35.28 35 LEU B O 1
ATOM 5471 N N . HIS B 1 36 ? -36.094 -4.309 -23.281 1 41.19 36 HIS B N 1
ATOM 5472 C CA . HIS B 1 36 ? -37.375 -4.98 -23.062 1 41.19 36 HIS B CA 1
ATOM 5473 C C . HIS B 1 36 ? -38.25 -4.93 -24.297 1 41.19 36 HIS B C 1
ATOM 5475 O O . HIS B 1 36 ? -39.125 -5.77 -24.484 1 41.19 36 HIS B O 1
ATOM 5481 N N . GLY B 1 37 ? -38.344 -3.82 -25.062 1 36.28 37 GLY B N 1
ATOM 5482 C CA . GLY B 1 37 ? -39.094 -3.664 -26.297 1 36.28 37 GLY B CA 1
ATOM 5483 C C . GLY B 1 37 ? -38.625 -2.496 -27.141 1 36.28 37 GLY B C 1
ATOM 5484 O O . GLY B 1 37 ? -37.844 -1.663 -26.672 1 36.28 37 GLY B O 1
ATOM 5485 N N . PRO B 1 38 ? -38.938 -2.516 -28.406 1 35.78 38 PRO B N 1
ATOM 5486 C CA . PRO B 1 38 ? -38.656 -1.42 -29.328 1 35.78 38 PRO B CA 1
ATOM 5487 C C . PRO B 1 38 ? -39.375 -0.121 -28.938 1 35.78 38 PRO B C 1
ATOM 5489 O O . PRO B 1 38 ? -40.562 -0.125 -28.656 1 35.78 38 PRO B O 1
ATOM 5492 N N . GLY B 1 39 ? -38.812 1.073 -28.625 1 34.28 39 GLY B N 1
ATOM 5493 C CA . GLY B 1 39 ? -39.469 2.346 -28.328 1 34.28 39 GLY B CA 1
ATOM 5494 C C . GLY B 1 39 ? -39.688 2.582 -26.859 1 34.28 39 GLY B C 1
ATOM 5495 O O . GLY B 1 39 ? -40.406 3.51 -26.469 1 34.28 39 GLY B O 1
ATOM 5496 N N . SER B 1 40 ? -39.531 1.541 -26.062 1 33.03 40 SER B N 1
ATOM 5497 C CA . SER B 1 40 ? -39.969 1.827 -24.703 1 33.03 40 SER B CA 1
ATOM 5498 C C . SER B 1 40 ? -39.094 2.865 -24.031 1 33.03 40 SER B C 1
ATOM 5500 O O . SER B 1 40 ? -37.875 2.867 -24.219 1 33.03 40 SER B O 1
ATOM 5502 N N . ALA B 1 41 ? -39.625 4.086 -23.719 1 39.59 41 ALA B N 1
ATOM 5503 C CA . ALA B 1 41 ? -39.062 5.148 -22.906 1 39.59 41 ALA B CA 1
ATOM 5504 C C . ALA B 1 41 ? -38.156 4.574 -21.812 1 39.59 41 ALA B C 1
ATOM 5506 O O . ALA B 1 41 ? -37.125 5.176 -21.453 1 39.59 41 ALA B O 1
ATOM 5507 N N . GLU B 1 42 ? -38.438 3.416 -21.391 1 38.84 42 GLU B N 1
ATOM 5508 C CA . GLU B 1 42 ? -37.688 2.785 -20.297 1 38.84 42 GLU B CA 1
ATOM 5509 C C . GLU B 1 42 ? -36.344 2.285 -20.781 1 38.84 42 GLU B C 1
ATOM 5511 O O . GLU B 1 42 ? -35.344 2.422 -20.062 1 38.84 42 GLU B O 1
ATOM 5516 N N . ASP B 1 43 ? -36.281 1.825 -22 1 37.25 43 ASP B N 1
ATOM 5517 C CA . ASP B 1 43 ? -35.062 1.286 -22.547 1 37.25 43 ASP B CA 1
ATOM 5518 C C . ASP B 1 43 ? -34.031 2.4 -22.812 1 37.25 43 ASP B C 1
ATOM 5520 O O . ASP B 1 43 ? -32.844 2.25 -22.547 1 37.25 43 ASP B O 1
ATOM 5524 N N . VAL B 1 44 ? -34.594 3.49 -23.406 1 38.09 44 VAL B N 1
ATOM 5525 C CA . VAL B 1 44 ? -33.781 4.684 -23.625 1 38.09 44 VAL B CA 1
ATOM 5526 C C . VAL B 1 44 ? -33.25 5.199 -22.297 1 38.09 44 VAL B C 1
ATOM 5528 O O . VAL B 1 44 ? -32.062 5.562 -22.188 1 38.09 44 VAL B O 1
ATOM 5531 N N . ALA B 1 45 ? -34.062 5.129 -21.297 1 37.38 45 ALA B N 1
ATOM 5532 C CA . ALA B 1 45 ? -33.656 5.555 -19.969 1 37.38 45 ALA B CA 1
ATOM 5533 C C . ALA B 1 45 ? -32.594 4.613 -19.391 1 37.38 45 ALA B C 1
ATOM 5535 O O . ALA B 1 45 ? -31.609 5.059 -18.797 1 37.38 45 ALA B O 1
ATOM 5536 N N . GLU B 1 46 ? -32.812 3.375 -19.688 1 35.41 46 GLU B N 1
ATOM 5537 C CA . GLU B 1 46 ? -31.891 2.369 -19.188 1 35.41 46 GLU B CA 1
ATOM 5538 C C . GLU B 1 46 ? -30.547 2.449 -19.906 1 35.41 46 GLU B C 1
ATOM 5540 O O . GLU B 1 46 ? -29.5 2.336 -19.281 1 35.41 46 GLU B O 1
ATOM 5545 N N . CYS B 1 47 ? -30.734 2.568 -21.25 1 37.62 47 CYS B N 1
ATOM 5546 C CA . CYS B 1 47 ? -29.516 2.734 -22.016 1 37.62 47 CYS B CA 1
ATOM 5547 C C . CYS B 1 47 ? -28.781 4.008 -21.609 1 37.62 47 CYS B C 1
ATOM 5549 O O . CYS B 1 47 ? -27.547 4.008 -21.5 1 37.62 47 CYS B O 1
ATOM 5551 N N . ARG B 1 48 ? -29.656 4.984 -21.406 1 35.97 48 ARG B N 1
ATOM 5552 C CA . ARG B 1 48 ? -29.109 6.23 -20.875 1 35.97 48 ARG B CA 1
ATOM 5553 C C . ARG B 1 48 ? -28.344 5.992 -19.578 1 35.97 48 ARG B C 1
ATOM 5555 O O . ARG B 1 48 ? -27.312 6.629 -19.344 1 35.97 48 ARG B O 1
ATOM 5562 N N . ASN B 1 49 ? -29.031 5.113 -18.844 1 30.84 49 ASN B N 1
ATOM 5563 C CA . ASN B 1 49 ? -28.406 4.836 -17.547 1 30.84 49 ASN B CA 1
ATOM 5564 C C . ASN B 1 49 ? -27.094 4.07 -17.703 1 30.84 49 ASN B C 1
ATOM 5566 O O . ASN B 1 49 ? -26.203 4.18 -16.859 1 30.84 49 ASN B O 1
ATOM 5570 N N . ILE B 1 50 ? -27.219 3.186 -18.734 1 30.66 50 ILE B N 1
ATOM 5571 C CA . ILE B 1 50 ? -26.016 2.383 -18.875 1 30.66 50 ILE B CA 1
ATOM 5572 C C . ILE B 1 50 ? -24.953 3.164 -19.656 1 30.66 50 ILE B C 1
ATOM 5574 O O . ILE B 1 50 ? -23.766 3.014 -19.422 1 30.66 50 ILE B O 1
ATOM 5578 N N . CYS B 1 51 ? -25.562 3.965 -20.703 1 31.88 51 CYS B N 1
ATOM 5579 C CA . CYS B 1 51 ? -24.641 4.797 -21.453 1 31.88 51 CYS B CA 1
ATOM 5580 C C . CYS B 1 51 ? -24.125 5.957 -20.594 1 31.88 51 CYS B C 1
ATOM 5582 O O . CYS B 1 51 ? -24.922 6.789 -20.141 1 31.88 51 CYS B O 1
ATOM 5584 N N . TYR B 1 52 ? -23.375 5.656 -19.641 1 29.36 52 TYR B N 1
ATOM 5585 C CA . TYR B 1 52 ? -22.844 6.664 -18.719 1 29.36 52 TYR B CA 1
ATOM 5586 C C . TYR B 1 52 ? -22.531 7.957 -19.469 1 29.36 52 TYR B C 1
ATOM 5588 O O . TYR B 1 52 ? -21.984 8.891 -18.875 1 29.36 52 TYR B O 1
ATOM 5596 N N . SER B 1 53 ? -22.516 7.852 -20.938 1 29.69 53 SER B N 1
ATOM 5597 C CA . SER B 1 53 ? -22.25 9.125 -21.594 1 29.69 53 SER B CA 1
ATOM 5598 C C . SER B 1 53 ? -23.5 10 -21.641 1 29.69 53 SER B C 1
ATOM 5600 O O . SER B 1 53 ? -24.578 9.539 -22.031 1 29.69 53 SER B O 1
ATOM 5602 N N . ASP B 1 54 ? -23.891 10.641 -20.594 1 28.41 54 ASP B N 1
ATOM 5603 C CA . ASP B 1 54 ? -24.922 11.672 -20.734 1 28.41 54 ASP B CA 1
ATOM 5604 C C . ASP B 1 54 ? -24.875 12.328 -22.109 1 28.41 54 ASP B C 1
ATOM 5606 O O . ASP B 1 54 ? -25.406 13.422 -22.297 1 28.41 54 ASP B O 1
ATOM 5610 N N . VAL B 1 55 ? -23.875 11.953 -23.031 1 27.89 55 VAL B N 1
ATOM 5611 C CA . VAL B 1 55 ? -23.953 12.539 -24.359 1 27.89 55 VAL B CA 1
ATOM 5612 C C . VAL B 1 55 ? -25.203 12.047 -25.078 1 27.89 55 VAL B C 1
ATOM 5614 O O . VAL B 1 55 ? -25.422 10.836 -25.203 1 27.89 55 VAL B O 1
ATOM 5617 N N . LEU B 1 56 ? -26.344 12.703 -24.781 1 28.05 56 LEU B N 1
ATOM 5618 C CA . LEU B 1 56 ? -27.516 12.539 -25.625 1 28.05 56 LEU B CA 1
ATOM 5619 C C . LEU B 1 56 ? -27.109 12.273 -27.078 1 28.05 56 LEU B C 1
ATOM 5621 O O . LEU B 1 56 ? -26.391 13.07 -27.672 1 28.05 56 LEU B O 1
ATOM 5625 N N . CYS B 1 57 ? -26.656 11.148 -27.375 1 30.92 57 CYS B N 1
ATOM 5626 C CA . CYS B 1 57 ? -26.516 10.82 -28.797 1 30.92 57 CYS B CA 1
ATOM 5627 C C . CYS B 1 57 ? -27.703 11.328 -29.594 1 30.92 57 CYS B C 1
ATOM 5629 O O . CYS B 1 57 ? -28.812 10.805 -29.469 1 30.92 57 CYS B O 1
ATOM 5631 N N . GLN B 1 58 ? -27.828 12.719 -29.672 1 29.05 58 GLN B N 1
ATOM 5632 C CA . GLN B 1 58 ? -28.875 13.367 -30.438 1 29.05 58 GLN B CA 1
ATOM 5633 C C . GLN B 1 58 ? -29.203 12.586 -31.703 1 29.05 58 GLN B C 1
ATOM 5635 O O . GLN B 1 58 ? -30.25 12.797 -32.312 1 29.05 58 GLN B O 1
ATOM 5640 N N . TYR B 1 59 ? -28.188 11.969 -32.25 1 30.3 59 TYR B N 1
ATOM 5641 C CA . TYR B 1 59 ? -28.453 11.383 -33.562 1 30.3 59 TYR B CA 1
ATOM 5642 C C . TYR B 1 59 ? -29.016 9.969 -33.438 1 30.3 59 TYR B C 1
ATOM 5644 O O . TYR B 1 59 ? -29.172 9.266 -34.438 1 30.3 59 TYR B O 1
ATOM 5652 N N . TRP B 1 60 ? -29.109 9.539 -32.219 1 31.83 60 TRP B N 1
ATOM 5653 C CA . TRP B 1 60 ? -29.672 8.203 -32.125 1 31.83 60 TRP B CA 1
ATOM 5654 C C . TRP B 1 60 ? -31.203 8.25 -32.219 1 31.83 60 TRP B C 1
ATOM 5656 O O . TRP B 1 60 ? -31.844 9.047 -31.516 1 31.83 60 TRP B O 1
ATOM 5666 N N . GLN B 1 61 ? -31.547 8.102 -33.406 1 31.11 61 GLN B N 1
ATOM 5667 C CA . GLN B 1 61 ? -32.969 7.84 -33.594 1 31.11 61 GLN B CA 1
ATOM 5668 C C . GLN B 1 61 ? -33.344 6.445 -33.094 1 31.11 61 GLN B C 1
ATOM 5670 O O . GLN B 1 61 ? -32.594 5.488 -33.312 1 31.11 61 GLN B O 1
ATOM 5675 N N . TYR B 1 62 ? -33.906 6.41 -32.062 1 32.31 62 TYR B N 1
ATOM 5676 C CA . TYR B 1 62 ? -34.5 5.191 -31.484 1 32.31 62 TYR B CA 1
ATOM 5677 C C . TYR B 1 62 ? -35.625 4.68 -32.344 1 32.31 62 TYR B C 1
ATOM 5679 O O . TYR B 1 62 ? -36.562 5.43 -32.688 1 32.31 62 TYR B O 1
ATOM 5687 N N . GLY B 1 63 ? -35.219 3.984 -33.438 1 31.14 63 GLY B N 1
ATOM 5688 C CA . GLY B 1 63 ? -36.344 3.389 -34.156 1 31.14 63 GLY B CA 1
ATOM 5689 C C . GLY B 1 63 ? -36.812 2.086 -33.531 1 31.14 63 GLY B C 1
ATOM 5690 O O . GLY B 1 63 ? -36.344 1.679 -32.469 1 31.14 63 GLY B O 1
ATOM 5691 N N . ASP B 1 64 ? -37.906 1.421 -34.125 1 33.62 64 ASP B N 1
ATOM 5692 C CA . ASP B 1 64 ? -38.625 0.235 -33.656 1 33.62 64 ASP B CA 1
ATOM 5693 C C . ASP B 1 64 ? -37.625 -0.89 -33.312 1 33.62 64 ASP B C 1
ATOM 5695 O O . ASP B 1 64 ? -37.906 -1.705 -32.438 1 33.62 64 ASP B O 1
ATOM 5699 N N . SER B 1 65 ? -36.75 -1.179 -34.188 1 31.52 65 SER B N 1
ATOM 5700 C CA . SER B 1 65 ? -35.906 -2.371 -34.156 1 31.52 65 SER B CA 1
ATOM 5701 C C . SER B 1 65 ? -34.594 -2.107 -33.438 1 31.52 65 SER B C 1
ATOM 5703 O O . SER B 1 65 ? -33.656 -2.928 -33.5 1 31.52 65 SER B O 1
ATOM 5705 N N . GLY B 1 66 ? -34.5 -1.177 -32.594 1 31.84 66 GLY B N 1
ATOM 5706 C CA . GLY B 1 66 ? -33.375 -0.774 -31.781 1 31.84 66 GLY B CA 1
ATOM 5707 C C . GLY B 1 66 ? -32.906 0.639 -32.062 1 31.84 66 GLY B C 1
ATOM 5708 O O . GLY B 1 66 ? -33.594 1.411 -32.719 1 31.84 66 GLY B O 1
ATOM 5709 N N . CYS B 1 67 ? -32.188 1.244 -31.328 1 32.75 67 CYS B N 1
ATOM 5710 C CA . CYS B 1 67 ? -31.719 2.617 -31.516 1 32.75 67 CYS B CA 1
ATOM 5711 C C . CYS B 1 67 ? -30.891 2.756 -32.781 1 32.75 67 CYS B C 1
ATOM 5713 O O . CYS B 1 67 ? -30.016 1.937 -33.062 1 32.75 67 CYS B O 1
ATOM 5715 N N . ARG B 1 68 ? -31.641 2.906 -33.812 1 30.97 68 ARG B N 1
ATOM 5716 C CA . ARG B 1 68 ? -30.984 3.139 -35.094 1 30.97 68 ARG B CA 1
ATOM 5717 C C . ARG B 1 68 ? -30.594 4.605 -35.25 1 30.97 68 ARG B C 1
ATOM 5719 O O . ARG B 1 68 ? -31.25 5.488 -34.719 1 30.97 68 ARG B O 1
ATOM 5726 N N . VAL B 1 69 ? -29.422 4.82 -35.25 1 30.75 69 VAL B N 1
ATOM 5727 C CA . VAL B 1 69 ? -29.016 6.156 -35.688 1 30.75 69 VAL B CA 1
ATOM 5728 C C . VAL B 1 69 ? -29.359 6.363 -37.156 1 30.75 69 VAL B C 1
ATOM 5730 O O . VAL B 1 69 ? -28.875 5.629 -38.031 1 30.75 69 VAL B O 1
ATOM 5733 N N . GLU B 1 70 ? -30.656 6.461 -37.406 1 28.33 70 GLU B N 1
ATOM 5734 C CA . GLU B 1 70 ? -30.938 6.871 -38.781 1 28.33 70 GLU B CA 1
ATOM 5735 C C . GLU B 1 70 ? -30.359 8.25 -39.062 1 28.33 70 GLU B C 1
ATOM 5737 O O . GLU B 1 70 ? -30.641 9.211 -38.344 1 28.33 70 GLU B O 1
ATOM 5742 N N . ASP B 1 71 ? -29.125 8.188 -39.625 1 29.02 71 ASP B N 1
ATOM 5743 C CA . ASP B 1 71 ? -28.672 9.445 -40.188 1 29.02 71 ASP B CA 1
ATOM 5744 C C . ASP B 1 71 ? -29.625 9.938 -41.281 1 29.02 71 ASP B C 1
ATOM 5746 O O . ASP B 1 71 ? -29.672 9.359 -42.375 1 29.02 71 ASP B O 1
ATOM 5750 N N . PRO B 1 72 ? -30.734 10.25 -41 1 28.77 72 PRO B N 1
ATOM 5751 C CA . PRO B 1 72 ? -31.438 10.68 -42.188 1 28.77 72 PRO B CA 1
ATOM 5752 C C . PRO B 1 72 ? -30.562 11.547 -43.094 1 28.77 72 PRO B C 1
ATOM 5754 O O . PRO B 1 72 ? -30.875 11.703 -44.281 1 28.77 72 PRO B O 1
ATOM 5757 N N . THR B 1 73 ? -29.969 12.594 -42.5 1 27.88 73 THR B N 1
ATOM 5758 C CA . THR B 1 73 ? -29.234 13.422 -43.438 1 27.88 73 THR B CA 1
ATOM 5759 C C . THR B 1 73 ? -27.938 12.742 -43.875 1 27.88 73 THR B C 1
ATOM 5761 O O . THR B 1 73 ? -26.984 12.656 -43.094 1 27.88 73 THR B O 1
ATOM 5764 N N . PHE B 1 74 ? -27.875 11.523 -44.344 1 29 74 PHE B N 1
ATOM 5765 C CA . PHE B 1 74 ? -26.844 10.742 -45 1 29 74 PHE B CA 1
ATOM 5766 C C . PHE B 1 74 ? -26.031 11.617 -45.938 1 29 74 PHE B C 1
ATOM 5768 O O . PHE B 1 74 ? -25.359 11.109 -46.844 1 29 74 PHE B O 1
ATOM 5775 N N . GLN B 1 75 ? -26.25 12.961 -45.844 1 25.27 75 GLN B N 1
ATOM 5776 C CA . GLN B 1 75 ? -25.359 13.562 -46.844 1 25.27 75 GLN B CA 1
ATOM 5777 C C . GLN B 1 75 ? -23.906 13.312 -46.469 1 25.27 75 GLN B C 1
ATOM 5779 O O . GLN B 1 75 ? -23.562 13.148 -45.312 1 25.27 75 GLN B O 1
ATOM 5784 N N . PHE B 1 76 ? -23.047 12.82 -47.406 1 24.92 76 PHE B N 1
ATOM 5785 C CA . PHE B 1 76 ? -21.594 12.617 -47.469 1 24.92 76 PHE B CA 1
ATOM 5786 C C . PHE B 1 76 ? -20.859 13.742 -46.75 1 24.92 76 PHE B C 1
ATOM 5788 O O . PHE B 1 76 ? -20.953 14.906 -47.156 1 24.92 76 PHE B O 1
ATOM 5795 N N . VAL B 1 77 ? -21.141 13.914 -45.594 1 25.08 77 VAL B N 1
ATOM 5796 C CA . VAL B 1 77 ? -20.328 15.031 -45.125 1 25.08 77 VAL B CA 1
ATOM 5797 C C . VAL B 1 77 ? -18.844 14.641 -45.156 1 25.08 77 VAL B C 1
ATOM 5799 O O . VAL B 1 77 ? -18.469 13.594 -44.625 1 25.08 77 VAL B O 1
ATOM 5802 N N . GLU B 1 78 ? -18.109 14.914 -46.219 1 24.58 78 GLU B N 1
ATOM 5803 C CA . GLU B 1 78 ? -16.672 14.781 -46.438 1 24.58 78 GLU B CA 1
ATOM 5804 C C . GLU B 1 78 ? -15.883 15.039 -45.156 1 24.58 78 GLU B C 1
ATOM 5806 O O . GLU B 1 78 ? -16.109 16.031 -44.469 1 24.58 78 GLU B O 1
ATOM 5811 N N . TYR B 1 79 ? -15.766 13.969 -44.531 1 26.94 79 TYR B N 1
ATOM 5812 C CA . TYR B 1 79 ? -14.977 14.055 -43.312 1 26.94 79 TYR B CA 1
ATOM 5813 C C . TYR B 1 79 ? -13.781 14.977 -43.5 1 26.94 79 TYR B C 1
ATOM 5815 O O . TYR B 1 79 ? -13 14.812 -44.438 1 26.94 79 TYR B O 1
ATOM 5823 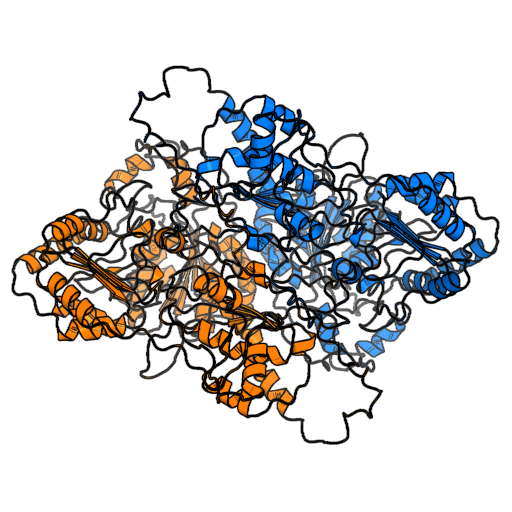N N . PRO B 1 80 ? -14 16.156 -43.125 1 27.67 80 PRO B N 1
ATOM 5824 C CA . PRO B 1 80 ? -13.125 17.25 -43.531 1 27.67 80 PRO B CA 1
ATOM 5825 C C . PRO B 1 80 ? -11.641 16.938 -43.344 1 27.67 80 PRO B C 1
ATOM 5827 O O . PRO B 1 80 ? -10.781 17.703 -43.75 1 27.67 80 PRO B O 1
ATOM 5830 N N . LEU B 1 81 ? -11.367 15.914 -42.469 1 27.33 81 LEU B N 1
ATOM 5831 C CA . LEU B 1 81 ? -9.914 15.883 -42.312 1 27.33 81 LEU B CA 1
ATOM 5832 C C . LEU B 1 81 ? -9.258 15.234 -43.531 1 27.33 81 LEU B C 1
ATOM 5834 O O . LEU B 1 81 ? -8.047 15.008 -43.531 1 27.33 81 LEU B O 1
ATOM 5838 N N . THR B 1 82 ? -10.094 14.461 -44.312 1 24.31 82 THR B N 1
ATOM 5839 C CA . THR B 1 82 ? -9.406 14.008 -45.531 1 24.31 82 THR B CA 1
ATOM 5840 C C . THR B 1 82 ? -9.273 15.141 -46.531 1 24.31 82 THR B C 1
ATOM 5842 O O . THR B 1 82 ? -10.266 15.797 -46.875 1 24.31 82 THR B O 1
ATOM 5845 N N . LEU B 1 83 ? -8.164 15.898 -46.344 1 26.55 83 LEU B N 1
ATOM 5846 C CA . LEU B 1 83 ? -8.008 16.812 -47.469 1 26.55 83 LEU B CA 1
ATOM 5847 C C . LEU B 1 83 ? -8.359 16.125 -48.781 1 26.55 83 LEU B C 1
ATOM 5849 O O . LEU B 1 83 ? -7.996 14.969 -49 1 26.55 83 LEU B O 1
ATOM 5853 N N . PRO B 1 84 ? -9.438 16.484 -49.312 1 27.17 84 PRO B N 1
ATOM 5854 C CA . PRO B 1 84 ? -9.695 16.141 -50.719 1 27.17 84 PRO B CA 1
ATOM 5855 C C . PRO B 1 84 ? -8.461 16.328 -51.594 1 27.17 84 PRO B C 1
ATOM 5857 O O . PRO B 1 84 ? -7.715 17.297 -51.438 1 27.17 84 PRO B O 1
ATOM 5860 N N . GLY B 1 85 ? -7.66 15.773 -52.062 1 27.92 85 GLY B N 1
ATOM 5861 C CA . GLY B 1 85 ? -6.617 15.531 -53.031 1 27.92 85 GLY B CA 1
ATOM 5862 C C . GLY B 1 85 ? -5.383 14.875 -52.469 1 27.92 85 GLY B C 1
ATOM 5863 O O . GLY B 1 85 ? -4.766 14.023 -53.094 1 27.92 85 GLY B O 1
ATOM 5864 N N . THR B 1 86 ? -4.66 15.594 -51.594 1 26.3 86 THR B N 1
ATOM 5865 C CA . THR B 1 86 ? -3.338 15.062 -51.25 1 26.3 86 THR B CA 1
ATOM 5866 C C . THR B 1 86 ? -3.443 13.906 -50.281 1 26.3 86 THR B C 1
ATOM 5868 O O . THR B 1 86 ? -3.396 14.117 -49.062 1 26.3 86 THR B O 1
ATOM 5871 N N . VAL B 1 87 ? -4.418 12.953 -50.5 1 28.3 87 VAL B N 1
ATOM 5872 C CA . VAL B 1 87 ? -4.477 11.68 -49.812 1 28.3 87 VAL B CA 1
ATOM 5873 C C . VAL B 1 87 ? -3.104 11.016 -49.812 1 28.3 87 VAL B C 1
ATOM 5875 O O . VAL B 1 87 ? -2.588 10.664 -50.875 1 28.3 87 VAL B O 1
ATOM 5878 N N . PRO B 1 88 ? -2.217 11.508 -48.969 1 27.22 88 PRO B N 1
ATOM 5879 C CA . PRO B 1 88 ? -1.022 10.82 -49.469 1 27.22 88 PRO B CA 1
ATOM 5880 C C . PRO B 1 88 ? -1.277 9.352 -49.781 1 27.22 88 PRO B C 1
ATOM 5882 O O . PRO B 1 88 ? -2.178 8.734 -49.219 1 27.22 88 PRO B O 1
ATOM 5885 N N . ALA B 1 89 ? -0.936 8.836 -50.938 1 26.06 89 ALA B N 1
ATOM 5886 C CA . ALA B 1 89 ? -1.228 7.539 -51.531 1 26.06 89 ALA B CA 1
ATOM 5887 C C . ALA B 1 89 ? -1.272 6.441 -50.469 1 26.06 89 ALA B C 1
ATOM 5889 O O . ALA B 1 89 ? -2.113 5.543 -50.531 1 26.06 89 ALA B O 1
ATOM 5890 N N . GLY B 1 90 ? -0.252 6.301 -49.688 1 25.66 90 GLY B N 1
ATOM 5891 C CA . GLY B 1 90 ? -0.119 5.047 -48.938 1 25.66 90 GLY B CA 1
ATOM 5892 C C . GLY B 1 90 ? -0.92 5.02 -47.656 1 25.66 90 GLY B C 1
ATOM 5893 O O . GLY B 1 90 ? -0.723 4.137 -46.812 1 25.66 90 GLY B O 1
ATOM 5894 N N . ALA B 1 91 ? -1.438 6.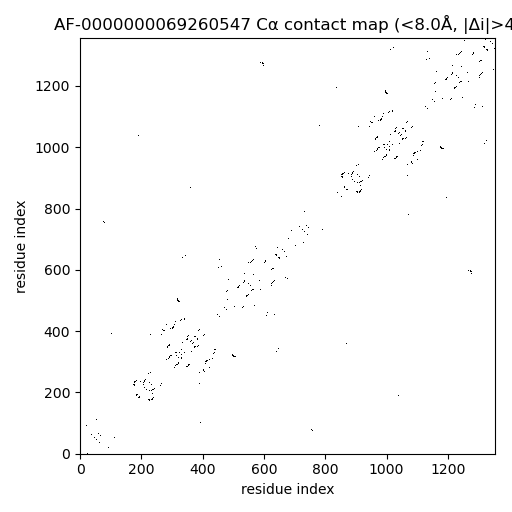121 -47.344 1 27.33 91 ALA B N 1
ATOM 5895 C CA . ALA B 1 91 ? -2.312 6.074 -46.156 1 27.33 91 ALA B CA 1
ATOM 5896 C C . ALA B 1 91 ? -3.488 5.129 -46.406 1 27.33 91 ALA B C 1
ATOM 5898 O O . ALA B 1 91 ? -4.445 5.477 -47.094 1 27.33 91 ALA B O 1
ATOM 5899 N N . ILE B 1 92 ? -2.984 3.879 -46.844 1 23.38 92 ILE B N 1
ATOM 5900 C CA . ILE B 1 92 ? -4.035 2.926 -47.188 1 23.38 92 ILE B CA 1
ATOM 5901 C C . ILE B 1 92 ? -5.047 2.836 -46.031 1 23.38 92 ILE B C 1
ATOM 5903 O O . ILE B 1 92 ? -4.668 2.828 -44.875 1 23.38 92 ILE B O 1
ATOM 5907 N N . GLN B 1 93 ? -6.164 3.197 -46.25 1 26.05 93 GLN B N 1
ATOM 5908 C CA . GLN B 1 93 ? -7.438 2.924 -45.594 1 26.05 93 GLN B CA 1
ATOM 5909 C C . GLN B 1 93 ? -7.473 1.505 -45.031 1 26.05 93 GLN B C 1
ATOM 5911 O O . GLN B 1 93 ? -8.547 0.983 -44.719 1 26.05 93 GLN B O 1
ATOM 5916 N N . SER B 1 94 ? -6.25 0.777 -45.188 1 24.25 94 SER B N 1
ATOM 5917 C CA . SER B 1 94 ? -6.539 -0.647 -45.062 1 24.25 94 SER B CA 1
ATOM 5918 C C . SER B 1 94 ? -6.879 -1.009 -43.594 1 24.25 94 SER B C 1
ATOM 5920 O O . SER B 1 94 ? -6.488 -0.301 -42.688 1 24.25 94 SER B O 1
ATOM 5922 N N . SER B 1 95 ? -7.961 -1.858 -43.469 1 24.81 95 SER B N 1
ATOM 5923 C CA . SER B 1 95 ? -8.508 -2.648 -42.375 1 24.81 95 SER B CA 1
ATOM 5924 C C . SER B 1 95 ? -7.398 -3.164 -41.438 1 24.81 95 SER B C 1
ATOM 5926 O O . SER B 1 95 ? -7.664 -3.566 -40.312 1 24.81 95 SER B O 1
ATOM 5928 N N . LYS B 1 96 ? -6.191 -3.234 -42.031 1 25.56 96 LYS B N 1
ATOM 5929 C CA . LYS B 1 96 ? -5.113 -3.895 -41.281 1 25.56 96 LYS B CA 1
ATOM 5930 C C . LYS B 1 96 ? -4.594 -3.014 -40.156 1 25.56 96 LYS B C 1
ATOM 5932 O O . LYS B 1 96 ? -4.223 -3.518 -39.094 1 25.56 96 LYS B O 1
ATOM 5937 N N . TYR B 1 97 ? -4.48 -1.751 -40.375 1 25.95 97 TYR B N 1
ATOM 5938 C CA . TYR B 1 97 ? -3.949 -0.924 -39.312 1 25.95 97 TYR B CA 1
ATOM 5939 C C . TYR B 1 97 ? -4.949 -0.815 -38.156 1 25.95 97 TYR B C 1
ATOM 5941 O O . TYR B 1 97 ? -4.57 -0.915 -37 1 25.95 97 TYR B O 1
ATOM 5949 N N . ALA B 1 98 ? -6.23 -0.579 -38.531 1 27.81 98 ALA B N 1
ATOM 5950 C CA . ALA B 1 98 ? -7.289 -0.708 -37.531 1 27.81 98 ALA B CA 1
ATOM 5951 C C . ALA B 1 98 ? -7.242 -2.074 -36.844 1 27.81 98 ALA B C 1
ATOM 5953 O O . ALA B 1 98 ? -7.582 -2.201 -35.688 1 27.81 98 ALA B O 1
ATOM 5954 N N . GLN B 1 99 ? -6.812 -3.062 -37.688 1 25.69 99 GLN B N 1
ATOM 5955 C CA . GLN B 1 99 ? -6.684 -4.441 -37.219 1 25.69 99 GLN B CA 1
ATOM 5956 C C . GLN B 1 99 ? -5.547 -4.578 -36.188 1 25.69 99 GLN B C 1
ATOM 5958 O O . GLN B 1 99 ? -5.559 -5.48 -35.375 1 25.69 99 GLN B O 1
ATOM 5963 N N . SER B 1 100 ? -4.438 -3.803 -36.469 1 24.09 100 SER B N 1
ATOM 5964 C CA . SER B 1 100 ? -3.301 -4.023 -35.562 1 24.09 100 SER B CA 1
ATOM 5965 C C . SER B 1 100 ? -3.393 -3.141 -34.312 1 24.09 100 SER B C 1
ATOM 5967 O O . SER B 1 100 ? -2.4 -2.947 -33.625 1 24.09 100 SER B O 1
ATOM 5969 N N . LEU B 1 101 ? -4.484 -2.258 -34.25 1 26.64 101 LEU B N 1
ATOM 5970 C CA . LEU B 1 101 ? -4.668 -1.663 -32.906 1 26.64 101 LEU B CA 1
ATOM 5971 C C . LEU B 1 101 ? -4.656 -2.736 -31.828 1 26.64 101 LEU B C 1
ATOM 5973 O O . LEU B 1 101 ? -5.43 -3.693 -31.891 1 26.64 101 LEU B O 1
ATOM 5977 N N . VAL B 1 102 ? -3.441 -3.023 -31.5 1 24.3 102 VAL B N 1
ATOM 5978 C CA . VAL B 1 102 ? -3.299 -4.051 -30.469 1 24.3 102 VAL B CA 1
ATOM 5979 C C . VAL B 1 102 ? -4.289 -3.795 -29.344 1 24.3 102 VAL B C 1
ATOM 5981 O O . VAL B 1 102 ? -4.598 -2.643 -29.031 1 24.3 102 VAL B O 1
ATOM 5984 N N . ALA B 1 103 ? -5.027 -4.734 -28.953 1 23.52 103 ALA B N 1
ATOM 5985 C CA . ALA B 1 103 ? -5.887 -5.031 -27.797 1 23.52 103 ALA B CA 1
ATOM 5986 C C . ALA B 1 103 ? -5.273 -4.504 -26.516 1 23.52 103 ALA B C 1
ATOM 5988 O O . ALA B 1 103 ? -4.137 -4.832 -26.172 1 23.52 103 ALA B O 1
ATOM 5989 N N . GLY B 1 104 ? -5.656 -3.199 -25.938 1 25.3 104 GLY B N 1
ATOM 5990 C CA . GLY B 1 104 ? -5.371 -2.457 -24.719 1 25.3 104 GLY B CA 1
ATOM 5991 C C . GLY B 1 104 ? -5.336 -0.955 -24.922 1 25.3 104 GLY B C 1
ATOM 5992 O O . GLY B 1 104 ? -5.07 -0.197 -23.984 1 25.3 104 GLY B O 1
ATOM 5993 N N . GLU B 1 105 ? -5.117 -0.572 -26.234 1 26.23 105 GLU B N 1
ATOM 5994 C CA . GLU B 1 105 ? -5.113 0.879 -26.391 1 26.23 105 GLU B CA 1
ATOM 5995 C C . GLU B 1 105 ? -6.535 1.431 -26.469 1 26.23 105 GLU B C 1
ATOM 5997 O O . GLU B 1 105 ? -7.375 0.907 -27.203 1 26.23 105 GLU B O 1
ATOM 6002 N N . PHE B 1 106 ? -7.25 1.718 -25.281 1 25.62 106 PHE B N 1
ATOM 6003 C CA . PHE B 1 106 ? -8.594 2.256 -25.094 1 25.62 106 PHE B CA 1
ATOM 6004 C C . PHE B 1 106 ? -8.719 3.643 -25.703 1 25.62 106 PHE B C 1
ATOM 6006 O O . PHE B 1 106 ? -7.766 4.426 -25.688 1 25.62 106 PHE B O 1
ATOM 6013 N N . ILE B 1 107 ? -9.359 3.633 -26.828 1 26.34 107 ILE B N 1
ATOM 6014 C CA . ILE B 1 107 ? -9.766 4.953 -27.297 1 26.34 107 ILE B CA 1
ATOM 6015 C C . ILE B 1 107 ? -10.828 5.527 -26.359 1 26.34 107 ILE B C 1
ATOM 6017 O O . ILE B 1 107 ? -11.891 4.926 -26.172 1 26.34 107 ILE B O 1
ATOM 6021 N N . GLN B 1 108 ? -10.617 6.168 -25.203 1 25.38 108 GLN B N 1
ATOM 6022 C CA . GLN B 1 108 ? -11.578 6.797 -24.312 1 25.38 108 GLN B CA 1
ATOM 6023 C C . GLN B 1 108 ? -12.18 8.055 -24.938 1 25.38 108 GLN B C 1
ATOM 6025 O O . GLN B 1 108 ? -11.445 8.938 -25.375 1 25.38 108 GLN B O 1
ATOM 6030 N N . HIS B 1 109 ? -13.305 7.836 -25.719 1 25.38 109 HIS B N 1
ATOM 6031 C CA . HIS B 1 109 ? -14.125 8.953 -26.172 1 25.38 109 HIS B CA 1
ATOM 6032 C C . HIS B 1 109 ? -14.781 9.664 -24.984 1 25.38 109 HIS B C 1
ATOM 6034 O O . HIS B 1 109 ? -15.375 9.023 -24.125 1 25.38 109 HIS B O 1
ATOM 6040 N N . TYR B 1 110 ? -14.383 10.82 -24.609 1 25.05 110 TYR B N 1
ATOM 6041 C CA . TYR B 1 110 ? -14.961 11.672 -23.562 1 25.05 110 TYR B CA 1
ATOM 6042 C C . TYR B 1 110 ? -16.172 12.422 -24.094 1 25.05 110 TYR B C 1
ATOM 6044 O O . TYR B 1 110 ? -16.062 13.203 -25.047 1 25.05 110 TYR B O 1
ATOM 6052 N N . CYS B 1 111 ? -17.453 11.844 -23.984 1 25.94 111 CYS B N 1
ATOM 6053 C CA . CYS B 1 111 ? -18.688 12.57 -24.281 1 25.94 111 CYS B CA 1
ATOM 6054 C C . CYS B 1 111 ? -18.844 13.773 -23.359 1 25.94 111 CYS B C 1
ATOM 6056 O O . CYS B 1 111 ? -18.594 13.672 -22.156 1 25.94 111 CYS B O 1
ATOM 6058 N N . PRO B 1 112 ? -18.984 14.961 -23.844 1 25.77 112 PRO B N 1
ATOM 6059 C CA . PRO B 1 112 ? -19.25 16.094 -22.969 1 25.77 112 PRO B CA 1
ATOM 6060 C C . PRO B 1 112 ? -20.516 15.891 -22.125 1 25.77 112 PRO B C 1
ATOM 6062 O O . PRO B 1 112 ? -21.422 15.18 -22.531 1 25.77 112 PRO B O 1
ATOM 6065 N N . PRO B 1 113 ? -20.609 16.078 -20.891 1 25.16 113 PRO B N 1
ATOM 6066 C CA . PRO B 1 113 ? -21.844 15.891 -20.141 1 25.16 113 PRO B CA 1
ATOM 6067 C C . PRO B 1 113 ? -23.031 16.641 -20.766 1 25.16 113 PRO B C 1
ATOM 6069 O O . PRO B 1 113 ? -22.844 17.672 -21.406 1 25.16 113 PRO B O 1
ATOM 6072 N N . ARG B 1 114 ? -24.125 16.172 -20.969 1 25 114 ARG B N 1
ATOM 6073 C CA . ARG B 1 114 ? -25.391 16.75 -21.375 1 25 114 ARG B CA 1
ATOM 6074 C C . ARG B 1 114 ? -25.781 17.922 -20.484 1 25 114 ARG B C 1
ATOM 6076 O O . ARG B 1 114 ? -25.75 17.812 -19.25 1 25 114 ARG B O 1
ATOM 6083 N N . VAL B 1 115 ? -25.703 19.156 -21.031 1 24.84 115 VAL B N 1
ATOM 6084 C CA . VAL B 1 115 ? -26.406 20.234 -20.359 1 24.84 115 VAL B CA 1
ATOM 6085 C C . VAL B 1 115 ? -27.906 19.953 -20.344 1 24.84 115 VAL B C 1
ATOM 6087 O O . VAL B 1 115 ? -28.578 20.078 -21.375 1 24.84 115 VAL B O 1
ATOM 6090 N N . GLU B 1 116 ? -28.5 18.875 -20.062 1 25.34 116 GLU B N 1
ATOM 6091 C CA . GLU B 1 116 ? -29.938 18.984 -19.891 1 25.34 116 GLU B CA 1
ATOM 6092 C C . GLU B 1 116 ? -30.328 20.297 -19.219 1 25.34 116 GLU B C 1
ATOM 6094 O O . GLU B 1 116 ? -29.562 20.844 -18.422 1 25.34 116 GLU B O 1
ATOM 6099 N N . GLN B 1 117 ? -31.141 21.094 -19.906 1 22.86 117 GLN B N 1
ATOM 6100 C CA . GLN B 1 117 ? -31.938 22.031 -19.109 1 22.86 117 GLN B CA 1
ATOM 6101 C C . GLN B 1 117 ? -32.188 21.469 -17.703 1 22.86 117 GLN B C 1
ATOM 6103 O O . GLN B 1 117 ? -32.719 20.375 -17.562 1 22.86 117 GLN B O 1
ATOM 6108 N N . LEU B 1 118 ? -31.391 21.891 -16.938 1 24.3 118 LEU B N 1
ATOM 6109 C CA . LEU B 1 118 ? -31.812 21.531 -15.594 1 24.3 118 LEU B CA 1
ATOM 6110 C C . LEU B 1 118 ? -33.312 21.75 -15.422 1 24.3 118 LEU B C 1
ATOM 6112 O O . LEU B 1 118 ? -33.812 22.859 -15.555 1 24.3 118 LEU B O 1
ATOM 6116 N N . GLU B 1 119 ? -34.188 21.062 -16.094 1 23.31 119 GLU B N 1
ATOM 6117 C CA . GLU B 1 119 ? -35.469 21.328 -15.43 1 23.31 119 GLU B CA 1
ATOM 6118 C C . GLU B 1 119 ? -35.25 21.828 -14.008 1 23.31 119 GLU B C 1
ATOM 6120 O O . GLU B 1 119 ? -34.219 21.5 -13.375 1 23.31 119 GLU B O 1
ATOM 6125 N N . GLU B 1 120 ? -35.906 23.062 -13.75 1 21.89 120 GLU B N 1
ATOM 6126 C CA . GLU B 1 120 ? -35.875 23.578 -12.375 1 21.89 120 GLU B CA 1
ATOM 6127 C C . GLU B 1 120 ? -35.781 22.438 -11.367 1 21.89 120 GLU B C 1
ATOM 6129 O O . GLU B 1 120 ? -36.719 21.625 -11.25 1 21.89 120 GLU B O 1
ATOM 6134 N N . VAL B 1 121 ? -34.875 21.812 -11.547 1 22 121 VAL B N 1
ATOM 6135 C CA . VAL B 1 121 ? -35 20.922 -10.391 1 22 121 VAL B CA 1
ATOM 6136 C C . VAL B 1 121 ? -35.594 21.688 -9.219 1 22 121 VAL B C 1
ATOM 6138 O O . VAL B 1 121 ? -35.062 22.703 -8.781 1 22 121 VAL B O 1
ATOM 6141 N N . ALA B 1 122 ? -36.969 21.797 -9.242 1 22.05 122 ALA B N 1
ATOM 6142 C CA . ALA B 1 122 ? -37.562 22.359 -8.047 1 22.05 122 ALA B CA 1
ATOM 6143 C C . ALA B 1 122 ? -36.656 22.219 -6.836 1 22.05 122 ALA B C 1
ATOM 6145 O O . ALA B 1 122 ? -36.156 21.141 -6.562 1 22.05 122 ALA B O 1
ATOM 6146 N N . ILE B 1 123 ? -35.875 23.156 -6.648 1 21.95 123 ILE B N 1
ATOM 6147 C CA . ILE B 1 123 ? -35.469 23.266 -5.254 1 21.95 123 ILE B CA 1
ATOM 6148 C C . ILE B 1 123 ? -36.531 22.656 -4.355 1 21.95 123 ILE B C 1
ATOM 6150 O O . ILE B 1 123 ? -37.688 23.094 -4.387 1 21.95 123 ILE B O 1
ATOM 6154 N N . ARG B 1 124 ? -36.562 21.359 -4.113 1 22.58 124 ARG B N 1
ATOM 6155 C CA . ARG B 1 124 ? -37.688 20.906 -3.326 1 22.58 124 ARG B CA 1
ATOM 6156 C C . ARG B 1 124 ? -38.25 22.047 -2.482 1 22.58 124 ARG B C 1
ATOM 6158 O O . ARG B 1 124 ? -37.531 22.734 -1.772 1 22.58 124 ARG B O 1
ATOM 6165 N N . ARG B 1 125 ? -39.094 22.672 -2.963 1 24.2 125 ARG B N 1
ATOM 6166 C CA . ARG B 1 125 ? -39.875 23.359 -1.94 1 24.2 125 ARG B CA 1
ATOM 6167 C C . ARG B 1 125 ? -39.938 22.531 -0.657 1 24.2 125 ARG B C 1
ATOM 6169 O O . ARG B 1 125 ? -39.875 21.312 -0.698 1 24.2 125 ARG B O 1
ATOM 6176 N N . PRO B 1 126 ? -39.594 23.109 0.579 1 23.31 126 PRO B N 1
ATOM 6177 C CA . PRO B 1 126 ? -39.875 22.375 1.814 1 23.31 126 PRO B CA 1
ATOM 6178 C C . PRO B 1 126 ? -41.031 21.406 1.683 1 23.31 126 PRO B C 1
ATOM 6180 O O . PRO B 1 126 ? -42.188 21.844 1.583 1 23.31 126 PRO B O 1
ATOM 6183 N N . GLY B 1 127 ? -41.156 20.797 0.5 1 25.06 127 GLY B N 1
ATOM 6184 C CA . GLY B 1 127 ? -42.469 20.188 0.6 1 25.06 127 GLY B CA 1
ATOM 6185 C C . GLY B 1 127 ? -42.688 19.438 1.906 1 25.06 127 GLY B C 1
ATOM 6186 O O . GLY B 1 127 ? -41.75 19.25 2.684 1 25.06 127 GLY B O 1
ATOM 6187 N N . PRO B 1 128 ? -43.844 19.297 2.346 1 24.3 128 PRO B N 1
ATOM 6188 C CA . PRO B 1 128 ? -43.969 18.609 3.629 1 24.3 128 PRO B CA 1
ATOM 6189 C C . PRO B 1 128 ? -43.062 17.359 3.725 1 24.3 128 PRO B C 1
ATOM 6191 O O . PRO B 1 128 ? -42.688 16.797 2.699 1 24.3 128 PRO B O 1
ATOM 6194 N N . ASP B 1 129 ? -42.281 17.281 4.781 1 23.39 129 ASP B N 1
ATOM 6195 C CA . ASP B 1 129 ? -41.438 16.25 5.391 1 23.39 129 ASP B CA 1
ATOM 6196 C C . ASP B 1 129 ? -41.906 14.859 4.957 1 23.39 129 ASP B C 1
ATOM 6198 O O . ASP B 1 129 ? -43.031 14.43 5.281 1 23.39 129 ASP B O 1
ATOM 6202 N N . PRO B 1 130 ? -41.625 14.719 3.662 1 25.44 130 PRO B N 1
ATOM 6203 C CA . PRO B 1 130 ? -42.344 13.508 3.217 1 25.44 130 PRO B CA 1
ATOM 6204 C C . PRO B 1 130 ? -42.125 12.328 4.168 1 25.44 130 PRO B C 1
ATOM 6206 O O . PRO B 1 130 ? -42.562 11.211 3.861 1 25.44 130 PRO B O 1
ATOM 6209 N N . LEU B 1 131 ? -41 12.438 5.141 1 25.91 131 LEU B N 1
ATOM 6210 C CA . LEU B 1 131 ? -41.156 11.484 6.238 1 25.91 131 LEU B CA 1
ATOM 6211 C C . LEU B 1 131 ? -42.594 11.516 6.789 1 25.91 131 LEU B C 1
ATOM 6213 O O . LEU B 1 131 ? -42.875 12.25 7.734 1 25.91 131 LEU B O 1
ATOM 6217 N N . GLY B 1 132 ? -43.469 11.789 5.98 1 23.31 132 GLY B N 1
ATOM 6218 C CA . GLY B 1 132 ? -44.75 11.5 6.613 1 23.31 132 GLY B CA 1
ATOM 6219 C C . GLY B 1 132 ? -44.75 10.188 7.375 1 23.31 132 GLY B C 1
ATOM 6220 O O . GLY B 1 132 ? -43.781 9.43 7.328 1 23.31 132 GLY B O 1
ATOM 6221 N N . GLN B 1 133 ? -45.844 9.727 8.039 1 21.94 133 GLN B N 1
ATOM 6222 C CA . GLN B 1 133 ? -46.219 8.773 9.078 1 21.94 133 GLN B CA 1
ATOM 6223 C C . GLN B 1 133 ? -45.906 7.344 8.656 1 21.94 133 GLN B C 1
ATOM 6225 O O . GLN B 1 133 ? -46.312 6.391 9.328 1 21.94 133 GLN B O 1
ATOM 6230 N N . ASN B 1 134 ? -45.625 7.043 7.359 1 22.2 134 ASN B N 1
ATOM 6231 C CA . ASN B 1 134 ? -45.844 5.613 7.191 1 22.2 134 ASN B CA 1
ATOM 6232 C C . ASN B 1 134 ? -44.781 4.781 7.898 1 22.2 134 ASN B C 1
ATOM 6234 O O . ASN B 1 134 ? -43.594 4.992 7.695 1 22.2 134 ASN B O 1
ATOM 6238 N N . HIS B 1 135 ? -44.969 4.066 9.109 1 22.5 135 HIS B N 1
ATOM 6239 C CA . HIS B 1 135 ? -44.5 3.299 10.258 1 22.5 135 HIS B CA 1
ATOM 6240 C C . HIS B 1 135 ? -43.625 2.133 9.82 1 22.5 135 HIS B C 1
ATOM 6242 O O . HIS B 1 135 ? -42.906 1.565 10.633 1 22.5 135 HIS B O 1
ATOM 6248 N N . ASN B 1 136 ? -43.969 1.46 8.664 1 21.27 136 ASN B N 1
ATOM 6249 C CA . ASN B 1 136 ? -43.562 0.053 8.641 1 21.27 136 ASN B CA 1
ATOM 6250 C C . ASN B 1 136 ? -42.125 -0.122 8.227 1 21.27 136 ASN B C 1
ATOM 6252 O O . ASN B 1 136 ? -41.688 -1.24 7.961 1 21.27 136 ASN B O 1
ATOM 6256 N N . TRP B 1 137 ? -41.5 0.931 7.762 1 25.14 137 TRP B N 1
ATOM 6257 C CA . TRP B 1 137 ? -40.344 0.648 6.926 1 25.14 137 TRP B CA 1
ATOM 6258 C C . TRP B 1 137 ? -39.125 0.235 7.773 1 25.14 137 TRP B C 1
ATOM 6260 O O . TRP B 1 137 ? -38.062 0.844 7.688 1 25.14 137 TRP B O 1
ATOM 6270 N N . ARG B 1 138 ? -39.312 -0.267 9.016 1 25.66 138 ARG B N 1
ATOM 6271 C CA . ARG B 1 138 ? -38.344 -0.6 10.047 1 25.66 138 ARG B CA 1
ATOM 6272 C C . ARG B 1 138 ? -37.344 -1.652 9.547 1 25.66 138 ARG B C 1
ATOM 6274 O O . ARG B 1 138 ? -36.344 -1.951 10.211 1 25.66 138 ARG B O 1
ATOM 6281 N N . ILE B 1 139 ? -37.906 -2.611 8.703 1 24.05 139 ILE B N 1
ATOM 6282 C CA . ILE B 1 139 ? -37.188 -3.887 8.68 1 24.05 139 ILE B CA 1
ATOM 6283 C C . ILE B 1 139 ? -35.938 -3.775 7.793 1 24.05 139 ILE B C 1
ATOM 6285 O O . ILE B 1 139 ? -35.094 -4.652 7.812 1 24.05 139 ILE B O 1
ATOM 6289 N N . VAL B 1 140 ? -36.031 -2.793 6.887 1 23.72 140 VAL B N 1
ATOM 6290 C CA . VAL B 1 140 ? -35.062 -2.877 5.805 1 23.72 140 VAL B CA 1
ATOM 6291 C C . VAL B 1 140 ? -33.656 -2.537 6.328 1 23.72 140 VAL B C 1
ATOM 6293 O O . VAL B 1 140 ? -32.656 -2.947 5.746 1 23.72 140 VAL B O 1
ATOM 6296 N N . PRO B 1 141 ? -33.594 -1.8 7.391 1 25.34 141 PRO B N 1
ATOM 6297 C CA . PRO B 1 141 ? -32.219 -1.444 7.816 1 25.34 141 PRO B CA 1
ATOM 6298 C C . PRO B 1 141 ? -31.406 -2.662 8.227 1 25.34 141 PRO B C 1
ATOM 6300 O O . PRO B 1 141 ? -30.172 -2.648 8.102 1 25.34 141 PRO B O 1
ATOM 6303 N N . TYR B 1 142 ? -32.125 -3.662 8.727 1 25.84 142 TYR B N 1
ATOM 6304 C CA . TYR B 1 142 ? -31.406 -4.789 9.312 1 25.84 142 TYR B CA 1
ATOM 6305 C C . TYR B 1 142 ? -30.766 -5.656 8.234 1 25.84 142 TYR B C 1
ATOM 6307 O O . TYR B 1 142 ? -29.719 -6.254 8.453 1 25.84 142 TYR B O 1
ATOM 6315 N N . ILE B 1 143 ? -31.484 -5.859 7.086 1 26.86 143 ILE B N 1
ATOM 6316 C CA . ILE B 1 143 ? -30.922 -6.781 6.098 1 26.86 143 ILE B CA 1
ATOM 6317 C C . ILE B 1 143 ? -29.734 -6.137 5.398 1 26.86 143 ILE B C 1
ATOM 6319 O O . ILE B 1 143 ? -28.703 -6.789 5.184 1 26.86 143 ILE B O 1
ATOM 6323 N N . ILE B 1 144 ? -29.844 -4.895 5.16 1 27.17 144 ILE B N 1
ATOM 6324 C CA . ILE B 1 144 ? -28.719 -4.242 4.492 1 27.17 144 ILE B CA 1
ATOM 6325 C C . ILE B 1 144 ? -27.547 -4.117 5.457 1 27.17 144 ILE B C 1
ATOM 6327 O O . ILE B 1 144 ? -26.391 -4.324 5.074 1 27.17 144 ILE B O 1
ATOM 6331 N N . PHE B 1 145 ? -27.859 -3.916 6.77 1 27.48 145 PHE B N 1
ATOM 6332 C CA . PHE B 1 145 ? -26.781 -3.885 7.766 1 27.48 145 PHE B CA 1
ATOM 6333 C C . PHE B 1 145 ? -26.078 -5.234 7.844 1 27.48 145 PHE B C 1
ATOM 6335 O O . PHE B 1 145 ? -24.859 -5.297 7.965 1 27.48 145 PHE B O 1
ATOM 6342 N N . GLY B 1 146 ? -26.844 -6.371 7.867 1 27.42 146 GLY B N 1
ATOM 6343 C CA . GLY B 1 146 ? -26.219 -7.688 7.895 1 27.42 146 GLY B CA 1
ATOM 6344 C C . GLY B 1 146 ? -25.344 -7.957 6.688 1 27.42 146 GLY B C 1
ATOM 6345 O O . GLY B 1 146 ? -24.25 -8.516 6.82 1 27.42 146 GLY B O 1
ATOM 6346 N N . ALA B 1 147 ? -25.781 -7.547 5.512 1 27.64 147 ALA B N 1
ATOM 6347 C CA . ALA B 1 147 ? -24.969 -7.793 4.324 1 27.64 147 ALA B CA 1
ATOM 6348 C C . ALA B 1 147 ? -23.766 -6.855 4.277 1 27.64 147 ALA B C 1
ATOM 6350 O O . ALA B 1 147 ? -22.672 -7.254 3.871 1 27.64 147 ALA B O 1
ATOM 6351 N N . LEU B 1 148 ? -23.922 -5.652 4.766 1 27.25 148 LEU B N 1
ATOM 6352 C CA . LEU B 1 148 ? -22.797 -4.734 4.797 1 27.25 148 LEU B CA 1
ATOM 6353 C C . LEU B 1 148 ? -21.797 -5.141 5.875 1 27.25 148 LEU B C 1
ATOM 6355 O O . LEU B 1 148 ? -20.578 -5 5.691 1 27.25 148 LEU B O 1
ATOM 6359 N N . VAL B 1 149 ? -22.297 -5.535 7.102 1 27.44 149 VAL B N 1
ATOM 6360 C CA . VAL B 1 149 ? -21.375 -6.07 8.102 1 27.44 149 VAL B CA 1
ATOM 6361 C C . VAL B 1 149 ? -20.688 -7.316 7.547 1 27.44 149 VAL B C 1
ATOM 6363 O O . VAL B 1 149 ? -19.484 -7.504 7.738 1 27.44 149 VAL B O 1
ATOM 6366 N N . LEU B 1 150 ? -21.406 -8.234 6.848 1 27.31 150 LEU B N 1
ATOM 6367 C CA . LEU B 1 150 ? -20.703 -9.367 6.246 1 27.31 150 LEU B CA 1
ATOM 6368 C C . LEU B 1 150 ? -19.719 -8.883 5.18 1 27.31 150 LEU B C 1
ATOM 6370 O O . LEU B 1 150 ? -18.656 -9.477 5.004 1 27.31 150 LEU B O 1
ATOM 6374 N N . PHE B 1 151 ? -20.016 -7.781 4.453 1 25.97 151 PHE B N 1
ATOM 6375 C CA . PHE B 1 151 ? -19.156 -7.238 3.408 1 25.97 151 PHE B CA 1
ATOM 6376 C C . PHE B 1 151 ? -17.984 -6.488 4.016 1 25.97 151 PHE B C 1
ATOM 6378 O O . PHE B 1 151 ? -16.859 -6.598 3.529 1 25.97 151 PHE B O 1
ATOM 6385 N N . ALA B 1 152 ? -18.125 -5.602 5.008 1 24.84 152 ALA B N 1
ATOM 6386 C CA . ALA B 1 152 ? -17 -4.93 5.656 1 24.84 152 ALA B CA 1
ATOM 6387 C C . ALA B 1 152 ? -16.031 -5.945 6.254 1 24.84 152 ALA B C 1
ATOM 6389 O O . ALA B 1 152 ? -14.805 -5.75 6.199 1 24.84 152 ALA B O 1
ATOM 6390 N N . VAL B 1 153 ? -16.484 -6.918 7.008 1 25.47 153 VAL B N 1
ATOM 6391 C CA . VAL B 1 153 ? -15.609 -7.98 7.473 1 25.47 153 VAL B CA 1
ATOM 6392 C C . VAL B 1 153 ? -15.016 -8.719 6.277 1 25.47 153 VAL B C 1
ATOM 6394 O O . VAL B 1 153 ? -13.883 -9.211 6.34 1 25.47 153 VAL B O 1
ATOM 6397 N N . SER B 1 154 ? -15.789 -8.812 5.195 1 24.25 154 SER B N 1
ATOM 6398 C CA . SER B 1 154 ? -15.234 -9.484 4.027 1 24.25 154 SER B CA 1
ATOM 6399 C C . SER B 1 154 ? -14.211 -8.609 3.312 1 24.25 154 SER B C 1
ATOM 6401 O O . SER B 1 154 ? -13.43 -9.102 2.496 1 24.25 154 SER B O 1
ATOM 6403 N N . CYS B 1 155 ? -14.305 -7.344 3.324 1 25.22 155 CYS B N 1
ATOM 6404 C CA . CYS B 1 155 ? -13.289 -6.508 2.693 1 25.22 155 CYS B CA 1
ATOM 6405 C C . CYS B 1 155 ? -11.922 -6.734 3.332 1 25.22 155 CYS B C 1
ATOM 6407 O O . CYS B 1 155 ? -10.898 -6.645 2.656 1 25.22 155 CYS B O 1
ATOM 6409 N N . LEU B 1 156 ? -11.805 -6.734 4.641 1 23.34 156 LEU B N 1
ATOM 6410 C CA . LEU B 1 156 ? -10.531 -7.184 5.207 1 23.34 156 LEU B CA 1
ATOM 6411 C C . LEU B 1 156 ? -10.195 -8.594 4.73 1 23.34 156 LEU B C 1
ATOM 6413 O O . LEU B 1 156 ? -9.031 -8.898 4.469 1 23.34 156 LEU B O 1
ATOM 6417 N N . ALA B 1 157 ? -11.273 -9.453 4.77 1 23.64 157 ALA B N 1
ATOM 6418 C CA . ALA B 1 157 ? -11.117 -10.852 4.387 1 23.64 157 ALA B CA 1
ATOM 6419 C C . ALA B 1 157 ? -11.008 -10.992 2.869 1 23.64 157 ALA B C 1
ATOM 6421 O O . ALA B 1 157 ? -10.875 -12.102 2.354 1 23.64 157 ALA B O 1
ATOM 6422 N N . PHE B 1 158 ? -11.297 -9.984 2.152 1 25.2 158 PHE B N 1
ATOM 6423 C CA . PHE B 1 158 ? -11.438 -10.172 0.712 1 25.2 158 PHE B CA 1
ATOM 6424 C C . PHE B 1 158 ? -10.125 -10.641 0.097 1 25.2 158 PHE B C 1
ATOM 6426 O O . PHE B 1 158 ? -10.102 -11.141 -1.029 1 25.2 158 PHE B O 1
ATOM 6433 N N . CYS B 1 159 ? -8.977 -10.242 0.632 1 22.27 159 CYS B N 1
ATOM 6434 C CA . CYS B 1 159 ? -7.98 -10.938 -0.172 1 22.27 159 CYS B CA 1
ATOM 6435 C C . CYS B 1 159 ? -8.211 -12.438 -0.147 1 22.27 159 CYS B C 1
ATOM 6437 O O . CYS B 1 159 ? -8.07 -13.109 -1.172 1 22.27 159 CYS B O 1
ATOM 6439 N N . VAL B 1 160 ? -8.328 -12.969 1.126 1 21.98 160 VAL B N 1
ATOM 6440 C CA . VAL B 1 160 ? -7.988 -14.383 1.172 1 21.98 160 VAL B CA 1
ATOM 6441 C C . VAL B 1 160 ? -9.195 -15.219 0.759 1 21.98 160 VAL B C 1
ATOM 6443 O O . VAL B 1 160 ? -9.062 -16.422 0.483 1 21.98 160 VAL B O 1
ATOM 6446 N N . LEU B 1 161 ? -10.398 -14.695 1.056 1 23.52 161 LEU B N 1
ATOM 6447 C CA . LEU B 1 161 ? -11.312 -15.812 1.25 1 23.52 161 LEU B CA 1
ATOM 6448 C C . LEU B 1 161 ? -11.758 -16.391 -0.09 1 23.52 161 LEU B C 1
ATOM 6450 O O . LEU B 1 161 ? -12.625 -15.812 -0.76 1 23.52 161 LEU B O 1
ATOM 6454 N N . GLU B 1 162 ? -10.742 -16.828 -0.938 1 21.95 162 GLU B N 1
ATOM 6455 C CA . GLU B 1 162 ? -11.227 -17.562 -2.102 1 21.95 162 GLU B CA 1
ATOM 6456 C C . GLU B 1 162 ? -12.305 -18.562 -1.708 1 21.95 162 GLU B C 1
ATOM 6458 O O . GLU B 1 162 ? -13.383 -18.594 -2.303 1 21.95 162 GLU B O 1
ATOM 6463 N N . TYR B 1 163 ? -11.977 -19.938 -1.611 1 22.03 163 TYR B N 1
ATOM 6464 C CA . TYR B 1 163 ? -12.492 -21.156 -2.221 1 22.03 163 TYR B CA 1
ATOM 6465 C C . TYR B 1 163 ? -13.492 -21.844 -1.3 1 22.03 163 TYR B C 1
ATOM 6467 O O . TYR B 1 163 ? -13.883 -22.984 -1.544 1 22.03 163 TYR B O 1
ATOM 6475 N N . GLN B 1 164 ? -13.945 -21.375 -0.155 1 21.84 164 GLN B N 1
ATOM 6476 C CA . GLN B 1 164 ? -14.281 -22.609 0.551 1 21.84 164 GLN B CA 1
ATOM 6477 C C . GLN B 1 164 ? -15.445 -23.344 -0.126 1 21.84 164 GLN B C 1
ATOM 6479 O O . GLN B 1 164 ? -15.297 -24.484 -0.571 1 21.84 164 GLN B O 1
ATOM 6484 N N . LYS B 1 165 ? -16.5 -23.953 0.625 1 23.19 165 LYS B N 1
ATOM 6485 C CA . LYS B 1 165 ? -17.125 -25.25 0.812 1 23.19 165 LYS B CA 1
ATOM 6486 C C . LYS B 1 165 ? -18.375 -25.391 -0.052 1 23.19 165 LYS B C 1
ATOM 6488 O O . LYS B 1 165 ? -19.5 -25.344 0.458 1 23.19 165 LYS B O 1
ATOM 6493 N N . GLU B 1 166 ? -18.625 -24.875 -1.306 1 24.14 166 GLU B N 1
ATOM 6494 C CA . GLU B 1 166 ? -19.906 -25.438 -1.724 1 24.14 166 GLU B CA 1
ATOM 6495 C C . GLU B 1 166 ? -19.875 -26.953 -1.689 1 24.14 166 GLU B C 1
ATOM 6497 O O . GLU B 1 166 ? -18.844 -27.562 -1.965 1 24.14 1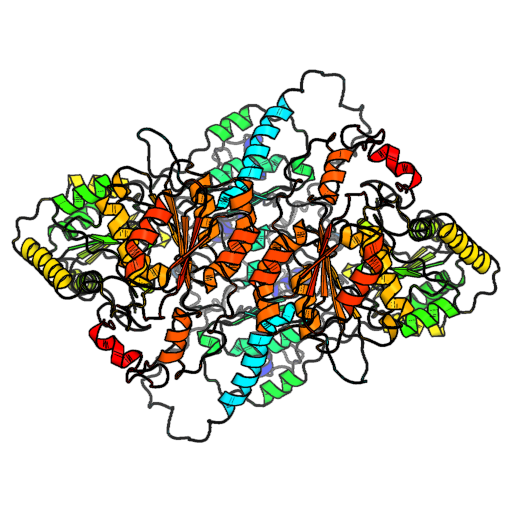66 GLU B O 1
ATOM 6502 N N . GLY B 1 167 ? -20.641 -27.688 -0.842 1 23.34 167 GLY B N 1
ATOM 6503 C CA . GLY B 1 167 ? -20.938 -29.094 -1.057 1 23.34 167 GLY B CA 1
ATOM 6504 C C . GLY B 1 167 ? -21.078 -29.469 -2.521 1 23.34 167 GLY B C 1
ATOM 6505 O O . GLY B 1 167 ? -20.094 -29.5 -3.258 1 23.34 167 GLY B O 1
ATOM 6506 N N . PRO B 1 168 ? -22.094 -30.203 -3.018 1 23.61 168 PRO B N 1
ATOM 6507 C CA . PRO B 1 168 ? -22.031 -31.062 -4.195 1 23.61 168 PRO B CA 1
ATOM 6508 C C . PRO B 1 168 ? -21.531 -30.328 -5.441 1 23.61 168 PRO B C 1
ATOM 6510 O O . PRO B 1 168 ? -21.219 -29.141 -5.375 1 23.61 168 PRO B O 1
ATOM 6513 N N . ALA B 1 169 ? -22.094 -30.469 -6.793 1 21.73 169 ALA B N 1
ATOM 6514 C CA . ALA B 1 169 ? -21.656 -30.641 -8.18 1 21.73 169 ALA B CA 1
ATOM 6515 C C . ALA B 1 169 ? -21.078 -29.344 -8.742 1 21.73 169 ALA B C 1
ATOM 6517 O O . ALA B 1 169 ? -20.281 -29.375 -9.68 1 21.73 169 ALA B O 1
ATOM 6518 N N . LYS B 1 170 ? -21.781 -28.109 -8.797 1 22.47 170 LYS B N 1
ATOM 6519 C CA . LYS B 1 170 ? -21.703 -27.469 -10.109 1 22.47 170 LYS B CA 1
ATOM 6520 C C . LYS B 1 170 ? -20.328 -26.875 -10.352 1 22.47 170 LYS B C 1
ATOM 6522 O O . LYS B 1 170 ? -19.594 -26.594 -9.398 1 22.47 170 LYS B O 1
ATOM 6527 N N . SER B 1 171 ? -19.984 -26.141 -11.5 1 21.09 171 SER B N 1
ATOM 6528 C CA . SER B 1 171 ? -18.875 -25.797 -12.398 1 21.09 171 SER B CA 1
ATOM 6529 C C . SER B 1 171 ? -17.922 -24.812 -11.742 1 21.09 171 SER B C 1
ATOM 6531 O O . SER B 1 171 ? -18.281 -24.125 -10.789 1 21.09 171 SER B O 1
ATOM 6533 N N . GLY B 1 172 ? -16.531 -24.906 -11.867 1 24.44 172 GLY B N 1
ATOM 6534 C CA . GLY B 1 172 ? -15.203 -24.375 -11.641 1 24.44 172 GLY B CA 1
ATOM 6535 C C . GLY B 1 172 ? -15.148 -22.859 -11.766 1 24.44 172 GLY B C 1
ATOM 6536 O O . GLY B 1 172 ? -14.25 -22.312 -12.422 1 24.44 172 GLY B O 1
ATOM 6537 N N . ASP B 1 173 ? -16.219 -22.031 -11.445 1 24.39 173 ASP B N 1
ATOM 6538 C CA . ASP B 1 173 ? -16.375 -20.672 -11.93 1 24.39 173 ASP B CA 1
ATOM 6539 C C . ASP B 1 173 ? -15.492 -19.703 -11.148 1 24.39 173 ASP B C 1
ATOM 6541 O O . ASP B 1 173 ? -15.383 -19.797 -9.922 1 24.39 173 ASP B O 1
ATOM 6545 N N . GLY B 1 174 ? -14.328 -19.266 -11.688 1 26.34 174 GLY B N 1
ATOM 6546 C CA . GLY B 1 174 ? -13.43 -18.188 -11.305 1 26.34 174 GLY B CA 1
ATOM 6547 C C . GLY B 1 174 ? -14.141 -17.031 -10.625 1 26.34 174 GLY B C 1
ATOM 6548 O O . GLY B 1 174 ? -15.117 -16.484 -11.156 1 26.34 174 GLY B O 1
ATOM 6549 N N . GLU B 1 175 ? -14.195 -17.062 -9.367 1 28.75 175 GLU B N 1
ATOM 6550 C CA . GLU B 1 175 ? -15.016 -16.203 -8.523 1 28.75 175 GLU B CA 1
ATOM 6551 C C . GLU B 1 175 ? -14.547 -14.758 -8.594 1 28.75 175 GLU B C 1
ATOM 6553 O O . GLU B 1 175 ? -13.367 -14.469 -8.383 1 28.75 175 GLU B O 1
ATOM 6558 N N . GLY B 1 176 ? -15.117 -13.906 -9.445 1 27.28 176 GLY B N 1
ATOM 6559 C CA . GLY B 1 176 ? -14.977 -12.469 -9.586 1 27.28 176 GLY B CA 1
ATOM 6560 C C . GLY B 1 176 ? -15.336 -11.703 -8.32 1 27.28 176 GLY B C 1
ATOM 6561 O O . GLY B 1 176 ? -16.375 -11.953 -7.719 1 27.28 176 GLY B O 1
ATOM 6562 N N . HIS B 1 177 ? -14.352 -11.438 -7.512 1 29.89 177 HIS B N 1
ATOM 6563 C CA . HIS B 1 177 ? -14.633 -10.664 -6.305 1 29.89 177 HIS B CA 1
ATOM 6564 C C . HIS B 1 177 ? -14.734 -9.18 -6.613 1 29.89 177 HIS B C 1
ATOM 6566 O O . HIS B 1 177 ? -14.023 -8.672 -7.488 1 29.89 177 HIS B O 1
ATOM 6572 N N . ALA B 1 178 ? -15.906 -8.57 -6.273 1 26.89 178 ALA B N 1
ATOM 6573 C CA . ALA B 1 178 ? -16.094 -7.129 -6.398 1 26.89 178 ALA B CA 1
ATOM 6574 C C . ALA B 1 178 ? -15.727 -6.406 -5.109 1 26.89 178 ALA B C 1
ATOM 6576 O O . ALA B 1 178 ? -16.141 -6.812 -4.02 1 26.89 178 ALA B O 1
ATOM 6577 N N . ALA B 1 179 ? -14.641 -5.766 -5.02 1 30 179 ALA B N 1
ATOM 6578 C CA . ALA B 1 179 ? -14.273 -4.934 -3.877 1 30 179 ALA B CA 1
ATOM 6579 C C . ALA B 1 179 ? -14.984 -3.584 -3.93 1 30 179 ALA B C 1
ATOM 6581 O O . ALA B 1 179 ? -14.938 -2.887 -4.945 1 30 179 ALA B O 1
ATOM 6582 N N . VAL B 1 180 ? -15.953 -3.322 -2.939 1 27.45 180 VAL B N 1
ATOM 6583 C CA . VAL B 1 180 ? -16.688 -2.062 -2.852 1 27.45 180 VAL B CA 1
ATOM 6584 C C . VAL B 1 180 ? -16.016 -1.146 -1.829 1 27.45 180 VAL B C 1
ATOM 6586 O O . VAL B 1 180 ? -15.75 -1.559 -0.698 1 27.45 180 VAL B O 1
ATOM 6589 N N . ARG B 1 181 ? -15.312 -0.201 -2.186 1 33.53 181 ARG B N 1
ATOM 6590 C CA . ARG B 1 181 ? -14.766 0.769 -1.242 1 33.53 181 ARG B CA 1
ATOM 6591 C C . ARG B 1 181 ? -15.617 2.033 -1.201 1 33.53 181 ARG B C 1
ATOM 6593 O O . ARG B 1 181 ? -16.188 2.436 -2.217 1 33.53 181 ARG B O 1
ATOM 6600 N N . GLY B 1 182 ? -16.031 2.486 -0.057 1 30.38 182 GLY B N 1
ATOM 6601 C CA . GLY B 1 182 ? -16.75 3.727 0.167 1 30.38 182 GLY B CA 1
ATOM 6602 C C . GLY B 1 182 ? -15.922 4.965 -0.101 1 30.38 182 GLY B C 1
ATOM 6603 O O . GLY B 1 182 ? -14.797 5.078 0.395 1 30.38 182 GLY B O 1
ATOM 6604 N N . ALA B 1 183 ? -16.125 5.539 -1.229 1 35.53 183 ALA B N 1
ATOM 6605 C CA . ALA B 1 183 ? -15.5 6.828 -1.51 1 35.53 183 ALA B CA 1
ATOM 6606 C C . ALA B 1 183 ? -16.297 7.973 -0.89 1 35.53 183 ALA B C 1
ATOM 6608 O O . ALA B 1 183 ? -17.5 7.859 -0.681 1 35.53 183 ALA B O 1
ATOM 6609 N N . ALA B 1 184 ? -15.656 8.906 -0.316 1 34.41 184 ALA B N 1
ATOM 6610 C CA . ALA B 1 184 ? -16.25 10.094 0.285 1 34.41 184 ALA B CA 1
ATOM 6611 C C . ALA B 1 184 ? -17.188 10.797 -0.695 1 34.41 184 ALA B C 1
ATOM 6613 O O . ALA B 1 184 ? -17.188 10.484 -1.889 1 34.41 184 ALA B O 1
ATOM 6614 N N . PHE B 1 185 ? -17.953 11.883 -0.274 1 31.25 185 PHE B N 1
ATOM 6615 C CA . PHE B 1 185 ? -19.031 12.648 -0.888 1 31.25 185 PHE B CA 1
ATOM 6616 C C . PHE B 1 185 ? -18.578 13.258 -2.211 1 31.25 185 PHE B C 1
ATOM 6618 O O . PHE B 1 185 ? -17.547 13.914 -2.275 1 31.25 185 PHE B O 1
ATOM 6625 N N . PRO B 1 186 ? -19.156 12.844 -3.293 1 32.47 186 PRO B N 1
ATOM 6626 C CA . PRO B 1 186 ? -18.828 13.438 -4.59 1 32.47 186 PRO B CA 1
ATOM 6627 C C . PRO B 1 186 ? -18.844 14.961 -4.559 1 32.47 186 PRO B C 1
ATOM 6629 O O . PRO B 1 186 ? -18.031 15.609 -5.223 1 32.47 186 PRO B O 1
ATOM 6632 N N . GLU B 1 187 ? -19.906 15.477 -4.07 1 29.88 187 GLU B N 1
ATOM 6633 C CA . GLU B 1 187 ? -20.047 16.922 -4.113 1 29.88 187 GLU B CA 1
ATOM 6634 C C . GLU B 1 187 ? -18.938 17.625 -3.342 1 29.88 187 GLU B C 1
ATOM 6636 O O . GLU B 1 187 ? -18.719 18.828 -3.502 1 29.88 187 GLU B O 1
ATOM 6641 N N . LEU B 1 188 ? -18.359 16.812 -2.385 1 32.06 188 LEU B N 1
ATOM 6642 C CA . LEU B 1 188 ? -17.312 17.438 -1.6 1 32.06 188 LEU B CA 1
ATOM 6643 C C . LEU B 1 188 ? -15.93 17 -2.086 1 32.06 188 LEU B C 1
ATOM 6645 O O . LEU B 1 188 ? -15.281 16.156 -1.461 1 32.06 188 LEU B O 1
ATOM 6649 N N . SER B 1 189 ? -15.625 16.984 -3.264 1 34.06 189 SER B N 1
ATOM 6650 C CA . SER B 1 189 ? -14.32 16.719 -3.854 1 34.06 189 SER B CA 1
ATOM 6651 C C . SER B 1 189 ? -13.203 17.375 -3.049 1 34.06 189 SER B C 1
ATOM 6653 O O . SER B 1 189 ? -12.023 17.141 -3.307 1 34.06 189 SER B O 1
ATOM 6655 N N . TRP B 1 190 ? -13.547 18.297 -2.201 1 31.83 190 TRP B N 1
ATOM 6656 C CA . TRP B 1 190 ? -12.578 19.062 -1.432 1 31.83 190 TRP B CA 1
ATOM 6657 C C . TRP B 1 190 ? -12.367 18.453 -0.051 1 31.83 190 TRP B C 1
ATOM 6659 O O . TRP B 1 190 ? -11.727 19.062 0.812 1 31.83 190 TRP B O 1
ATOM 6669 N N . SER B 1 191 ? -13.039 17.312 0 1 33.78 191 SER B N 1
ATOM 6670 C CA . SER B 1 191 ? -12.852 16.766 1.338 1 33.78 191 SER B CA 1
ATOM 6671 C C . SER B 1 191 ? -11.547 15.984 1.437 1 33.78 191 SER B C 1
ATOM 6673 O O . SER B 1 191 ? -11.016 15.523 0.423 1 33.78 191 SER B O 1
ATOM 6675 N N . SER B 1 192 ? -10.828 15.984 2.438 1 33.69 192 SER B N 1
ATOM 6676 C CA . SER B 1 192 ? -9.508 15.469 2.793 1 33.69 192 SER B CA 1
ATOM 6677 C C . SER B 1 192 ? -9.305 14.055 2.26 1 33.69 192 SER B C 1
ATOM 6679 O O . SER B 1 192 ? -8.18 13.672 1.916 1 33.69 192 SER B O 1
ATOM 6681 N N . GLN B 1 193 ? -10.32 13.32 2.307 1 33.78 193 GLN B N 1
ATOM 6682 C CA . GLN B 1 193 ? -10.031 11.914 2.049 1 33.78 193 GLN B CA 1
ATOM 6683 C C . GLN B 1 193 ? -10.617 11.469 0.712 1 33.78 193 GLN B C 1
ATOM 6685 O O . GLN B 1 193 ? -10.828 10.273 0.487 1 33.78 193 GLN B O 1
ATOM 6690 N N . CYS B 1 194 ? -10.703 12.461 -0.181 1 33.78 194 CYS B N 1
ATOM 6691 C CA . CYS B 1 194 ? -11.43 12.008 -1.359 1 33.78 194 CYS B CA 1
ATOM 6692 C C . CYS B 1 194 ? -10.477 11.734 -2.518 1 33.78 194 CYS B C 1
ATOM 6694 O O . CYS B 1 194 ? -9.984 12.672 -3.154 1 33.78 194 CYS B O 1
ATOM 6696 N N . LEU B 1 195 ? -9.672 10.742 -2.473 1 33.94 195 LEU B N 1
ATOM 6697 C CA . LEU B 1 195 ? -8.992 10.32 -3.693 1 33.94 195 LEU B CA 1
ATOM 6698 C C . LEU B 1 195 ? -9.852 9.336 -4.477 1 33.94 195 LEU B C 1
ATOM 6700 O O . LEU B 1 195 ? -10.414 8.398 -3.902 1 33.94 195 LEU B O 1
ATOM 6704 N N . LEU B 1 196 ? -10.266 9.695 -5.703 1 34.5 196 LEU B N 1
ATOM 6705 C CA . LEU B 1 196 ? -10.875 8.688 -6.562 1 34.5 196 LEU B CA 1
ATOM 6706 C C . LEU B 1 196 ? -10 7.449 -6.66 1 34.5 196 LEU B C 1
ATOM 6708 O O . LEU B 1 196 ? -8.844 7.531 -7.082 1 34.5 196 LEU B O 1
ATOM 6712 N N . GLN B 1 197 ? -10.203 6.406 -5.984 1 42.44 197 GLN B N 1
ATOM 6713 C CA . GLN B 1 197 ? -9.422 5.18 -5.922 1 42.44 197 GLN B CA 1
ATOM 6714 C C . GLN B 1 197 ? -9.516 4.395 -7.227 1 42.44 197 GLN B C 1
ATOM 6716 O O . GLN B 1 197 ? -8.625 3.613 -7.555 1 42.44 197 GLN B O 1
ATOM 6721 N N . SER B 1 198 ? -10.461 4.668 -8.008 1 42.84 198 SER B N 1
ATOM 6722 C CA . SER B 1 198 ? -10.734 3.865 -9.195 1 42.84 198 SER B CA 1
ATOM 6723 C C . SER B 1 198 ? -9.555 3.885 -10.156 1 42.84 198 SER B C 1
ATOM 6725 O O . SER B 1 198 ? -9.133 2.838 -10.656 1 42.84 198 SER B O 1
ATOM 6727 N N . PRO B 1 199 ? -8.938 4.977 -10.328 1 42.94 199 PRO B N 1
ATOM 6728 C CA . PRO B 1 199 ? -7.809 4.926 -11.266 1 42.94 199 PRO B CA 1
ATOM 6729 C C . PRO B 1 199 ? -6.629 4.125 -10.719 1 42.94 199 PRO B C 1
ATOM 6731 O O . PRO B 1 199 ? -5.953 3.422 -11.477 1 42.94 199 PRO B O 1
ATOM 6734 N N . ALA B 1 200 ? -6.574 4.141 -9.406 1 51.47 200 ALA B N 1
ATOM 6735 C CA . ALA B 1 200 ? -5.434 3.467 -8.797 1 51.47 200 ALA B CA 1
ATOM 6736 C C . ALA B 1 200 ? -5.582 1.95 -8.875 1 51.47 200 ALA B C 1
ATOM 6738 O O . ALA B 1 200 ? -4.594 1.228 -9.008 1 51.47 200 ALA B O 1
ATOM 6739 N N . THR B 1 201 ? -6.844 1.547 -8.914 1 52.41 201 THR B N 1
ATOM 6740 C CA . THR B 1 201 ? -7.078 0.109 -8.828 1 52.41 201 THR B CA 1
ATOM 6741 C C . THR B 1 201 ? -7.348 -0.484 -10.203 1 52.41 201 THR B C 1
ATOM 6743 O O . THR B 1 201 ? -7.293 -1.703 -10.383 1 52.41 201 THR B O 1
ATOM 6746 N N . SER B 1 202 ? -7.562 0.287 -11.117 1 51.75 202 SER B N 1
ATOM 6747 C CA . SER B 1 202 ? -8.047 -0.185 -12.406 1 51.75 202 SER B CA 1
ATOM 6748 C C . SER B 1 202 ? -7.035 -1.118 -13.07 1 51.75 202 SER B C 1
ATOM 6750 O O . SER B 1 202 ? -7.418 -2.039 -13.797 1 51.75 202 SER B O 1
ATOM 6752 N N . ALA B 1 203 ? -5.855 -0.883 -12.625 1 56.19 203 ALA B N 1
ATOM 6753 C CA . ALA B 1 203 ? -4.812 -1.694 -13.25 1 56.19 203 ALA B CA 1
ATOM 6754 C C . ALA B 1 203 ? -4.758 -3.088 -12.633 1 56.19 203 ALA B C 1
ATOM 6756 O O . ALA B 1 203 ? -4.199 -4.016 -13.219 1 56.19 203 ALA B O 1
ATOM 6757 N N . ALA B 1 204 ? -5.457 -3.25 -11.555 1 64.5 204 ALA B N 1
ATOM 6758 C CA . ALA B 1 204 ? -5.273 -4.496 -10.812 1 64.5 204 ALA B CA 1
ATOM 6759 C C . ALA B 1 204 ? -6.578 -5.285 -10.742 1 64.5 204 ALA B C 1
ATOM 6761 O O . ALA B 1 204 ? -6.617 -6.379 -10.172 1 64.5 204 ALA B O 1
ATOM 6762 N N . VAL B 1 205 ? -7.621 -4.652 -11.359 1 68.12 205 VAL B N 1
ATOM 6763 C CA . VAL B 1 205 ? -8.914 -5.309 -11.211 1 68.12 205 VAL B CA 1
ATOM 6764 C C . VAL B 1 205 ? -9.555 -5.496 -12.586 1 68.12 205 VAL B C 1
ATOM 6766 O O . VAL B 1 205 ? -9.125 -4.879 -13.57 1 68.12 205 VAL B O 1
ATOM 6769 N N . ALA B 1 206 ? -10.57 -6.449 -12.578 1 67.94 206 ALA B N 1
ATOM 6770 C CA . ALA B 1 206 ? -11.289 -6.711 -13.82 1 67.94 206 ALA B CA 1
ATOM 6771 C C . ALA B 1 206 ? -12.125 -5.504 -14.234 1 67.94 206 ALA B C 1
ATOM 6773 O O . ALA B 1 206 ? -12.305 -5.242 -15.422 1 67.94 206 ALA B O 1
ATOM 6774 N N . ALA B 1 207 ? -12.648 -4.859 -13.219 1 64.69 207 ALA B N 1
ATOM 6775 C CA . ALA B 1 207 ? -13.406 -3.635 -13.461 1 64.69 207 ALA B CA 1
ATOM 6776 C C . ALA B 1 207 ? -13.398 -2.734 -12.227 1 64.69 207 ALA B C 1
ATOM 6778 O O . ALA B 1 207 ? -13.234 -3.211 -11.102 1 64.69 207 ALA B O 1
ATOM 6779 N N . SER B 1 208 ? -13.352 -1.481 -12.492 1 67.31 208 SER B N 1
ATOM 6780 C CA . SER B 1 208 ? -13.445 -0.491 -11.422 1 67.31 208 SER B CA 1
ATOM 6781 C C . SER B 1 208 ? -14.539 0.529 -11.711 1 67.31 208 SER B C 1
ATOM 6783 O O . SER B 1 208 ? -14.695 0.979 -12.844 1 67.31 208 SER B O 1
ATOM 6785 N N . ALA B 1 209 ? -15.469 0.72 -10.711 1 64.56 209 ALA B N 1
ATOM 6786 C CA . ALA B 1 209 ? -16.547 1.678 -10.898 1 64.56 209 ALA B CA 1
ATOM 6787 C C . ALA B 1 209 ? -16.781 2.506 -9.641 1 64.56 209 ALA B C 1
ATOM 6789 O O . ALA B 1 209 ? -16.594 2.014 -8.523 1 64.56 209 ALA B O 1
ATOM 6790 N N . ALA B 1 210 ? -17.016 3.732 -9.844 1 61.62 210 ALA B N 1
ATOM 6791 C CA . ALA B 1 210 ? -17.469 4.605 -8.766 1 61.62 210 ALA B CA 1
ATOM 6792 C C . ALA B 1 210 ? -18.969 4.914 -8.914 1 61.62 210 ALA B C 1
ATOM 6794 O O . ALA B 1 210 ? -19.422 5.266 -10 1 61.62 210 ALA B O 1
ATOM 6795 N N . MET B 1 211 ? -19.703 4.676 -7.844 1 63.97 211 MET B N 1
ATOM 6796 C CA . MET B 1 211 ? -21.156 4.883 -7.895 1 63.97 211 MET B CA 1
ATOM 6797 C C . MET B 1 211 ? -21.547 6.16 -7.164 1 63.97 211 MET B C 1
ATOM 6799 O O . MET B 1 211 ? -21.875 6.125 -5.98 1 63.97 211 MET B O 1
ATOM 6803 N N . PHE B 1 212 ? -21.641 7.188 -7.906 1 57.09 212 PHE B N 1
ATOM 6804 C CA . PHE B 1 212 ? -21.906 8.492 -7.32 1 57.09 212 PHE B CA 1
ATOM 6805 C C . PHE B 1 212 ? -23.406 8.734 -7.188 1 57.09 212 PHE B C 1
ATOM 6807 O O . PHE B 1 212 ? -23.828 9.641 -6.465 1 57.09 212 PHE B O 1
ATOM 6814 N N . TYR B 1 213 ? -24.219 7.887 -7.887 1 56.56 213 TYR B N 1
ATOM 6815 C CA . TYR B 1 213 ? -25.672 8.047 -7.852 1 56.56 213 TYR B CA 1
ATOM 6816 C C . TYR B 1 213 ? -26.359 6.75 -7.426 1 56.56 213 TYR B C 1
ATOM 6818 O O . TYR B 1 213 ? -25.891 5.656 -7.758 1 56.56 213 TYR B O 1
ATOM 6826 N N . TYR B 1 214 ? -27.469 6.961 -6.73 1 60.84 214 TYR B N 1
ATOM 6827 C CA . TYR B 1 214 ? -28.188 5.805 -6.223 1 60.84 214 TYR B CA 1
ATOM 6828 C C . TYR B 1 214 ? -28.641 4.902 -7.367 1 60.84 214 TYR B C 1
ATOM 6830 O O . TYR B 1 214 ? -28.656 3.678 -7.23 1 60.84 214 TYR B O 1
ATOM 6838 N N . ARG B 1 215 ? -28.891 5.449 -8.414 1 57.09 215 ARG B N 1
ATOM 6839 C CA . ARG B 1 215 ? -29.375 4.684 -9.562 1 57.09 215 ARG B CA 1
ATOM 6840 C C . ARG B 1 215 ? -28.266 3.787 -10.125 1 57.09 215 ARG B C 1
ATOM 6842 O O . ARG B 1 215 ? -28.547 2.76 -10.742 1 57.09 215 ARG B O 1
ATOM 6849 N N . SER B 1 216 ? -27.047 4.277 -9.875 1 61.44 216 SER B N 1
ATOM 6850 C CA . SER B 1 216 ? -25.891 3.521 -10.367 1 61.44 216 SER B CA 1
ATOM 6851 C C . SER B 1 216 ? -25.672 2.248 -9.562 1 61.44 216 SER B C 1
ATOM 6853 O O . SER B 1 216 ? -24.875 1.39 -9.945 1 61.44 216 SER B O 1
ATOM 6855 N N . MET B 1 217 ? -26.406 2.061 -8.57 1 65.12 217 MET B N 1
ATOM 6856 C CA . MET B 1 217 ? -26.25 0.886 -7.719 1 65.12 217 MET B CA 1
ATOM 6857 C C . MET B 1 217 ? -26.609 -0.388 -8.477 1 65.12 217 MET B C 1
ATOM 6859 O O . MET B 1 217 ? -26.109 -1.467 -8.156 1 65.12 217 MET B O 1
ATOM 6863 N N . MET B 1 218 ? -27.469 -0.248 -9.5 1 62.34 218 MET B N 1
ATOM 6864 C CA . MET B 1 218 ? -27.797 -1.406 -10.32 1 62.34 218 MET B CA 1
ATOM 6865 C C . MET B 1 218 ? -26.578 -1.916 -11.078 1 62.34 218 MET B C 1
ATOM 6867 O O . MET B 1 218 ? -26.516 -3.088 -11.453 1 62.34 218 MET B O 1
ATOM 6871 N N . ASN B 1 219 ? -25.594 -0.949 -11.164 1 64.62 219 ASN B N 1
ATOM 6872 C CA . ASN B 1 219 ? -24.344 -1.34 -11.82 1 64.62 219 ASN B CA 1
ATOM 6873 C C . ASN B 1 219 ? -23.562 -2.348 -10.977 1 64.62 219 ASN B C 1
ATOM 6875 O O . ASN B 1 219 ? -22.656 -3.004 -11.477 1 64.62 219 ASN B O 1
ATOM 6879 N N . MET B 1 220 ? -23.953 -2.496 -9.812 1 71.38 220 MET B N 1
ATOM 6880 C CA . MET B 1 220 ? -23.328 -3.506 -8.961 1 71.38 220 MET B CA 1
ATOM 6881 C C . MET B 1 220 ? -23.578 -4.906 -9.508 1 71.38 220 MET B C 1
ATOM 6883 O O . MET B 1 220 ? -22.719 -5.773 -9.438 1 71.38 220 MET B O 1
ATOM 6887 N N . VAL B 1 221 ? -24.719 -5.078 -10.062 1 66.75 221 VAL B N 1
ATOM 6888 C CA . VAL B 1 221 ? -25.062 -6.367 -10.648 1 66.75 221 VAL B CA 1
ATOM 6889 C C . VAL B 1 221 ? -24.125 -6.668 -11.82 1 66.75 221 VAL B C 1
ATOM 6891 O O . VAL B 1 221 ? -23.656 -7.793 -11.969 1 66.75 221 VAL B O 1
ATOM 6894 N N . HIS B 1 222 ? -23.844 -5.625 -12.469 1 69.44 222 HIS B N 1
ATOM 6895 C CA . HIS B 1 222 ? -22.938 -5.77 -13.602 1 69.44 222 HIS B CA 1
ATOM 6896 C C . HIS B 1 222 ? -21.516 -6.051 -13.133 1 69.44 222 HIS B C 1
ATOM 6898 O O . HIS B 1 222 ? -20.797 -6.832 -13.758 1 69.44 222 HIS B O 1
ATOM 6904 N N . ALA B 1 223 ? -21.156 -5.387 -12.094 1 72.62 223 ALA B N 1
ATOM 6905 C CA . ALA B 1 223 ? -19.828 -5.625 -11.531 1 72.62 223 ALA B CA 1
ATOM 6906 C C . ALA B 1 223 ? -19.672 -7.082 -11.117 1 72.62 223 ALA B C 1
ATOM 6908 O O . ALA B 1 223 ? -18.625 -7.691 -11.367 1 72.62 223 ALA B O 1
ATOM 6909 N N . PHE B 1 224 ? -20.656 -7.664 -10.656 1 73.94 224 PHE B N 1
ATOM 6910 C CA . PHE B 1 224 ? -20.609 -9.055 -10.227 1 73.94 224 PHE B CA 1
ATOM 6911 C C . PHE B 1 224 ? -20.578 -9.992 -11.43 1 73.94 224 PHE B C 1
ATOM 6913 O O . PHE B 1 224 ? -19.922 -11.031 -11.398 1 73.94 224 PHE B O 1
ATOM 6920 N N . ARG B 1 225 ? -21.328 -9.594 -12.383 1 73.62 225 ARG B N 1
ATOM 6921 C CA . ARG B 1 225 ? -21.297 -10.367 -13.617 1 73.62 225 ARG B CA 1
ATOM 6922 C C . ARG B 1 225 ? -19.891 -10.406 -14.211 1 73.62 225 ARG B C 1
ATOM 6924 O O . ARG B 1 225 ? -19.391 -11.477 -14.562 1 73.62 225 ARG B O 1
ATOM 6931 N N . ILE B 1 226 ? -19.25 -9.266 -14.172 1 73.44 226 ILE B N 1
ATOM 6932 C CA . ILE B 1 226 ? -17.891 -9.164 -14.719 1 73.44 226 ILE B CA 1
ATOM 6933 C C . ILE B 1 226 ? -16.938 -9.977 -13.859 1 73.44 226 ILE B C 1
ATOM 6935 O O . ILE B 1 226 ? -16.078 -10.688 -14.391 1 73.44 226 ILE B O 1
ATOM 6939 N N . ALA B 1 227 ? -17.156 -9.922 -12.625 1 77.69 227 ALA B N 1
ATOM 6940 C CA . ALA B 1 227 ? -16.281 -10.617 -11.695 1 77.69 227 ALA B CA 1
ATOM 6941 C C . ALA B 1 227 ? -16.328 -12.125 -11.914 1 77.69 227 ALA B C 1
ATOM 6943 O O . ALA B 1 227 ? -15.352 -12.828 -11.633 1 77.69 227 ALA B O 1
ATOM 6944 N N . HIS B 1 228 ? -17.391 -12.594 -12.602 1 78.44 228 HIS B N 1
ATOM 6945 C CA . HIS B 1 228 ? -17.578 -14.039 -12.664 1 78.44 228 HIS B CA 1
ATOM 6946 C C . HIS B 1 228 ? -17.531 -14.531 -14.109 1 78.44 228 HIS B C 1
ATOM 6948 O O . HIS B 1 228 ? -17.641 -15.734 -14.359 1 78.44 228 HIS B O 1
ATOM 6954 N N . SER B 1 229 ? -17.312 -13.609 -14.984 1 73.56 229 SER B N 1
ATOM 6955 C CA . SER B 1 229 ? -17.391 -13.992 -16.391 1 73.56 229 SER B CA 1
ATOM 6956 C C . SER B 1 229 ? -15.992 -14.141 -17 1 73.56 229 SER B C 1
ATOM 6958 O O . SER B 1 229 ? -15.062 -13.438 -16.594 1 73.56 229 SER B O 1
ATOM 6960 N N . GLY B 1 230 ? -15.914 -15.117 -18.047 1 79.12 230 GLY B N 1
ATOM 6961 C CA . GLY B 1 230 ? -14.625 -15.32 -18.688 1 79.12 230 GLY B CA 1
ATOM 6962 C C . GLY B 1 230 ? -13.539 -15.766 -17.719 1 79.12 230 GLY B C 1
ATOM 6963 O O . GLY B 1 230 ? -13.703 -16.75 -17.016 1 79.12 230 GLY B O 1
ATOM 6964 N N . ARG B 1 231 ? -12.469 -15.031 -17.812 1 81.31 231 ARG B N 1
ATOM 6965 C CA . ARG B 1 231 ? -11.477 -15.195 -16.75 1 81.31 231 ARG B CA 1
ATOM 6966 C C . ARG B 1 231 ? -11.875 -14.406 -15.508 1 81.31 231 ARG B C 1
ATOM 6968 O O . ARG B 1 231 ? -11.773 -13.172 -15.5 1 81.31 231 ARG B O 1
ATOM 6975 N N . PRO B 1 232 ? -12.359 -15.125 -14.57 1 79.88 232 PRO B N 1
ATOM 6976 C CA . PRO B 1 232 ? -12.828 -14.398 -13.391 1 79.88 232 PRO B CA 1
ATOM 6977 C C . PRO B 1 232 ? -11.727 -13.562 -12.734 1 79.88 232 PRO B C 1
ATOM 6979 O O . PRO B 1 232 ? -10.547 -13.906 -12.836 1 79.88 232 PRO B O 1
ATOM 6982 N N . GLY B 1 233 ? -12.133 -12.406 -12.109 1 76.5 233 GLY B N 1
ATOM 6983 C CA . GLY B 1 233 ? -11.203 -11.508 -11.438 1 76.5 233 GLY B CA 1
ATOM 6984 C C . GLY B 1 233 ? -11.891 -10.539 -10.492 1 76.5 233 GLY B C 1
ATOM 6985 O O . GLY B 1 233 ? -13.109 -10.367 -10.547 1 76.5 233 GLY B O 1
ATOM 6986 N N . PRO B 1 234 ? -11.125 -10 -9.625 1 80.94 234 PRO B N 1
ATOM 6987 C CA . PRO B 1 234 ? -11.703 -9.047 -8.68 1 80.94 234 PRO B CA 1
ATOM 6988 C C . PRO B 1 234 ? -12.172 -7.754 -9.352 1 80.94 234 PRO B C 1
ATOM 6990 O O . PRO B 1 234 ? -11.609 -7.348 -10.375 1 80.94 234 PRO B O 1
ATOM 6993 N N . VAL B 1 235 ? -13.266 -7.164 -8.797 1 74.31 235 VAL B N 1
ATOM 6994 C CA . VAL B 1 235 ? -13.773 -5.867 -9.242 1 74.31 235 VAL B CA 1
ATOM 6995 C C . VAL B 1 235 ? -13.75 -4.879 -8.078 1 74.31 235 VAL B C 1
ATOM 6997 O O . VAL B 1 235 ? -13.891 -5.27 -6.918 1 74.31 235 VAL B O 1
ATOM 7000 N N . HIS B 1 236 ? -13.5 -3.635 -8.398 1 75.38 236 HIS B N 1
ATOM 7001 C CA . HIS B 1 236 ? -13.477 -2.574 -7.398 1 75.38 236 HIS B CA 1
ATOM 7002 C C . HIS B 1 236 ? -14.656 -1.63 -7.574 1 75.38 236 HIS B C 1
ATOM 7004 O O . HIS B 1 236 ? -14.906 -1.133 -8.672 1 75.38 236 HIS B O 1
ATOM 7010 N N . ILE B 1 237 ? -15.453 -1.451 -6.457 1 72 237 ILE B N 1
ATOM 7011 C CA . ILE B 1 237 ? -16.578 -0.529 -6.477 1 72 237 ILE B CA 1
ATOM 7012 C C . ILE B 1 237 ? -16.406 0.524 -5.387 1 72 237 ILE B C 1
ATOM 7014 O O . ILE B 1 237 ? -16.281 0.188 -4.207 1 72 237 ILE B O 1
ATOM 7018 N N . ASP B 1 238 ? -16.375 1.777 -5.789 1 69.19 238 ASP B N 1
ATOM 7019 C CA . ASP B 1 238 ? -16.328 2.904 -4.863 1 69.19 238 ASP B CA 1
ATOM 7020 C C . ASP B 1 238 ? -17.734 3.426 -4.559 1 69.19 238 ASP B C 1
ATOM 7022 O O . ASP B 1 238 ? -18.469 3.812 -5.473 1 69.19 238 ASP B O 1
ATOM 7026 N N . LEU B 1 239 ? -18.125 3.402 -3.225 1 67.31 239 LEU B N 1
ATOM 7027 C CA . LEU B 1 239 ? -19.406 3.914 -2.781 1 67.31 239 LEU B CA 1
ATOM 7028 C C . LEU B 1 239 ? -19.234 5.125 -1.869 1 67.31 239 LEU B C 1
ATOM 7030 O O . LEU B 1 239 ? -18.828 4.98 -0.711 1 67.31 239 LEU B O 1
ATOM 7034 N N . PRO B 1 240 ? -19.656 6.309 -2.363 1 63.41 240 PRO B N 1
ATOM 7035 C CA . PRO B 1 240 ? -19.562 7.492 -1.508 1 63.41 240 PRO B CA 1
ATOM 7036 C C . PRO B 1 240 ? -20.453 7.391 -0.265 1 63.41 240 PRO B C 1
ATOM 7038 O O . PRO B 1 240 ? -21.484 6.715 -0.291 1 63.41 240 PRO B O 1
ATOM 7041 N N . LYS B 1 241 ? -20.094 8.062 0.778 1 64.12 241 LYS B N 1
ATOM 7042 C CA . LYS B 1 241 ? -20.75 8.016 2.078 1 64.12 241 LYS B CA 1
ATOM 7043 C C . LYS B 1 241 ? -22.219 8.422 1.962 1 64.12 241 LYS B C 1
ATOM 7045 O O . LYS B 1 241 ? -23.078 7.867 2.65 1 64.12 241 LYS B O 1
ATOM 7050 N N . ASP B 1 242 ? -22.469 9.383 1.122 1 60.28 242 ASP B N 1
ATOM 7051 C CA . ASP B 1 242 ? -23.844 9.859 0.994 1 60.28 242 ASP B CA 1
ATOM 7052 C C . ASP B 1 242 ? -24.734 8.789 0.366 1 60.28 242 ASP B C 1
ATOM 7054 O O . ASP B 1 242 ? -25.922 8.695 0.694 1 60.28 242 ASP B O 1
ATOM 7058 N N . ILE B 1 243 ? -24.109 7.988 -0.452 1 62.25 243 ILE B N 1
ATOM 7059 C CA . ILE B 1 243 ? -24.859 6.922 -1.091 1 62.25 243 ILE B CA 1
ATOM 7060 C C . ILE B 1 243 ? -25.109 5.789 -0.093 1 62.25 243 ILE B C 1
ATOM 7062 O O . ILE B 1 243 ? -26.219 5.27 0.007 1 62.25 243 ILE B O 1
ATOM 7066 N N . VAL B 1 244 ? -24.109 5.512 0.687 1 66.81 244 VAL B N 1
ATOM 7067 C CA . VAL B 1 244 ? -24.203 4.398 1.622 1 66.81 244 VAL B CA 1
ATOM 7068 C C . VAL B 1 244 ? -25.188 4.746 2.744 1 66.81 244 VAL B C 1
ATOM 7070 O O . VAL B 1 244 ? -25.891 3.875 3.258 1 66.81 244 VAL B O 1
ATOM 7073 N N . SER B 1 245 ? -25.266 6.047 3.029 1 61.66 245 SER B N 1
ATOM 7074 C CA . SER B 1 245 ? -26.109 6.465 4.152 1 61.66 245 SER B CA 1
ATOM 7075 C C . SER B 1 245 ? -27.516 6.82 3.689 1 61.66 245 SER B C 1
ATOM 7077 O O . SER B 1 245 ? -28.406 7.047 4.512 1 61.66 245 SER B O 1
ATOM 7079 N N . MET B 1 246 ? -27.75 6.684 2.387 1 63.59 246 MET B N 1
ATOM 7080 C CA . MET B 1 246 ? -29.031 7.09 1.834 1 63.59 246 MET B CA 1
ATOM 7081 C C . MET B 1 246 ? -30.094 6.008 2.053 1 63.59 246 MET B C 1
ATOM 7083 O O . MET B 1 246 ? -29.766 4.82 2.098 1 63.59 246 MET B O 1
ATOM 7087 N N . ARG B 1 247 ? -31.297 6.488 2.297 1 60.34 247 ARG B N 1
ATOM 7088 C CA . ARG B 1 247 ? -32.438 5.59 2.328 1 60.34 247 ARG B CA 1
ATOM 7089 C C . ARG B 1 247 ? -33.219 5.652 1.019 1 60.34 247 ARG B C 1
ATOM 7091 O O . ARG B 1 247 ? -33.438 6.73 0.464 1 60.34 247 ARG B O 1
ATOM 7098 N N . ALA B 1 248 ? -33.281 4.422 0.404 1 61.03 248 ALA B N 1
ATOM 7099 C CA . ALA B 1 248 ? -34 4.41 -0.861 1 61.03 248 ALA B CA 1
ATOM 7100 C C . ALA B 1 248 ? -35.031 3.273 -0.898 1 61.03 248 ALA B C 1
ATOM 7102 O O . ALA B 1 248 ? -34.812 2.219 -0.295 1 61.03 248 ALA B O 1
ATOM 7103 N N . LYS B 1 249 ? -36.219 3.557 -1.442 1 58.31 249 LYS B N 1
ATOM 7104 C CA . LYS B 1 249 ? -37.188 2.494 -1.764 1 58.31 249 LYS B CA 1
ATOM 7105 C C . LYS B 1 249 ? -36.844 1.854 -3.109 1 58.31 249 LYS B C 1
ATOM 7107 O O . LYS B 1 249 ? -36.812 2.535 -4.137 1 58.31 249 LYS B O 1
ATOM 7112 N N . VAL B 1 250 ? -36.375 0.649 -3.02 1 61.94 250 VAL B N 1
ATOM 7113 C CA . VAL B 1 250 ? -35.969 -0.054 -4.227 1 61.94 250 VAL B CA 1
ATOM 7114 C C . VAL B 1 250 ? -37.031 -1.078 -4.621 1 61.94 250 VAL B C 1
ATOM 7116 O O . VAL B 1 250 ? -37.469 -1.888 -3.793 1 61.94 250 VAL B O 1
ATOM 7119 N N . PRO B 1 251 ? -37.531 -0.909 -5.844 1 59.53 251 PRO B N 1
ATOM 7120 C CA . PRO B 1 251 ? -38.531 -1.893 -6.305 1 59.53 251 PRO B CA 1
ATOM 7121 C C . PRO B 1 251 ? -38 -3.322 -6.266 1 59.53 251 PRO B C 1
ATOM 7123 O O . PRO B 1 251 ? -36.781 -3.547 -6.473 1 59.53 251 PRO B O 1
ATOM 7126 N N . ASP B 1 252 ? -38.812 -4.219 -5.98 1 60.84 252 ASP B N 1
ATOM 7127 C CA . ASP B 1 252 ? -38.469 -5.637 -5.902 1 60.84 252 ASP B CA 1
ATOM 7128 C C . ASP B 1 252 ? -37.844 -6.125 -7.207 1 60.84 252 ASP B C 1
ATOM 7130 O O . ASP B 1 252 ? -37 -7.027 -7.199 1 60.84 252 ASP B O 1
ATOM 7134 N N . SER B 1 253 ? -38.312 -5.512 -8.266 1 58.44 253 SER B N 1
ATOM 7135 C CA . SER B 1 253 ? -37.812 -5.922 -9.578 1 58.44 253 SER B CA 1
ATOM 7136 C C . SER B 1 253 ? -36.312 -5.738 -9.695 1 58.44 253 SER B C 1
ATOM 7138 O O . SER B 1 253 ? -35.656 -6.496 -10.398 1 58.44 253 SER B O 1
ATOM 7140 N N . VAL B 1 254 ? -35.812 -4.805 -8.992 1 59.94 254 VAL B N 1
ATOM 7141 C CA . VAL B 1 254 ? -34.375 -4.559 -9.016 1 59.94 254 VAL B CA 1
ATOM 7142 C C . VAL B 1 254 ? -33.656 -5.707 -8.328 1 59.94 254 VAL B C 1
ATOM 7144 O O . VAL B 1 254 ? -32.656 -6.203 -8.836 1 59.94 254 VAL B O 1
ATOM 7147 N N . PHE B 1 255 ? -34.25 -6.172 -7.297 1 62.12 255 PHE B N 1
ATOM 7148 C CA . PHE B 1 255 ? -33.625 -7.254 -6.551 1 62.12 255 PHE B CA 1
ATOM 7149 C C . PHE B 1 255 ? -33.75 -8.57 -7.309 1 62.12 255 PHE B C 1
ATOM 7151 O O . PHE B 1 255 ? -32.812 -9.383 -7.293 1 62.12 255 PHE B O 1
ATOM 7158 N N . LYS B 1 256 ? -34.781 -8.719 -7.938 1 59.91 256 LYS B N 1
ATOM 7159 C CA . LYS B 1 256 ? -35 -9.93 -8.727 1 59.91 256 LYS B CA 1
ATOM 7160 C C . LYS B 1 256 ? -33.969 -10.008 -9.875 1 59.91 256 LYS B C 1
ATOM 7162 O O . LYS B 1 256 ? -33.438 -11.078 -10.148 1 59.91 256 LYS B O 1
ATOM 7167 N N . ARG B 1 257 ? -33.75 -8.938 -10.469 1 57.56 257 ARG B N 1
ATOM 7168 C CA . ARG B 1 257 ? -32.812 -8.875 -11.562 1 57.56 257 ARG B CA 1
ATOM 7169 C C . ARG B 1 257 ? -31.375 -9.125 -11.062 1 57.56 257 ARG B C 1
ATOM 7171 O O . ARG B 1 257 ? -30.594 -9.812 -11.719 1 57.56 257 ARG B O 1
ATOM 7178 N N . ALA B 1 258 ? -31.156 -8.578 -9.938 1 60.28 258 ALA B N 1
ATOM 7179 C CA . ALA B 1 258 ? -29.828 -8.727 -9.352 1 60.28 258 ALA B CA 1
ATOM 7180 C C . ALA B 1 258 ? -29.547 -10.188 -9 1 60.28 258 ALA B C 1
ATOM 7182 O O . ALA B 1 258 ? -28.406 -10.656 -9.109 1 60.28 258 ALA B O 1
ATOM 7183 N N . SER B 1 259 ? -30.609 -10.867 -8.664 1 59.72 259 SER B N 1
ATOM 7184 C CA . SER B 1 259 ? -30.438 -12.25 -8.242 1 59.72 259 SER B CA 1
ATOM 7185 C C . SER B 1 259 ? -30.234 -13.172 -9.438 1 59.72 259 SER B C 1
ATOM 7187 O O . SER B 1 259 ? -29.719 -14.281 -9.297 1 59.72 259 SER B O 1
ATOM 7189 N N . GLN B 1 260 ? -30.672 -12.672 -10.578 1 55.41 260 GLN B N 1
ATOM 7190 C CA . GLN B 1 260 ? -30.594 -13.516 -11.773 1 55.41 260 GLN B CA 1
ATOM 7191 C C . GLN B 1 260 ? -29.297 -13.273 -12.531 1 55.41 260 GLN B C 1
ATOM 7193 O O . GLN B 1 260 ? -29.031 -13.93 -13.539 1 55.41 260 GLN B O 1
ATOM 7198 N N . THR B 1 261 ? -28.625 -12.242 -12.047 1 56.31 261 THR B N 1
ATOM 7199 C CA . THR B 1 261 ? -27.391 -11.906 -12.766 1 56.31 261 THR B CA 1
ATOM 7200 C C . THR B 1 261 ? -26.375 -13.047 -12.656 1 56.31 261 THR B C 1
ATOM 7202 O O . THR B 1 261 ? -25.953 -13.398 -11.555 1 56.31 261 THR B O 1
ATOM 7205 N N . MET B 1 262 ? -26.453 -13.844 -13.742 1 59.62 262 MET B N 1
ATOM 7206 C CA . MET B 1 262 ? -25.578 -15 -13.93 1 59.62 262 MET B CA 1
ATOM 7207 C C . MET B 1 262 ? -24.312 -14.602 -14.695 1 59.62 262 MET B C 1
ATOM 7209 O O . MET B 1 262 ? -24.312 -13.617 -15.438 1 59.62 262 MET B O 1
ATOM 7213 N N . ALA B 1 263 ? -23.156 -15.203 -14.312 1 67.31 263 ALA B N 1
ATOM 7214 C CA . ALA B 1 263 ? -21.938 -15.133 -15.133 1 67.31 263 ALA B CA 1
ATOM 7215 C C . ALA B 1 263 ? -22.266 -15.398 -16.594 1 67.31 263 ALA B C 1
ATOM 7217 O O . ALA B 1 263 ? -23.203 -16.109 -16.922 1 67.31 263 ALA B O 1
ATOM 7218 N N . ASP B 1 264 ? -21.562 -14.688 -17.5 1 68.44 264 ASP B N 1
ATOM 7219 C CA . ASP B 1 264 ? -21.688 -14.984 -18.922 1 68.44 264 ASP B CA 1
ATOM 7220 C C . ASP B 1 264 ? -21.359 -16.438 -19.203 1 68.44 264 ASP B C 1
ATOM 7222 O O . ASP B 1 264 ? -20.5 -17.031 -18.562 1 68.44 264 ASP B O 1
ATOM 7226 N N . ALA B 1 265 ? -22.172 -16.969 -20.094 1 71.5 265 ALA B N 1
ATOM 7227 C CA . ALA B 1 265 ? -21.891 -18.328 -20.5 1 71.5 265 ALA B CA 1
ATOM 7228 C C . ALA B 1 265 ? -20.5 -18.438 -21.125 1 71.5 265 ALA B C 1
ATOM 7230 O O . ALA B 1 265 ? -20.062 -17.516 -21.828 1 71.5 265 ALA B O 1
ATOM 7231 N N . PRO B 1 266 ? -19.828 -19.547 -20.812 1 77 266 PRO B N 1
ATOM 7232 C CA . PRO B 1 266 ? -18.547 -19.75 -21.484 1 77 266 PRO B CA 1
ATOM 7233 C C . PRO B 1 266 ? -18.703 -19.891 -23 1 77 266 PRO B C 1
ATOM 7235 O O . PRO B 1 266 ? -19.797 -20.109 -23.5 1 77 266 PRO B O 1
ATOM 7238 N N . PRO B 1 267 ? -17.609 -19.75 -23.719 1 77.31 267 PRO B N 1
ATOM 7239 C CA . PRO B 1 267 ? -17.688 -19.891 -25.172 1 77.31 267 PRO B CA 1
ATOM 7240 C C . PRO B 1 267 ? -18.172 -21.266 -25.625 1 77.31 267 PRO B C 1
ATOM 7242 O O . PRO B 1 267 ? -17.859 -22.266 -24.984 1 77.31 267 PRO B O 1
ATOM 7245 N N . MET B 1 268 ? -18.906 -21.188 -26.719 1 81.38 268 MET B N 1
ATOM 7246 C CA . MET B 1 268 ? -19.359 -22.453 -27.281 1 81.38 268 MET B CA 1
ATOM 7247 C C . MET B 1 268 ? -18.203 -23.234 -27.891 1 81.38 268 MET B C 1
ATOM 7249 O O . MET B 1 268 ? -17.328 -22.656 -28.562 1 81.38 268 MET B O 1
ATOM 7253 N N . LEU B 1 269 ? -18.266 -24.469 -27.719 1 87.31 269 LEU B N 1
ATOM 7254 C CA . LEU B 1 269 ? -17.219 -25.344 -28.234 1 87.31 269 LEU B CA 1
ATOM 7255 C C . LEU B 1 269 ? -17.25 -25.391 -29.75 1 87.31 269 LEU B C 1
ATOM 7257 O O . LEU B 1 269 ? -18.297 -25.656 -30.344 1 87.31 269 LEU B O 1
ATOM 7261 N N . ASN B 1 270 ? -16.156 -25.031 -30.375 1 89.81 270 ASN B N 1
ATOM 7262 C CA . ASN B 1 270 ? -15.977 -25.266 -31.812 1 89.81 270 ASN B CA 1
ATOM 7263 C C . ASN B 1 270 ? -15.438 -26.656 -32.094 1 89.81 270 ASN B C 1
ATOM 7265 O O . ASN B 1 270 ? -14.227 -26.891 -32 1 89.81 270 ASN B O 1
ATOM 7269 N N . MET B 1 271 ? -16.312 -27.547 -32.625 1 91.62 271 MET B N 1
ATOM 7270 C CA . MET B 1 271 ? -15.945 -28.969 -32.781 1 91.62 271 MET B CA 1
ATOM 7271 C C . MET B 1 271 ? -14.906 -29.141 -33.906 1 91.62 271 MET B C 1
ATOM 7273 O O . MET B 1 271 ? -14.141 -30.109 -33.875 1 91.62 271 MET B O 1
ATOM 7277 N N . ALA B 1 272 ? -14.805 -28.219 -34.844 1 93 272 ALA B N 1
ATOM 7278 C CA . ALA B 1 272 ? -13.766 -28.281 -35.844 1 93 272 ALA B CA 1
ATOM 7279 C C . ALA B 1 272 ? -12.375 -28.125 -35.25 1 93 272 ALA B C 1
ATOM 7281 O O . ALA B 1 272 ? -11.445 -28.859 -35.594 1 93 272 ALA B O 1
ATOM 7282 N N . ASP B 1 273 ? -12.297 -27.172 -34.375 1 94.69 273 ASP B N 1
ATOM 7283 C CA . ASP B 1 273 ? -11.031 -26.938 -33.688 1 94.69 273 ASP B CA 1
ATOM 7284 C C . ASP B 1 273 ? -10.68 -28.109 -32.781 1 94.69 273 ASP B C 1
ATOM 7286 O O . ASP B 1 273 ? -9.516 -28.5 -32.688 1 94.69 273 ASP B O 1
ATOM 7290 N N . ILE B 1 274 ? -11.719 -28.688 -32.156 1 96.5 274 ILE B N 1
ATOM 7291 C CA . ILE B 1 274 ? -11.523 -29.844 -31.281 1 96.5 274 ILE B CA 1
ATOM 7292 C C . ILE B 1 274 ? -11.008 -31.016 -32.094 1 96.5 274 ILE B C 1
ATOM 7294 O O . ILE B 1 274 ? -10.062 -31.703 -31.703 1 96.5 274 ILE B O 1
ATOM 7298 N N . LYS B 1 275 ? -11.578 -31.25 -33.219 1 96.69 275 LYS B N 1
ATOM 7299 C CA . LYS B 1 275 ? -11.172 -32.375 -34.062 1 96.69 275 LYS B CA 1
ATOM 7300 C C . LYS B 1 275 ? -9.742 -32.188 -34.562 1 96.69 275 LYS B C 1
ATOM 7302 O O . LYS B 1 275 ? -8.969 -33.156 -34.625 1 96.69 275 LYS B O 1
ATOM 7307 N N . LYS B 1 276 ? -9.438 -30.969 -34.938 1 97 276 LYS B N 1
ATOM 7308 C CA . LYS B 1 276 ? -8.07 -30.688 -35.344 1 97 276 LYS B CA 1
ATOM 7309 C C . LYS B 1 276 ? -7.086 -30.969 -34.219 1 97 276 LYS B C 1
ATOM 7311 O O . LYS B 1 276 ? -6.02 -31.547 -34.438 1 97 276 LYS B O 1
ATOM 7316 N N . ALA B 1 277 ? -7.441 -30.547 -33.062 1 97.81 277 ALA B N 1
ATOM 7317 C CA . ALA B 1 277 ? -6.602 -30.797 -31.875 1 97.81 277 ALA B CA 1
ATOM 7318 C C . ALA B 1 277 ? -6.445 -32.281 -31.625 1 97.81 277 ALA B C 1
ATOM 7320 O O . ALA B 1 277 ? -5.336 -32.781 -31.375 1 97.81 277 ALA B O 1
ATOM 7321 N N . VAL B 1 278 ? -7.543 -33 -31.719 1 97.5 278 VAL B N 1
ATOM 7322 C CA . VAL B 1 278 ? -7.551 -34.438 -31.469 1 97.5 278 VAL B CA 1
ATOM 7323 C C . VAL B 1 278 ? -6.656 -35.156 -32.5 1 97.5 278 VAL B C 1
ATOM 7325 O O . VAL B 1 278 ? -5.91 -36.062 -32.156 1 97.5 278 VAL B O 1
ATOM 7328 N N . ASP B 1 279 ? -6.738 -34.719 -33.719 1 96.75 279 ASP B N 1
ATOM 7329 C CA . ASP B 1 279 ? -5.91 -35.312 -34.75 1 96.75 279 ASP B CA 1
ATOM 7330 C C . ASP B 1 279 ? -4.426 -35.156 -34.438 1 96.75 279 ASP B C 1
ATOM 7332 O O . ASP B 1 279 ? -3.645 -36.094 -34.594 1 96.75 279 ASP B O 1
ATOM 7336 N N . LEU B 1 280 ? -4.066 -33.969 -34.031 1 96.94 280 LEU B N 1
ATOM 7337 C CA . LEU B 1 280 ? -2.676 -33.719 -33.656 1 96.94 280 LEU B CA 1
ATOM 7338 C C . LEU B 1 280 ? -2.248 -34.562 -32.469 1 96.94 280 LEU B C 1
ATOM 7340 O O . LEU B 1 280 ? -1.168 -35.156 -32.469 1 96.94 280 LEU B O 1
ATOM 7344 N N . ILE B 1 281 ? -3.074 -34.656 -31.484 1 97.31 281 ILE B N 1
ATOM 7345 C CA . ILE B 1 281 ? -2.764 -35.375 -30.25 1 97.31 281 ILE B CA 1
ATOM 7346 C C . ILE B 1 281 ? -2.645 -36.875 -30.531 1 97.31 281 ILE B C 1
ATOM 7348 O O . ILE B 1 281 ? -1.688 -37.531 -30.094 1 97.31 281 ILE B O 1
ATOM 7352 N N . ASN B 1 282 ? -3.572 -37.438 -31.297 1 96.06 282 ASN B N 1
ATOM 7353 C CA . ASN B 1 282 ? -3.592 -38.844 -31.578 1 96.06 282 ASN B CA 1
ATOM 7354 C C . ASN B 1 282 ? -2.4 -39.281 -32.438 1 96.06 282 ASN B C 1
ATOM 7356 O O . ASN B 1 282 ? -1.91 -40.406 -32.312 1 96.06 282 ASN B O 1
ATOM 7360 N N . ASN B 1 283 ? -1.916 -38.375 -33.219 1 94.25 283 ASN B N 1
ATOM 7361 C CA . ASN B 1 283 ? -0.833 -38.719 -34.156 1 94.25 283 ASN B CA 1
ATOM 7362 C C . ASN B 1 283 ? 0.533 -38.438 -33.531 1 94.25 283 ASN B C 1
ATOM 7364 O O . ASN B 1 283 ? 1.556 -38.906 -34.031 1 94.25 283 ASN B O 1
ATOM 7368 N N . ALA B 1 284 ? 0.553 -37.719 -32.469 1 96.31 284 ALA B N 1
ATOM 7369 C CA . ALA B 1 284 ? 1.813 -37.312 -31.859 1 96.31 284 ALA B CA 1
ATOM 7370 C C . ALA B 1 284 ? 2.523 -38.5 -31.234 1 96.31 284 ALA B C 1
ATOM 7372 O O . ALA B 1 284 ? 1.879 -39.406 -30.672 1 96.31 284 ALA B O 1
ATOM 7373 N N . LYS B 1 285 ? 3.805 -38.5 -31.312 1 97.12 285 LYS B N 1
ATOM 7374 C CA . LYS B 1 285 ? 4.629 -39.562 -30.703 1 97.12 285 LYS B CA 1
ATOM 7375 C C . LYS B 1 285 ? 5.109 -39.125 -29.328 1 97.12 285 LYS B C 1
ATOM 7377 O O . LYS B 1 285 ? 5.363 -39.969 -28.469 1 97.12 285 LYS B O 1
ATOM 7382 N N . ARG B 1 286 ? 5.266 -37.812 -29.141 1 98.44 286 ARG B N 1
ATOM 7383 C CA . ARG B 1 286 ? 5.801 -37.312 -27.891 1 98.44 286 ARG B CA 1
ATOM 7384 C C . ARG B 1 286 ? 4.938 -36.156 -27.359 1 98.44 286 ARG B C 1
ATOM 7386 O O . ARG B 1 286 ? 5.434 -35.062 -27.109 1 98.44 286 ARG B O 1
ATOM 7393 N N . PRO B 1 287 ? 3.674 -36.438 -27.062 1 98.5 287 PRO B N 1
ATOM 7394 C CA . PRO B 1 287 ? 2.809 -35.344 -26.562 1 98.5 287 PRO B CA 1
ATOM 7395 C C . PRO B 1 287 ? 3.055 -35.031 -25.094 1 98.5 287 PRO B C 1
ATOM 7397 O O . PRO B 1 287 ? 3.588 -35.875 -24.344 1 98.5 287 PRO B O 1
ATOM 7400 N N . ILE B 1 288 ? 2.693 -33.812 -24.688 1 98.81 288 ILE B N 1
ATOM 7401 C CA . ILE B 1 288 ? 2.758 -33.406 -23.297 1 98.81 288 ILE B CA 1
ATOM 7402 C C . ILE B 1 288 ? 1.632 -32.438 -22.984 1 98.81 288 ILE B C 1
ATOM 7404 O O . ILE B 1 288 ? 1.306 -31.578 -23.812 1 98.81 288 ILE B O 1
ATOM 7408 N N . PHE B 1 289 ? 0.958 -32.625 -21.859 1 98.88 289 PHE B N 1
ATOM 7409 C CA . PHE B 1 289 ? 0.026 -31.625 -21.344 1 98.88 289 PHE B CA 1
ATOM 7410 C C . PHE B 1 289 ? 0.759 -30.578 -20.531 1 98.88 289 PHE B C 1
ATOM 7412 O O . PHE B 1 289 ? 1.521 -30.891 -19.625 1 98.88 289 PHE B O 1
ATOM 7419 N N . TYR B 1 290 ? 0.634 -29.266 -20.906 1 98.62 290 TYR B N 1
ATOM 7420 C CA . TYR B 1 290 ? 1.082 -28.078 -20.203 1 98.62 290 TYR B CA 1
ATOM 7421 C C . TYR B 1 290 ? -0.09 -27.359 -19.547 1 98.62 290 TYR B C 1
ATOM 7423 O O . TYR B 1 290 ? -0.792 -26.578 -20.188 1 98.62 290 TYR B O 1
ATOM 7431 N N . VAL B 1 291 ? -0.207 -27.547 -18.234 1 98.75 291 VAL B N 1
ATOM 7432 C CA . VAL B 1 291 ? -1.445 -27.188 -17.562 1 98.75 291 VAL B CA 1
ATOM 7433 C C . VAL B 1 291 ? -1.23 -25.922 -16.734 1 98.75 291 VAL B C 1
ATOM 7435 O O . VAL B 1 291 ? -0.262 -25.812 -15.977 1 98.75 291 VAL B O 1
ATOM 7438 N N . GLY B 1 292 ? -2.15 -24.922 -16.938 1 97.56 292 GLY B N 1
ATOM 7439 C CA . GLY B 1 292 ? -2.15 -23.688 -16.156 1 97.56 292 GLY B CA 1
ATOM 7440 C C . GLY B 1 292 ? -3.309 -23.609 -15.18 1 97.56 292 GLY B C 1
ATOM 7441 O O . GLY B 1 292 ? -4.078 -24.562 -15.031 1 97.56 292 GLY B O 1
ATOM 7442 N N . GLN B 1 293 ? -3.385 -22.516 -14.523 1 95.12 293 GLN B N 1
ATOM 7443 C CA . GLN B 1 293 ? -4.355 -22.297 -13.461 1 95.12 293 GLN B CA 1
ATOM 7444 C C . GLN B 1 293 ? -5.781 -22.359 -13.992 1 95.12 293 GLN B C 1
ATOM 7446 O O . GLN B 1 293 ? -6.715 -22.672 -13.25 1 95.12 293 GLN B O 1
ATOM 7451 N N . GLY B 1 294 ? -5.961 -22.156 -15.258 1 95.44 294 GLY B N 1
ATOM 7452 C CA . GLY B 1 294 ? -7.281 -22.141 -15.867 1 95.44 294 GLY B CA 1
ATOM 7453 C C . GLY B 1 294 ? -7.965 -23.484 -15.836 1 95.44 294 GLY B C 1
ATOM 7454 O O . GLY B 1 294 ? -9.172 -23.578 -16.078 1 95.44 294 GLY B O 1
ATOM 7455 N N . ALA B 1 295 ? -7.266 -24.5 -15.469 1 97.69 295 ALA B N 1
ATOM 7456 C CA . ALA B 1 295 ? -7.828 -25.859 -15.43 1 97.69 295 ALA B CA 1
ATOM 7457 C C . ALA B 1 295 ? -8.078 -26.297 -13.992 1 97.69 295 ALA B C 1
ATOM 7459 O O . ALA B 1 295 ? -8.328 -27.484 -13.734 1 97.69 295 ALA B O 1
ATOM 7460 N N . SER B 1 296 ? -8.047 -25.406 -13.062 1 96 296 SER B N 1
ATOM 7461 C CA . SER B 1 296 ? -8.141 -25.734 -11.641 1 96 296 SER B CA 1
ATOM 7462 C C . SER B 1 296 ? -9.484 -26.375 -11.305 1 96 296 SER B C 1
ATOM 7464 O O . SER B 1 296 ? -9.602 -27.125 -10.344 1 96 296 SER B O 1
ATOM 7466 N N . HIS B 1 297 ? -10.508 -26.141 -12.102 1 94.25 297 HIS B N 1
ATOM 7467 C CA . HIS B 1 297 ? -11.852 -26.609 -11.789 1 94.25 297 HIS B CA 1
ATOM 7468 C C . HIS B 1 297 ? -12.133 -27.953 -12.461 1 94.25 297 HIS B C 1
ATOM 7470 O O . HIS B 1 297 ? -13.211 -28.531 -12.273 1 94.25 297 HIS B O 1
ATOM 7476 N N . CYS B 1 298 ? -11.195 -28.516 -13.188 1 96.44 298 CYS B N 1
ATOM 7477 C CA . CYS B 1 298 ? -11.492 -29.75 -13.883 1 96.44 298 CYS B CA 1
ATOM 7478 C C . CYS B 1 298 ? -10.336 -30.734 -13.758 1 96.44 298 CYS B C 1
ATOM 7480 O O . CYS B 1 298 ? -9.875 -31.297 -14.758 1 96.44 298 CYS B O 1
ATOM 7482 N N . PRO B 1 299 ? -9.883 -30.984 -12.539 1 97.81 299 PRO B N 1
ATOM 7483 C CA . PRO B 1 299 ? -8.758 -31.906 -12.359 1 97.81 299 PRO B CA 1
ATOM 7484 C C . PRO B 1 299 ? -9.102 -33.344 -12.75 1 97.81 299 PRO B C 1
ATOM 7486 O O . PRO B 1 299 ? -8.266 -34.031 -13.312 1 97.81 299 PRO B O 1
ATOM 7489 N N . GLU B 1 300 ? -10.312 -33.812 -12.562 1 97.81 300 GLU B N 1
ATOM 7490 C CA . GLU B 1 300 ? -10.703 -35.188 -12.773 1 97.81 300 GLU B CA 1
ATOM 7491 C C . GLU B 1 300 ? -10.703 -35.562 -14.258 1 97.81 300 GLU B C 1
ATOM 7493 O O . GLU B 1 300 ? -10.109 -36.562 -14.664 1 97.81 300 GLU B O 1
ATOM 7498 N N . ILE B 1 301 ? -11.391 -34.688 -15.023 1 98.25 301 ILE B N 1
ATOM 7499 C CA . ILE B 1 301 ? -11.477 -35 -16.453 1 98.25 301 ILE B CA 1
ATOM 7500 C C . ILE B 1 301 ? -10.102 -34.844 -17.094 1 98.25 301 ILE B C 1
ATOM 7502 O O . ILE B 1 301 ? -9.766 -35.594 -18.031 1 98.25 301 ILE B O 1
ATOM 7506 N N . LEU B 1 302 ? -9.305 -33.938 -16.609 1 98.44 302 LEU B N 1
ATOM 7507 C CA . LEU B 1 302 ? -7.938 -33.781 -17.109 1 98.44 302 LEU B CA 1
ATOM 7508 C C . LEU B 1 302 ? -7.121 -35.062 -16.844 1 98.44 302 LEU B C 1
ATOM 7510 O O . LEU B 1 302 ? -6.426 -35.531 -17.75 1 98.44 302 LEU B O 1
ATOM 7514 N N . ALA B 1 303 ? -7.23 -35.594 -15.656 1 98.5 303 ALA B N 1
ATOM 7515 C CA . ALA B 1 303 ? -6.516 -36.812 -15.305 1 98.5 303 ALA B CA 1
ATOM 7516 C C . ALA B 1 303 ? -6.992 -38 -16.156 1 98.5 303 ALA B C 1
ATOM 7518 O O . ALA B 1 303 ? -6.184 -38.812 -16.609 1 98.5 303 ALA B O 1
ATOM 7519 N N . LYS B 1 304 ? -8.266 -38.062 -16.344 1 98.31 304 LYS B N 1
ATOM 7520 C CA . LYS B 1 304 ? -8.852 -39.125 -17.156 1 98.31 304 LYS B CA 1
ATOM 7521 C C . LYS B 1 304 ? -8.297 -39.125 -18.578 1 98.31 304 LYS B C 1
ATOM 7523 O O . LYS B 1 304 ? -7.867 -40.156 -19.078 1 98.31 304 LYS B O 1
ATOM 7528 N N . VAL B 1 305 ? -8.258 -37.969 -19.141 1 98.31 305 VAL B N 1
ATOM 7529 C CA . VAL B 1 305 ? -7.805 -37.812 -20.516 1 98.31 305 VAL B CA 1
ATOM 7530 C C . VAL B 1 305 ? -6.309 -38.125 -20.594 1 98.31 305 VAL B C 1
ATOM 7532 O O . VAL B 1 305 ? -5.852 -38.812 -21.516 1 98.31 305 VAL B O 1
ATOM 7535 N N . ALA B 1 306 ? -5.535 -37.625 -19.703 1 98.44 306 ALA B N 1
ATOM 7536 C CA . ALA B 1 306 ? -4.09 -37.844 -19.688 1 98.44 306 ALA B CA 1
ATOM 7537 C C . ALA B 1 306 ? -3.76 -39.344 -19.594 1 98.44 306 ALA B C 1
ATOM 7539 O O . ALA B 1 306 ? -2.896 -39.844 -20.328 1 98.44 306 ALA B O 1
ATOM 7540 N N . LYS B 1 307 ? -4.438 -40.062 -18.734 1 97.44 307 LYS B N 1
ATOM 7541 C CA . LYS B 1 307 ? -4.199 -41.469 -18.531 1 97.44 307 LYS B CA 1
ATOM 7542 C C . LYS B 1 307 ? -4.652 -42.281 -19.75 1 97.44 307 LYS B C 1
ATOM 7544 O O . LYS B 1 307 ? -3.941 -43.188 -20.203 1 97.44 307 LYS B O 1
ATOM 7549 N N . LYS B 1 308 ? -5.84 -41.875 -20.219 1 97 308 LYS B N 1
ATOM 7550 C CA . LYS B 1 308 ? -6.375 -42.562 -21.391 1 97 308 LYS B CA 1
ATOM 7551 C C . LYS B 1 308 ? -5.41 -42.469 -22.578 1 97 308 LYS B C 1
ATOM 7553 O O . LYS B 1 308 ? -5.152 -43.438 -23.266 1 97 308 LYS B O 1
ATOM 7558 N N . ALA B 1 309 ? -4.867 -41.312 -22.781 1 96.94 309 ALA B N 1
ATOM 7559 C CA . ALA B 1 309 ? -4.012 -41.031 -23.938 1 96.94 309 ALA B CA 1
ATOM 7560 C C . ALA B 1 309 ? -2.543 -41.281 -23.594 1 96.94 309 ALA B C 1
ATOM 7562 O O . ALA B 1 309 ? -1.676 -41.188 -24.469 1 96.94 309 ALA B O 1
ATOM 7563 N N . ASN B 1 310 ? -2.262 -41.656 -22.391 1 97.12 310 ASN B N 1
ATOM 7564 C CA . ASN B 1 310 ? -0.903 -41.875 -21.906 1 97.12 310 ASN B CA 1
ATOM 7565 C C . ASN B 1 310 ? -0.004 -40.688 -22.203 1 97.12 310 ASN B C 1
ATOM 7567 O O . ASN B 1 310 ? 1.058 -40.844 -22.812 1 97.12 310 ASN B O 1
ATOM 7571 N N . ILE B 1 311 ? -0.386 -39.5 -21.766 1 98.44 311 ILE B N 1
ATOM 7572 C CA . ILE B 1 311 ? 0.319 -38.25 -22.016 1 98.44 311 ILE B CA 1
ATOM 7573 C C . ILE B 1 311 ? 0.885 -37.719 -20.703 1 98.44 311 ILE B C 1
ATOM 7575 O O . ILE B 1 311 ? 0.146 -37.5 -19.75 1 98.44 311 ILE B O 1
ATOM 7579 N N . PRO B 1 312 ? 2.246 -37.5 -20.594 1 98.69 312 PRO B N 1
ATOM 7580 C CA . PRO B 1 312 ? 2.799 -36.844 -19.406 1 98.69 312 PRO B CA 1
ATOM 7581 C C . PRO B 1 312 ? 2.207 -35.438 -19.188 1 98.69 312 PRO B C 1
ATOM 7583 O O . PRO B 1 312 ? 1.79 -34.781 -20.141 1 98.69 312 PRO B O 1
ATOM 7586 N N . VAL B 1 313 ? 2.178 -35 -17.875 1 98.88 313 VAL B N 1
ATOM 7587 C CA . VAL B 1 313 ? 1.539 -33.75 -17.5 1 98.88 313 VAL B CA 1
ATOM 7588 C C . VAL B 1 313 ? 2.518 -32.906 -16.703 1 98.88 313 VAL B C 1
ATOM 7590 O O . VAL B 1 313 ? 3.109 -33.375 -15.727 1 98.88 313 VAL B O 1
ATOM 7593 N N . THR B 1 314 ? 2.775 -31.703 -17.141 1 98.75 314 THR B N 1
ATOM 7594 C CA . THR B 1 314 ? 3.488 -30.688 -16.359 1 98.75 314 THR B CA 1
ATOM 7595 C C . THR B 1 314 ? 2.578 -29.5 -16.047 1 98.75 314 THR B C 1
ATOM 7597 O O . THR B 1 314 ? 1.543 -29.328 -16.688 1 98.75 314 THR B O 1
ATOM 7600 N N . THR B 1 315 ? 2.93 -28.75 -15 1 98.5 315 THR B N 1
ATOM 7601 C CA . THR B 1 315 ? 2.051 -27.688 -14.539 1 98.5 315 THR B CA 1
ATOM 7602 C C . THR B 1 315 ? 2.834 -26.391 -14.32 1 98.5 315 THR B C 1
ATOM 7604 O O . THR B 1 315 ? 4.043 -26.438 -14.086 1 98.5 315 THR B O 1
ATOM 7607 N N . THR B 1 316 ? 2.131 -25.25 -14.445 1 97.19 316 THR B N 1
ATOM 7608 C CA . THR B 1 316 ? 2.676 -23.969 -14 1 97.19 316 THR B CA 1
ATOM 7609 C C . THR B 1 316 ? 2.66 -23.875 -12.477 1 97.19 316 THR B C 1
ATOM 7611 O O . THR B 1 316 ? 2.125 -24.75 -11.797 1 97.19 316 THR B O 1
ATOM 7614 N N . LEU B 1 317 ? 3.207 -22.797 -11.961 1 96.44 317 LEU B N 1
ATOM 7615 C CA . LEU B 1 317 ? 3.295 -22.578 -10.523 1 96.44 317 LEU B CA 1
ATOM 7616 C C . LEU B 1 317 ? 1.909 -22.578 -9.891 1 96.44 317 LEU B C 1
ATOM 7618 O O . LEU B 1 317 ? 1.693 -23.219 -8.859 1 96.44 317 LEU B O 1
ATOM 7622 N N . HIS B 1 318 ? 0.979 -21.953 -10.523 1 95.56 318 HIS B N 1
ATOM 7623 C CA . HIS B 1 318 ? -0.349 -21.781 -9.945 1 95.56 318 HIS B CA 1
ATOM 7624 C C . HIS B 1 318 ? -1.225 -23 -10.219 1 95.56 318 HIS B C 1
ATOM 7626 O O . HIS B 1 318 ? -2.32 -23.125 -9.664 1 95.56 318 HIS B O 1
ATOM 7632 N N . ALA B 1 319 ? -0.721 -23.938 -11.016 1 97.44 319 ALA B N 1
ATOM 7633 C CA . ALA B 1 319 ? -1.53 -25.078 -11.406 1 97.44 319 ALA B CA 1
ATOM 7634 C C . ALA B 1 319 ? -1.081 -26.344 -10.664 1 97.44 319 ALA B C 1
ATOM 7636 O O . ALA B 1 319 ? -1.606 -27.438 -10.906 1 97.44 319 ALA B O 1
ATOM 7637 N N . MET B 1 320 ? -0.163 -26.188 -9.781 1 97.25 320 MET B N 1
ATOM 7638 C CA . MET B 1 320 ? 0.311 -27.344 -9.031 1 97.25 320 MET B CA 1
ATOM 7639 C C . MET B 1 320 ? -0.827 -27.984 -8.242 1 97.25 320 MET B C 1
ATOM 7641 O O . MET B 1 320 ? -1.644 -27.281 -7.641 1 97.25 320 MET B O 1
ATOM 7645 N N . GLY B 1 321 ? -0.885 -29.328 -8.289 1 97.56 321 GLY B N 1
ATOM 7646 C CA . GLY B 1 321 ? -1.935 -30.062 -7.602 1 97.56 321 GLY B CA 1
ATOM 7647 C C . GLY B 1 321 ? -3.127 -30.375 -8.484 1 97.56 321 GLY B C 1
ATOM 7648 O O . GLY B 1 321 ? -3.953 -31.234 -8.148 1 97.56 321 GLY B O 1
ATOM 7649 N N . ILE B 1 322 ? -3.232 -29.656 -9.641 1 98.19 322 ILE B N 1
ATOM 7650 C CA . ILE B 1 322 ? -4.332 -29.969 -10.547 1 98.19 322 ILE B CA 1
ATOM 7651 C C . ILE B 1 322 ? -4.215 -31.406 -11.031 1 98.19 322 ILE B C 1
ATOM 7653 O O . ILE B 1 322 ? -5.223 -32.094 -11.25 1 98.19 322 ILE B O 1
ATOM 7657 N N . PHE B 1 323 ? -3.045 -31.812 -11.281 1 98.62 323 PHE B N 1
ATOM 7658 C CA . PHE B 1 323 ? -2.713 -33.219 -11.516 1 98.62 323 PHE B CA 1
ATOM 7659 C C . PHE B 1 323 ? -1.906 -33.781 -10.352 1 98.62 323 PHE B C 1
ATOM 7661 O O . PHE B 1 323 ? -0.876 -33.219 -9.977 1 98.62 323 PHE B O 1
ATOM 7668 N N . ASP B 1 324 ? -2.414 -34.844 -9.742 1 98.31 324 ASP B N 1
ATOM 7669 C CA . ASP B 1 324 ? -1.75 -35.438 -8.586 1 98.31 324 ASP B CA 1
ATOM 7670 C C . ASP B 1 324 ? -0.289 -35.75 -8.891 1 98.31 324 ASP B C 1
ATOM 7672 O O . ASP B 1 324 ? 0.004 -36.594 -9.758 1 98.31 324 ASP B O 1
ATOM 7676 N N . GLU B 1 325 ? 0.582 -35.094 -8.156 1 98.19 325 GLU B N 1
ATOM 7677 C CA . GLU B 1 325 ? 2.002 -35.156 -8.484 1 98.19 325 GLU B CA 1
ATOM 7678 C C . GLU B 1 325 ? 2.592 -36.531 -8.117 1 98.19 325 GLU B C 1
ATOM 7680 O O . GLU B 1 325 ? 3.748 -36.812 -8.43 1 98.19 325 GLU B O 1
ATOM 7685 N N . ARG B 1 326 ? 1.872 -37.469 -7.473 1 96.62 326 ARG B N 1
ATOM 7686 C CA . ARG B 1 326 ? 2.299 -38.844 -7.152 1 96.62 326 ARG B CA 1
ATOM 7687 C C . ARG B 1 326 ? 2.125 -39.75 -8.352 1 96.62 326 ARG B C 1
ATOM 7689 O O . ARG B 1 326 ? 2.691 -40.844 -8.383 1 96.62 326 ARG B O 1
ATOM 7696 N N . GLU B 1 327 ? 1.346 -39.188 -9.305 1 97.19 327 GLU B N 1
ATOM 7697 C CA . GLU B 1 327 ? 1.112 -39.969 -10.523 1 97.19 327 GLU B CA 1
ATOM 7698 C C . GLU B 1 327 ? 2.381 -40.062 -11.367 1 97.19 327 GLU B C 1
ATOM 7700 O O . GLU B 1 327 ? 3.133 -39.094 -11.477 1 97.19 327 GLU B O 1
ATOM 7705 N N . SER B 1 328 ? 2.514 -41.219 -11.992 1 96.81 328 SER B N 1
ATOM 7706 C CA . SER B 1 328 ? 3.717 -41.469 -12.781 1 96.81 328 SER B CA 1
ATOM 7707 C C . SER B 1 328 ? 3.803 -40.531 -13.977 1 96.81 328 SER B C 1
ATOM 7709 O O . SER B 1 328 ? 4.898 -40.156 -14.406 1 96.81 328 SER B O 1
ATOM 7711 N N . LEU B 1 329 ? 2.691 -40.125 -14.477 1 98.25 329 LEU B N 1
ATOM 7712 C CA . LEU B 1 329 ? 2.654 -39.25 -15.656 1 98.25 329 LEU B CA 1
ATOM 7713 C C . LEU B 1 329 ? 2.963 -37.812 -15.273 1 98.25 329 LEU B C 1
ATOM 7715 O O . LEU B 1 329 ? 3.174 -36.969 -16.141 1 98.25 329 LEU B O 1
ATOM 7719 N N . SER B 1 330 ? 2.996 -37.562 -13.984 1 98.69 330 SER B N 1
ATOM 7720 C CA . SER B 1 330 ? 3.254 -36.188 -13.562 1 98.69 330 SER B CA 1
ATOM 7721 C C . SER B 1 330 ? 4.727 -35.812 -13.727 1 98.69 330 SER B C 1
ATOM 7723 O O . SER B 1 330 ? 5.605 -36.562 -13.273 1 98.69 330 SER B O 1
ATOM 7725 N N . LEU B 1 331 ? 4.973 -34.719 -14.352 1 98.69 331 LEU B N 1
ATOM 7726 C CA . LEU B 1 331 ? 6.328 -34.188 -14.492 1 98.69 331 LEU B CA 1
ATOM 7727 C C . LEU B 1 331 ? 6.531 -32.938 -13.633 1 98.69 331 LEU B C 1
ATOM 7729 O O . LEU B 1 331 ? 7.473 -32.188 -13.852 1 98.69 331 LEU B O 1
ATOM 7733 N N . HIS B 1 332 ? 5.629 -32.688 -12.727 1 98.31 332 HIS B N 1
ATOM 7734 C CA . HIS B 1 332 ? 5.719 -31.578 -11.781 1 98.31 332 HIS B CA 1
ATOM 7735 C C . HIS B 1 332 ? 5.828 -30.25 -12.508 1 98.31 332 HIS B C 1
ATOM 7737 O O . HIS B 1 332 ? 5.402 -30.125 -13.656 1 98.31 332 HIS B O 1
ATOM 7743 N N . MET B 1 333 ? 6.234 -29.172 -11.75 1 98.19 333 MET B N 1
ATOM 7744 C CA . MET B 1 333 ? 6.262 -27.812 -12.281 1 98.19 333 MET B CA 1
ATOM 7745 C C . MET B 1 333 ? 7.414 -27.641 -13.266 1 98.19 333 MET B C 1
ATOM 7747 O O . MET B 1 333 ? 8.508 -28.156 -13.047 1 98.19 333 MET B O 1
ATOM 7751 N N . LEU B 1 334 ? 7.199 -26.922 -14.344 1 98.19 334 LEU B N 1
ATOM 7752 C CA . LEU B 1 334 ? 8.234 -26.562 -15.305 1 98.19 334 LEU B CA 1
ATOM 7753 C C . LEU B 1 334 ? 8.688 -25.125 -15.109 1 98.19 334 LEU B C 1
ATOM 7755 O O . LEU B 1 334 ? 8.117 -24.391 -14.289 1 98.19 334 LEU B O 1
ATOM 7759 N N . GLY B 1 335 ? 9.688 -24.703 -15.906 1 96 335 GLY B N 1
ATOM 7760 C CA . GLY B 1 335 ? 10.023 -23.297 -15.969 1 96 335 GLY B CA 1
ATOM 7761 C C . GLY B 1 335 ? 11.391 -22.984 -15.391 1 96 335 GLY B C 1
ATOM 7762 O O . GLY B 1 335 ? 12.227 -23.875 -15.242 1 96 335 GLY B O 1
ATOM 7763 N N . MET B 1 336 ? 11.602 -21.703 -15.086 1 93.38 336 MET B N 1
ATOM 7764 C CA . MET B 1 336 ? 12.883 -21.156 -14.672 1 93.38 336 MET B CA 1
ATOM 7765 C C . MET B 1 336 ? 13.453 -21.906 -13.484 1 93.38 336 MET B C 1
ATOM 7767 O O . MET B 1 336 ? 14.641 -22.234 -13.461 1 93.38 336 MET B O 1
ATOM 7771 N N . HIS B 1 337 ? 12.586 -22.172 -12.539 1 95.81 337 HIS B N 1
ATOM 7772 C CA . HIS B 1 337 ? 12.992 -22.938 -11.367 1 95.81 337 HIS B CA 1
ATOM 7773 C C . HIS B 1 337 ? 12.25 -24.266 -11.289 1 95.81 337 HIS B C 1
ATOM 7775 O O . HIS B 1 337 ? 12.148 -24.859 -10.219 1 95.81 337 HIS B O 1
ATOM 7781 N N . GLY B 1 338 ? 11.703 -24.688 -12.414 1 97.06 338 GLY B N 1
ATOM 7782 C CA . GLY B 1 338 ? 10.953 -25.922 -12.469 1 97.06 338 GLY B CA 1
ATOM 7783 C C . GLY B 1 338 ? 11.836 -27.156 -12.625 1 97.06 338 GLY B C 1
ATOM 7784 O O . GLY B 1 338 ? 13.062 -27.047 -12.562 1 97.06 338 GLY B O 1
ATOM 7785 N N . ALA B 1 339 ? 11.188 -28.281 -12.766 1 98.31 339 ALA B N 1
ATOM 7786 C CA . ALA B 1 339 ? 11.883 -29.562 -12.891 1 98.31 339 ALA B CA 1
ATOM 7787 C C . ALA B 1 339 ? 12.664 -29.641 -14.203 1 98.31 339 ALA B C 1
ATOM 7789 O O . ALA B 1 339 ? 12.156 -29.25 -15.258 1 98.31 339 ALA B O 1
ATOM 7790 N N . ALA B 1 340 ? 13.883 -30.156 -14.07 1 98.12 340 ALA B N 1
ATOM 7791 C CA . ALA B 1 340 ? 14.688 -30.344 -15.273 1 98.12 340 ALA B CA 1
ATOM 7792 C C . ALA B 1 340 ? 13.984 -31.266 -16.266 1 98.12 340 ALA B C 1
ATOM 7794 O O . ALA B 1 340 ? 13.969 -31.016 -17.469 1 98.12 340 ALA B O 1
ATOM 7795 N N . TYR B 1 341 ? 13.43 -32.344 -15.781 1 98.62 341 TYR B N 1
ATOM 7796 C CA . TYR B 1 341 ? 12.766 -33.344 -16.625 1 98.62 341 TYR B CA 1
ATOM 7797 C C . TYR B 1 341 ? 11.531 -32.75 -17.297 1 98.62 341 TYR B C 1
ATOM 7799 O O . TYR B 1 341 ? 11.188 -33.125 -18.406 1 98.62 341 TYR B O 1
ATOM 7807 N N . ALA B 1 342 ? 10.797 -31.859 -16.641 1 98.75 342 ALA B N 1
ATOM 7808 C CA . ALA B 1 342 ? 9.68 -31.172 -17.297 1 98.75 342 ALA B CA 1
ATOM 7809 C C . ALA B 1 342 ? 10.172 -30.266 -18.422 1 98.75 342 ALA B C 1
ATOM 7811 O O . ALA B 1 342 ? 9.578 -30.234 -19.5 1 98.75 342 ALA B O 1
ATOM 7812 N N . ASN B 1 343 ? 11.227 -29.531 -18.125 1 98.56 343 ASN B N 1
ATOM 7813 C CA . ASN B 1 343 ? 11.805 -28.641 -19.125 1 98.56 343 ASN B CA 1
ATOM 7814 C C . ASN B 1 343 ? 12.32 -29.422 -20.344 1 98.56 343 ASN B C 1
ATOM 7816 O O . ASN B 1 343 ? 12.086 -29.016 -21.484 1 98.56 343 ASN B O 1
ATOM 7820 N N . PHE B 1 344 ? 12.984 -30.5 -20.094 1 98.62 344 PHE B N 1
ATOM 7821 C CA . PHE B 1 344 ? 13.43 -31.375 -21.172 1 98.62 344 PHE B CA 1
ATOM 7822 C C . PHE B 1 344 ? 12.242 -31.891 -21.984 1 98.62 344 PHE B C 1
ATOM 7824 O O . PHE B 1 344 ? 12.297 -31.938 -23.219 1 98.62 344 PHE B O 1
ATOM 7831 N N . ALA B 1 345 ? 11.25 -32.25 -21.297 1 98.81 345 ALA B N 1
ATOM 7832 C CA . ALA B 1 345 ? 10.07 -32.812 -21.953 1 98.81 345 ALA B CA 1
ATOM 7833 C C . ALA B 1 345 ? 9.43 -31.781 -22.891 1 98.81 345 ALA B C 1
ATOM 7835 O O . ALA B 1 345 ? 9.07 -32.094 -24.016 1 98.81 345 ALA B O 1
ATOM 7836 N N . ILE B 1 346 ? 9.289 -30.562 -22.422 1 98.75 346 ILE B N 1
ATOM 7837 C CA . ILE B 1 346 ? 8.703 -29.516 -23.234 1 98.75 346 ILE B CA 1
ATOM 7838 C C . ILE B 1 346 ? 9.539 -29.297 -24.484 1 98.75 346 ILE B C 1
ATOM 7840 O O . ILE B 1 346 ? 9 -29.234 -25.594 1 98.75 346 ILE B O 1
ATOM 7844 N N . GLN B 1 347 ? 10.82 -29.25 -24.359 1 98.5 347 GLN B N 1
ATOM 7845 C CA . GLN B 1 347 ? 11.727 -28.938 -25.453 1 98.5 347 GLN B CA 1
ATOM 7846 C C . GLN B 1 347 ? 11.797 -30.094 -26.453 1 98.5 347 GLN B C 1
ATOM 7848 O O . GLN B 1 347 ? 12.148 -29.891 -27.625 1 98.5 347 GLN B O 1
ATOM 7853 N N . ASN B 1 348 ? 11.422 -31.281 -26.016 1 98.44 348 ASN B N 1
ATOM 7854 C CA . ASN B 1 348 ? 11.555 -32.438 -26.875 1 98.44 348 ASN B CA 1
ATOM 7855 C C . ASN B 1 348 ? 10.195 -33 -27.297 1 98.44 348 ASN B C 1
ATOM 7857 O O . ASN B 1 348 ? 10.109 -34.031 -27.953 1 98.44 348 ASN B O 1
ATOM 7861 N N . SER B 1 349 ? 9.18 -32.344 -26.953 1 98.69 349 SER B N 1
ATOM 7862 C CA . SER B 1 349 ? 7.828 -32.75 -27.328 1 98.69 349 SER B CA 1
ATOM 7863 C C . SER B 1 349 ? 7.508 -32.375 -28.766 1 98.69 349 SER B C 1
ATOM 7865 O O . SER B 1 349 ? 7.906 -31.312 -29.234 1 98.69 349 SER B O 1
ATOM 7867 N N . ASP B 1 350 ? 6.758 -33.25 -29.438 1 98.5 350 ASP B N 1
ATOM 7868 C CA . ASP B 1 350 ? 6.32 -32.938 -30.797 1 98.5 350 ASP B CA 1
ATOM 7869 C C . ASP B 1 350 ? 4.902 -32.375 -30.797 1 98.5 350 ASP B C 1
ATOM 7871 O O . ASP B 1 350 ? 4.422 -31.875 -31.828 1 98.5 350 ASP B O 1
ATOM 7875 N N . CYS B 1 351 ? 4.242 -32.438 -29.688 1 98.62 351 CYS B N 1
ATOM 7876 C CA . CYS B 1 351 ? 2.902 -31.875 -29.547 1 98.62 351 CYS B CA 1
ATOM 7877 C C . CYS B 1 351 ? 2.66 -31.391 -28.125 1 98.62 351 CYS B C 1
ATOM 7879 O O . CYS B 1 351 ? 2.529 -32.188 -27.203 1 98.62 351 CYS B O 1
ATOM 7881 N N . ILE B 1 352 ? 2.574 -30.078 -27.969 1 98.75 352 ILE B N 1
ATOM 7882 C CA . ILE B 1 352 ? 2.297 -29.469 -26.672 1 98.75 352 ILE B CA 1
ATOM 7883 C C . ILE B 1 352 ? 0.834 -29.031 -26.609 1 98.75 352 ILE B C 1
ATOM 7885 O O . ILE B 1 352 ? 0.366 -28.281 -27.469 1 98.75 352 ILE B O 1
ATOM 7889 N N . VAL B 1 353 ? 0.107 -29.547 -25.625 1 98.81 353 VAL B N 1
ATOM 7890 C CA . VAL B 1 353 ? -1.267 -29.109 -25.375 1 98.81 353 VAL B CA 1
ATOM 7891 C C . VAL B 1 353 ? -1.315 -28.234 -24.141 1 98.81 353 VAL B C 1
ATOM 7893 O O . VAL B 1 353 ? -1.312 -28.719 -23.016 1 98.81 353 VAL B O 1
ATOM 7896 N N . ALA B 1 354 ? -1.383 -26.922 -24.375 1 98.62 354 ALA B N 1
ATOM 7897 C CA . ALA B 1 354 ? -1.501 -25.953 -23.281 1 98.62 354 ALA B CA 1
ATOM 7898 C C . ALA B 1 354 ? -2.953 -25.812 -22.828 1 98.62 354 ALA B C 1
ATOM 7900 O O . ALA B 1 354 ? -3.814 -25.406 -23.609 1 98.62 354 ALA B O 1
ATOM 7901 N N . ILE B 1 355 ? -3.184 -26.141 -21.578 1 98.62 355 ILE B N 1
ATOM 7902 C CA . ILE B 1 355 ? -4.543 -26.172 -21.062 1 98.62 355 ILE B CA 1
ATOM 7903 C C . ILE B 1 355 ? -4.695 -25.125 -19.953 1 98.62 355 ILE B C 1
ATOM 7905 O O . ILE B 1 355 ? -4.211 -25.328 -18.828 1 98.62 355 ILE B O 1
ATOM 7909 N N . GLY B 1 356 ? -5.395 -24.047 -20.25 1 97.19 356 GLY B N 1
ATOM 7910 C CA . GLY B 1 356 ? -5.652 -23 -19.25 1 97.19 356 GLY B CA 1
ATOM 7911 C C . GLY B 1 356 ? -4.406 -22.234 -18.844 1 97.19 356 GLY B C 1
ATOM 7912 O O . GLY B 1 356 ? -4.293 -21.797 -17.703 1 97.19 356 GLY B O 1
ATOM 7913 N N . SER B 1 357 ? -3.426 -22.188 -19.7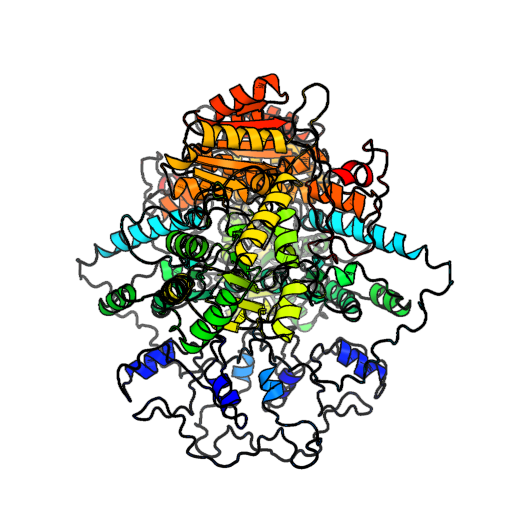03 1 95.12 357 SER B N 1
ATOM 7914 C CA . SER B 1 357 ? -2.184 -21.469 -19.438 1 95.12 357 SER B CA 1
ATOM 7915 C C . SER B 1 357 ? -2.006 -20.297 -20.391 1 95.12 357 SER B C 1
ATOM 7917 O O . SER B 1 357 ? -2.541 -20.312 -21.516 1 95.12 357 SER B O 1
ATOM 7919 N N . ARG B 1 358 ? -1.279 -19.266 -20 1 88.75 358 ARG B N 1
ATOM 7920 C CA . ARG B 1 358 ? -1.071 -18.094 -20.844 1 88.75 358 ARG B CA 1
ATOM 7921 C C . ARG B 1 358 ? 0.357 -18.047 -21.375 1 88.75 358 ARG B C 1
ATOM 7923 O O . ARG B 1 358 ? 0.748 -17.094 -22.047 1 88.75 358 ARG B O 1
ATOM 7930 N N . PHE B 1 359 ? 1.164 -19 -21.172 1 90.44 359 PHE B N 1
ATOM 7931 C CA . PHE B 1 359 ? 2.588 -18.953 -21.484 1 90.44 359 PHE B CA 1
ATOM 7932 C C . PHE B 1 359 ? 3.232 -17.703 -20.891 1 90.44 359 PHE B C 1
ATOM 7934 O O . PHE B 1 359 ? 2.643 -16.625 -20.906 1 90.44 359 PHE B O 1
ATOM 7941 N N . ASP B 1 360 ? 4.23 -17.781 -20.188 1 84.94 360 ASP B N 1
ATOM 7942 C CA . ASP B 1 360 ? 4.941 -16.641 -19.641 1 84.94 360 ASP B CA 1
ATOM 7943 C C . ASP B 1 360 ? 6.453 -16.844 -19.734 1 84.94 360 ASP B C 1
ATOM 7945 O O . ASP B 1 360 ? 6.922 -17.906 -20.109 1 84.94 360 ASP B O 1
ATOM 7949 N N . ASP B 1 361 ? 7.156 -15.828 -19.422 1 81.44 361 ASP B N 1
ATOM 7950 C CA . ASP B 1 361 ? 8.609 -15.836 -19.594 1 81.44 361 ASP B CA 1
ATOM 7951 C C . ASP B 1 361 ? 9.258 -16.891 -18.703 1 81.44 361 ASP B C 1
ATOM 7953 O O . ASP B 1 361 ? 10.32 -17.422 -19.031 1 81.44 361 ASP B O 1
ATOM 7957 N N . ARG B 1 362 ? 8.625 -17.203 -17.625 1 89.06 362 ARG B N 1
ATOM 7958 C CA . ARG B 1 362 ? 9.203 -18.172 -16.703 1 89.06 362 ARG B CA 1
ATOM 7959 C C . ARG B 1 362 ? 9.031 -19.594 -17.234 1 89.06 362 ARG B C 1
ATOM 7961 O O . ARG B 1 362 ? 9.844 -20.469 -16.938 1 89.06 362 ARG B O 1
ATOM 7968 N N . THR B 1 363 ? 7.984 -19.797 -18.031 1 93.5 363 THR B N 1
ATOM 7969 C CA . THR B 1 363 ? 7.699 -21.156 -18.5 1 93.5 363 THR B CA 1
ATOM 7970 C C . THR B 1 363 ? 8.258 -21.375 -19.891 1 93.5 363 THR B C 1
ATOM 7972 O O . THR B 1 363 ? 8.438 -22.516 -20.328 1 93.5 363 THR B O 1
ATOM 7975 N N . THR B 1 364 ? 8.516 -20.312 -20.625 1 91.12 364 THR B N 1
ATOM 7976 C CA . THR B 1 364 ? 8.961 -20.484 -22 1 91.12 364 THR B CA 1
ATOM 7977 C C . THR B 1 364 ? 10.469 -20.281 -22.109 1 91.12 364 THR B C 1
ATOM 7979 O O . THR B 1 364 ? 11.094 -20.734 -23.078 1 91.12 364 THR B O 1
ATOM 7982 N N . GLY B 1 365 ? 11.031 -19.562 -21.094 1 85.88 365 GLY B N 1
ATOM 7983 C CA . GLY B 1 365 ? 12.352 -19.047 -21.391 1 85.88 365 GLY B CA 1
ATOM 7984 C C . GLY B 1 365 ? 12.359 -18.094 -22.578 1 85.88 365 GLY B C 1
ATOM 7985 O O . GLY B 1 365 ? 11.414 -17.328 -22.781 1 85.88 365 GLY B O 1
ATOM 7986 N N . ILE B 1 366 ? 13.477 -18.125 -23.281 1 84 366 ILE B N 1
ATOM 7987 C CA . ILE B 1 366 ? 13.492 -17.281 -24.469 1 84 366 ILE B CA 1
ATOM 7988 C C . ILE B 1 366 ? 12.594 -17.891 -25.547 1 84 366 ILE B C 1
ATOM 7990 O O . ILE B 1 366 ? 12.727 -19.062 -25.891 1 84 366 ILE B O 1
ATOM 7994 N N . VAL B 1 367 ? 11.734 -17.172 -26.125 1 85.94 367 VAL B N 1
ATOM 7995 C CA . VAL B 1 367 ? 10.68 -17.656 -27 1 85.94 367 VAL B CA 1
ATOM 7996 C C . VAL B 1 367 ? 11.281 -18.188 -28.297 1 85.94 367 VAL B C 1
ATOM 7998 O O . VAL B 1 367 ? 10.789 -19.156 -28.875 1 85.94 367 VAL B O 1
ATOM 8001 N N . ALA B 1 368 ? 12.375 -17.594 -28.703 1 83.5 368 ALA B N 1
ATOM 8002 C CA . ALA B 1 368 ? 13.008 -17.953 -29.984 1 83.5 368 ALA B CA 1
ATOM 8003 C C . ALA B 1 368 ? 13.484 -19.391 -29.953 1 83.5 368 ALA B C 1
ATOM 8005 O O . ALA B 1 368 ? 13.539 -20.047 -31 1 83.5 368 ALA B O 1
ATOM 8006 N N . LYS B 1 369 ? 13.719 -19.891 -28.812 1 90.56 369 LYS B N 1
ATOM 8007 C CA . LYS B 1 369 ? 14.242 -21.25 -28.688 1 90.56 369 LYS B CA 1
ATOM 8008 C C . LYS B 1 369 ? 13.227 -22.172 -28.016 1 90.56 369 LYS B C 1
ATOM 8010 O O . LYS B 1 369 ? 13.555 -23.297 -27.641 1 90.56 369 LYS B O 1
ATOM 8015 N N . TYR B 1 370 ? 11.984 -21.703 -27.969 1 94.81 370 TYR B N 1
ATOM 8016 C CA . TYR B 1 370 ? 10.977 -22.453 -27.219 1 94.81 370 TYR B CA 1
ATOM 8017 C C . TYR B 1 370 ? 10.367 -23.547 -28.078 1 94.81 370 TYR B C 1
ATOM 8019 O O . TYR B 1 370 ? 10.008 -23.328 -29.234 1 94.81 370 TYR B O 1
ATOM 8027 N N . ALA B 1 371 ? 10.281 -24.812 -27.562 1 97 371 ALA B N 1
ATOM 8028 C CA . ALA B 1 371 ? 9.562 -25.953 -28.109 1 97 371 ALA B CA 1
ATOM 8029 C C . ALA B 1 371 ? 10 -26.234 -29.547 1 97 371 ALA B C 1
ATOM 8031 O O . ALA B 1 371 ? 9.164 -26.328 -30.453 1 97 371 ALA B O 1
ATOM 8032 N N . PRO B 1 372 ? 11.297 -26.5 -29.75 1 96.5 372 PRO B N 1
ATOM 8033 C CA . PRO B 1 372 ? 11.797 -26.672 -31.109 1 96.5 372 PRO B CA 1
ATOM 8034 C C . PRO B 1 372 ? 11.211 -27.922 -31.797 1 96.5 372 PRO B C 1
ATOM 8036 O O . PRO B 1 372 ? 10.93 -27.891 -33 1 96.5 372 PRO B O 1
ATOM 8039 N N . LYS B 1 373 ? 10.961 -28.953 -31.094 1 97.81 373 LYS B N 1
ATOM 8040 C CA . LYS B 1 373 ? 10.461 -30.188 -31.703 1 97.81 373 LYS B CA 1
ATOM 8041 C C . LYS B 1 373 ? 8.992 -30.062 -32.062 1 97.81 373 LYS B C 1
ATOM 8043 O O . LYS B 1 373 ? 8.547 -30.609 -33.062 1 97.81 373 LYS B O 1
ATOM 8048 N N . ALA B 1 374 ? 8.227 -29.391 -31.234 1 98.12 374 ALA B N 1
ATOM 8049 C CA . ALA B 1 374 ? 6.82 -29.141 -31.562 1 98.12 374 ALA B CA 1
ATOM 8050 C C . ALA B 1 374 ? 6.699 -28.281 -32.812 1 98.12 374 ALA B C 1
ATOM 8052 O O . ALA B 1 374 ? 5.832 -28.531 -33.656 1 98.12 374 ALA B O 1
ATOM 8053 N N . LYS B 1 375 ? 7.531 -27.297 -32.938 1 96.06 375 LYS B N 1
ATOM 8054 C CA . LYS B 1 375 ? 7.531 -26.422 -34.125 1 96.06 375 LYS B CA 1
ATOM 8055 C C . LYS B 1 375 ? 7.91 -27.203 -35.375 1 96.06 375 LYS B C 1
ATOM 8057 O O . LYS B 1 375 ? 7.32 -27 -36.438 1 96.06 375 LYS B O 1
ATOM 8062 N N . ALA B 1 376 ? 8.898 -28.016 -35.25 1 96.44 376 ALA B N 1
ATOM 8063 C CA . ALA B 1 376 ? 9.289 -28.859 -36.375 1 96.44 376 ALA B CA 1
ATOM 8064 C C . ALA B 1 376 ? 8.156 -29.797 -36.781 1 96.44 376 ALA B C 1
ATOM 8066 O O . ALA B 1 376 ? 7.906 -30 -37.969 1 96.44 376 ALA B O 1
ATOM 8067 N N . ALA B 1 377 ? 7.5 -30.344 -35.812 1 97.75 377 ALA B N 1
ATOM 8068 C CA . ALA B 1 377 ? 6.387 -31.25 -36.094 1 97.75 377 ALA B CA 1
ATOM 8069 C C . ALA B 1 377 ? 5.23 -30.516 -36.75 1 97.75 377 ALA B C 1
ATOM 8071 O O . ALA B 1 377 ? 4.523 -31.094 -37.594 1 97.75 377 ALA B O 1
ATOM 8072 N N . GLU B 1 378 ? 5.035 -29.312 -36.344 1 96.5 378 GLU B N 1
ATOM 8073 C CA . GLU B 1 378 ? 4.023 -28.5 -36.969 1 96.5 378 GLU B CA 1
ATOM 8074 C C . GLU B 1 378 ? 4.336 -28.297 -38.469 1 96.5 378 GLU B C 1
ATOM 8076 O O . GLU B 1 378 ? 3.449 -28.422 -39.312 1 96.5 378 GLU B O 1
ATOM 8081 N N . ALA B 1 379 ? 5.562 -28.016 -38.75 1 94.81 379 ALA B N 1
ATOM 8082 C CA . ALA B 1 379 ? 5.996 -27.812 -40.125 1 94.81 379 ALA B CA 1
ATOM 8083 C C . ALA B 1 379 ? 5.777 -29.062 -40.969 1 94.81 379 ALA B C 1
ATOM 8085 O O . ALA B 1 379 ? 5.48 -28.984 -42.156 1 94.81 379 ALA B O 1
ATOM 8086 N N . GLU B 1 380 ? 5.836 -30.156 -40.312 1 94.5 380 GLU B N 1
ATOM 8087 C CA . GLU B 1 380 ? 5.664 -31.438 -40.969 1 94.5 380 GLU B CA 1
ATOM 8088 C C . GLU B 1 380 ? 4.203 -31.875 -40.969 1 94.5 380 GLU B C 1
ATOM 8090 O O . GLU B 1 380 ? 3.834 -32.812 -41.656 1 94.5 380 GLU B O 1
ATOM 8095 N N . GLY B 1 381 ? 3.404 -31.234 -40.219 1 91.62 381 GLY B N 1
ATOM 8096 C CA . GLY B 1 381 ? 1.99 -31.562 -40.125 1 91.62 381 GLY B CA 1
ATOM 8097 C C . GLY B 1 381 ? 1.708 -32.75 -39.219 1 91.62 381 GLY B C 1
ATOM 8098 O O . GLY B 1 381 ? 0.676 -33.406 -39.375 1 91.62 381 GLY B O 1
ATOM 8099 N N . THR B 1 382 ? 2.6 -33.094 -38.312 1 92.62 382 THR B N 1
ATOM 8100 C CA . THR B 1 382 ? 2.469 -34.281 -37.5 1 92.62 382 THR B CA 1
ATOM 8101 C C . THR B 1 382 ? 2.283 -33.906 -36.031 1 92.62 382 THR B C 1
ATOM 8103 O O . THR B 1 382 ? 2.072 -34.781 -35.188 1 92.62 382 THR B O 1
ATOM 8106 N N . GLY B 1 383 ? 2.412 -32.656 -35.781 1 96 383 GLY B N 1
ATOM 8107 C CA . GLY B 1 383 ? 2.291 -32.188 -34.406 1 96 383 GLY B CA 1
ATOM 8108 C C . GLY B 1 383 ? 2.203 -30.672 -34.312 1 96 383 GLY B C 1
ATOM 8109 O O . GLY B 1 383 ? 1.669 -30.031 -35.219 1 96 383 GLY B O 1
ATOM 8110 N N . GLY B 1 384 ? 2.566 -30.141 -33.156 1 97.94 384 GLY B N 1
ATOM 8111 C CA . GLY B 1 384 ? 2.502 -28.703 -32.938 1 97.94 384 GLY B CA 1
ATOM 8112 C C . GLY B 1 384 ? 2.029 -28.328 -31.547 1 97.94 384 GLY B C 1
ATOM 8113 O O . GLY B 1 384 ? 2.297 -29.031 -30.578 1 97.94 384 GLY B O 1
ATOM 8114 N N . ILE B 1 385 ? 1.457 -27.078 -31.469 1 98.38 385 ILE B N 1
ATOM 8115 C CA . ILE B 1 385 ? 1.014 -26.531 -30.188 1 98.38 385 ILE B CA 1
ATOM 8116 C C . ILE B 1 385 ? -0.494 -26.297 -30.219 1 98.38 385 ILE B C 1
ATOM 8118 O O . ILE B 1 385 ? -0.993 -25.547 -31.062 1 98.38 385 ILE B O 1
ATOM 8122 N N . VAL B 1 386 ? -1.175 -27.016 -29.328 1 98.44 386 VAL B N 1
ATOM 8123 C CA . VAL B 1 386 ? -2.598 -26.797 -29.094 1 98.44 386 VAL B CA 1
ATOM 8124 C C . VAL B 1 386 ? -2.781 -25.906 -27.875 1 98.44 386 VAL B C 1
ATOM 8126 O O . VAL B 1 386 ? -2.186 -26.156 -26.812 1 98.44 386 VAL B O 1
ATOM 8129 N N . HIS B 1 387 ? -3.535 -24.812 -28 1 98.25 387 HIS B N 1
ATOM 8130 C CA . HIS B 1 387 ? -3.752 -23.875 -26.906 1 98.25 387 HIS B CA 1
ATOM 8131 C C . HIS B 1 387 ? -5.234 -23.766 -26.562 1 98.25 387 HIS B C 1
ATOM 8133 O O . HIS B 1 387 ? -6.023 -23.266 -27.375 1 98.25 387 HIS B O 1
ATOM 8139 N N . ILE B 1 388 ? -5.602 -24.266 -25.406 1 97.94 388 ILE B N 1
ATOM 8140 C CA . ILE B 1 388 ? -6.973 -24.188 -24.906 1 97.94 388 ILE B CA 1
ATOM 8141 C C . ILE B 1 388 ? -7.066 -23.109 -23.828 1 97.94 388 ILE B C 1
ATOM 8143 O O . ILE B 1 388 ? -6.422 -23.219 -22.781 1 97.94 388 ILE B O 1
ATOM 8147 N N . ASN B 1 389 ? -7.871 -22.172 -24.062 1 95.62 389 ASN B N 1
ATOM 8148 C CA . ASN B 1 389 ? -7.992 -21.047 -23.125 1 95.62 389 ASN B CA 1
ATOM 8149 C C . ASN B 1 389 ? -9.352 -20.375 -23.25 1 95.62 389 ASN B C 1
ATOM 8151 O O . ASN B 1 389 ? -9.914 -20.281 -24.344 1 95.62 389 ASN B O 1
ATOM 8155 N N . ILE B 1 390 ? -9.781 -19.984 -22.125 1 92.94 390 ILE B N 1
ATOM 8156 C CA . ILE B 1 390 ? -11.078 -19.312 -22.109 1 92.94 390 ILE B CA 1
ATOM 8157 C C . ILE B 1 390 ? -10.914 -17.859 -22.547 1 92.94 390 ILE B C 1
ATOM 8159 O O . ILE B 1 390 ? -11.883 -17.219 -22.969 1 92.94 390 ILE B O 1
ATOM 8163 N N . ASP B 1 391 ? -9.742 -17.328 -22.375 1 87.06 391 ASP B N 1
ATOM 8164 C CA . ASP B 1 391 ? -9.414 -15.961 -22.781 1 87.06 391 ASP B CA 1
ATOM 8165 C C . ASP B 1 391 ? -8.859 -15.945 -24.219 1 87.06 391 ASP B C 1
ATOM 8167 O O . ASP B 1 391 ? -7.719 -16.344 -24.438 1 87.06 391 ASP B O 1
ATOM 8171 N N . LYS B 1 392 ? -9.562 -15.367 -25.109 1 83.19 392 LYS B N 1
ATOM 8172 C CA . LYS B 1 392 ? -9.188 -15.352 -26.516 1 83.19 392 LYS B CA 1
ATOM 8173 C C . LYS B 1 392 ? -7.914 -14.547 -26.734 1 83.19 392 LYS B C 1
ATOM 8175 O O . LYS B 1 392 ? -7.121 -14.859 -27.625 1 83.19 392 LYS B O 1
ATOM 8180 N N . SER B 1 393 ? -7.68 -13.57 -25.875 1 79.19 393 SER B N 1
ATOM 8181 C CA . SER B 1 393 ? -6.535 -12.672 -26.047 1 79.19 393 SER B CA 1
ATOM 8182 C C . SER B 1 393 ? -5.227 -13.383 -25.719 1 79.19 393 SER B C 1
ATOM 8184 O O . SER B 1 393 ? -4.148 -12.891 -26.062 1 79.19 393 SER B O 1
ATOM 8186 N N . ALA B 1 394 ? -5.332 -14.57 -25.172 1 84.88 394 ALA B N 1
ATOM 8187 C CA . ALA B 1 394 ? -4.137 -15.32 -24.797 1 84.88 394 ALA B CA 1
ATOM 8188 C C . ALA B 1 394 ? -3.494 -15.969 -26.016 1 84.88 394 ALA B C 1
ATOM 8190 O O . ALA B 1 394 ? -2.303 -16.281 -26.016 1 84.88 394 ALA B O 1
ATOM 8191 N N . PHE B 1 395 ? -4.27 -16.125 -27.109 1 88.19 395 PHE B N 1
ATOM 8192 C CA . PHE B 1 395 ? -3.766 -16.844 -28.281 1 88.19 395 PHE B CA 1
ATOM 8193 C C . PHE B 1 395 ? -2.766 -15.984 -29.047 1 88.19 395 PHE B C 1
ATOM 8195 O O . PHE B 1 395 ? -3.086 -14.867 -29.469 1 88.19 395 PHE B O 1
ATOM 8202 N N . GLY B 1 396 ? -1.566 -16.453 -29.125 1 85.06 396 GLY B N 1
ATOM 8203 C CA . GLY B 1 396 ? -0.561 -15.781 -29.938 1 85.06 396 GLY B CA 1
ATOM 8204 C C . GLY B 1 396 ? 0.108 -14.625 -29.219 1 85.06 396 GLY B C 1
ATOM 8205 O O . GLY B 1 396 ? 0.924 -13.914 -29.812 1 85.06 396 GLY B O 1
ATOM 8206 N N . LYS B 1 397 ? -0.259 -14.414 -28.047 1 80.5 397 LYS B N 1
ATOM 8207 C CA . LYS B 1 397 ? 0.351 -13.328 -27.281 1 80.5 397 LYS B CA 1
ATOM 8208 C C . LYS B 1 397 ? 1.837 -13.586 -27.047 1 80.5 397 LYS B C 1
ATOM 8210 O O . LYS B 1 397 ? 2.66 -12.68 -27.203 1 80.5 397 LYS B O 1
ATOM 8215 N N . VAL B 1 398 ? 2.154 -14.805 -26.688 1 82.69 398 VAL B N 1
ATOM 8216 C CA . VAL B 1 398 ? 3.539 -15.18 -26.422 1 82.69 398 VAL B CA 1
ATOM 8217 C C . VAL B 1 398 ? 3.982 -16.25 -27.422 1 82.69 398 VAL B C 1
ATOM 8219 O O . VAL B 1 398 ? 5.016 -16.094 -28.078 1 82.69 398 VAL B O 1
ATOM 8222 N N . VAL B 1 399 ? 3.139 -17.281 -27.516 1 89.62 399 VAL B N 1
ATOM 8223 C CA . VAL B 1 399 ? 3.404 -18.391 -28.422 1 89.62 399 VAL B CA 1
ATOM 8224 C C . VAL B 1 399 ? 2.238 -18.547 -29.391 1 89.62 399 VAL B C 1
ATOM 8226 O O . VAL B 1 399 ? 1.076 -18.562 -28.984 1 89.62 399 VAL B O 1
ATOM 8229 N N . LYS B 1 400 ? 2.564 -18.625 -30.672 1 91.12 400 LYS B N 1
ATOM 8230 C CA . LYS B 1 400 ? 1.526 -18.859 -31.672 1 91.12 400 LYS B CA 1
ATOM 8231 C C . LYS B 1 400 ? 1.105 -20.328 -31.703 1 91.12 400 LYS B C 1
ATOM 8233 O O . LYS B 1 400 ? 1.923 -21.219 -31.969 1 91.12 400 LYS B O 1
ATOM 8238 N N . PRO B 1 401 ? -0.073 -20.625 -31.484 1 96.25 401 PRO B N 1
ATOM 8239 C CA . PRO B 1 401 ? -0.501 -22.016 -31.484 1 96.25 401 PRO B CA 1
ATOM 8240 C C . PRO B 1 401 ? -0.772 -22.547 -32.906 1 96.25 401 PRO B C 1
ATOM 8242 O O . PRO B 1 401 ? -1.136 -21.781 -33.781 1 96.25 401 PRO B O 1
ATOM 8245 N N . THR B 1 402 ? -0.605 -23.812 -33.062 1 97.12 402 THR B N 1
ATOM 8246 C CA . THR B 1 402 ? -1.034 -24.5 -34.281 1 97.12 402 THR B CA 1
ATOM 8247 C C . THR B 1 402 ? -2.557 -24.562 -34.344 1 97.12 402 THR B C 1
ATOM 8249 O O . THR B 1 402 ? -3.143 -24.344 -35.406 1 97.12 402 THR B O 1
ATOM 8252 N N . VAL B 1 403 ? -3.166 -24.906 -33.188 1 97.38 403 VAL B N 1
ATOM 8253 C CA . VAL B 1 403 ? -4.617 -24.922 -33.062 1 97.38 403 VAL B CA 1
ATOM 8254 C C . VAL B 1 403 ? -5.023 -24.172 -31.797 1 97.38 403 VAL B C 1
ATOM 8256 O O . VAL B 1 403 ? -4.551 -24.5 -30.703 1 97.38 403 VAL B O 1
ATOM 8259 N N . ALA B 1 404 ? -5.824 -23.141 -31.969 1 96.62 404 ALA B N 1
ATOM 8260 C CA . ALA B 1 404 ? -6.402 -22.406 -30.844 1 96.62 404 ALA B CA 1
ATOM 8261 C C . ALA B 1 404 ? -7.812 -22.891 -30.547 1 96.62 404 ALA B C 1
ATOM 8263 O O . ALA B 1 404 ? -8.68 -22.906 -31.422 1 96.62 404 ALA B O 1
ATOM 8264 N N . VAL B 1 405 ? -7.973 -23.359 -29.344 1 96.5 405 VAL B N 1
ATOM 8265 C CA . VAL B 1 405 ? -9.289 -23.812 -28.891 1 96.5 405 VAL B CA 1
ATOM 8266 C C . VAL B 1 405 ? -9.836 -22.828 -27.859 1 96.5 405 VAL B C 1
ATOM 8268 O O . VAL B 1 405 ? -9.492 -22.891 -26.672 1 96.5 405 VAL B O 1
ATOM 8271 N N . TRP B 1 406 ? -10.695 -21.938 -28.344 1 94.56 406 TRP B N 1
ATOM 8272 C CA . TRP B 1 406 ? -11.336 -20.969 -27.469 1 94.56 406 TRP B CA 1
ATOM 8273 C C . TRP B 1 406 ? -12.5 -21.609 -26.703 1 94.56 406 TRP B C 1
ATOM 8275 O O . TRP B 1 406 ? -13.602 -21.75 -27.25 1 94.56 406 TRP B O 1
ATOM 8285 N N . ALA B 1 407 ? -12.211 -22.016 -25.406 1 92.31 407 ALA B N 1
ATOM 8286 C CA . ALA B 1 407 ? -13.211 -22.766 -24.656 1 92.31 407 ALA B CA 1
ATOM 8287 C C . ALA B 1 407 ? -12.883 -22.781 -23.172 1 92.31 407 ALA B C 1
ATOM 8289 O O . ALA B 1 407 ? -11.758 -22.438 -22.766 1 92.31 407 ALA B O 1
ATOM 8290 N N . ASP B 1 408 ? -13.953 -23.109 -22.484 1 92.38 408 ASP B N 1
ATOM 8291 C CA . ASP B 1 408 ? -13.703 -23.547 -21.109 1 92.38 408 ASP B CA 1
ATOM 8292 C C . ASP B 1 408 ? -12.914 -24.859 -21.094 1 92.38 408 ASP B C 1
ATOM 8294 O O . ASP B 1 408 ? -13.195 -25.766 -21.875 1 92.38 408 ASP B O 1
ATOM 8298 N N . THR B 1 409 ? -11.961 -24.938 -20.203 1 97.12 409 THR B N 1
ATOM 8299 C CA . THR B 1 409 ? -11.055 -26.078 -20.219 1 97.12 409 THR B CA 1
ATOM 8300 C C . THR B 1 409 ? -11.82 -27.375 -19.938 1 97.12 409 THR B C 1
ATOM 8302 O O . THR B 1 409 ? -11.516 -28.422 -20.5 1 97.12 409 THR B O 1
ATOM 8305 N N . LYS B 1 410 ? -12.781 -27.328 -19.031 1 96.31 410 LYS B N 1
ATOM 8306 C CA . LYS B 1 410 ? -13.555 -28.531 -18.734 1 96.31 410 LYS B CA 1
ATOM 8307 C C . LYS B 1 410 ? -14.328 -29.016 -19.953 1 96.31 410 LYS B C 1
ATOM 8309 O O . LYS B 1 410 ? -14.305 -30.203 -20.281 1 96.31 410 LYS B O 1
ATOM 8314 N N . ASP B 1 411 ? -14.969 -28.062 -20.609 1 95.44 411 ASP B N 1
ATOM 8315 C CA . ASP B 1 411 ? -15.727 -28.391 -21.812 1 95.44 411 ASP B CA 1
ATOM 8316 C C . ASP B 1 411 ? -14.828 -28.984 -22.891 1 95.44 411 ASP B C 1
ATOM 8318 O O . ASP B 1 411 ? -15.188 -29.969 -23.531 1 95.44 411 ASP B O 1
ATOM 8322 N N . ALA B 1 412 ? -13.773 -28.359 -23.047 1 97.44 412 ALA B N 1
ATOM 8323 C CA . ALA B 1 412 ? -12.828 -28.828 -24.062 1 97.44 412 ALA B CA 1
ATOM 8324 C C . ALA B 1 412 ? -12.305 -30.219 -23.719 1 97.44 412 ALA B C 1
ATOM 8326 O O . ALA B 1 412 ? -12.219 -31.094 -24.578 1 97.44 412 ALA B O 1
ATOM 8327 N N . MET B 1 413 ? -11.953 -30.469 -22.453 1 97.81 413 MET B N 1
ATOM 8328 C CA . MET B 1 413 ? -11.406 -31.75 -22.016 1 97.81 413 MET B CA 1
ATOM 8329 C C . MET B 1 413 ? -12.438 -32.875 -22.172 1 97.81 413 MET B C 1
ATOM 8331 O O . MET B 1 413 ? -12.086 -34 -22.531 1 97.81 413 MET B O 1
ATOM 8335 N N . GLU B 1 414 ? -13.641 -32.562 -21.891 1 96.94 414 GLU B N 1
ATOM 8336 C CA . GLU B 1 414 ? -14.703 -33.562 -22.062 1 96.94 414 GLU B CA 1
ATOM 8337 C C . GLU B 1 414 ? -14.859 -33.938 -23.531 1 96.94 414 GLU B C 1
ATOM 8339 O O . GLU B 1 414 ? -15.023 -35.125 -23.859 1 96.94 414 GLU B O 1
ATOM 8344 N N . ALA B 1 415 ? -14.82 -32.938 -24.344 1 97.12 415 ALA B N 1
ATOM 8345 C CA . ALA B 1 415 ? -14.898 -33.219 -25.781 1 97.12 415 ALA B CA 1
ATOM 8346 C C . ALA B 1 415 ? -13.703 -34.031 -26.25 1 97.12 415 ALA B C 1
ATOM 8348 O O . ALA B 1 415 ? -13.852 -34.938 -27.094 1 97.12 415 ALA B O 1
ATOM 8349 N N . LEU B 1 416 ? -12.57 -33.688 -25.781 1 97.12 416 LEU B N 1
ATOM 8350 C CA . LEU B 1 416 ? -11.375 -34.469 -26.125 1 97.12 416 LEU B CA 1
ATOM 8351 C C . LEU B 1 416 ? -11.508 -35.906 -25.672 1 97.12 416 LEU B C 1
ATOM 8353 O O . LEU B 1 416 ? -11.109 -36.844 -26.406 1 97.12 416 LEU B O 1
ATOM 8357 N N . ASP B 1 417 ? -12 -36.156 -24.484 1 96.88 417 ASP B N 1
ATOM 8358 C CA . ASP B 1 417 ? -12.148 -37.5 -23.938 1 96.88 417 ASP B CA 1
ATOM 8359 C C . ASP B 1 417 ? -12.938 -38.375 -24.875 1 96.88 417 ASP B C 1
ATOM 8361 O O . ASP B 1 417 ? -12.609 -39.562 -25.047 1 96.88 417 ASP B O 1
ATOM 8365 N N . ASP B 1 418 ? -13.883 -37.812 -25.516 1 95.5 418 ASP B N 1
ATOM 8366 C CA . ASP B 1 418 ? -14.773 -38.562 -26.406 1 95.5 418 ASP B CA 1
ATOM 8367 C C . ASP B 1 418 ? -14.047 -38.969 -27.688 1 95.5 418 ASP B C 1
ATOM 8369 O O . ASP B 1 418 ? -14.398 -39.969 -28.297 1 95.5 418 ASP B O 1
ATOM 8373 N N . LEU B 1 419 ? -13.07 -38.219 -28.031 1 96.88 419 LEU B N 1
ATOM 8374 C CA . LEU B 1 419 ? -12.523 -38.375 -29.375 1 96.88 419 LEU B CA 1
ATOM 8375 C C . LEU B 1 419 ? -11.102 -38.938 -29.312 1 96.88 419 LEU B C 1
ATOM 8377 O O . LEU B 1 419 ? -10.617 -39.5 -30.297 1 96.88 419 LEU B O 1
ATOM 8381 N N . ILE B 1 420 ? -10.445 -38.75 -28.234 1 96.31 420 ILE B N 1
ATOM 8382 C CA . ILE B 1 420 ? -9.078 -39.219 -28.109 1 96.31 420 ILE B CA 1
ATOM 8383 C C . ILE B 1 420 ? -9.078 -40.75 -28 1 96.31 420 ILE B C 1
ATOM 8385 O O . ILE B 1 420 ? -10 -41.344 -27.406 1 96.31 420 ILE B O 1
ATOM 8389 N N . VAL B 1 421 ? -8.062 -41.344 -28.531 1 94.06 421 VAL B N 1
ATOM 8390 C CA . VAL B 1 421 ? -7.977 -42.812 -28.5 1 94.06 421 VAL B CA 1
ATOM 8391 C C . VAL B 1 421 ? -6.758 -43.25 -27.703 1 94.06 421 VAL B C 1
ATOM 8393 O O . VAL B 1 421 ? -5.789 -42.5 -27.578 1 94.06 421 VAL B O 1
ATOM 8396 N N . THR B 1 422 ? -6.848 -44.438 -27.141 1 94.31 422 THR B N 1
ATOM 8397 C CA . THR B 1 422 ? -5.695 -45.031 -26.484 1 94.31 422 THR B CA 1
ATOM 8398 C C . THR B 1 422 ? -4.594 -45.344 -27.5 1 94.31 422 THR B C 1
ATOM 8400 O O . THR B 1 422 ? -4.84 -46.031 -28.5 1 94.31 422 THR B O 1
ATOM 8403 N N . PRO B 1 423 ? -3.49 -44.781 -27.156 1 91.88 423 PRO B N 1
ATOM 8404 C CA . PRO B 1 423 ? -2.438 -44.969 -28.156 1 91.88 423 PRO B CA 1
ATOM 8405 C C . PRO B 1 423 ? -1.99 -46.438 -28.297 1 91.88 423 PRO B C 1
ATOM 8407 O O . PRO B 1 423 ? -1.874 -47.125 -27.281 1 91.88 423 PRO B O 1
ATOM 8410 N N . THR B 1 424 ? -1.714 -46.875 -29.531 1 89.06 424 THR B N 1
ATOM 8411 C CA . THR B 1 424 ? -1.188 -48.219 -29.828 1 89.06 424 THR B CA 1
ATOM 8412 C C . THR B 1 424 ? 0.255 -48.125 -30.312 1 89.06 424 THR B C 1
ATOM 8414 O O . THR B 1 424 ? 0.97 -49.125 -30.328 1 89.06 424 THR B O 1
ATOM 8417 N N . ASP B 1 425 ? 0.65 -46.969 -30.609 1 88.19 425 ASP B N 1
ATOM 8418 C CA . ASP B 1 425 ? 2.008 -46.75 -31.094 1 88.19 425 ASP B CA 1
ATOM 8419 C C . ASP B 1 425 ? 3.031 -46.938 -29.984 1 88.19 425 ASP B C 1
ATOM 8421 O O . ASP B 1 425 ? 2.977 -46.219 -28.969 1 88.19 425 ASP B O 1
ATOM 8425 N N . PRO B 1 426 ? 4.008 -47.812 -30.172 1 92.62 426 PRO B N 1
ATOM 8426 C CA . PRO B 1 426 ? 5.039 -48 -29.156 1 92.62 426 PRO B CA 1
ATOM 8427 C C . PRO B 1 426 ? 5.855 -46.75 -28.859 1 92.62 426 PRO B C 1
ATOM 8429 O O . PRO B 1 426 ? 6.453 -46.625 -27.781 1 92.62 426 PRO B O 1
ATOM 8432 N N . ALA B 1 427 ? 5.805 -45.875 -29.766 1 93.38 427 ALA B N 1
ATOM 8433 C CA . ALA B 1 427 ? 6.543 -44.625 -29.578 1 93.38 427 ALA B CA 1
ATOM 8434 C C . ALA B 1 427 ? 6.039 -43.844 -28.359 1 93.38 427 ALA B C 1
ATOM 8436 O O . ALA B 1 427 ? 6.809 -43.156 -27.703 1 93.38 427 ALA B O 1
ATOM 8437 N N . ARG B 1 428 ? 4.816 -44.031 -28.078 1 95.75 428 ARG B N 1
ATOM 8438 C CA . ARG B 1 428 ? 4.23 -43.375 -26.922 1 95.75 428 ARG B CA 1
ATOM 8439 C C . ARG B 1 428 ? 4.781 -43.938 -25.625 1 95.75 428 ARG B C 1
ATOM 8441 O O . ARG B 1 428 ? 5.031 -43.219 -24.672 1 95.75 428 ARG B O 1
ATOM 8448 N N . ALA B 1 429 ? 4.918 -45.188 -25.594 1 95.75 429 ALA B N 1
ATOM 8449 C CA . ALA B 1 429 ? 5.504 -45.844 -24.422 1 95.75 429 ALA B CA 1
ATOM 8450 C C . ALA B 1 429 ? 6.969 -45.438 -24.266 1 95.75 429 ALA B C 1
ATOM 8452 O O . ALA B 1 429 ? 7.438 -45.25 -23.141 1 95.75 429 ALA B O 1
ATOM 8453 N N . ASP B 1 430 ? 7.645 -45.344 -25.344 1 97.75 430 ASP B N 1
ATOM 8454 C CA . ASP B 1 430 ? 9.039 -44.938 -25.312 1 97.75 430 ASP B CA 1
ATOM 8455 C C . ASP B 1 430 ? 9.164 -43.5 -24.781 1 97.75 430 ASP B C 1
ATOM 8457 O O . ASP B 1 430 ? 10.109 -43.188 -24.047 1 97.75 430 ASP B O 1
ATOM 8461 N N . TRP B 1 431 ? 8.258 -42.688 -25.172 1 98.31 431 TRP B N 1
ATOM 8462 C CA . TRP B 1 431 ? 8.234 -41.281 -24.734 1 98.31 431 TRP B CA 1
ATOM 8463 C C . TRP B 1 431 ? 8.055 -41.188 -23.234 1 98.31 431 TRP B C 1
ATOM 8465 O O . TRP B 1 431 ? 8.82 -40.5 -22.547 1 98.31 431 TRP B O 1
ATOM 8475 N N . VAL B 1 432 ? 7.113 -41.906 -22.688 1 98.12 432 VAL B N 1
ATOM 8476 C CA . VAL B 1 432 ? 6.867 -41.938 -21.25 1 98.12 432 VAL B CA 1
ATOM 8477 C C . VAL B 1 432 ? 8.094 -42.469 -20.531 1 98.12 432 VAL B C 1
ATOM 8479 O O . VAL B 1 432 ? 8.477 -41.969 -19.469 1 98.12 432 VAL B O 1
ATOM 8482 N N . ALA B 1 433 ? 8.695 -43.469 -21.125 1 98.12 433 ALA B N 1
ATOM 8483 C CA . ALA B 1 433 ? 9.906 -44.031 -20.547 1 98.12 433 ALA B CA 1
ATOM 8484 C C . ALA B 1 433 ? 11.039 -43.031 -20.5 1 98.12 433 ALA B C 1
ATOM 8486 O O . ALA B 1 433 ? 11.797 -42.969 -19.531 1 98.12 433 ALA B O 1
ATOM 8487 N N . GLN B 1 434 ? 11.164 -42.281 -21.531 1 98.44 434 GLN B N 1
ATOM 8488 C CA . GLN B 1 434 ? 12.18 -41.25 -21.594 1 98.44 434 GLN B CA 1
ATOM 8489 C C . GLN B 1 434 ? 11.938 -40.188 -20.516 1 98.44 434 GLN B C 1
ATOM 8491 O O . GLN B 1 434 ? 12.883 -39.719 -19.859 1 98.44 434 GLN B O 1
ATOM 8496 N N . CYS B 1 435 ? 10.727 -39.781 -20.359 1 98.56 435 CYS B N 1
ATOM 8497 C CA . CYS B 1 435 ? 10.383 -38.812 -19.328 1 98.56 435 CYS B CA 1
ATOM 8498 C C . CYS B 1 435 ? 10.719 -39.344 -17.938 1 98.56 435 CYS B C 1
ATOM 8500 O O . CYS B 1 435 ? 11.258 -38.625 -17.094 1 98.56 435 CYS B O 1
ATOM 8502 N N . GLN B 1 436 ? 10.453 -40.594 -17.719 1 97.94 436 GLN B N 1
ATOM 8503 C CA . GLN B 1 436 ? 10.758 -41.219 -16.453 1 97.94 436 GLN B CA 1
ATOM 8504 C C . GLN B 1 436 ? 12.266 -41.281 -16.219 1 97.94 436 GLN B C 1
ATOM 8506 O O . GLN B 1 436 ? 12.742 -41.125 -15.094 1 97.94 436 GLN B O 1
ATOM 8511 N N . GLU B 1 437 ? 12.953 -41.562 -17.266 1 98.31 437 GLU B N 1
ATOM 8512 C CA . GLU B 1 437 ? 14.414 -41.594 -17.188 1 98.31 437 GLU B CA 1
ATOM 8513 C C . GLU B 1 437 ? 14.961 -40.25 -16.75 1 98.31 437 GLU B C 1
ATOM 8515 O O . GLU B 1 437 ? 15.859 -40.188 -15.898 1 98.31 437 GLU B O 1
ATOM 8520 N N . TRP B 1 438 ? 14.477 -39.219 -17.328 1 98.19 438 TRP B N 1
ATOM 8521 C CA . TRP B 1 438 ? 14.906 -37.906 -16.938 1 98.19 438 TRP B CA 1
ATOM 8522 C C . TRP B 1 438 ? 14.555 -37.594 -15.484 1 98.19 438 TRP B C 1
ATOM 8524 O O . TRP B 1 438 ? 15.328 -36.969 -14.766 1 98.19 438 TRP B O 1
ATOM 8534 N N . LYS B 1 439 ? 13.414 -38 -15.07 1 97.38 439 LYS B N 1
ATOM 8535 C CA . LYS B 1 439 ? 12.969 -37.812 -13.695 1 97.38 439 LYS B CA 1
ATOM 8536 C C . LYS B 1 439 ? 13.938 -38.469 -12.711 1 97.38 439 LYS B C 1
ATOM 8538 O O . LYS B 1 439 ? 14.242 -37.875 -11.664 1 97.38 439 LYS B O 1
ATOM 8543 N N . THR B 1 440 ? 14.391 -39.594 -13.07 1 97 440 THR B N 1
ATOM 8544 C CA . THR B 1 440 ? 15.305 -40.344 -12.219 1 97 440 THR B CA 1
ATOM 8545 C C . THR B 1 440 ? 16.703 -39.75 -12.266 1 97 440 THR B C 1
ATOM 8547 O O . THR B 1 440 ? 17.422 -39.719 -11.266 1 97 440 THR B O 1
ATOM 8550 N N . SER B 1 441 ? 17.094 -39.281 -13.406 1 96.81 441 SER B N 1
ATOM 8551 C CA . SER B 1 441 ? 18.438 -38.781 -13.609 1 96.81 441 SER B CA 1
ATOM 8552 C C . SER B 1 441 ? 18.609 -37.375 -13.023 1 96.81 441 SER B C 1
ATOM 8554 O O . SER B 1 441 ? 19.719 -37 -12.594 1 96.81 441 SER B O 1
ATOM 8556 N N . TYR B 1 442 ? 17.516 -36.594 -13.031 1 97.12 442 TYR B N 1
ATOM 8557 C CA . TYR B 1 442 ? 17.625 -35.219 -12.617 1 97.12 442 TYR B CA 1
ATOM 8558 C C . TYR B 1 442 ? 16.562 -34.875 -11.578 1 97.12 442 TYR B C 1
ATOM 8560 O O . TYR B 1 442 ? 15.82 -33.875 -11.734 1 97.12 442 TYR B O 1
ATOM 8568 N N . PRO B 1 443 ? 16.531 -35.531 -10.492 1 96.5 443 PRO B N 1
ATOM 8569 C CA . PRO B 1 443 ? 15.562 -35.219 -9.453 1 96.5 443 PRO B CA 1
ATOM 8570 C C . PRO B 1 443 ? 15.875 -33.875 -8.758 1 96.5 443 PRO B C 1
ATOM 8572 O O . PRO B 1 443 ? 17.016 -33.406 -8.812 1 96.5 443 PRO B O 1
ATOM 8575 N N . PHE B 1 444 ? 14.836 -33.25 -8.195 1 97.19 444 PHE B N 1
ATOM 8576 C CA . PHE B 1 444 ? 15.109 -32.156 -7.289 1 97.19 444 PHE B CA 1
ATOM 8577 C C . PHE B 1 444 ? 16.016 -32.594 -6.145 1 97.19 444 PHE B C 1
ATOM 8579 O O . PHE B 1 444 ? 15.773 -33.625 -5.527 1 97.19 444 PHE B O 1
ATOM 8586 N N . ASP B 1 445 ? 17.047 -31.812 -5.934 1 96.25 445 ASP B N 1
ATOM 8587 C CA . ASP B 1 445 ? 17.984 -32.156 -4.859 1 96.25 445 ASP B CA 1
ATOM 8588 C C . ASP B 1 445 ? 18.734 -30.906 -4.379 1 96.25 445 ASP B C 1
ATOM 8590 O O . ASP B 1 445 ? 18.516 -29.797 -4.895 1 96.25 445 ASP B O 1
ATOM 8594 N N . TYR B 1 446 ? 19.469 -31.047 -3.285 1 95.38 446 TYR B N 1
ATOM 8595 C CA . TYR B 1 446 ? 20.266 -29.969 -2.705 1 95.38 446 TYR B CA 1
ATOM 8596 C C . TYR B 1 446 ? 21.469 -30.531 -1.969 1 95.38 446 TYR B C 1
ATOM 8598 O O . TYR B 1 446 ? 21.547 -31.734 -1.718 1 95.38 446 TYR B O 1
ATOM 8606 N N . VAL B 1 447 ? 22.438 -29.609 -1.694 1 93.5 447 VAL B N 1
ATOM 8607 C CA . VAL B 1 447 ? 23.609 -30 -0.918 1 93.5 447 VAL B CA 1
ATOM 8608 C C . VAL B 1 447 ? 23.375 -29.672 0.557 1 93.5 447 VAL B C 1
ATOM 8610 O O . VAL B 1 447 ? 23.078 -28.531 0.911 1 93.5 447 VAL B O 1
ATOM 8613 N N . LYS B 1 448 ? 23.516 -30.625 1.369 1 94.5 448 LYS B N 1
ATOM 8614 C CA . LYS B 1 448 ? 23.312 -30.438 2.803 1 94.5 448 LYS B CA 1
ATOM 8615 C C . LYS B 1 448 ? 24.328 -29.469 3.381 1 94.5 448 LYS B C 1
ATOM 8617 O O . LYS B 1 448 ? 25.469 -29.375 2.895 1 94.5 448 LYS B O 1
ATOM 8622 N N . ALA B 1 449 ? 23.844 -28.812 4.383 1 93 449 ALA B N 1
ATOM 8623 C CA . ALA B 1 449 ? 24.75 -27.922 5.09 1 93 449 ALA B CA 1
ATOM 8624 C C . ALA B 1 449 ? 25.703 -28.703 5.992 1 93 449 ALA B C 1
ATOM 8626 O O . ALA B 1 449 ? 25.391 -29.812 6.422 1 93 449 ALA B O 1
ATOM 8627 N N . PRO B 1 450 ? 26.906 -28.078 6.328 1 90.75 450 PRO B N 1
ATOM 8628 C CA . PRO B 1 450 ? 27.844 -28.766 7.223 1 90.75 450 PRO B CA 1
ATOM 8629 C C . PRO B 1 450 ? 27.406 -28.719 8.68 1 90.75 450 PRO B C 1
ATOM 8631 O O . PRO B 1 450 ? 26.516 -27.953 9.039 1 90.75 450 PRO B O 1
ATOM 8634 N N . ASP B 1 451 ? 27.922 -29.641 9.555 1 94.12 451 ASP B N 1
ATOM 8635 C CA . ASP B 1 451 ? 27.875 -29.625 11.008 1 94.12 451 ASP B CA 1
ATOM 8636 C C . ASP B 1 451 ? 26.438 -29.766 11.5 1 94.12 451 ASP B C 1
ATOM 8638 O O . ASP B 1 451 ? 26.062 -29.172 12.523 1 94.12 451 ASP B O 1
ATOM 8642 N N . GLY B 1 452 ? 25.609 -30.344 10.711 1 95.38 452 GLY B N 1
ATOM 8643 C CA . GLY B 1 452 ? 24.266 -30.625 11.156 1 95.38 452 GLY B CA 1
ATOM 8644 C C . GLY B 1 452 ? 23.328 -29.438 11.055 1 95.38 452 GLY B C 1
ATOM 8645 O O . GLY B 1 452 ? 22.188 -29.5 11.516 1 95.38 452 GLY B O 1
ATOM 8646 N N . GLN B 1 453 ? 23.766 -28.344 10.43 1 97.44 453 GLN B N 1
ATOM 8647 C CA . GLN B 1 453 ? 22.891 -27.219 10.156 1 97.44 453 GLN B CA 1
ATOM 8648 C C . GLN B 1 453 ? 21.828 -27.578 9.109 1 97.44 453 GLN B C 1
ATOM 8650 O O . GLN B 1 453 ? 21.922 -28.641 8.477 1 97.44 453 GLN B O 1
ATOM 8655 N N . ILE B 1 454 ? 20.828 -26.781 9.008 1 98.06 454 ILE B N 1
ATOM 8656 C CA . ILE B 1 454 ? 19.734 -27.156 8.125 1 98.06 454 ILE B CA 1
ATOM 8657 C C . ILE B 1 454 ? 19.609 -26.156 6.988 1 98.06 454 ILE B C 1
ATOM 8659 O O . ILE B 1 454 ? 19.953 -24.984 7.152 1 98.06 454 ILE B O 1
ATOM 8663 N N . LYS B 1 455 ? 19.062 -26.672 5.859 1 97.5 455 LYS B N 1
ATOM 8664 C CA . LYS B 1 455 ? 18.734 -25.875 4.676 1 97.5 455 LYS B CA 1
ATOM 8665 C C . LYS B 1 455 ? 17.234 -25.703 4.535 1 97.5 455 LYS B C 1
ATOM 8667 O O . LYS B 1 455 ? 16.453 -26.469 5.09 1 97.5 455 LYS B O 1
ATOM 8672 N N . THR B 1 456 ? 16.891 -24.562 3.828 1 98.38 456 THR B N 1
ATOM 8673 C CA . THR B 1 456 ? 15.484 -24.344 3.527 1 98.38 456 THR B CA 1
ATOM 8674 C C . THR B 1 456 ? 14.867 -25.578 2.881 1 98.38 456 THR B C 1
ATOM 8676 O O . THR B 1 456 ? 13.766 -26 3.248 1 98.38 456 THR B O 1
ATOM 8679 N N . GLN B 1 457 ? 15.562 -26.219 1.921 1 98.38 457 GLN B N 1
ATOM 8680 C CA . GLN B 1 457 ? 15.086 -27.406 1.214 1 98.38 457 GLN B CA 1
ATOM 8681 C C . GLN B 1 457 ? 14.805 -28.547 2.186 1 98.38 457 GLN B C 1
ATOM 8683 O O . GLN B 1 457 ? 13.812 -29.266 2.033 1 98.38 457 GLN B O 1
ATOM 8688 N N . GLN B 1 458 ? 15.633 -28.625 3.189 1 98.12 458 GLN B N 1
ATOM 8689 C CA . GLN B 1 458 ? 15.492 -29.703 4.168 1 98.12 458 GLN B CA 1
ATOM 8690 C C . GLN B 1 458 ? 14.242 -29.531 5.016 1 98.12 458 GLN B C 1
ATOM 8692 O O . GLN B 1 458 ? 13.539 -30.5 5.309 1 98.12 458 GLN B O 1
ATOM 8697 N N . VAL B 1 459 ? 14.023 -28.312 5.43 1 98.81 459 VAL B N 1
ATOM 8698 C CA . VAL B 1 459 ? 12.836 -28 6.223 1 98.81 459 VAL B CA 1
ATOM 8699 C C . VAL B 1 459 ? 11.586 -28.312 5.414 1 98.81 459 VAL B C 1
ATOM 8701 O O . VAL B 1 459 ? 10.656 -28.953 5.91 1 98.81 459 VAL B O 1
ATOM 8704 N N . ILE B 1 460 ? 11.523 -27.891 4.16 1 98.81 460 ILE B N 1
ATOM 8705 C CA . ILE B 1 460 ? 10.352 -28.062 3.309 1 98.81 460 ILE B CA 1
ATOM 8706 C C . ILE B 1 460 ? 10.141 -29.547 3.002 1 98.81 460 ILE B C 1
ATOM 8708 O O . ILE B 1 460 ? 9.008 -30.031 2.992 1 98.81 460 ILE B O 1
ATOM 8712 N N . LYS B 1 461 ? 11.195 -30.234 2.754 1 98.44 461 LYS B N 1
ATOM 8713 C CA . LYS B 1 461 ? 11.109 -31.672 2.553 1 98.44 461 LYS B CA 1
ATOM 8714 C C . LYS B 1 461 ? 10.539 -32.375 3.785 1 98.44 461 LYS B C 1
ATOM 8716 O O . LYS B 1 461 ? 9.75 -33.312 3.664 1 98.44 461 LYS B O 1
ATOM 8721 N N . ALA B 1 462 ? 10.977 -31.906 4.973 1 98.69 462 ALA B N 1
ATOM 8722 C CA . ALA B 1 462 ? 10.461 -32.469 6.219 1 98.69 462 ALA B CA 1
ATOM 8723 C C . ALA B 1 462 ? 8.961 -32.219 6.352 1 98.69 462 ALA B C 1
ATOM 8725 O O . ALA B 1 462 ? 8.219 -33.062 6.828 1 98.69 462 ALA B O 1
ATOM 8726 N N . ILE B 1 463 ? 8.523 -31.047 5.957 1 98.75 463 ILE B N 1
ATOM 8727 C CA . ILE B 1 463 ? 7.098 -30.719 5.965 1 98.75 463 ILE B CA 1
ATOM 8728 C C . ILE B 1 463 ? 6.352 -31.672 5.027 1 98.75 463 ILE B C 1
ATOM 8730 O O . ILE B 1 463 ? 5.328 -32.25 5.398 1 98.75 463 ILE B O 1
ATOM 8734 N N . ASN B 1 464 ? 6.879 -31.828 3.797 1 98.75 464 ASN B N 1
ATOM 8735 C CA . ASN B 1 464 ? 6.293 -32.75 2.826 1 98.75 464 ASN B CA 1
ATOM 8736 C C . ASN B 1 464 ? 6.18 -34.156 3.393 1 98.75 464 ASN B C 1
ATOM 8738 O O . ASN B 1 464 ? 5.129 -34.781 3.279 1 98.75 464 ASN B O 1
ATOM 8742 N N . THR B 1 465 ? 7.273 -34.594 3.982 1 98.44 465 THR B N 1
ATOM 8743 C CA . THR B 1 465 ? 7.312 -35.938 4.547 1 98.44 465 THR B CA 1
ATOM 8744 C C . THR B 1 465 ? 6.238 -36.125 5.617 1 98.44 465 THR B C 1
ATOM 8746 O O . THR B 1 465 ? 5.504 -37.094 5.613 1 98.44 465 THR B O 1
ATOM 8749 N N . TRP B 1 466 ? 6.117 -35.156 6.453 1 98.5 466 TRP B N 1
ATOM 8750 C CA . TRP B 1 466 ? 5.121 -35.219 7.516 1 98.5 466 TRP B CA 1
ATOM 8751 C C . TRP B 1 466 ? 3.709 -35.25 6.934 1 98.5 466 TRP B C 1
ATOM 8753 O O . TRP B 1 466 ? 2.875 -36.062 7.336 1 98.5 466 TRP B O 1
ATOM 8763 N N . LEU B 1 467 ? 3.377 -34.438 5.996 1 98.44 467 LEU B N 1
ATOM 8764 C CA . LEU B 1 467 ? 2.053 -34.312 5.398 1 98.44 467 LEU B CA 1
ATOM 8765 C C . LEU B 1 467 ? 1.644 -35.625 4.734 1 98.44 467 LEU B C 1
ATOM 8767 O O . LEU B 1 467 ? 0.496 -36.062 4.855 1 98.44 467 LEU B O 1
ATOM 8771 N N . HIS B 1 468 ? 2.555 -36.219 4.043 1 98.25 468 HIS B N 1
ATOM 8772 C CA . HIS B 1 468 ? 2.242 -37.406 3.27 1 98.25 468 HIS B CA 1
ATOM 8773 C C . HIS B 1 468 ? 2.266 -38.656 4.145 1 98.25 468 HIS B C 1
ATOM 8775 O O . HIS B 1 468 ? 1.385 -39.5 4.039 1 98.25 468 HIS B O 1
ATOM 8781 N N . ASP B 1 469 ? 3.227 -38.75 5.074 1 98 469 ASP B N 1
ATOM 8782 C CA . ASP B 1 469 ? 3.359 -39.938 5.918 1 98 469 ASP B CA 1
ATOM 8783 C C . ASP B 1 469 ? 2.18 -40.062 6.879 1 98 469 ASP B C 1
ATOM 8785 O O . ASP B 1 469 ? 1.737 -41.156 7.188 1 98 469 ASP B O 1
ATOM 8789 N N . THR B 1 470 ? 1.725 -38.969 7.332 1 97.62 470 THR B N 1
ATOM 8790 C CA . THR B 1 470 ? 0.597 -38.969 8.258 1 97.62 470 THR B CA 1
ATOM 8791 C C . THR B 1 470 ? -0.723 -39.094 7.5 1 97.62 470 THR B C 1
ATOM 8793 O O . THR B 1 470 ? -1.775 -39.312 8.102 1 97.62 470 THR B O 1
ATOM 8796 N N . GLY B 1 471 ? -0.735 -38.875 6.184 1 97.31 471 GLY B N 1
ATOM 8797 C CA . GLY B 1 471 ? -1.938 -38.906 5.367 1 97.31 471 GLY B CA 1
ATOM 8798 C C . GLY B 1 471 ? -2.732 -37.594 5.457 1 97.31 471 GLY B C 1
ATOM 8799 O O . GLY B 1 471 ? -3.832 -37.5 4.906 1 97.31 471 GLY B O 1
ATOM 8800 N N . THR B 1 472 ? -2.133 -36.688 6.078 1 97.19 472 THR B N 1
ATOM 8801 C CA . THR B 1 472 ? -2.816 -35.406 6.305 1 97.19 472 THR B CA 1
ATOM 8802 C C . THR B 1 472 ? -3.143 -34.719 4.98 1 97.19 472 THR B C 1
ATOM 8804 O O . THR B 1 472 ? -4.207 -34.125 4.832 1 97.19 472 THR B O 1
ATOM 8807 N N . ILE B 1 473 ? -2.295 -34.812 4.047 1 96.69 473 ILE B N 1
ATOM 8808 C CA . ILE B 1 473 ? -2.436 -34.156 2.756 1 96.69 473 ILE B CA 1
ATOM 8809 C C . ILE B 1 473 ? -3.727 -34.625 2.078 1 96.69 473 ILE B C 1
ATOM 8811 O O . ILE B 1 473 ? -4.32 -33.875 1.301 1 96.69 473 ILE B O 1
ATOM 8815 N N . ASP B 1 474 ? -4.188 -35.844 2.4 1 95.19 474 ASP B N 1
ATOM 8816 C CA . ASP B 1 474 ? -5.375 -36.406 1.777 1 95.19 474 ASP B CA 1
ATOM 8817 C C . ASP B 1 474 ? -6.586 -36.281 2.701 1 95.19 474 ASP B C 1
ATOM 8819 O O . ASP B 1 474 ? -7.723 -36.188 2.232 1 95.19 474 ASP B O 1
ATOM 8823 N N . LYS B 1 475 ? -6.34 -36.375 3.973 1 94.69 475 LYS B N 1
ATOM 8824 C CA . LYS B 1 475 ? -7.414 -36.469 4.953 1 94.69 475 LYS B CA 1
ATOM 8825 C C . LYS B 1 475 ? -7.949 -35.094 5.328 1 94.69 475 LYS B C 1
ATOM 8827 O O . LYS B 1 475 ? -9.102 -34.969 5.75 1 94.69 475 LYS B O 1
ATOM 8832 N N . LYS B 1 476 ? -7.09 -34.156 5.227 1 94.19 476 LYS B N 1
ATOM 8833 C CA . LYS B 1 476 ? -7.477 -32.781 5.57 1 94.19 476 LYS B CA 1
ATOM 8834 C C . LYS B 1 476 ? -7.316 -31.844 4.375 1 94.19 476 LYS B C 1
ATOM 8836 O O . LYS B 1 476 ? -6.605 -32.156 3.42 1 94.19 476 LYS B O 1
ATOM 8841 N N . GLU B 1 477 ? -8.102 -30.781 4.516 1 96.12 477 GLU B N 1
ATOM 8842 C CA . GLU B 1 477 ? -7.816 -29.688 3.598 1 96.12 477 GLU B CA 1
ATOM 8843 C C . GLU B 1 477 ? -6.559 -28.938 4.012 1 96.12 477 GLU B C 1
ATOM 8845 O O . GLU B 1 477 ? -6.516 -28.328 5.09 1 96.12 477 GLU B O 1
ATOM 8850 N N . VAL B 1 478 ? -5.574 -29.047 3.188 1 98.06 478 VAL B N 1
ATOM 8851 C CA . VAL B 1 478 ? -4.297 -28.406 3.473 1 98.06 478 VAL B CA 1
ATOM 8852 C C . VAL B 1 478 ? -4.078 -27.25 2.506 1 98.06 478 VAL B C 1
ATOM 8854 O O . VAL B 1 478 ? -4.258 -27.391 1.296 1 98.06 478 VAL B O 1
ATOM 8857 N N . VAL B 1 479 ? -3.775 -26.078 3.039 1 98.19 479 VAL B N 1
ATOM 8858 C CA . VAL B 1 479 ? -3.418 -24.922 2.227 1 98.19 479 VAL B CA 1
ATOM 8859 C C . VAL B 1 479 ? -2.051 -24.391 2.652 1 98.19 479 VAL B C 1
ATOM 8861 O O . VAL B 1 479 ? -1.846 -24.047 3.818 1 98.19 479 VAL B O 1
ATOM 8864 N N . VAL B 1 480 ? -1.174 -24.359 1.705 1 98.75 480 VAL B N 1
ATOM 8865 C CA . VAL B 1 480 ? 0.158 -23.812 1.949 1 98.75 480 VAL B CA 1
ATOM 8866 C C . VAL B 1 480 ? 0.3 -22.453 1.257 1 98.75 480 VAL B C 1
ATOM 8868 O O . VAL B 1 480 ? 0.223 -22.375 0.029 1 98.75 480 VAL B O 1
ATOM 8871 N N . SER B 1 481 ? 0.502 -21.438 2.043 1 98.5 481 SER B N 1
ATOM 8872 C CA . SER B 1 481 ? 0.762 -20.094 1.527 1 98.5 481 SER B CA 1
ATOM 8873 C C . SER B 1 481 ? 2.246 -19.75 1.597 1 98.5 481 SER B C 1
ATOM 8875 O O . SER B 1 481 ? 2.934 -20.141 2.545 1 98.5 481 SER B O 1
ATOM 8877 N N . THR B 1 482 ? 2.674 -19.016 0.606 1 98.5 482 THR B N 1
ATOM 8878 C CA . THR B 1 482 ? 4.078 -18.609 0.644 1 98.5 482 THR B CA 1
ATOM 8879 C C . THR B 1 482 ? 4.223 -17.125 0.344 1 98.5 482 THR B C 1
ATOM 8881 O O . THR B 1 482 ? 3.309 -16.5 -0.201 1 98.5 482 THR B O 1
ATOM 8884 N N . GLY B 1 483 ? 5.387 -16.625 0.832 1 97.56 483 GLY B N 1
ATOM 8885 C CA . GLY B 1 483 ? 5.863 -15.391 0.22 1 97.56 483 GLY B CA 1
ATOM 8886 C C . GLY B 1 483 ? 6.535 -15.617 -1.122 1 97.56 483 GLY B C 1
ATOM 8887 O O . GLY B 1 483 ? 6.203 -16.562 -1.84 1 97.56 483 GLY B O 1
ATOM 8888 N N . VAL B 1 484 ? 7.43 -14.641 -1.475 1 96.56 484 VAL B N 1
ATOM 8889 C CA . VAL B 1 484 ? 8.141 -14.766 -2.742 1 96.56 484 VAL B CA 1
ATOM 8890 C 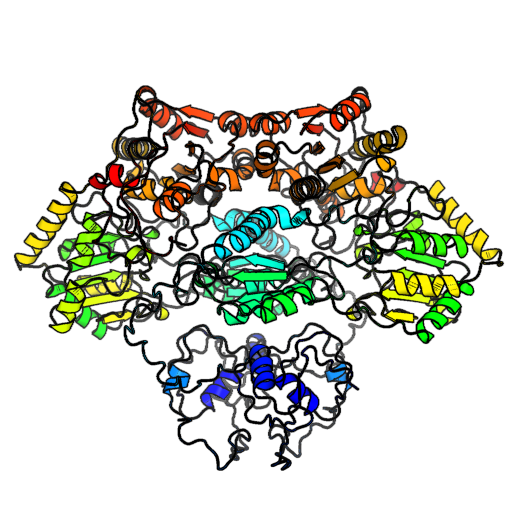C . VAL B 1 484 ? 9.648 -14.758 -2.49 1 96.56 484 VAL B C 1
ATOM 8892 O O . VAL B 1 484 ? 10.156 -13.883 -1.78 1 96.56 484 VAL B O 1
ATOM 8895 N N . GLY B 1 485 ? 10.305 -15.664 -2.938 1 95.81 485 GLY B N 1
ATOM 8896 C CA . GLY B 1 485 ? 11.734 -15.867 -2.803 1 95.81 485 GLY B CA 1
ATOM 8897 C C . GLY B 1 485 ? 12.148 -17.312 -2.994 1 95.81 485 GLY B C 1
ATOM 8898 O O . GLY B 1 485 ? 11.406 -18.109 -3.59 1 95.81 485 GLY B O 1
ATOM 8899 N N . ASN B 1 486 ? 13.352 -17.672 -2.525 1 96.69 486 ASN B N 1
ATOM 8900 C CA . ASN B 1 486 ? 13.828 -19.047 -2.646 1 96.69 486 ASN B CA 1
ATOM 8901 C C . ASN B 1 486 ? 12.891 -20.031 -1.96 1 96.69 486 ASN B C 1
ATOM 8903 O O . ASN B 1 486 ? 12.656 -21.141 -2.467 1 96.69 486 ASN B O 1
ATOM 8907 N N . HIS B 1 487 ? 12.391 -19.609 -0.83 1 98.31 487 HIS B N 1
ATOM 8908 C CA . HIS B 1 487 ? 11.492 -20.484 -0.077 1 98.31 487 HIS B CA 1
ATOM 8909 C C . HIS B 1 487 ? 10.258 -20.844 -0.895 1 98.31 487 HIS B C 1
ATOM 8911 O O . HIS B 1 487 ? 9.742 -21.953 -0.794 1 98.31 487 HIS B O 1
ATOM 8917 N N . GLN B 1 488 ? 9.766 -19.891 -1.676 1 98.06 488 GLN B N 1
ATOM 8918 C CA . GLN B 1 488 ? 8.609 -20.141 -2.539 1 98.06 488 GLN B CA 1
ATOM 8919 C C . GLN B 1 488 ? 8.914 -21.203 -3.582 1 98.06 488 GLN B C 1
ATOM 8921 O O . GLN B 1 488 ? 8.172 -22.188 -3.713 1 98.06 488 GLN B O 1
ATOM 8926 N N . MET B 1 489 ? 10 -21.016 -4.285 1 97.75 489 MET B N 1
ATOM 8927 C CA . MET B 1 489 ? 10.359 -21.938 -5.355 1 97.75 489 MET B CA 1
ATOM 8928 C C . MET B 1 489 ? 10.719 -23.312 -4.797 1 97.75 489 MET B C 1
ATOM 8930 O O . MET B 1 489 ? 10.344 -24.344 -5.367 1 97.75 489 MET B O 1
ATOM 8934 N N . MET B 1 490 ? 11.359 -23.328 -3.695 1 98.62 490 MET B N 1
ATOM 8935 C CA . MET B 1 490 ? 11.734 -24.594 -3.066 1 98.62 490 MET B CA 1
ATOM 8936 C C . MET B 1 490 ? 10.5 -25.312 -2.545 1 98.62 490 MET B C 1
ATOM 8938 O O . MET B 1 490 ? 10.477 -26.547 -2.51 1 98.62 490 MET B O 1
ATOM 8942 N N . SER B 1 491 ? 9.508 -24.562 -2.123 1 98.69 491 SER B N 1
ATOM 8943 C CA . SER B 1 491 ? 8.242 -25.203 -1.771 1 98.69 491 SER B CA 1
ATOM 8944 C C . SER B 1 491 ? 7.613 -25.875 -2.977 1 98.69 491 SER B C 1
ATOM 8946 O O . SER B 1 491 ? 7.066 -26.984 -2.857 1 98.69 491 SER B O 1
ATOM 8948 N N . CYS B 1 492 ? 7.691 -25.219 -4.102 1 98 492 CYS B N 1
ATOM 8949 C CA . CYS B 1 492 ? 7.188 -25.812 -5.34 1 98 492 CYS B CA 1
ATOM 8950 C C . CYS B 1 492 ? 7.934 -27.094 -5.676 1 98 492 CYS B C 1
ATOM 8952 O O . CYS B 1 492 ? 7.34 -28.062 -6.168 1 98 492 CYS B O 1
ATOM 8954 N N . GLN B 1 493 ? 9.148 -27.125 -5.375 1 98.38 493 GLN B N 1
ATOM 8955 C CA . GLN B 1 493 ? 10.023 -28.219 -5.793 1 98.38 493 GLN B CA 1
ATOM 8956 C C . GLN B 1 493 ? 9.898 -29.406 -4.848 1 98.38 493 GLN B C 1
ATOM 8958 O O . GLN B 1 493 ? 9.977 -30.562 -5.281 1 98.38 493 GLN B O 1
ATOM 8963 N N . PHE B 1 494 ? 9.672 -29.125 -3.568 1 98.62 494 PHE B N 1
ATOM 8964 C CA . PHE B 1 494 ? 9.93 -30.219 -2.625 1 98.62 494 PHE B CA 1
ATOM 8965 C C . PHE B 1 494 ? 8.641 -30.656 -1.953 1 98.62 494 PHE B C 1
ATOM 8967 O O . PHE B 1 494 ? 8.609 -31.688 -1.265 1 98.62 494 PHE B O 1
ATOM 8974 N N . ILE B 1 495 ? 7.602 -29.953 -2.086 1 98.62 495 ILE B N 1
ATOM 8975 C CA . ILE B 1 495 ? 6.301 -30.469 -1.668 1 98.62 495 ILE B CA 1
ATOM 8976 C C . ILE B 1 495 ? 5.605 -31.125 -2.852 1 98.62 495 ILE B C 1
ATOM 8978 O O . ILE B 1 495 ? 5.629 -30.609 -3.969 1 98.62 495 ILE B O 1
ATOM 8982 N N . ARG B 1 496 ? 4.973 -32.25 -2.611 1 98.44 496 ARG B N 1
ATOM 8983 C CA . ARG B 1 496 ? 4.203 -32.938 -3.646 1 98.44 496 ARG B CA 1
ATOM 8984 C C . ARG B 1 496 ? 2.717 -32.625 -3.523 1 98.44 496 ARG B C 1
ATOM 8986 O O . ARG B 1 496 ? 2.041 -33.125 -2.623 1 98.44 496 ARG B O 1
ATOM 8993 N N . TRP B 1 497 ? 2.268 -31.938 -4.445 1 98.19 497 TRP B N 1
ATOM 8994 C CA . TRP B 1 497 ? 0.916 -31.391 -4.441 1 98.19 497 TRP B CA 1
ATOM 8995 C C . TRP B 1 497 ? -0.08 -32.406 -5.008 1 98.19 497 TRP B C 1
ATOM 8997 O O . TRP B 1 497 ? 0.211 -33.094 -5.996 1 98.19 497 TRP B O 1
ATOM 9007 N N . THR B 1 498 ? -1.35 -32.406 -4.441 1 98.06 498 THR B N 1
ATOM 9008 C CA . THR B 1 498 ? -2.254 -33.5 -4.824 1 98.06 498 THR B CA 1
ATOM 9009 C C . THR B 1 498 ? -3.609 -32.938 -5.25 1 98.06 498 THR B C 1
ATOM 9011 O O . THR B 1 498 ? -4.41 -33.656 -5.867 1 98.06 498 THR B O 1
ATOM 9014 N N . LYS B 1 499 ? -3.863 -31.719 -4.887 1 97.06 499 LYS B N 1
ATOM 9015 C CA . LYS B 1 499 ? -5.141 -31.078 -5.203 1 97.06 499 LYS B CA 1
ATOM 9016 C C . LYS B 1 499 ? -4.938 -29.641 -5.656 1 97.06 499 LYS B C 1
ATOM 9018 O O . LYS B 1 499 ? -3.959 -29 -5.277 1 97.06 499 LYS B O 1
ATOM 9023 N N . PRO B 1 500 ? -5.871 -29.219 -6.512 1 96.12 500 PRO B N 1
ATOM 9024 C CA . PRO B 1 500 ? -5.77 -27.797 -6.895 1 96.12 500 PRO B CA 1
ATOM 9025 C C . PRO B 1 500 ? -5.887 -26.859 -5.703 1 96.12 500 PRO B C 1
ATOM 9027 O O . PRO B 1 500 ? -6.637 -27.125 -4.762 1 96.12 500 PRO B O 1
ATOM 9030 N N . ARG B 1 501 ? -5.129 -25.75 -5.66 1 93.69 501 ARG B N 1
ATOM 9031 C CA . ARG B 1 501 ? -5.207 -24.641 -4.719 1 93.69 501 ARG B CA 1
ATOM 9032 C C . ARG B 1 501 ? -4.648 -25.031 -3.355 1 93.69 501 ARG B C 1
ATOM 9034 O O . ARG B 1 501 ? -4.934 -24.391 -2.35 1 93.69 501 ARG B O 1
ATOM 9041 N N . GLN B 1 502 ? -3.955 -26.141 -3.346 1 97.06 502 GLN B N 1
ATOM 9042 C CA . GLN B 1 502 ? -3.217 -26.453 -2.127 1 97.06 502 GLN B CA 1
ATOM 9043 C C . GLN B 1 502 ? -2.109 -25.438 -1.881 1 97.06 502 GLN B C 1
ATOM 9045 O O . GLN B 1 502 ? -1.717 -25.203 -0.735 1 97.06 502 GLN B O 1
ATOM 9050 N N . MET B 1 503 ? -1.661 -24.828 -2.889 1 96.56 503 MET B N 1
ATOM 9051 C CA . MET B 1 503 ? -0.685 -23.75 -2.76 1 96.56 503 MET B CA 1
ATOM 9052 C C . MET B 1 503 ? -1.303 -22.406 -3.143 1 96.56 503 MET B C 1
ATOM 9054 O O . MET B 1 503 ? -1.929 -22.281 -4.195 1 96.56 503 MET B O 1
ATOM 9058 N N . ILE B 1 504 ? -1.139 -21.484 -2.279 1 96.31 504 ILE B N 1
ATOM 9059 C CA . ILE B 1 504 ? -1.531 -20.109 -2.539 1 96.31 504 ILE B CA 1
ATOM 9060 C C . ILE B 1 504 ? -0.301 -19.203 -2.492 1 96.31 504 ILE B C 1
ATOM 9062 O O . ILE B 1 504 ? 0.325 -19.047 -1.44 1 96.31 504 ILE B O 1
ATOM 9066 N N . THR B 1 505 ? 0.034 -18.609 -3.643 1 96.56 505 THR B N 1
ATOM 9067 C CA . THR B 1 505 ? 1.258 -17.812 -3.725 1 96.56 505 THR B CA 1
ATOM 9068 C C . THR B 1 505 ? 1.122 -16.719 -4.777 1 96.56 505 THR B C 1
ATOM 9070 O O . THR B 1 505 ? 0.183 -16.734 -5.574 1 96.56 505 THR B O 1
ATOM 9073 N N . SER B 1 506 ? 1.994 -15.75 -4.609 1 93.31 506 SER B N 1
ATOM 9074 C CA . SER B 1 506 ? 2.059 -14.711 -5.637 1 93.31 506 SER B CA 1
ATOM 9075 C C . SER B 1 506 ? 2.945 -15.141 -6.801 1 93.31 506 SER B C 1
ATOM 9077 O O . SER B 1 506 ? 4.094 -15.539 -6.598 1 93.31 506 SER B O 1
ATOM 9079 N N . GLY B 1 507 ? 2.361 -15.086 -7.957 1 88.06 507 GLY B N 1
ATOM 9080 C CA . GLY B 1 507 ? 3.092 -15.539 -9.133 1 88.06 507 GLY B CA 1
ATOM 9081 C C . GLY B 1 507 ? 3.463 -14.406 -10.07 1 88.06 507 GLY B C 1
ATOM 9082 O O . GLY B 1 507 ? 4.527 -13.805 -9.938 1 88.06 507 GLY B O 1
ATOM 9083 N N . SER B 1 508 ? 2.508 -13.844 -10.789 1 74.69 508 SER B N 1
ATOM 9084 C CA . SER B 1 508 ? 2.727 -12.898 -11.883 1 74.69 508 SER B CA 1
ATOM 9085 C C . SER B 1 508 ? 3.365 -11.609 -11.383 1 74.69 508 SER B C 1
ATOM 9087 O O . SER B 1 508 ? 4.238 -11.047 -12.047 1 74.69 508 SER B O 1
ATOM 9089 N N . LEU B 1 509 ? 3.053 -11.211 -10.164 1 76 509 LEU B N 1
ATOM 9090 C CA . LEU B 1 509 ? 3.557 -9.93 -9.672 1 76 509 LEU B CA 1
ATOM 9091 C C . LEU B 1 509 ? 4.723 -10.133 -8.711 1 76 509 LEU B C 1
ATOM 9093 O O . LEU B 1 509 ? 5.469 -9.195 -8.43 1 76 509 LEU B O 1
ATOM 9097 N N . GLY B 1 510 ? 4.848 -11.352 -8.219 1 87.88 510 GLY B N 1
ATOM 9098 C CA . GLY B 1 510 ? 5.945 -11.633 -7.309 1 87.88 510 GLY B CA 1
ATOM 9099 C C . GLY B 1 510 ? 5.953 -10.734 -6.09 1 87.88 510 GLY B C 1
ATOM 9100 O O . GLY B 1 510 ? 6.977 -10.133 -5.758 1 87.88 510 GLY B O 1
ATOM 9101 N N . VAL B 1 511 ? 4.891 -10.633 -5.391 1 88.62 511 VAL B N 1
ATOM 9102 C CA . VAL B 1 511 ? 4.719 -9.695 -4.285 1 88.62 511 VAL B CA 1
ATOM 9103 C C . VAL B 1 511 ? 5.285 -10.297 -3.002 1 88.62 511 VAL B C 1
ATOM 9105 O O . VAL B 1 511 ? 4.711 -11.227 -2.438 1 88.62 511 VAL B O 1
ATOM 9108 N N . MET B 1 512 ? 6.348 -9.734 -2.559 1 95 512 MET B N 1
ATOM 9109 C CA . MET B 1 512 ? 6.844 -10.125 -1.241 1 95 512 MET B CA 1
ATOM 9110 C C . MET B 1 512 ? 5.898 -9.656 -0.142 1 95 512 MET B C 1
ATOM 9112 O O . MET B 1 512 ? 5.184 -8.664 -0.315 1 95 512 MET B O 1
ATOM 9116 N N . GLY B 1 513 ? 5.852 -10.383 0.936 1 96.06 513 GLY B N 1
ATOM 9117 C CA . GLY B 1 513 ? 5.016 -9.984 2.059 1 96.06 513 GLY B CA 1
ATOM 9118 C C . GLY B 1 513 ? 3.586 -10.477 1.943 1 96.06 513 GLY B C 1
ATOM 9119 O O . GLY B 1 513 ? 2.787 -10.297 2.865 1 96.06 513 GLY B O 1
ATOM 9120 N N . ALA B 1 514 ? 3.271 -11.18 0.882 1 95.25 514 ALA B N 1
ATOM 9121 C CA . ALA B 1 514 ? 1.897 -11.617 0.648 1 95.25 514 ALA B CA 1
ATOM 9122 C C . ALA B 1 514 ? 1.591 -12.898 1.412 1 95.25 514 ALA B C 1
ATOM 9124 O O . ALA B 1 514 ? 0.425 -13.258 1.593 1 95.25 514 ALA B O 1
ATOM 9125 N N . GLY B 1 515 ? 2.547 -13.594 1.914 1 98.12 515 GLY B N 1
ATOM 9126 C CA . GLY B 1 515 ? 2.385 -14.922 2.488 1 98.12 515 GLY B CA 1
ATOM 9127 C C . GLY B 1 515 ? 1.445 -14.945 3.678 1 98.12 515 GLY B C 1
ATOM 9128 O O . GLY B 1 515 ? 0.447 -15.672 3.674 1 98.12 515 GLY B O 1
ATOM 9129 N N . LEU B 1 516 ? 1.741 -14.133 4.688 1 98.44 516 LEU B N 1
ATOM 9130 C CA . LEU B 1 516 ? 0.945 -14.141 5.91 1 98.44 516 LEU B CA 1
ATOM 9131 C C . LEU B 1 516 ? -0.488 -13.703 5.629 1 98.44 516 LEU B C 1
ATOM 9133 O O . LEU B 1 516 ? -1.438 -14.352 6.066 1 98.44 516 LEU B O 1
ATOM 9137 N N . PRO B 1 517 ? -0.68 -12.625 4.852 1 97.12 517 PRO B N 1
ATOM 9138 C CA . PRO B 1 517 ? -2.055 -12.273 4.488 1 97.12 517 PRO B CA 1
ATOM 9139 C C . PRO B 1 517 ? -2.779 -13.398 3.76 1 97.12 517 PRO B C 1
ATOM 9141 O O . PRO B 1 517 ? -3.955 -13.664 4.031 1 97.12 517 PRO B O 1
ATOM 9144 N N . PHE B 1 518 ? -2.098 -14.117 2.871 1 97.88 518 PHE B N 1
ATOM 9145 C CA . PHE B 1 518 ? -2.697 -15.258 2.182 1 97.88 518 PHE B CA 1
ATOM 9146 C C . PHE B 1 518 ? -3.074 -16.359 3.17 1 97.88 518 PHE B C 1
ATOM 9148 O O . PHE B 1 518 ? -4.16 -16.922 3.082 1 97.88 518 PHE B O 1
ATOM 9155 N N . CYS B 1 519 ? -2.246 -16.625 4.078 1 98.62 519 CYS B N 1
ATOM 9156 C CA . CYS B 1 519 ? -2.457 -17.672 5.07 1 98.62 519 CYS B CA 1
ATOM 9157 C C . CYS B 1 519 ? -3.656 -17.359 5.957 1 98.62 519 CYS B C 1
ATOM 9159 O O . CYS B 1 519 ? -4.48 -18.234 6.234 1 98.62 519 CYS B O 1
ATOM 9161 N N . ILE B 1 520 ? -3.74 -16.094 6.391 1 98.12 520 ILE B N 1
ATOM 9162 C CA . ILE B 1 520 ? -4.863 -15.617 7.195 1 98.12 520 ILE B CA 1
ATOM 9163 C C . ILE B 1 520 ? -6.156 -15.742 6.395 1 98.12 520 ILE B C 1
ATOM 9165 O O . ILE B 1 520 ? -7.152 -16.281 6.887 1 98.12 520 ILE B O 1
ATOM 9169 N N . GLY B 1 521 ? -6.082 -15.258 5.102 1 96.94 521 GLY B N 1
ATOM 9170 C CA . GLY B 1 521 ? -7.254 -15.344 4.246 1 96.94 521 GLY B CA 1
ATOM 9171 C C . GLY B 1 521 ? -7.738 -16.766 4.039 1 96.94 521 GLY B C 1
ATOM 9172 O O . GLY B 1 521 ? -8.938 -17.031 4.086 1 96.94 521 GLY B O 1
ATOM 9173 N N . ALA B 1 522 ? -6.836 -17.688 3.859 1 97.19 522 ALA B N 1
ATOM 9174 C CA . ALA B 1 522 ? -7.184 -19.094 3.65 1 97.19 522 ALA B CA 1
ATOM 9175 C C . ALA B 1 522 ? -7.848 -19.688 4.891 1 97.19 522 ALA B C 1
ATOM 9177 O O . ALA B 1 522 ? -8.867 -20.375 4.785 1 97.19 522 ALA B O 1
ATOM 9178 N N . GLN B 1 523 ? -7.305 -19.375 6.09 1 97.94 523 GLN B N 1
ATOM 9179 C CA . GLN B 1 523 ? -7.836 -19.906 7.344 1 97.94 523 GLN B CA 1
ATOM 9180 C C . GLN B 1 523 ? -9.234 -19.359 7.617 1 97.94 523 GLN B C 1
ATOM 9182 O O . GLN B 1 523 ? -10.117 -20.094 8.07 1 97.94 523 GLN B O 1
ATOM 9187 N N . VAL B 1 524 ? -9.406 -18.094 7.336 1 96.44 524 VAL B N 1
ATOM 9188 C CA . VAL B 1 524 ? -10.711 -17.469 7.555 1 96.44 524 VAL B CA 1
ATOM 9189 C C . VAL B 1 524 ? -11.734 -18.062 6.582 1 96.44 524 VAL B C 1
ATOM 9191 O O . VAL B 1 524 ? -12.875 -18.344 6.961 1 96.44 524 VAL B O 1
ATOM 9194 N N . ALA B 1 525 ? -11.32 -18.359 5.336 1 94.19 525 ALA B N 1
ATOM 9195 C CA . ALA B 1 525 ? -12.211 -18.906 4.305 1 94.19 525 ALA B CA 1
ATOM 9196 C C . ALA B 1 525 ? -12.523 -20.375 4.562 1 94.19 525 ALA B C 1
ATOM 9198 O O . ALA B 1 525 ? -13.617 -20.844 4.238 1 94.19 525 ALA B O 1
ATOM 9199 N N . LYS B 1 526 ? -11.547 -21.062 5.086 1 96.06 526 LYS B N 1
ATOM 9200 C CA . LYS B 1 526 ? -11.672 -22.484 5.426 1 96.06 526 LYS B CA 1
ATOM 9201 C C . LYS B 1 526 ? -11.258 -22.734 6.871 1 96.06 526 LYS B C 1
ATOM 9203 O O . LYS B 1 526 ? -10.156 -23.219 7.129 1 96.06 526 LYS B O 1
ATOM 9208 N N . PRO B 1 527 ? -12.148 -22.594 7.773 1 95.5 527 PRO B N 1
ATOM 9209 C CA . PRO B 1 527 ? -11.805 -22.609 9.195 1 95.5 527 PRO B CA 1
ATOM 9210 C C . PRO B 1 527 ? -11.266 -23.969 9.656 1 95.5 527 PRO B C 1
ATOM 9212 O O . PRO B 1 527 ? -10.508 -24.031 10.633 1 95.5 527 PRO B O 1
ATOM 9215 N N . ASP B 1 528 ? -11.586 -25.047 8.883 1 95.25 528 ASP B N 1
ATOM 9216 C CA . ASP B 1 528 ? -11.188 -26.375 9.336 1 95.25 528 ASP B CA 1
ATOM 9217 C C . ASP B 1 528 ? -9.93 -26.844 8.617 1 95.25 528 ASP B C 1
ATOM 9219 O O . ASP B 1 528 ? -9.422 -27.938 8.891 1 95.25 528 ASP B O 1
ATOM 9223 N N . CYS B 1 529 ? -9.398 -26.062 7.809 1 96.88 529 CYS B N 1
ATOM 9224 C CA . CYS B 1 529 ? -8.219 -26.469 7.051 1 96.88 529 CYS B CA 1
ATOM 9225 C C . CYS B 1 529 ? -6.961 -26.375 7.902 1 96.88 529 CYS B C 1
ATOM 9227 O O . CYS B 1 529 ? -6.969 -25.734 8.961 1 96.88 529 CYS B O 1
ATOM 9229 N N . LEU B 1 530 ? -5.969 -27.125 7.543 1 98.12 530 LEU B N 1
ATOM 9230 C CA . LEU B 1 530 ? -4.613 -26.875 8.016 1 98.12 530 LEU B CA 1
ATOM 9231 C C . LEU B 1 530 ? -3.924 -25.812 7.152 1 98.12 530 LEU B C 1
ATOM 9233 O O . LEU B 1 530 ? -3.533 -26.094 6.016 1 98.12 530 LEU B O 1
ATOM 9237 N N . SER B 1 531 ? -3.857 -24.609 7.695 1 98.38 531 SER B N 1
ATOM 9238 C CA . SER B 1 531 ? -3.244 -23.5 6.973 1 98.38 531 SER B CA 1
ATOM 9239 C C . SER B 1 531 ? -1.784 -23.312 7.371 1 98.38 531 SER B C 1
ATOM 9241 O O . SER B 1 531 ? -1.484 -23.016 8.523 1 98.38 531 SER B O 1
ATOM 9243 N N . ILE B 1 532 ? -0.882 -23.484 6.414 1 98.88 532 ILE B N 1
ATOM 9244 C CA . ILE B 1 532 ? 0.557 -23.438 6.648 1 98.88 532 ILE B CA 1
ATOM 9245 C C . ILE B 1 532 ? 1.164 -22.266 5.883 1 98.88 532 ILE B C 1
ATOM 9247 O O . ILE B 1 532 ? 0.875 -22.078 4.699 1 98.88 532 ILE B O 1
ATOM 9251 N N . LEU B 1 533 ? 1.938 -21.484 6.57 1 98.94 533 LEU B N 1
ATOM 9252 C CA . LEU B 1 533 ? 2.738 -20.438 5.934 1 98.94 533 LEU B CA 1
ATOM 9253 C C . LEU B 1 533 ? 4.199 -20.859 5.832 1 98.94 533 LEU B C 1
ATOM 9255 O O . LEU B 1 533 ? 4.801 -21.281 6.824 1 98.94 533 LEU B O 1
ATOM 9259 N N . ILE B 1 534 ? 4.723 -20.828 4.676 1 98.94 534 ILE B N 1
ATOM 9260 C CA . ILE B 1 534 ? 6.16 -20.922 4.445 1 98.94 534 ILE B CA 1
ATOM 9261 C C . ILE B 1 534 ? 6.676 -19.609 3.859 1 98.94 534 ILE B C 1
ATOM 9263 O O . ILE B 1 534 ? 6.391 -19.281 2.705 1 98.94 534 ILE B O 1
ATOM 9267 N N . ASP B 1 535 ? 7.402 -18.859 4.652 1 98.75 535 ASP B N 1
ATOM 9268 C CA . ASP B 1 535 ? 7.848 -17.547 4.234 1 98.75 535 ASP B CA 1
ATOM 9269 C C . ASP B 1 535 ? 9.336 -17.344 4.523 1 98.75 535 ASP B C 1
ATOM 9271 O O . ASP B 1 535 ? 9.922 -18.078 5.316 1 98.75 535 ASP B O 1
ATOM 9275 N N . GLY B 1 536 ? 9.953 -16.469 3.736 1 98.56 536 GLY B N 1
ATOM 9276 C CA . GLY B 1 536 ? 11.305 -16.031 4.062 1 98.56 536 GLY B CA 1
ATOM 9277 C C . GLY B 1 536 ? 11.328 -14.945 5.121 1 98.56 536 GLY B C 1
ATOM 9278 O O . GLY B 1 536 ? 10.32 -14.273 5.359 1 98.56 536 GLY B O 1
ATOM 9279 N N . ASP B 1 537 ? 12.523 -14.781 5.742 1 98.06 537 ASP B N 1
ATOM 9280 C CA . ASP B 1 537 ? 12.641 -13.773 6.785 1 98.06 537 ASP B CA 1
ATOM 9281 C C . ASP B 1 537 ? 12.352 -12.375 6.238 1 98.06 537 ASP B C 1
ATOM 9283 O O . ASP B 1 537 ? 11.641 -11.594 6.867 1 98.06 537 ASP B O 1
ATOM 9287 N N . GLY B 1 538 ? 12.891 -12.062 5.035 1 96.94 538 GLY B N 1
ATOM 9288 C CA . GLY B 1 538 ? 12.633 -10.758 4.438 1 96.94 538 GLY B CA 1
ATOM 9289 C C . GLY B 1 538 ? 11.172 -10.547 4.086 1 96.94 538 GLY B C 1
ATOM 9290 O O . GLY B 1 538 ? 10.609 -9.492 4.391 1 96.94 538 GLY B O 1
ATOM 9291 N N . SER B 1 539 ? 10.562 -11.5 3.406 1 97.25 539 SER B N 1
ATOM 9292 C CA . SER B 1 539 ? 9.164 -11.414 2.984 1 97.25 539 SER B CA 1
ATOM 9293 C C . SER B 1 539 ? 8.227 -11.32 4.184 1 97.25 539 SER B C 1
ATOM 9295 O O . SER B 1 539 ? 7.324 -10.484 4.207 1 97.25 539 SER B O 1
ATOM 9297 N N . PHE B 1 540 ? 8.422 -12.086 5.266 1 98.31 540 PHE B N 1
ATOM 9298 C CA . PHE B 1 540 ? 7.605 -12.078 6.473 1 98.31 540 PHE B CA 1
ATOM 9299 C C . PHE B 1 540 ? 7.699 -10.727 7.172 1 98.31 540 PHE B C 1
ATOM 9301 O O . PHE B 1 540 ? 6.711 -10.234 7.727 1 98.31 540 PHE B O 1
ATOM 9308 N N . GLY B 1 541 ? 8.867 -10.195 7.098 1 97.12 541 GLY B N 1
ATOM 9309 C CA . GLY B 1 541 ? 9.109 -8.914 7.754 1 97.12 541 GLY B CA 1
ATOM 9310 C C . GLY B 1 541 ? 8.297 -7.777 7.168 1 97.12 541 GLY B C 1
ATOM 9311 O O . GLY B 1 541 ? 8.086 -6.758 7.824 1 97.12 541 GLY B O 1
ATOM 9312 N N . MET B 1 542 ? 7.773 -7.957 6.031 1 96.06 542 MET B N 1
ATOM 9313 C CA . MET B 1 542 ? 7.062 -6.879 5.348 1 96.06 542 MET B CA 1
ATOM 9314 C C . MET B 1 542 ? 5.629 -6.77 5.855 1 96.06 542 MET B C 1
ATOM 9316 O O . MET B 1 542 ? 4.988 -5.73 5.691 1 96.06 542 MET B O 1
ATOM 9320 N N . THR B 1 543 ? 5.074 -7.855 6.484 1 96.44 543 THR B N 1
ATOM 9321 C CA . THR B 1 543 ? 3.68 -7.805 6.914 1 96.44 543 THR B CA 1
ATOM 9322 C C . THR B 1 543 ? 3.508 -8.469 8.273 1 96.44 543 THR B C 1
ATOM 9324 O O . THR B 1 543 ? 2.414 -8.922 8.617 1 96.44 543 THR B O 1
ATOM 9327 N N . ASN B 1 544 ? 4.527 -8.57 9.062 1 97.19 544 ASN B N 1
ATOM 9328 C CA . ASN B 1 544 ? 4.449 -9.305 10.32 1 97.19 544 ASN B CA 1
ATOM 9329 C C . ASN B 1 544 ? 3.555 -8.594 11.328 1 97.19 544 ASN B C 1
ATOM 9331 O O . ASN B 1 544 ? 3.162 -9.188 12.344 1 97.19 544 ASN B O 1
ATOM 9335 N N . MET B 1 545 ? 3.162 -7.316 11.047 1 94.94 545 MET B N 1
ATOM 9336 C CA . MET B 1 545 ? 2.223 -6.633 11.93 1 94.94 545 MET B CA 1
ATOM 9337 C C . MET B 1 545 ? 0.872 -7.344 11.945 1 94.94 545 MET B C 1
ATOM 9339 O O . MET B 1 545 ? 0.086 -7.176 12.875 1 94.94 545 MET B O 1
ATOM 9343 N N . ASP B 1 546 ? 0.596 -8.219 10.945 1 96.44 546 ASP B N 1
ATOM 9344 C CA . ASP B 1 546 ? -0.669 -8.938 10.852 1 96.44 546 ASP B CA 1
ATOM 9345 C C . ASP B 1 546 ? -0.736 -10.062 11.883 1 96.44 546 ASP B C 1
ATOM 9347 O O . ASP B 1 546 ? -1.784 -10.688 12.062 1 96.44 546 ASP B O 1
ATOM 9351 N N . LEU B 1 547 ? 0.356 -10.289 12.586 1 98.31 547 LEU B N 1
ATOM 9352 C CA . LEU B 1 547 ? 0.285 -11.18 13.734 1 98.31 547 LEU B CA 1
ATOM 9353 C C . LEU B 1 547 ? -0.789 -10.719 14.719 1 98.31 547 LEU B C 1
ATOM 9355 O O . LEU B 1 547 ? -1.379 -11.539 15.43 1 98.31 547 LEU B O 1
ATOM 9359 N N . GLN B 1 548 ? -1.002 -9.414 14.695 1 97.06 548 GLN B N 1
ATOM 9360 C CA . GLN B 1 548 ? -2.072 -8.875 15.531 1 97.06 548 GLN B CA 1
ATOM 9361 C C . GLN B 1 548 ? -3.424 -9.477 15.141 1 97.06 548 GLN B C 1
ATOM 9363 O O . GLN B 1 548 ? -4.25 -9.766 16.016 1 97.06 548 GLN B O 1
ATOM 9368 N N . THR B 1 549 ? -3.666 -9.633 13.844 1 96.12 549 THR B N 1
ATOM 9369 C CA . THR B 1 549 ? -4.898 -10.227 13.344 1 96.12 549 THR B CA 1
ATOM 9370 C C . THR B 1 549 ? -4.977 -11.703 13.727 1 96.12 549 THR B C 1
ATOM 9372 O O . THR B 1 549 ? -6.031 -12.195 14.133 1 96.12 549 THR B O 1
ATOM 9375 N N . VAL B 1 550 ? -3.883 -12.383 13.633 1 98.31 550 VAL B N 1
ATOM 9376 C CA . VAL B 1 550 ? -3.818 -13.789 14 1 98.31 550 VAL B CA 1
ATOM 9377 C C . VAL B 1 550 ? -4.215 -13.969 15.461 1 98.31 550 VAL B C 1
ATOM 9379 O O . VAL B 1 550 ? -5.027 -14.828 15.797 1 98.31 550 VAL B O 1
ATOM 9382 N N . LYS B 1 551 ? -3.656 -13.102 16.297 1 97.75 551 LYS B N 1
ATOM 9383 C CA . LYS B 1 551 ? -3.934 -13.188 17.719 1 97.75 551 LYS B CA 1
ATOM 9384 C C . LYS B 1 551 ? -5.375 -12.789 18.031 1 97.75 551 LYS B C 1
ATOM 9386 O O . LYS B 1 551 ? -6.062 -13.469 18.797 1 97.75 551 LYS B O 1
ATOM 9391 N N . ARG B 1 552 ? -5.82 -11.711 17.422 1 95.31 552 ARG B N 1
ATOM 9392 C CA . ARG B 1 552 ? -7.16 -11.188 17.672 1 95.31 552 ARG B CA 1
ATOM 9393 C C . ARG B 1 552 ? -8.219 -12.266 17.438 1 95.31 552 ARG B C 1
ATOM 9395 O O . ARG B 1 552 ? -9.148 -12.414 18.234 1 95.31 552 ARG B O 1
ATOM 9402 N N . TYR B 1 553 ? -8.055 -13.07 16.406 1 95.62 553 TYR B N 1
ATOM 9403 C CA . TYR B 1 553 ? -9.07 -14.047 16.047 1 95.62 553 TYR B CA 1
ATOM 9404 C C . TYR B 1 553 ? -8.625 -15.461 16.391 1 95.62 553 TYR B C 1
ATOM 9406 O O . TYR B 1 553 ? -9.297 -16.438 16.047 1 95.62 553 TYR B O 1
ATOM 9414 N N . GLN B 1 554 ? -7.508 -15.547 16.984 1 96.38 554 GLN B N 1
ATOM 9415 C CA . GLN B 1 554 ? -6.953 -16.828 17.406 1 96.38 554 GLN B CA 1
ATOM 9416 C C . GLN B 1 554 ? -6.949 -17.828 16.25 1 96.38 554 GLN B C 1
ATOM 9418 O O . GLN B 1 554 ? -7.449 -18.953 16.391 1 96.38 554 GLN B O 1
ATOM 9423 N N . LEU B 1 555 ? -6.496 -17.422 15.109 1 97.94 555 LEU B N 1
ATOM 9424 C CA . LEU B 1 555 ? -6.449 -18.281 13.93 1 97.94 555 LEU B CA 1
ATOM 9425 C C . LEU B 1 555 ? -5.355 -19.328 14.078 1 97.94 555 LEU B C 1
ATOM 9427 O O . LEU B 1 555 ? -4.195 -19 14.32 1 97.94 555 LEU B O 1
ATOM 9431 N N . PRO B 1 556 ? -5.688 -20.578 13.93 1 98.38 556 PRO B N 1
ATOM 9432 C CA . PRO B 1 556 ? -4.688 -21.625 14.148 1 98.38 556 PRO B CA 1
ATOM 9433 C C . PRO B 1 556 ? -3.764 -21.828 12.953 1 98.38 556 PRO B C 1
ATOM 9435 O O . PRO B 1 556 ? -3.533 -22.953 12.531 1 98.38 556 PRO B O 1
ATOM 9438 N N . VAL B 1 557 ? -3.16 -20.797 12.492 1 98.62 557 VAL B N 1
ATOM 9439 C CA . VAL B 1 557 ? -2.246 -20.859 11.359 1 98.62 557 VAL B CA 1
ATOM 9440 C C . VAL B 1 557 ? -0.879 -21.359 11.82 1 98.62 557 VAL B C 1
ATOM 9442 O O . VAL B 1 557 ? -0.461 -21.078 12.945 1 98.62 557 VAL B O 1
ATOM 9445 N N . LYS B 1 558 ? -0.203 -22.109 10.977 1 98.94 558 LYS B N 1
ATOM 9446 C CA . LYS B 1 558 ? 1.14 -22.625 11.227 1 98.94 558 LYS B CA 1
ATOM 9447 C C . LYS B 1 558 ? 2.178 -21.875 10.391 1 98.94 558 LYS B C 1
ATOM 9449 O O . LYS B 1 558 ? 2.291 -22.109 9.18 1 98.94 558 LYS B O 1
ATOM 9454 N N . MET B 1 559 ? 2.977 -21.078 11.086 1 98.94 559 MET B N 1
ATOM 9455 C CA . MET B 1 559 ? 3.857 -20.156 10.359 1 98.94 559 MET B CA 1
ATOM 9456 C C . MET B 1 559 ? 5.309 -20.625 10.453 1 98.94 559 MET B C 1
ATOM 9458 O O . MET B 1 559 ? 5.852 -20.781 11.547 1 98.94 559 MET B O 1
ATOM 9462 N N . ALA B 1 560 ? 5.934 -20.812 9.305 1 98.94 560 ALA B N 1
ATOM 9463 C CA . ALA B 1 560 ? 7.348 -21.172 9.219 1 98.94 560 ALA B CA 1
ATOM 9464 C C . ALA B 1 560 ? 8.156 -20.062 8.547 1 98.94 560 ALA B C 1
ATOM 9466 O O . ALA B 1 560 ? 7.871 -19.672 7.414 1 98.94 560 ALA B O 1
ATOM 9467 N N . ILE B 1 561 ? 9.164 -19.594 9.258 1 98.81 561 ILE B N 1
ATOM 9468 C CA . ILE B 1 561 ? 10.062 -18.594 8.711 1 98.81 561 ILE B CA 1
ATOM 9469 C C . ILE B 1 561 ? 11.398 -19.234 8.352 1 98.81 561 ILE B C 1
ATOM 9471 O O . ILE B 1 561 ? 12.094 -19.766 9.219 1 98.81 561 ILE B O 1
ATOM 9475 N N . MET B 1 562 ? 11.656 -19.234 7.082 1 98.88 562 MET B N 1
ATOM 9476 C CA . MET B 1 562 ? 12.992 -19.625 6.633 1 98.88 562 MET B CA 1
ATOM 9477 C C . MET B 1 562 ? 13.977 -18.469 6.812 1 98.88 562 MET B C 1
ATOM 9479 O O . MET B 1 562 ? 14.156 -17.656 5.91 1 98.88 562 MET B O 1
ATOM 9483 N N . ASN B 1 563 ? 14.711 -18.5 7.945 1 98.62 563 ASN B N 1
ATOM 9484 C CA . ASN B 1 563 ? 15.562 -17.391 8.359 1 98.62 563 ASN B CA 1
ATOM 9485 C C . ASN B 1 563 ? 17.016 -17.609 7.934 1 98.62 563 ASN B C 1
ATOM 9487 O O . ASN B 1 563 ? 17.781 -18.25 8.648 1 98.62 563 ASN B O 1
ATOM 9491 N N . ASP B 1 564 ? 17.375 -17.031 6.809 1 97.44 564 ASP B N 1
ATOM 9492 C CA . ASP B 1 564 ? 18.766 -17.141 6.363 1 97.44 564 ASP B CA 1
ATOM 9493 C C . ASP B 1 564 ? 19.484 -15.789 6.453 1 97.44 564 ASP B C 1
ATOM 9495 O O . ASP B 1 564 ? 20.641 -15.664 6.043 1 97.44 564 ASP B O 1
ATOM 9499 N N . GLY B 1 565 ? 18.719 -14.82 6.902 1 96.94 565 GLY B N 1
ATOM 9500 C CA . GLY B 1 565 ? 19.312 -13.516 7.18 1 96.94 565 GLY B CA 1
ATOM 9501 C C . GLY B 1 565 ? 19.609 -12.711 5.93 1 96.94 565 GLY B C 1
ATOM 9502 O O . GLY B 1 565 ? 20.344 -11.734 5.977 1 96.94 565 GLY B O 1
ATOM 9503 N N . ARG B 1 566 ? 18.984 -13.133 4.777 1 95.19 566 ARG B N 1
ATOM 9504 C CA . ARG B 1 566 ? 19.328 -12.477 3.518 1 95.19 566 ARG B CA 1
ATOM 9505 C C . ARG B 1 566 ? 18.125 -12.445 2.576 1 95.19 566 ARG B C 1
ATOM 9507 O O . ARG B 1 566 ? 17.203 -13.242 2.715 1 95.19 566 ARG B O 1
ATOM 9514 N N . GLN B 1 567 ? 18.172 -11.344 1.701 1 95.62 567 GLN B N 1
ATOM 9515 C CA . GLN B 1 567 ? 17.422 -11.461 0.461 1 95.62 567 GLN B CA 1
ATOM 9516 C C . GLN B 1 567 ? 18.125 -12.391 -0.526 1 95.62 567 GLN B C 1
ATOM 9518 O O . GLN B 1 567 ? 18.672 -11.93 -1.529 1 95.62 567 GLN B O 1
ATOM 9523 N N . GLN B 1 568 ? 17.984 -13.617 -0.242 1 95.25 568 GLN B N 1
ATOM 9524 C CA . GLN B 1 568 ? 18.906 -14.602 -0.8 1 95.25 568 GLN B CA 1
ATOM 9525 C C . GLN B 1 568 ? 18.766 -14.695 -2.316 1 95.25 568 GLN B C 1
ATOM 9527 O O . GLN B 1 568 ? 19.766 -14.852 -3.031 1 95.25 568 GLN B O 1
ATOM 9532 N N . MET B 1 569 ? 17.562 -14.664 -2.852 1 93.75 569 MET B N 1
ATOM 9533 C CA . MET B 1 569 ? 17.391 -14.719 -4.301 1 93.75 569 MET B CA 1
ATOM 9534 C C . MET B 1 569 ? 18.094 -13.539 -4.977 1 93.75 569 MET B C 1
ATOM 9536 O O . MET B 1 569 ? 18.797 -13.719 -5.969 1 93.75 569 MET B O 1
ATOM 9540 N N . VAL B 1 570 ? 17.922 -12.344 -4.438 1 91.69 570 VAL B N 1
ATOM 9541 C CA . VAL B 1 570 ? 18.547 -11.148 -4.988 1 91.69 570 VAL B CA 1
ATOM 9542 C C . VAL B 1 570 ? 20.062 -11.203 -4.785 1 91.69 570 VAL B C 1
ATOM 9544 O O . VAL B 1 570 ? 20.828 -10.734 -5.629 1 91.69 570 VAL B O 1
ATOM 9547 N N . TRP B 1 571 ? 20.438 -11.727 -3.66 1 91.69 571 TRP B N 1
ATOM 9548 C CA . TRP B 1 571 ? 21.859 -11.914 -3.414 1 91.69 571 TRP B CA 1
ATOM 9549 C C . TRP B 1 571 ? 22.5 -12.758 -4.516 1 91.69 571 TRP B C 1
ATOM 9551 O O . TRP B 1 571 ? 23.562 -12.414 -5.035 1 91.69 571 TRP B O 1
ATOM 9561 N N . ILE B 1 572 ? 21.844 -13.828 -4.902 1 88.88 572 ILE B N 1
ATOM 9562 C CA . ILE B 1 572 ? 22.328 -14.711 -5.957 1 88.88 572 ILE B CA 1
ATOM 9563 C C . ILE B 1 572 ? 22.406 -13.938 -7.277 1 88.88 572 ILE B C 1
ATOM 9565 O O . ILE B 1 572 ? 23.375 -14.062 -8.023 1 88.88 572 ILE B O 1
ATOM 9569 N N . TRP B 1 573 ? 21.391 -13.156 -7.535 1 84.94 573 TRP B N 1
ATOM 9570 C CA . TRP B 1 573 ? 21.375 -12.391 -8.781 1 84.94 573 TRP B CA 1
ATOM 9571 C C . TRP B 1 573 ? 22.516 -11.383 -8.812 1 84.94 573 TRP B C 1
ATOM 9573 O O . TRP B 1 573 ? 23.156 -11.18 -9.852 1 84.94 573 TRP B O 1
ATOM 9583 N N . GLN B 1 574 ? 22.734 -10.766 -7.684 1 84.81 574 GLN B N 1
ATOM 9584 C CA . GLN B 1 574 ? 23.812 -9.797 -7.621 1 84.81 574 GLN B CA 1
ATOM 9585 C C . GLN B 1 574 ? 25.172 -10.477 -7.773 1 84.81 574 GLN B C 1
ATOM 9587 O O . GLN B 1 574 ? 26.094 -9.922 -8.383 1 84.81 574 GLN B O 1
ATOM 9592 N N . ARG B 1 575 ? 25.234 -11.648 -7.301 1 85.12 575 ARG B N 1
ATOM 9593 C CA . ARG B 1 575 ? 26.469 -12.422 -7.434 1 85.12 575 ARG B CA 1
ATOM 9594 C C . ARG B 1 575 ? 26.703 -12.82 -8.891 1 85.12 575 ARG B C 1
ATOM 9596 O O . ARG B 1 575 ? 27.828 -12.703 -9.391 1 85.12 575 ARG B O 1
ATOM 9603 N N . LEU B 1 576 ? 25.672 -13.219 -9.547 1 82.12 576 LEU B N 1
ATOM 9604 C CA . LEU B 1 576 ? 25.797 -13.82 -10.867 1 82.12 576 LEU B CA 1
ATOM 9605 C C . LEU B 1 576 ? 25.828 -12.742 -11.953 1 82.12 576 LEU B C 1
ATOM 9607 O O . LEU B 1 576 ? 26.516 -12.898 -12.961 1 82.12 576 LEU B O 1
ATOM 9611 N N . PHE B 1 577 ? 25.094 -11.664 -11.664 1 77.81 577 PHE B N 1
ATOM 9612 C CA . PHE B 1 577 ? 24.875 -10.758 -12.781 1 77.81 577 PHE B CA 1
ATOM 9613 C C . PHE B 1 577 ? 25.516 -9.398 -12.508 1 77.81 577 PHE B C 1
ATOM 9615 O O . PHE B 1 577 ? 25.672 -8.586 -13.422 1 77.81 577 PHE B O 1
ATOM 9622 N N . PHE B 1 578 ? 25.969 -9.164 -11.273 1 80.19 578 PHE B N 1
ATOM 9623 C CA . PHE B 1 578 ? 26.516 -7.844 -10.953 1 80.19 578 PHE B CA 1
ATOM 9624 C C . PHE B 1 578 ? 27.875 -7.961 -10.281 1 80.19 578 PHE B C 1
ATOM 9626 O O . PHE B 1 578 ? 28.203 -7.164 -9.398 1 80.19 578 PHE B O 1
ATOM 9633 N N . ASP B 1 579 ? 28.594 -8.922 -10.648 1 80.5 579 ASP B N 1
ATOM 9634 C CA . ASP B 1 579 ? 29.984 -9.133 -10.266 1 80.5 579 ASP B CA 1
ATOM 9635 C C . ASP B 1 579 ? 30.141 -9.164 -8.742 1 80.5 579 ASP B C 1
ATOM 9637 O O . ASP B 1 579 ? 31.094 -8.602 -8.203 1 80.5 579 ASP B O 1
ATOM 9641 N N . GLY B 1 580 ? 29.094 -9.633 -8.086 1 81.31 580 GLY B N 1
ATOM 9642 C CA . GLY B 1 580 ? 29.172 -9.797 -6.648 1 81.31 580 GLY B CA 1
ATOM 9643 C C . GLY B 1 580 ? 29.062 -8.492 -5.887 1 81.31 580 GLY B C 1
ATOM 9644 O O . GLY B 1 580 ? 29.547 -8.383 -4.758 1 81.31 580 GLY B O 1
ATOM 9645 N N . ARG B 1 581 ? 28.625 -7.441 -6.57 1 87.75 581 ARG B N 1
ATOM 9646 C CA . ARG B 1 581 ? 28.297 -6.215 -5.848 1 87.75 581 ARG B CA 1
ATOM 9647 C C . ARG B 1 581 ? 27 -6.371 -5.059 1 87.75 581 ARG B C 1
ATOM 9649 O O . ARG B 1 581 ? 25.922 -6.379 -5.637 1 87.75 581 ARG B O 1
ATOM 9656 N N . TYR B 1 582 ? 27.156 -6.516 -3.754 1 89.12 582 TYR B N 1
ATOM 9657 C CA . TYR B 1 582 ? 26 -6.781 -2.896 1 89.12 582 TYR B CA 1
ATOM 9658 C C . TYR B 1 582 ? 25.469 -5.496 -2.277 1 89.12 582 TYR B C 1
ATOM 9660 O O . TYR B 1 582 ? 26.188 -4.801 -1.558 1 89.12 582 TYR B O 1
ATOM 9668 N N . ILE B 1 583 ? 24.281 -5.195 -2.674 1 89.81 583 ILE B N 1
ATOM 9669 C CA . ILE B 1 583 ? 23.641 -3.984 -2.168 1 89.81 583 ILE B CA 1
ATOM 9670 C C . ILE B 1 583 ? 22.312 -4.336 -1.512 1 89.81 583 ILE B C 1
ATOM 9672 O O . ILE B 1 583 ? 21.438 -4.93 -2.146 1 89.81 583 ILE B O 1
ATOM 9676 N N . SER B 1 584 ? 22.094 -4.012 -0.179 1 90.12 584 SER B N 1
ATOM 9677 C CA . SER B 1 584 ? 20.828 -4.074 0.549 1 90.12 584 SER B CA 1
ATOM 9678 C C . SER B 1 584 ? 20.266 -5.492 0.563 1 90.12 584 SER B C 1
ATOM 9680 O O . SER B 1 584 ? 19.062 -5.688 0.429 1 90.12 584 SER B O 1
ATOM 9682 N N . VAL B 1 585 ? 21.062 -6.523 0.678 1 93.69 585 VAL B N 1
ATOM 9683 C CA . VAL B 1 585 ? 20.578 -7.895 0.604 1 93.69 585 VAL B CA 1
ATOM 9684 C C . VAL B 1 585 ? 20.781 -8.594 1.944 1 93.69 585 VAL B C 1
ATOM 9686 O O . VAL B 1 585 ? 20.234 -9.672 2.186 1 93.69 585 VAL B O 1
ATOM 9689 N N . ASP B 1 586 ? 21.516 -7.918 2.812 1 93.69 586 ASP B N 1
ATOM 9690 C CA . ASP B 1 586 ? 21.656 -8.445 4.168 1 93.69 586 ASP B CA 1
ATOM 9691 C C . ASP B 1 586 ? 20.547 -7.918 5.078 1 93.69 586 ASP B C 1
ATOM 9693 O O . ASP B 1 586 ? 20.312 -6.711 5.129 1 93.69 586 ASP B O 1
ATOM 9697 N N . ASN B 1 587 ? 19.938 -8.852 5.789 1 94.38 587 ASN B N 1
ATOM 9698 C CA . ASN B 1 587 ? 18.828 -8.453 6.645 1 94.38 587 ASN B CA 1
ATOM 9699 C C . ASN B 1 587 ? 19.266 -8.258 8.094 1 94.38 587 ASN B C 1
ATOM 9701 O O . ASN B 1 587 ? 20.188 -8.93 8.562 1 94.38 587 ASN B O 1
ATOM 9705 N N . VAL B 1 588 ? 18.734 -7.289 8.758 1 95.12 588 VAL B N 1
ATOM 9706 C CA . VAL B 1 588 ? 18.75 -7.168 10.219 1 95.12 588 VAL B CA 1
ATOM 9707 C C . VAL B 1 588 ? 17.406 -7.594 10.781 1 95.12 588 VAL B C 1
ATOM 9709 O O . VAL B 1 588 ? 16.484 -6.781 10.898 1 95.12 588 VAL B O 1
ATOM 9712 N N . ASN B 1 589 ? 17.359 -8.836 11.156 1 97.06 589 ASN B N 1
ATOM 9713 C CA . ASN B 1 589 ? 16.094 -9.422 11.562 1 97.06 589 ASN B CA 1
ATOM 9714 C C . ASN B 1 589 ? 15.836 -9.234 13.055 1 97.06 589 ASN B C 1
ATOM 9716 O O . ASN B 1 589 ? 16.781 -9.156 13.844 1 97.06 589 ASN B O 1
ATOM 9720 N N . PRO B 1 590 ? 14.578 -9.148 13.406 1 97.94 590 PRO B N 1
ATOM 9721 C CA . PRO B 1 590 ? 14.25 -9.266 14.828 1 97.94 590 PRO B CA 1
ATOM 9722 C C . PRO B 1 590 ? 14.375 -10.695 15.352 1 97.94 590 PRO B C 1
ATOM 9724 O O . PRO B 1 590 ? 14.609 -11.617 14.57 1 97.94 590 PRO B O 1
ATOM 9727 N N . ASP B 1 591 ? 14.398 -10.789 16.688 1 98.44 591 ASP B N 1
ATOM 9728 C CA . ASP B 1 591 ? 14.125 -12.102 17.266 1 98.44 591 ASP B CA 1
ATOM 9729 C C . ASP B 1 591 ? 12.688 -12.531 17 1 98.44 591 ASP B C 1
ATOM 9731 O O . ASP B 1 591 ? 11.766 -12.109 17.703 1 98.44 591 ASP B O 1
ATOM 9735 N N . PHE B 1 592 ? 12.539 -13.422 16.016 1 98.56 592 PHE B N 1
ATOM 9736 C CA . PHE B 1 592 ? 11.203 -13.766 15.547 1 98.56 592 PHE B CA 1
ATOM 9737 C C . PHE B 1 592 ? 10.406 -14.461 16.641 1 98.56 592 PHE B C 1
ATOM 9739 O O . PHE B 1 592 ? 9.18 -14.344 16.688 1 98.56 592 PHE B O 1
ATOM 9746 N N . VAL B 1 593 ? 11.062 -15.203 17.516 1 98.62 593 VAL B N 1
ATOM 9747 C CA . VAL B 1 593 ? 10.383 -15.859 18.625 1 98.62 593 VAL B CA 1
ATOM 9748 C C . VAL B 1 593 ? 9.836 -14.812 19.594 1 98.62 593 VAL B C 1
ATOM 9750 O O . VAL B 1 593 ? 8.648 -14.836 19.922 1 98.62 593 VAL B O 1
ATOM 9753 N N . LYS B 1 594 ? 10.68 -13.844 19.969 1 98.44 594 LYS B N 1
ATOM 9754 C CA . LYS B 1 594 ? 10.25 -12.766 20.859 1 98.44 594 LYS B CA 1
ATOM 9755 C C . LYS B 1 594 ? 9.148 -11.93 20.203 1 98.44 594 LYS B C 1
ATOM 9757 O O . LYS B 1 594 ? 8.227 -11.461 20.875 1 98.44 594 LYS B O 1
ATOM 9762 N N . LEU B 1 595 ? 9.289 -11.742 18.938 1 98.56 595 LEU B N 1
ATOM 9763 C CA . LEU B 1 595 ? 8.289 -10.969 18.203 1 98.56 595 LEU B CA 1
ATOM 9764 C C . LEU B 1 595 ? 6.918 -11.625 18.297 1 98.56 595 LEU B C 1
ATOM 9766 O O . LEU B 1 595 ? 5.93 -10.961 18.609 1 98.56 595 LEU B O 1
ATOM 9770 N N . ALA B 1 596 ? 6.887 -12.914 17.984 1 98.69 596 ALA B N 1
ATOM 9771 C CA . ALA B 1 596 ? 5.617 -13.633 18.062 1 98.69 596 ALA B CA 1
ATOM 9772 C C . ALA B 1 596 ? 5.07 -13.609 19.5 1 98.69 596 ALA B C 1
ATOM 9774 O O . ALA B 1 596 ? 3.867 -13.422 19.703 1 98.69 596 ALA B O 1
ATOM 9775 N N . GLN B 1 597 ? 5.898 -13.742 20.422 1 98.5 597 GLN B N 1
ATOM 9776 C CA . GLN B 1 597 ? 5.492 -13.766 21.828 1 98.5 597 GLN B CA 1
ATOM 9777 C C . GLN B 1 597 ? 4.938 -12.406 22.25 1 98.5 597 GLN B C 1
ATOM 9779 O O . GLN B 1 597 ? 4.047 -12.336 23.109 1 98.5 597 GLN B O 1
ATOM 9784 N N . ALA B 1 598 ? 5.465 -11.359 21.672 1 98.56 598 ALA B N 1
ATOM 9785 C CA . ALA B 1 598 ? 4.93 -10.031 21.969 1 98.56 598 ALA B CA 1
ATOM 9786 C C . ALA B 1 598 ? 3.447 -9.945 21.609 1 98.56 598 ALA B C 1
ATOM 9788 O O . ALA B 1 598 ? 2.695 -9.203 22.25 1 98.56 598 ALA B O 1
ATOM 9789 N N . TYR B 1 599 ? 3.021 -10.703 20.656 1 98.31 599 TYR B N 1
ATOM 9790 C CA . TYR B 1 599 ? 1.62 -10.734 20.25 1 98.31 599 TYR B CA 1
ATOM 9791 C C . TYR B 1 599 ? 0.865 -11.828 21 1 98.31 599 TYR B C 1
ATOM 9793 O O . TYR B 1 599 ? -0.338 -12.008 20.797 1 98.31 599 TYR B O 1
ATOM 9801 N N . GLY B 1 600 ? 1.537 -12.609 21.797 1 98.12 600 GLY B N 1
ATOM 9802 C CA . GLY B 1 600 ? 0.913 -13.695 22.547 1 98.12 600 GLY B CA 1
ATOM 9803 C C . GLY B 1 600 ? 0.786 -14.977 21.734 1 98.12 600 GLY B C 1
ATOM 9804 O O . GLY B 1 600 ? -0.108 -15.781 21.984 1 98.12 600 GLY B O 1
ATOM 9805 N N . ILE B 1 601 ? 1.617 -15.172 20.797 1 98.62 601 ILE B N 1
ATOM 9806 C CA . ILE B 1 601 ? 1.6 -16.344 19.938 1 98.62 601 ILE B CA 1
ATOM 9807 C C . ILE B 1 601 ? 2.752 -17.281 20.297 1 98.62 601 ILE B C 1
ATOM 9809 O O . ILE B 1 601 ? 3.881 -16.828 20.516 1 98.62 601 ILE B O 1
ATOM 9813 N N . GLU B 1 602 ? 2.459 -18.562 20.406 1 98.5 602 GLU B N 1
ATOM 9814 C CA . GLU B 1 602 ? 3.492 -19.547 20.688 1 98.5 602 GLU B CA 1
ATOM 9815 C C . GLU B 1 602 ? 4.539 -19.578 19.578 1 98.5 602 GLU B C 1
ATOM 9817 O O . GLU B 1 602 ? 4.199 -19.5 18.391 1 98.5 602 GLU B O 1
ATOM 9822 N N . ALA B 1 603 ? 5.863 -19.688 19.984 1 98.69 603 ALA B N 1
ATOM 9823 C CA . ALA B 1 603 ? 6.926 -19.672 18.984 1 98.69 603 ALA B CA 1
ATOM 9824 C C . ALA B 1 603 ? 8.156 -20.422 19.484 1 98.69 603 ALA B C 1
ATOM 9826 O O . ALA B 1 603 ? 8.391 -20.516 20.688 1 98.69 603 ALA B O 1
ATOM 9827 N N . MET B 1 604 ? 8.891 -20.969 18.578 1 98.38 604 MET B N 1
ATOM 9828 C CA . MET B 1 604 ? 10.148 -21.656 18.875 1 98.38 604 MET B CA 1
ATOM 9829 C C . MET B 1 604 ? 11.102 -21.578 17.688 1 98.38 604 MET B C 1
ATOM 9831 O O . MET B 1 604 ? 10.711 -21.156 16.594 1 98.38 604 MET B O 1
ATOM 9835 N N . SER B 1 605 ? 12.312 -21.906 17.906 1 98.5 605 SER B N 1
ATOM 9836 C CA . SER B 1 605 ? 13.312 -21.938 16.844 1 98.5 605 SER B CA 1
ATOM 9837 C C . SER B 1 605 ? 13.898 -23.328 16.656 1 98.5 605 SER B C 1
ATOM 9839 O O . SER B 1 605 ? 13.828 -24.156 17.562 1 98.5 605 SER B O 1
ATOM 9841 N N . CYS B 1 606 ? 14.312 -23.625 15.5 1 98.75 606 CYS B N 1
ATOM 9842 C CA . CYS B 1 606 ? 15.031 -24.859 15.148 1 98.75 606 CYS B CA 1
ATOM 9843 C C . CYS B 1 606 ? 16.172 -24.547 14.188 1 98.75 606 CYS B C 1
ATOM 9845 O O . CYS B 1 606 ? 15.977 -23.891 13.172 1 98.75 606 CYS B O 1
ATOM 9847 N N . ASP B 1 607 ? 17.453 -25 14.5 1 98.06 607 ASP B N 1
ATOM 9848 C CA . ASP B 1 607 ? 18.594 -24.656 13.664 1 98.06 607 ASP B CA 1
ATOM 9849 C C . ASP B 1 607 ? 19.438 -25.891 13.352 1 98.06 607 ASP B C 1
ATOM 9851 O O . ASP B 1 607 ? 20.562 -25.766 12.859 1 98.06 607 ASP B O 1
ATOM 9855 N N . ASN B 1 608 ? 18.875 -27.125 13.727 1 98.12 608 ASN B N 1
ATOM 9856 C CA . ASN B 1 608 ? 19.703 -28.312 13.5 1 98.12 608 ASN B CA 1
ATOM 9857 C C . ASN B 1 608 ? 18.859 -29.5 13.016 1 98.12 608 ASN B C 1
ATOM 9859 O O . ASN B 1 608 ? 17.672 -29.578 13.312 1 98.12 608 ASN B O 1
ATOM 9863 N N . GLU B 1 609 ? 19.516 -30.422 12.367 1 97.38 609 GLU B N 1
ATOM 9864 C CA . GLU B 1 609 ? 18.891 -31.562 11.711 1 97.38 609 GLU B CA 1
ATOM 9865 C C . GLU B 1 609 ? 18.281 -32.531 12.734 1 97.38 609 GLU B C 1
ATOM 9867 O O . GLU B 1 609 ? 17.234 -33.125 12.484 1 97.38 609 GLU B O 1
ATOM 9872 N N . ALA B 1 610 ? 18.891 -32.688 13.828 1 97.62 610 ALA B N 1
ATOM 9873 C CA . ALA B 1 610 ? 18.484 -33.656 14.836 1 97.62 610 ALA B CA 1
ATOM 9874 C C . ALA B 1 610 ? 17.109 -33.312 15.406 1 97.62 610 ALA B C 1
ATOM 9876 O O . ALA B 1 610 ? 16.281 -34.188 15.664 1 97.62 610 ALA B O 1
ATOM 9877 N N . ASP B 1 611 ? 16.828 -32.062 15.547 1 98.25 611 ASP B N 1
ATOM 9878 C CA . ASP B 1 611 ? 15.602 -31.609 16.188 1 98.25 611 ASP B CA 1
ATOM 9879 C C . ASP B 1 611 ? 14.492 -31.391 15.148 1 98.25 611 ASP B C 1
ATOM 9881 O O . ASP B 1 611 ? 13.328 -31.219 15.508 1 98.25 611 ASP B O 1
ATOM 9885 N N . LEU B 1 612 ? 14.773 -31.469 13.898 1 98.44 612 LEU B N 1
ATOM 9886 C CA . LEU B 1 612 ? 13.883 -31.016 12.828 1 98.44 612 LEU B CA 1
ATOM 9887 C C . LEU B 1 612 ? 12.609 -31.844 12.797 1 98.44 612 LEU B C 1
ATOM 9889 O O . LEU B 1 612 ? 11.5 -31.297 12.789 1 98.44 612 LEU B O 1
ATOM 9893 N N . PRO B 1 613 ? 12.664 -33.219 12.828 1 97.88 613 PRO B N 1
ATOM 9894 C CA . PRO B 1 613 ? 11.414 -34 12.773 1 97.88 613 PRO B CA 1
ATOM 9895 C C . PRO B 1 613 ? 10.5 -33.719 13.961 1 97.88 613 PRO B C 1
ATOM 9897 O O . PRO B 1 613 ? 9.289 -33.562 13.797 1 97.88 613 PRO B O 1
ATOM 9900 N N . GLY B 1 614 ? 11.094 -33.625 15.156 1 98.19 614 GLY B N 1
ATOM 9901 C CA . GLY B 1 614 ? 10.312 -33.312 16.344 1 98.19 614 GLY B CA 1
ATOM 9902 C C . GLY B 1 614 ? 9.703 -31.906 16.312 1 98.19 614 GLY B C 1
ATOM 9903 O O . GLY B 1 614 ? 8.562 -31.719 16.734 1 98.19 614 GLY B O 1
ATOM 9904 N N . ALA B 1 615 ? 10.484 -31 15.789 1 98.5 615 ALA B N 1
ATOM 9905 C CA . ALA B 1 615 ? 10 -29.625 15.664 1 98.5 615 ALA B CA 1
ATOM 9906 C C . ALA B 1 615 ? 8.812 -29.547 14.703 1 98.5 615 ALA B C 1
ATOM 9908 O O . ALA B 1 615 ? 7.828 -28.859 14.984 1 98.5 615 ALA B O 1
ATOM 9909 N N . ILE B 1 616 ? 8.859 -30.266 13.633 1 98.75 616 ILE B N 1
ATOM 9910 C CA . ILE B 1 616 ? 7.805 -30.266 12.633 1 98.75 616 ILE B CA 1
ATOM 9911 C C . ILE B 1 616 ? 6.531 -30.859 13.227 1 98.75 616 ILE B C 1
ATOM 9913 O O . ILE B 1 616 ? 5.441 -30.297 13.07 1 98.75 616 ILE B O 1
ATOM 9917 N N . GLU B 1 617 ? 6.672 -31.938 13.898 1 98.19 617 GLU B N 1
ATOM 9918 C CA . GLU B 1 617 ? 5.523 -32.594 14.508 1 98.19 617 GLU B CA 1
ATOM 9919 C C . GLU B 1 617 ? 4.84 -31.688 15.531 1 98.19 617 GLU B C 1
ATOM 9921 O O . GLU B 1 617 ? 3.621 -31.5 15.484 1 98.19 617 GLU B O 1
ATOM 9926 N N . LYS B 1 618 ? 5.625 -31.141 16.406 1 98.31 618 LYS B N 1
ATOM 9927 C CA . LYS B 1 618 ? 5.082 -30.25 17.438 1 98.31 618 LYS B CA 1
ATOM 9928 C C . LYS B 1 618 ? 4.395 -29.047 16.797 1 98.31 618 LYS B C 1
ATOM 9930 O O . LYS B 1 618 ? 3.32 -28.641 17.25 1 98.31 618 LYS B O 1
ATOM 9935 N N . TRP B 1 619 ? 5.023 -28.5 15.805 1 98.56 619 TRP B N 1
ATOM 9936 C CA . TRP B 1 619 ? 4.551 -27.297 15.109 1 98.56 619 TRP B CA 1
ATOM 9937 C C . TRP B 1 619 ? 3.229 -27.578 14.406 1 98.56 619 TRP B C 1
ATOM 9939 O O . TRP B 1 619 ? 2.24 -26.875 14.625 1 98.56 619 TRP B O 1
ATOM 9949 N N . LEU B 1 620 ? 3.066 -28.594 13.656 1 98.25 620 LEU B N 1
ATOM 9950 C CA . LEU B 1 620 ? 1.917 -28.844 12.789 1 98.25 620 LEU B CA 1
ATOM 9951 C C . LEU B 1 620 ? 0.747 -29.406 13.586 1 98.25 620 LEU B C 1
ATOM 9953 O O . LEU B 1 620 ? -0.401 -29.344 13.141 1 98.25 620 LEU B O 1
ATOM 9957 N N . THR B 1 621 ? 1.024 -29.922 14.797 1 97.5 621 THR B N 1
ATOM 9958 C CA . THR B 1 621 ? -0.053 -30.5 15.594 1 97.5 621 THR B CA 1
ATOM 9959 C C . THR B 1 621 ? -0.471 -29.547 16.703 1 97.5 621 THR B C 1
ATOM 9961 O O . THR B 1 621 ? -1.44 -29.812 17.422 1 97.5 621 THR B O 1
ATOM 9964 N N . PHE B 1 622 ? 0.236 -28.484 16.891 1 97.56 622 PHE B N 1
ATOM 9965 C CA . PHE B 1 622 ? -0.06 -27.531 17.953 1 97.56 622 PHE B CA 1
ATOM 9966 C C . PHE B 1 622 ? -1.47 -26.969 17.812 1 97.56 622 PHE B C 1
ATOM 9968 O O . PHE B 1 622 ? -1.881 -26.594 16.703 1 97.56 622 PHE B O 1
ATOM 9975 N N . PRO B 1 623 ? -2.141 -26.938 19 1 94.69 623 PRO B N 1
ATOM 9976 C CA . PRO B 1 623 ? -3.449 -26.281 18.922 1 94.69 623 PRO B CA 1
ATOM 9977 C C . PRO B 1 623 ? -3.342 -24.766 18.797 1 94.69 623 PRO B C 1
ATOM 9979 O O . PRO B 1 623 ? -2.562 -24.125 19.516 1 94.69 623 PRO B O 1
ATOM 9982 N N . GLY B 1 624 ? -3.863 -24.078 17.906 1 96.94 624 GLY B N 1
ATOM 9983 C CA . GLY B 1 624 ? -3.809 -22.641 17.734 1 96.94 624 GLY B CA 1
ATOM 9984 C C . GLY B 1 624 ? -2.668 -22.188 16.844 1 96.94 624 GLY B C 1
ATOM 9985 O O . GLY B 1 624 ? -2.021 -23.016 16.188 1 96.94 624 GLY B O 1
ATOM 9986 N N . PRO B 1 625 ? -2.369 -20.859 16.875 1 98.56 625 PRO B N 1
ATOM 9987 C CA . PRO B 1 625 ? -1.274 -20.375 16.031 1 98.56 625 PRO B CA 1
ATOM 9988 C C . PRO B 1 625 ? 0.102 -20.656 16.641 1 98.56 625 PRO B C 1
ATOM 9990 O O . PRO B 1 625 ? 0.274 -20.578 17.859 1 98.56 625 PRO B O 1
ATOM 9993 N N . MET B 1 626 ? 1.027 -20.984 15.828 1 98.75 626 MET B N 1
ATOM 9994 C CA . MET B 1 626 ? 2.406 -21.188 16.266 1 98.75 626 MET B CA 1
ATOM 9995 C C . MET B 1 626 ? 3.387 -20.734 15.18 1 98.75 626 MET B C 1
ATOM 9997 O O . MET B 1 626 ? 3.158 -20.984 13.992 1 98.75 626 MET B O 1
ATOM 10001 N N . LEU B 1 627 ? 4.414 -20 15.57 1 98.81 627 LEU B N 1
ATOM 10002 C CA . LEU B 1 627 ? 5.465 -19.547 14.672 1 98.81 627 LEU B CA 1
ATOM 10003 C C . LEU B 1 627 ? 6.754 -20.328 14.906 1 98.81 627 LEU B C 1
ATOM 10005 O O . LEU B 1 627 ? 7.188 -20.484 16.047 1 98.81 627 LEU B O 1
ATOM 10009 N N . MET B 1 628 ? 7.312 -20.859 13.859 1 98.88 628 MET B N 1
ATOM 10010 C CA . MET B 1 628 ? 8.617 -21.516 13.898 1 98.88 628 MET B CA 1
ATOM 10011 C C . MET B 1 628 ? 9.664 -20.688 13.164 1 98.88 628 MET B C 1
ATOM 10013 O O . MET B 1 628 ? 9.484 -20.328 12 1 98.88 628 MET B O 1
ATOM 10017 N N . ASP B 1 629 ? 10.695 -20.312 13.914 1 98.81 629 ASP B N 1
ATOM 10018 C CA . ASP B 1 629 ? 11.867 -19.688 13.312 1 98.81 629 ASP B CA 1
ATOM 10019 C C . ASP B 1 629 ? 12.922 -20.734 12.945 1 98.81 629 ASP B C 1
ATOM 10021 O O . ASP B 1 629 ? 13.742 -21.125 13.773 1 98.81 629 ASP B O 1
ATOM 10025 N N . PHE B 1 630 ? 12.922 -21.172 11.688 1 98.88 630 PHE B N 1
ATOM 10026 C CA . PHE B 1 630 ? 13.945 -22.094 11.195 1 98.88 630 PHE B CA 1
ATOM 10027 C C . PHE B 1 630 ? 15.18 -21.328 10.734 1 98.88 630 PHE B C 1
ATOM 10029 O O . PHE B 1 630 ? 15.148 -20.641 9.719 1 98.88 630 PHE B O 1
ATOM 10036 N N . ARG B 1 631 ? 16.281 -21.469 11.453 1 98.5 631 ARG B N 1
ATOM 10037 C CA . ARG B 1 631 ? 17.531 -20.812 11.102 1 98.5 631 ARG B CA 1
ATOM 10038 C C . ARG B 1 631 ? 18.344 -21.641 10.109 1 98.5 631 ARG B C 1
ATOM 10040 O O . ARG B 1 631 ? 19.016 -22.594 10.492 1 98.5 631 ARG B O 1
ATOM 10047 N N . VAL B 1 632 ? 18.297 -21.234 8.859 1 98.38 632 VAL B N 1
ATOM 10048 C CA . VAL B 1 632 ? 18.797 -22.062 7.77 1 98.38 632 VAL B CA 1
ATOM 10049 C C . VAL B 1 632 ? 20.031 -21.422 7.141 1 98.38 632 VAL B C 1
ATOM 10051 O O . VAL B 1 632 ? 20.172 -20.188 7.168 1 98.38 632 VAL B O 1
ATOM 10054 N N . VAL B 1 633 ? 20.891 -22.266 6.551 1 96.38 633 VAL B N 1
ATOM 10055 C CA . VAL B 1 633 ? 22.047 -21.797 5.793 1 96.38 633 VAL B CA 1
ATOM 10056 C C . VAL B 1 633 ? 21.609 -21.406 4.383 1 96.38 633 VAL B C 1
ATOM 10058 O O . VAL B 1 633 ? 20.906 -22.156 3.709 1 96.38 633 VAL B O 1
ATOM 10061 N N . PRO B 1 634 ? 21.984 -20.172 3.992 1 94.31 634 PRO B N 1
ATOM 10062 C CA . PRO B 1 634 ? 21.578 -19.719 2.658 1 94.31 634 PRO B CA 1
ATOM 10063 C C . PRO B 1 634 ? 22.062 -20.656 1.549 1 94.31 634 PRO B C 1
ATOM 10065 O O . PRO B 1 634 ? 23.141 -21.234 1.655 1 94.31 634 PRO B O 1
ATOM 10068 N N . ASP B 1 635 ? 21.234 -20.766 0.483 1 93.75 635 ASP B N 1
ATOM 10069 C CA . ASP B 1 635 ? 21.531 -21.625 -0.656 1 93.75 635 ASP B CA 1
ATOM 10070 C C . ASP B 1 635 ? 20.953 -21.062 -1.946 1 93.75 635 ASP B C 1
ATOM 10072 O O . ASP B 1 635 ? 20.297 -20.016 -1.931 1 93.75 635 ASP B O 1
ATOM 10076 N N . ILE B 1 636 ? 21.281 -21.672 -3.07 1 92.69 636 ILE B N 1
ATOM 10077 C CA . ILE B 1 636 ? 20.734 -21.344 -4.379 1 92.69 636 ILE B CA 1
ATOM 10078 C C . ILE B 1 636 ? 19.609 -22.312 -4.734 1 92.69 636 ILE B C 1
ATOM 10080 O O . ILE B 1 636 ? 19.625 -23.469 -4.324 1 92.69 636 ILE B O 1
ATOM 10084 N N . CYS B 1 637 ? 18.625 -21.812 -5.371 1 95.25 637 CYS B N 1
ATOM 10085 C CA . CYS B 1 637 ? 17.531 -22.641 -5.852 1 95.25 637 CYS B CA 1
ATOM 10086 C C . CYS B 1 637 ? 17.812 -23.172 -7.25 1 95.25 637 CYS B C 1
ATOM 10088 O O . CYS B 1 637 ? 17.875 -22.406 -8.211 1 95.25 637 CYS B O 1
ATOM 10090 N N . LEU B 1 638 ? 18.062 -24.422 -7.367 1 95.06 638 LEU B N 1
ATOM 10091 C CA . LEU B 1 638 ? 18.328 -25.078 -8.641 1 95.06 638 LEU B CA 1
ATOM 10092 C C . LEU B 1 638 ? 17.297 -26.172 -8.922 1 95.06 638 LEU B C 1
ATOM 10094 O O . LEU B 1 638 ? 16.781 -26.797 -7.988 1 95.06 638 LEU B O 1
ATOM 10098 N N . PRO B 1 639 ? 16.938 -26.453 -10.18 1 96.06 639 PRO B N 1
ATOM 10099 C CA . PRO B 1 639 ? 17.484 -25.891 -11.422 1 96.06 639 PRO B CA 1
ATOM 10100 C C . PRO B 1 639 ? 17.078 -24.438 -11.633 1 96.06 639 PRO B C 1
ATOM 10102 O O . PRO B 1 639 ? 16.156 -23.938 -10.969 1 96.06 639 PRO B O 1
ATOM 10105 N N . MET B 1 640 ? 17.875 -23.797 -12.555 1 92.75 640 MET B N 1
ATOM 10106 C CA . MET B 1 640 ? 17.562 -22.406 -12.898 1 92.75 640 MET B CA 1
ATOM 10107 C C . MET B 1 640 ? 17.891 -22.141 -14.367 1 92.75 640 MET B C 1
ATOM 10109 O O . MET B 1 640 ? 18.938 -22.531 -14.867 1 92.75 640 MET B O 1
ATOM 10113 N N . VAL B 1 641 ? 16.906 -21.578 -15.047 1 91.56 641 VAL B N 1
ATOM 10114 C CA . VAL B 1 641 ? 17.109 -21.078 -16.406 1 91.56 641 VAL B CA 1
ATOM 10115 C C . VAL B 1 641 ? 17.406 -19.594 -16.375 1 91.56 641 VAL B C 1
ATOM 10117 O O . VAL B 1 641 ? 16.594 -18.797 -15.898 1 91.56 641 VAL B O 1
ATOM 10120 N N . ALA B 1 642 ? 18.547 -19.188 -16.797 1 83.88 642 ALA B N 1
ATOM 10121 C CA . ALA B 1 642 ? 18.922 -17.766 -16.812 1 83.88 642 ALA B CA 1
ATOM 10122 C C . ALA B 1 642 ? 18.141 -17 -17.875 1 83.88 642 ALA B C 1
ATOM 10124 O O . ALA B 1 642 ? 17.656 -17.594 -18.844 1 83.88 642 ALA B O 1
ATOM 10125 N N . PRO B 1 643 ? 18 -15.727 -17.656 1 77.06 643 PRO B N 1
ATOM 10126 C CA . PRO B 1 643 ? 17.359 -14.93 -18.703 1 77.06 643 PRO B CA 1
ATOM 10127 C C . PRO B 1 643 ? 18.047 -15.062 -20.062 1 77.06 643 PRO B C 1
ATOM 10129 O O . PRO B 1 643 ? 19.281 -15.109 -20.125 1 77.06 643 PRO B O 1
ATOM 10132 N N . GLY B 1 644 ? 17.234 -15.242 -21.094 1 75.38 644 GLY B N 1
ATOM 10133 C CA . GLY B 1 644 ? 17.781 -15.344 -22.453 1 75.38 644 GLY B CA 1
ATOM 10134 C C . GLY B 1 644 ? 18.156 -16.75 -22.844 1 75.38 644 GLY B C 1
ATOM 10135 O O . GLY B 1 644 ? 18.672 -16.984 -23.938 1 75.38 644 GLY B O 1
ATOM 10136 N N . LYS B 1 645 ? 17.875 -17.656 -21.984 1 84.12 645 LYS B N 1
ATOM 10137 C CA . LYS B 1 645 ? 18.234 -19.031 -22.266 1 84.12 645 LYS B CA 1
ATOM 10138 C C . LYS B 1 645 ? 17 -19.891 -22.516 1 84.12 645 LYS B C 1
ATOM 10140 O O . LYS B 1 645 ? 15.891 -19.516 -22.109 1 84.12 645 LYS B O 1
ATOM 10145 N N . ALA B 1 646 ? 17.281 -20.969 -23.25 1 90.06 646 ALA B N 1
ATOM 10146 C CA . ALA B 1 646 ? 16.203 -21.938 -23.5 1 90.06 646 ALA B CA 1
ATOM 10147 C C . ALA B 1 646 ? 15.938 -22.797 -22.266 1 90.06 646 ALA B C 1
ATOM 10149 O O . ALA B 1 646 ? 16.781 -22.891 -21.391 1 90.06 646 ALA B O 1
ATOM 10150 N N . LEU B 1 647 ? 14.797 -23.438 -22.266 1 95.56 647 LEU B N 1
ATOM 10151 C CA . LEU B 1 647 ? 14.375 -24.219 -21.109 1 95.56 647 LEU B CA 1
ATOM 10152 C C . LEU B 1 647 ? 15.344 -25.375 -20.844 1 95.56 647 LEU B C 1
ATOM 10154 O O . LEU B 1 647 ? 15.469 -25.828 -19.719 1 95.56 647 LEU B O 1
ATOM 10158 N N . ASP B 1 648 ? 16 -25.828 -21.906 1 95.44 648 ASP B N 1
ATOM 10159 C CA . ASP B 1 648 ? 16.891 -26.984 -21.719 1 95.44 648 ASP B CA 1
ATOM 10160 C C . ASP B 1 648 ? 18.328 -26.531 -21.484 1 95.44 648 ASP B C 1
ATOM 10162 O O . ASP B 1 648 ? 19.234 -27.359 -21.375 1 95.44 648 ASP B O 1
ATOM 10166 N N . GLU B 1 649 ? 18.547 -25.234 -21.438 1 91.69 649 GLU B N 1
ATOM 10167 C CA . GLU B 1 649 ? 19.828 -24.656 -21.031 1 91.69 649 GLU B CA 1
ATOM 10168 C C . GLU B 1 649 ? 19.797 -24.234 -19.562 1 91.69 649 GLU B C 1
ATOM 10170 O O . GLU B 1 649 ? 19.891 -23.047 -19.25 1 91.69 649 GLU B O 1
ATOM 10175 N N . MET B 1 650 ? 19.797 -25.203 -18.719 1 93 650 MET B N 1
ATOM 10176 C CA . MET B 1 650 ? 19.594 -24.953 -17.297 1 93 650 MET B CA 1
ATOM 10177 C C . MET B 1 650 ? 20.906 -25.109 -16.531 1 93 650 MET B C 1
ATOM 10179 O O . MET B 1 650 ? 21.781 -25.891 -16.922 1 93 650 MET B O 1
ATOM 10183 N N . MET B 1 651 ? 20.984 -24.297 -15.508 1 92.06 651 MET B N 1
ATOM 10184 C CA . MET B 1 651 ? 21.938 -24.609 -14.445 1 92.06 651 MET B CA 1
ATOM 10185 C C . MET B 1 651 ? 21.391 -25.688 -13.516 1 92.06 651 MET B C 1
ATOM 10187 O O . MET B 1 651 ? 20.266 -25.562 -13.023 1 92.06 651 MET B O 1
ATOM 10191 N N . LEU B 1 652 ? 22.172 -26.734 -13.328 1 95.06 652 LEU B N 1
ATOM 10192 C CA . LEU B 1 652 ? 21.75 -27.875 -12.516 1 95.06 652 LEU B CA 1
ATOM 10193 C C . LEU B 1 652 ? 22.594 -27.969 -11.242 1 95.06 652 LEU B C 1
ATOM 10195 O O . LEU B 1 652 ? 23.5 -27.156 -11.031 1 95.06 652 LEU B O 1
ATOM 10199 N N . LEU B 1 653 ? 22.25 -28.891 -10.375 1 93.81 653 LEU B N 1
ATOM 10200 C CA . LEU B 1 653 ? 22.922 -29.047 -9.086 1 93.81 653 LEU B CA 1
ATOM 10201 C C . LEU B 1 653 ? 24.422 -29.25 -9.266 1 93.81 653 LEU B C 1
ATOM 10203 O O . LEU B 1 653 ? 25.219 -28.781 -8.453 1 93.81 653 LEU B O 1
ATOM 10207 N N . GLN B 1 654 ? 24.828 -29.906 -10.328 1 89.62 654 GLN B N 1
ATOM 10208 C CA . GLN B 1 654 ? 26.234 -30.156 -10.602 1 89.62 654 GLN B CA 1
ATOM 10209 C C . GLN B 1 654 ? 26.984 -28.859 -10.883 1 89.62 654 GLN B C 1
ATOM 10211 O O . GLN B 1 654 ? 28.219 -28.797 -10.734 1 89.62 654 GLN B O 1
ATOM 10216 N N . ASP B 1 655 ? 26.25 -27.844 -11.242 1 87.31 655 ASP B N 1
ATOM 10217 C CA . ASP B 1 655 ? 26.859 -26.547 -11.578 1 87.31 655 ASP B CA 1
ATOM 10218 C C . ASP B 1 655 ? 26.953 -25.656 -10.344 1 87.31 655 ASP B C 1
ATOM 10220 O O . ASP B 1 655 ? 27.438 -24.531 -10.422 1 87.31 655 ASP B O 1
ATOM 10224 N N . ARG B 1 656 ? 26.516 -26.078 -9.25 1 88.19 656 ARG B N 1
ATOM 10225 C CA . ARG B 1 656 ? 26.344 -25.266 -8.055 1 88.19 656 ARG B CA 1
ATOM 10226 C C . ARG B 1 656 ? 27.656 -24.594 -7.66 1 88.19 656 ARG B C 1
ATOM 10228 O O . ARG B 1 656 ? 27.688 -23.391 -7.41 1 88.19 656 ARG B O 1
ATOM 10235 N N . ASP B 1 657 ? 28.688 -25.328 -7.586 1 84.12 657 ASP B N 1
ATOM 10236 C CA . ASP B 1 657 ? 29.969 -24.781 -7.121 1 84.12 657 ASP B CA 1
ATOM 10237 C C . ASP B 1 657 ? 30.547 -23.812 -8.141 1 84.12 657 ASP B C 1
ATOM 10239 O O . ASP B 1 657 ? 31.25 -22.859 -7.773 1 84.12 657 ASP B O 1
ATOM 10243 N N . ALA B 1 658 ? 30.25 -24.078 -9.328 1 82.06 658 ALA B N 1
ATOM 10244 C CA . ALA B 1 658 ? 30.719 -23.156 -10.375 1 82.06 658 ALA B CA 1
ATOM 10245 C C . ALA B 1 658 ? 30 -21.828 -10.297 1 82.06 658 ALA B C 1
ATOM 10247 O O . ALA B 1 658 ? 30.531 -20.797 -10.711 1 82.06 658 ALA B O 1
ATOM 10248 N N . ILE B 1 659 ? 28.891 -21.875 -9.695 1 81 659 ILE B N 1
ATOM 10249 C CA . ILE B 1 659 ? 28.078 -20.672 -9.57 1 81 659 ILE B CA 1
ATOM 10250 C C . ILE B 1 659 ? 28.438 -19.938 -8.273 1 81 659 ILE B C 1
ATOM 10252 O O . ILE B 1 659 ? 28.766 -18.75 -8.289 1 81 659 ILE B O 1
ATOM 10256 N N . LEU B 1 660 ? 28.312 -20.609 -7.137 1 81.5 660 LEU B N 1
ATOM 10257 C CA . LEU B 1 660 ? 28.438 -19.984 -5.824 1 81.5 660 LEU B CA 1
ATOM 10258 C C . LEU B 1 660 ? 29.906 -19.875 -5.418 1 81.5 660 LEU B C 1
ATOM 10260 O O . LEU B 1 660 ? 30.25 -19 -4.621 1 81.5 660 LEU B O 1
ATOM 10264 N N . GLY B 1 661 ? 30.672 -20.562 -5.977 1 75.5 661 GLY B N 1
ATOM 10265 C CA . GLY B 1 661 ? 32 -20.734 -5.414 1 75.5 661 GLY B CA 1
ATOM 10266 C C . GLY B 1 661 ? 32.031 -21.656 -4.211 1 75.5 661 GLY B C 1
ATOM 10267 O O . GLY B 1 661 ? 31 -22.203 -3.812 1 75.5 661 GLY B O 1
ATOM 10268 N N . THR B 1 662 ? 33.219 -21.891 -3.748 1 71 662 THR B N 1
ATOM 10269 C CA . THR B 1 662 ? 33.375 -22.797 -2.617 1 71 662 THR B CA 1
ATOM 10270 C C . THR B 1 662 ? 33.25 -22.047 -1.296 1 71 662 THR B C 1
ATOM 10272 O O . THR B 1 662 ? 33.188 -22.656 -0.23 1 71 662 THR B O 1
ATOM 10275 N N . SER B 1 663 ? 33.281 -20.781 -1.375 1 69.81 663 SER B N 1
ATOM 10276 C CA . SER B 1 663 ? 33.031 -19.922 -0.23 1 69.81 663 SER B CA 1
ATOM 10277 C C . SER B 1 663 ? 32.375 -18.609 -0.663 1 69.81 663 SER B C 1
ATOM 10279 O O . SER B 1 663 ? 32.344 -18.297 -1.853 1 69.81 663 SER B O 1
ATOM 10281 N N . ASP B 1 664 ? 31.719 -17.906 0.304 1 68 664 ASP B N 1
ATOM 10282 C CA . ASP B 1 664 ? 31.062 -16.641 -0.011 1 68 664 ASP B CA 1
ATOM 10283 C C . ASP B 1 664 ? 32.062 -15.625 -0.574 1 68 664 ASP B C 1
ATOM 10285 O O . ASP B 1 664 ? 31.703 -14.75 -1.36 1 68 664 ASP B O 1
ATOM 10289 N N . GLU B 1 665 ? 33.281 -15.773 -0.236 1 70.38 665 GLU B N 1
ATOM 10290 C CA . GLU B 1 665 ? 34.312 -14.844 -0.664 1 70.38 665 GLU B CA 1
ATOM 10291 C C . GLU B 1 665 ? 34.844 -15.188 -2.059 1 70.38 665 GLU B C 1
ATOM 10293 O O . GLU B 1 665 ? 35.312 -14.312 -2.789 1 70.38 665 GLU B O 1
ATOM 10298 N N . GLU B 1 666 ? 34.656 -16.453 -2.355 1 76.06 666 GLU B N 1
ATOM 10299 C CA . GLU B 1 666 ? 35.188 -16.906 -3.648 1 76.06 666 GLU B CA 1
ATOM 10300 C C . GLU B 1 666 ? 34.094 -16.859 -4.719 1 76.06 666 GLU B C 1
ATOM 10302 O O . GLU B 1 666 ? 33.031 -17.469 -4.559 1 76.06 666 GLU B O 1
ATOM 10307 N N . MET B 1 667 ? 34.375 -16.156 -5.754 1 78.56 667 MET B N 1
ATOM 10308 C CA . MET B 1 667 ? 33.406 -16.062 -6.848 1 78.56 667 MET B CA 1
ATOM 10309 C C . MET B 1 667 ? 33.438 -17.328 -7.691 1 78.56 667 MET B C 1
ATOM 10311 O O . MET B 1 667 ? 34.469 -17.969 -7.852 1 78.56 667 MET B O 1
ATOM 10315 N N . GLY B 1 668 ? 32.219 -17.672 -8.117 1 76.25 668 GLY B N 1
ATOM 10316 C CA . GLY B 1 668 ? 32.094 -18.781 -9.047 1 76.25 668 GLY B CA 1
ATOM 10317 C C . GLY B 1 668 ? 32.625 -18.453 -10.43 1 76.25 668 GLY B C 1
ATOM 10318 O O . GLY B 1 668 ? 33.031 -17.312 -10.695 1 76.25 668 GLY B O 1
ATOM 10319 N N . THR B 1 669 ? 32.75 -19.547 -11.266 1 77.75 669 THR B N 1
ATOM 10320 C CA . THR B 1 669 ? 33.312 -19.406 -12.609 1 77.75 669 THR B CA 1
ATOM 10321 C C . THR B 1 669 ? 32.188 -19.062 -13.609 1 77.75 669 THR B C 1
ATOM 10323 O O . THR B 1 669 ? 32.5 -18.625 -14.727 1 77.75 669 THR B O 1
ATOM 10326 N N . TYR B 1 670 ? 30.984 -19.281 -13.117 1 75.12 670 TYR B N 1
ATOM 10327 C CA . TYR B 1 670 ? 29.875 -19 -14.016 1 75.12 670 TYR B CA 1
ATOM 10328 C C . TYR B 1 670 ? 29.641 -17.516 -14.172 1 75.12 670 TYR B C 1
ATOM 10330 O O . TYR B 1 670 ? 29.531 -16.781 -13.172 1 75.12 670 TYR B O 1
ATOM 10338 N N . LYS B 1 671 ? 29.844 -16.953 -15.398 1 66.81 671 LYS B N 1
ATOM 10339 C CA . LYS B 1 671 ? 29.562 -15.547 -15.68 1 66.81 671 LYS B CA 1
ATOM 10340 C C . LYS B 1 671 ? 28.453 -15.398 -16.719 1 66.81 671 LYS B C 1
ATOM 10342 O O . LYS B 1 671 ? 28.391 -16.172 -17.672 1 66.81 671 LYS B O 1
ATOM 10347 N N . PHE B 1 672 ? 27.406 -14.711 -16.281 1 69.56 672 PHE B N 1
ATOM 10348 C CA . PHE B 1 672 ? 26.312 -14.531 -17.234 1 69.56 672 PHE B CA 1
ATOM 10349 C C . PHE B 1 672 ? 26.406 -13.172 -17.906 1 69.56 672 PHE B C 1
ATOM 10351 O O . PHE B 1 672 ? 26.781 -12.188 -17.281 1 69.56 672 PHE B O 1
ATOM 10358 N N . GLU B 1 673 ? 26.422 -13.43 -19.297 1 58.16 673 GLU B N 1
ATOM 10359 C CA . GLU B 1 673 ? 26.25 -12.25 -20.125 1 58.16 673 GLU B CA 1
ATOM 10360 C C . GLU B 1 673 ? 24.781 -11.922 -20.344 1 58.16 673 GLU B C 1
ATOM 10362 O O . GLU B 1 673 ? 23.938 -12.82 -20.359 1 58.16 673 GLU B O 1
ATOM 10367 N N . GLY B 1 674 ? 24.281 -10.75 -19.844 1 56.56 674 GLY B N 1
ATOM 10368 C CA . GLY B 1 674 ? 22.922 -10.312 -20.141 1 56.56 674 GLY B CA 1
ATOM 10369 C C . GLY B 1 674 ? 22.234 -9.648 -18.969 1 56.56 674 GLY B C 1
ATOM 10370 O O . GLY B 1 674 ? 22.875 -9.367 -17.953 1 56.56 674 GLY B O 1
ATOM 10371 N N . LEU B 1 675 ? 21.016 -9.305 -19.25 1 59.16 675 LEU B N 1
ATOM 10372 C CA . LEU B 1 675 ? 20.266 -8.508 -18.281 1 59.16 675 LEU B CA 1
ATOM 10373 C C . LEU B 1 675 ? 19.75 -9.375 -17.141 1 59.16 675 LEU B C 1
ATOM 10375 O O . LEU B 1 675 ? 19.281 -10.5 -17.375 1 59.16 675 LEU B O 1
ATOM 10379 N N . ALA B 1 676 ? 20.062 -9.055 -15.938 1 59.41 676 ALA B N 1
ATOM 10380 C CA . ALA B 1 676 ? 19.484 -9.688 -14.758 1 59.41 676 ALA B CA 1
ATOM 10381 C C . ALA B 1 676 ? 17.969 -9.773 -14.859 1 59.41 676 ALA B C 1
ATOM 10383 O O . ALA B 1 676 ? 17.344 -8.961 -15.539 1 59.41 676 ALA B O 1
ATOM 10384 N N . PRO B 1 677 ? 17.422 -10.977 -14.391 1 56.56 677 PRO B N 1
ATOM 10385 C CA . PRO B 1 677 ? 15.953 -11.047 -14.367 1 56.56 677 PRO B CA 1
ATOM 10386 C C . PRO B 1 677 ? 15.312 -9.867 -13.641 1 56.56 677 PRO B C 1
ATOM 10388 O O . PRO B 1 677 ? 15.961 -9.227 -12.812 1 56.56 677 PRO B O 1
ATOM 10391 N N . SER B 1 678 ? 14.117 -9.391 -14.125 1 52.81 678 SER B N 1
ATOM 10392 C CA . SER B 1 678 ? 13.398 -8.305 -13.477 1 52.81 678 SER B CA 1
ATOM 10393 C C . SER B 1 678 ? 13.078 -8.641 -12.023 1 52.81 678 SER B C 1
ATOM 10395 O O . SER B 1 678 ? 12.789 -9.789 -11.695 1 52.81 678 SER B O 1
#

Secondary structure (DSSP, 8-state):
-EE--S-----HHHHHHHHHSTT--EE-----S---STT-HHHHHHHHHH-------TT-EEETTEEE---S-------TTS-SS---TT----HHHHHTS-TT------PPP----------------S--S---TTSHHHHHHHHHHHHHHHHHHTTTGGG----S---------EEEE----TT-TTSTT----HHHHHTTSSEEEE--SGGGGGHHHHHHHHHHSSS---EEEE--HHHHT------HHHHHHHHH---PPPPPP-HHHHHHHHHHHHH-SSEEEEE-GGGTT-HHHHHHHHHHHT--EEE-GGGTTSS-TTSTTEEEE-STTS-HHHHHHHHH-SEEEEES----HHHHSSGGGS-HHHHHHHHHTS-EEEEEES-GGGTTTSS--SEEEES-HHHHHHHHHHH------HHHHHHHHHHHHHHHHS----PPPGGG-EEHHHHHHHHHHHHHHTTHHHHS-EEEEE-SSHHHHHHHHHS---STTSEE---TT--TT-HHHHHHHHHHH-TTSEEEEEEEHHHHHTTGGGHHHHHHTT---EEEEEE-SB-HHHHHHHHHHSTT---S-B-----HHHHHHHTT-EEEEE-STTTHHHHHHHHHH-SS-EEEEEEEE----SSEEPTT--TTSEE-GGGHHHHH-SSSSSPPS----SPPP-/-EE--S-----HHHHHHHHHSTT--EE----SS---STT-HHHHHHHHHH-------TT-EEETTEEE---S-------TTS-SS---TT----HHHHHTS-TT------PPP----------------S--S---TTSHHHHHHHHHHHHHHHHHTTTT-------S---------EEEE----TT-TTSTT----HHHHHTTSSEEEE--SGGGGGHHHHHHHHHHSSS---EEEE--HHHHT------HHHHHHHHH---PPPPPP-HHHHHHHHHHHHH-SSEEEEE-GGGTT-HHHHHHHHHHHT--EEE-GGGTTSS-TTSTTEEEE-STTS-HHHHHHHHH-SEEEEES----HHHHSSGGGS-HHHHHHHHHTS-EEEEEES-GGGTTTSS--SEEEES-HHHHHHHHHHH------HHHHHHHHHHHHHHHHS----PPPGGG-EEHHHHHHHHHHHHHHTTHHHHS-EEEEE-SSHHHHHHHHHS---STTSEE---TT--TT-HHHHHHHHHHH-TTSEEEEEEEHHHHHTTGGGHHHHHHTT---EEEEEE-SB-HHHHHHHHHHSTT---S-B-----HHHHHHHTT-EEEEE-STTTHHHHHHHHHH-SS-EEEEEEEE----SSEEPTT--TTSEE-GGGHHHHH-SSSSSPPS----SPPP-

Sequence (1356 aa):
TVALSGGQRLQHGSVRVLKELRGIEILNLRQLGFLHGPGSAEDVAECRNICYSDVLCQYWQYGDSGCRVEDPTFQFVEYPLTLPGTVPAGAIQSSKYAQSLVAGEFIQHYCPPRVEQLEEVAIRRPGPDPLGQNHNWRIVPYIIFGALVLFAVSCLAFCVLEYQKEGPAKSGDGEGHAAVRGAAFPELSWSSQCLLQSPATSAAVAASAAMFYYRSMMNMVHAFRIAHSGRPGPVHIDLPKDIVSMRAKVPDSVFKRASQTMADAPPMLNMADIKKAVDLINNAKRPIFYVGQGASHCPEILAKVAKKANIPVTTTLHAMGIFDERESLSLHMLGMHGAAYANFAIQNSDCIVAIGSRFDDRTTGIVAKYAPKAKAAEAEGTGGIVHINIDKSAFGKVVKPTVAVWADTKDAMEALDDLIVTPTDPARADWVAQCQEWKTSYPFDYVKAPDGQIKTQQVIKAINTWLHDTGTIDKKEVVVSTGVGNHQMMSCQFIRWTKPRQMITSGSLGVMGAGLPFCIGAQVAKPDCLSILIDGDGSFGMTNMDLQTVKRYQLPVKMAIMNDGRQQMVWIWQRLFFDGRYISVDNVNPDFVKLAQAYGIEAMSCDNEADLPGAIEKWLTFPGPMLMDFRVVPDICLPMVAPGKALDEMMLLQDRDAILGTSDEEMGTYKFEGLAPSTVALSGGQRLQHGSVRVLKELRGIEILNLRQLGFLHGPGSAEDVAECRNICYSDVLCQYWQYGDSGCRVEDPTFQFVEYPLTLPGTVPAGAIQSSKYAQSLVAGEFIQHYCPPRVEQLEEVAIRRPGPDPLGQNHNWRIVPYIIFGALVLFAVSCLAFCVLEYQKEGPAKSGDGEGHAAVRGAAFPELSWSSQCLLQSPATSAAVAASAAMFYYRSMMNMVHAFRIAHSGRPGPVHIDLPKDIVSMRAKVPDSVFKRASQTMADAPPMLNMADIKKAVDLINNAKRPIFYVGQGASHCPEILAKVAKKANIPVTTTLHAMGIFDERESLSLHMLGMHGAAYANFAIQNSDCIVAIGSRFDDRTTGIVAKYAPKAKAAEAEGTGGIVHINIDKSAFGKVVKPTVAVWADTKDAMEALDDLIVTPTDPARADWVAQCQEWKTSYPFDYVKAPDGQIKTQQVIKAINTWLHDTGTIDKKEVVVSTGVGNHQMMSCQFIRWTKPRQMITSGSLGVMGAGLPFCIGAQVAKPDCLSILIDGDGSFGMTNMDLQTVKRYQLPVKMAIMNDGRQQMVWIWQRLFFDGRYISVDNVNPDFVKLAQAYGIEAMSCDNEADLPGAIEKWLTFPGPMLMDFRVVPDICLPMVAPGKALDEMMLLQDRDAILGTSDEEMGTYKFEGLAPS

Foldseek 3Di:
DLAPPDPQVCLPVNVCVVVVLPPRPHPPPDPPDDPVFQPPPVSCVVCCLVSVQLLPPVQQDRGGVGRDSPPVVPPCPPPVVPPPPPNVVPVPSDPVVVNPPADPPRPPDRRDNDPPPPPCPPPPPPPPPVPPDPPDPPPVVVVVVVVVVVLVVVLLLVVAAQPDDDPDDDDPFQQQAEAEAAAAQPVPCVDPRHDPCQVVCVVPWQEEEEDNDLSCVLCVLVSRLSCGEQNHTYHYYYHHPCNVPDDDDDDVVSVVVSVPSDHDDFDDWDVVLLVLLQQLLQLWLQEAEEEELLCQGPLPLVQVLCVQQVHAYEYALQFAQSHQCVDLSYLAHAFFLGFLLVQVSQQQTLAYEYFADLDDCRRQFPVVSGNVNVVVSVVVVNYHYEYEGCDPSSAPPRDHGPGYTNTRRNVSSVSSSVRHHHHPDCSSVVNSVSSSVSCVVAADDADADPPQFGALLRLLLLLQCVCVVVVVLPPFAAAEFEAAALNSSSNSRRHGHNHRRSYDYDDPVRDQLCRVSNLVSHCVNPVRGAREYEYEQVSCVVHVVCLLVQLVVQRQHQYEYAYQQFSQRVQLLCQAAVVNPDDPTGHDGDPVCVVNVVSPAAEDEDTGNVCSNVVSVCRSPDDTYYYYYYHHHRADRDFGDFHPGGSNPTDGNVCRCQCCPPDVVDRHVRHDDDDGDD/DLAPPDPQVCLPVNVCVVVVLPDRPHPPPDPPDDPVFQPDPVSCVVCCVVSVQLLPPVQQDRGRVGRDSPPVVPPCPPPVVPPPPPNVPPVPSDPVVVNPPPDPPRPPDRRDRDPPPPPCPPPPPPPPPVPPDPPDPPPVVVVVVVVVVVLVVVLLLVVAQPDDDDPDDDFPFQQAAEAEAAAAQPVPCVDPRHDPCQVVCVVPWQEEEEDNDLVCVLCVLVSRLSCGEQNHTYHYYYHHPCNVPDDDDDDVVSVVVSVPSDHDDFDDWDVVLLVLLQQLLQLWLQEAEEEELLCQGPLPLVQVLCVQQVHAYEYALQFAQSHQCPDLSYLAHAFFLGFLLVQVSQQQTLAYEYFADLDDCRRQFPVVSGNVNVVVSVVVVNYHYEYEGCDPSSAPPRDHGSGYTNTRRNVSSVSSSVRHHHHPDCSSVVNSVSSSVSCVVAADDADADPPQFGALLRLLLLLQCVCVVVVVLPPFAAAEFEAAALNSSSNSRRHGHNHRRSYDYDDPVRDQLCRVSNQVSHCVSPVRGAREYEYEQVSCVVHVVCLLVQLVVQRQHQYEYAYQQFSQRVQLLCQAAVVNPDDPTGHDGDPVQVVNVVSPAAEDEDTGNVCSNVVSVCRSPPDTYYYYYYHHHRADRDFGDFHPGGSNPTDGNVCRCQRCPPDVPDGHVRHDDDDGDD

Radius of gyration: 34.3 Å; Cα contacts (8 Å, |Δi|>4): 2530; chains: 2; bounding box: 86×102×94 Å

Solvent-accessible surface area (backbone atoms only — not comparable to full-atom values): 73093 Å² total; per-residue (Å²): 97,39,66,65,69,64,86,58,78,57,48,69,67,52,44,44,51,45,46,66,40,76,72,37,37,72,45,84,77,68,72,85,65,82,64,89,53,53,66,41,71,61,37,56,49,46,44,45,62,65,37,74,47,46,41,70,59,78,58,50,35,66,36,64,94,37,71,36,57,62,62,75,78,64,66,80,66,70,60,72,81,57,55,80,76,77,50,62,82,77,71,59,75,53,61,56,61,74,59,58,57,60,89,80,74,74,78,74,78,81,55,62,72,54,78,61,75,67,62,75,64,63,65,72,59,88,54,78,64,75,80,51,82,82,77,74,80,68,64,62,61,54,59,55,45,53,52,45,52,54,41,58,60,31,57,76,36,48,78,38,16,77,70,47,71,84,70,84,81,86,83,59,69,43,71,23,41,60,43,72,43,74,31,49,44,73,93,43,64,70,42,47,63,45,64,81,56,47,57,43,43,41,82,78,30,73,41,52,45,71,36,87,44,78,77,45,54,64,49,51,42,52,42,46,25,53,6,32,20,75,70,35,28,40,15,37,31,32,36,16,52,62,57,72,69,51,86,76,90,72,61,67,67,58,54,54,52,48,71,61,57,58,48,57,77,70,57,70,78,53,65,66,48,49,49,54,44,40,52,33,60,66,61,26,49,31,46,34,37,39,31,17,48,59,31,52,60,30,33,65,58,49,49,50,40,30,61,52,46,61,35,38,34,29,20,34,84,73,17,44,8,28,58,44,43,84,41,86,47,37,39,45,39,38,31,31,63,18,35,56,32,26,21,43,46,51,43,62,13,22,17,40,38,31,35,20,47,62,73,40,60,52,64,35,34,27,65,93,56,42,36,55,36,10,52,52,23,35,76,71,68,48,24,15,33,34,36,30,23,60,51,68,78,46,67,48,69,72,59,74,51,73,38,69,36,58,16,41,46,56,62,50,41,55,54,43,51,74,66,54,54,66,69,82,58,63,53,37,57,52,38,55,50,51,48,51,49,34,41,69,74,44,55,86,70,83,81,81,50,72,94,47,35,28,34,59,63,55,55,41,34,50,51,33,48,51,32,58,74,70,40,42,63,77,76,40,54,51,33,39,12,19,15,47,49,53,58,33,50,42,42,64,65,45,37,79,40,63,39,51,65,29,57,45,66,52,64,55,59,51,47,57,26,43,10,63,60,43,27,52,12,44,33,72,24,31,76,83,40,51,26,30,28,44,24,31,46,61,21,43,49,69,43,53,49,51,47,40,56,38,47,67,68,58,42,55,39,34,37,36,30,45,36,47,53,40,40,49,56,58,45,50,46,22,44,43,52,46,82,54,55,82,73,93,30,72,54,65,75,51,43,62,42,46,38,36,43,19,45,72,33,51,52,44,73,48,51,38,56,88,53,42,67,60,50,51,52,53,53,75,66,44,84,43,40,35,39,37,41,33,45,26,55,77,76,81,74,53,29,32,37,54,71,82,24,30,55,73,54,53,46,44,74,90,43,43,52,40,48,53,22,92,39,93,86,37,77,31,76,56,71,58,87,68,71,68,74,132,99,40,65,66,69,68,86,59,79,56,51,68,68,51,44,44,50,46,44,67,37,82,77,39,36,72,44,83,79,69,72,89,63,83,66,86,54,57,71,40,70,62,38,56,50,45,43,46,63,65,39,74,48,48,40,70,61,78,56,50,35,67,38,68,93,38,73,35,56,60,60,76,77,66,66,79,67,71,59,71,81,56,55,84,75,76,53,63,81,77,71,60,80,53,68,57,59,74,59,58,56,58,93,81,72,75,80,75,77,82,58,62,74,53,78,59,74,67,60,74,63,65,64,73,59,86,52,78,63,75,80,50,82,80,77,75,79,69,65,61,61,56,57,55,46,53,53,46,52,55,43,58,59,33,58,76,35,51,77,23,44,69,74,56,76,79,72,86,84,79,82,62,67,41,72,23,41,60,43,72,41,71,31,52,43,72,92,43,66,69,41,47,61,46,64,81,54,47,58,43,43,39,82,78,30,74,41,54,46,73,36,88,44,77,75,44,54,65,49,50,41,52,43,44,23,53,5,34,20,76,70,34,27,41,16,38,30,31,36,16,51,61,56,72,70,51,87,76,92,72,63,65,67,58,54,54,51,47,69,60,55,57,49,56,77,71,57,70,78,53,64,69,48,49,50,52,45,41,51,32,60,67,61,26,48,32,47,34,38,40,32,15,50,58,31,51,59,33,34,65,58,48,50,51,41,29,61,52,46,60,35,39,35,30,22,35,85,72,18,44,8,29,56,42,43,86,40,85,47,37,38,45,38,39,30,32,64,18,36,56,33,24,21,44,46,51,43,62,13,24,17,40,37,31,35,20,46,62,74,40,60,52,65,36,34,26,66,93,57,42,35,55,36,11,53,52,23,36,77,69,69,49,24,16,32,33,37,30,23,61,50,68,75,47,66,48,69,72,59,74,50,72,39,69,36,58,17,40,46,55,62,49,39,54,55,42,52,73,67,53,53,67,70,81,57,65,51,35,57,51,38,55,50,50,48,50,49,34,43,70,74,44,55,88,72,82,81,80,48,72,95,47,35,30,33,59,63,54,54,41,35,50,51,33,48,51,31,57,74,71,39,42,63,76,75,40,55,49,34,38,12,18,14,46,51,52,57,33,51,42,42,64,64,44,39,80,38,63,39,52,64,30,56,44,65,52,64,54,60,50,45,58,28,44,11,63,59,40,25,51,13,43,34,71,39,32,75,82,40,50,26,31,28,44,24,31,46,62,20,43,49,68,43,53,51,49,47,39,57,38,48,67,67,57,43,54,39,33,36,37,30,46,35,48,53,38,41,48,55,57,44,50,46,23,43,44,55,46,82,53,55,82,73,94,31,72,53,64,76,53,43,61,42,47,38,37,43,19,45,72,33,52,51,45,72,49,52,38,56,87,53,42,67,61,50,51,51,52,52,76,66,45,86,44,38,35,40,37,42,33,43,26,54,77,74,81,75,55,30,32,38,53,69,82,24,30,54,74,53,52,45,42,75,89,44,43,52,39,48,52,22,94,38,95,86,36,74,30,77,55,72,59,83,67,70,66,75,133

Organism: Polarella glacialis (NCBI:txid89957)